Protein AF-D3B8N5-F1 (afdb_monomer_lite)

Radius of gyration: 41.72 Å; chains: 1; bounding box: 161×60×108 Å

Secondary structure (DSSP, 8-state):
-------------------PPPHHHHHHHHHHHHHTT-TTS-TT-SSHHHHHTTPPS-SEEEEE-TTT--EEEEEE---------S----------SEEEEE----SPPEEEEPPPTTS--TT--EEEEEEEEEEEEEEEEEETTT-TT--EEEEEEEEESSPEEEEEE-TT--EEEEE-S-EEES-STT-TT-SEEEE-------SSS----EEEEESS--EEEPP--S---SEEEEE-TEEEEEPPGGGGGSSEEEE-S-EEEE----SS--S-----S--SSPEEEE-SS----STT-S-TTEEEEETTTEEEE---SSEEEEEEEEEETTTTEEEEEEEE----EEEEEEEEEETTEEEEEEEEE--TTS-EEEEETTEEEEEE---SSEEEEEEES---S-EEEEEEEE-SS-EEEEEEEEPP---EEEEE--EETT-EEEEEEEE--SS---S-EEEETTEEEEEEEE-SSEEEEEE----SEEEEEEEEETTEEEEEEEEEEEEPPGGG----SGGGSGGGTEEEETTEEEEPTTEESTTS-EE-----EEE--SSS-EEEEEETTEEEEEEEEEEEEE-TT--EEEEEE---EEEEEEEETTEEEEEEEE--SSTT-EEEEEEEEESS-EEEEETTEEEEEPTT--EEEEEEE----S-TT-EEEEEEEEE-------SSS---SEEE-TTT--EEEEEEEETTEEEEEEEEEEEEETTEEEE-EEEEEEE-TTSEEEEEEEE---SEEEEEEE----------------THHHHHHHHHHHHHHHHHHHHHHHHHHHHHHHHHHHHHHHHHTTS--

InterPro domains:
  IPR000742 EGF-like domain [PS00022] (537-548)
  IPR000742 EGF-like domain [PS01186] (537-548)
  IPR002909 IPT domain [PF01833] (431-508)
  IPR014756 Immunoglobulin E-set [SSF81296] (430-507)
  IPR053331 EGF-like domain-containing protein comC [PTHR24032] (430-824)
  IPR054484 ComC, supersandwich domain [PF22933] (555-766)

Organism: Heterostelium pallidum (strain ATCC 26659 / Pp 5 / PN500) (NCBI:txid670386)

Sequence (825 aa):
MFSFKILYLLLLYLYVANSTLASNELNSIRFLIQQYQLGVLNLTATDCNGIQNNAPSPFIRCIIDSNSSKESIQSIKLLKATALTNVPVSLYLSPMKDISLQLPETSTFINSLDFNPGQDFSTLESMSIGSVSFGSKTIVDFNQSQFPKLQTLSITSSKSQNQVQLNLNSEKLAIFTLNFTNFTPTDLSIFPSLSTINNKCLQYKKLGDQFLETNKIIDNQLDGSLPNYPTYPSYFFVGEKGITGVVPEAACNSYYLYLTGTSVTSVPDYSTVYNPFIVRKSIHDNLIYNGKNLGYGYPNDIDPNLNFVLYNTKFKYNSQNKTGNLQNVQFSKLFRVFMNLSWVTDVTEVKQVSIVQLPYKLNITVYGIFDPTYSYEVLVNGNNICKVQNMSTYINCFMMGSFNDESNYLVGANSSYLIESINTFYKKDYPIVSSVLPIPTSGGKVVFYGNFGTFGQTNPLIKINNQNCIIINKSSTVLECNIGQSSEGVASLLISVDGYTFSSNTLLKIYKDEEERINCGYKNNCNSNGNCTNGSCQCNLGFLGQFCEFSETFNGTININTTSPVLGINAKDHQFEFSMVAIQEVDQLSNVVAEVLTENWRYNQTLENKITTLSYFLNSTNTTIQVKTTIQYSAEQWIAEFAGINTTILPNSLKLSSYLSGWQYQSNLNTIRFVFTTTLGDFDRDCNGEFSPVGSNQLDQSVEYLKVIKDGITFYGKFLDRSISDGRVAFSRNIVINQTENGNVFIAVEMPQCQTCEIDPNFSLLLNPNVEGCDSKSKLWWIILVSCVCGVIFIGLSMIGIFYLRKKKHTIKLIMMSKLDKIKS

Structure (mmCIF, N/CA/C/O backbone):
data_AF-D3B8N5-F1
#
_entry.id   AF-D3B8N5-F1
#
loop_
_atom_site.group_PDB
_atom_site.id
_atom_site.type_symbol
_atom_site.label_atom_id
_atom_site.label_alt_id
_atom_site.label_comp_id
_atom_site.label_asym_id
_atom_site.label_entity_id
_atom_site.label_seq_id
_atom_site.pdbx_PDB_ins_code
_atom_site.Cartn_x
_atom_site.Cartn_y
_atom_site.Cartn_z
_atom_site.occupancy
_atom_site.B_iso_or_equiv
_atom_site.auth_seq_id
_atom_site.auth_comp_id
_atom_site.auth_asym_id
_atom_site.auth_atom_id
_atom_site.pdbx_PDB_model_num
ATOM 1 N N . MET A 1 1 ? -77.179 -32.058 3.855 1.00 31.02 1 MET A N 1
ATOM 2 C CA . MET A 1 1 ? -77.774 -32.884 2.789 1.00 31.02 1 MET A CA 1
ATOM 3 C C . MET A 1 1 ? -77.521 -32.139 1.484 1.00 31.02 1 MET A C 1
ATOM 5 O O . MET A 1 1 ? -78.128 -31.099 1.307 1.00 31.02 1 MET A O 1
ATOM 9 N N . PHE A 1 2 ? -76.557 -32.650 0.697 1.00 27.36 2 PHE A N 1
ATOM 10 C CA . PHE A 1 2 ? -76.173 -32.365 -0.707 1.00 27.36 2 PHE A CA 1
ATOM 11 C C . PHE A 1 2 ? -75.793 -30.930 -1.149 1.00 27.36 2 PHE A C 1
ATOM 13 O O . PHE A 1 2 ? -76.441 -29.978 -0.755 1.00 27.36 2 PHE A O 1
ATOM 20 N N . SER A 1 3 ? -74.837 -30.685 -2.058 1.00 27.95 3 SER A N 1
ATOM 21 C CA . SER A 1 3 ? -73.654 -31.411 -2.570 1.00 27.95 3 SER A CA 1
ATOM 22 C C . SER A 1 3 ? -72.914 -30.499 -3.574 1.00 27.95 3 SER A C 1
ATOM 24 O O . SER A 1 3 ? -73.495 -29.594 -4.160 1.00 27.95 3 SER A O 1
ATOM 26 N N . PHE A 1 4 ? -71.634 -30.805 -3.757 1.00 26.91 4 PHE A N 1
ATOM 27 C CA . PHE A 1 4 ? -70.600 -30.297 -4.667 1.00 26.91 4 PHE A CA 1
ATOM 28 C C . PHE A 1 4 ? -70.775 -30.693 -6.163 1.00 26.91 4 PHE A C 1
ATOM 30 O O . PHE A 1 4 ? -71.410 -31.714 -6.426 1.00 26.91 4 PHE A O 1
ATOM 37 N N . LYS A 1 5 ? -69.995 -30.013 -7.047 1.00 28.47 5 LYS A N 1
ATOM 38 C CA . LYS A 1 5 ? -69.389 -30.454 -8.352 1.00 28.47 5 LYS A CA 1
ATOM 39 C C . LYS A 1 5 ? -70.296 -30.488 -9.617 1.00 28.47 5 LYS A C 1
ATOM 41 O O . LYS A 1 5 ? -71.449 -30.850 -9.490 1.00 28.47 5 LYS A O 1
ATOM 46 N N . ILE A 1 6 ? -69.882 -30.247 -10.882 1.00 29.12 6 ILE A N 1
ATOM 47 C CA . ILE A 1 6 ? -68.676 -29.746 -11.606 1.00 29.12 6 ILE A CA 1
ATOM 48 C C . ILE A 1 6 ? -68.978 -29.818 -13.148 1.00 29.12 6 ILE A C 1
ATOM 50 O O . ILE A 1 6 ? -69.784 -30.661 -13.528 1.00 29.12 6 ILE A O 1
ATOM 54 N N . LEU A 1 7 ? -68.238 -29.053 -13.990 1.00 26.34 7 LEU A N 1
ATOM 55 C CA . LEU A 1 7 ? -67.913 -29.224 -15.451 1.00 26.34 7 LEU A CA 1
ATOM 56 C C . LEU A 1 7 ? -69.025 -29.006 -16.537 1.00 26.34 7 LEU A C 1
ATOM 58 O O . LEU A 1 7 ? -70.144 -29.439 -16.322 1.00 26.34 7 LEU A O 1
ATOM 62 N N . TYR A 1 8 ? -68.820 -28.516 -17.785 1.00 25.91 8 TYR A N 1
ATOM 63 C CA . TYR A 1 8 ? -67.760 -27.794 -18.553 1.00 25.91 8 TYR A CA 1
ATOM 64 C C . TYR A 1 8 ? -68.161 -27.747 -20.063 1.00 25.91 8 TYR A C 1
ATOM 66 O O . TYR A 1 8 ? -68.992 -28.545 -20.486 1.00 25.91 8 TYR A O 1
ATOM 74 N N . LEU A 1 9 ? -67.451 -26.910 -20.846 1.00 25.91 9 LEU A N 1
ATOM 75 C CA . LEU A 1 9 ? -67.167 -26.931 -22.314 1.00 25.91 9 LEU A CA 1
ATOM 76 C C . LEU A 1 9 ? -68.151 -26.189 -23.251 1.00 25.91 9 LEU A C 1
ATOM 78 O O . LEU A 1 9 ? -69.289 -26.610 -23.393 1.00 25.91 9 LEU A O 1
ATOM 82 N N . LEU A 1 10 ? -67.780 -25.005 -23.794 1.00 27.20 10 LEU A N 1
ATOM 83 C CA . LEU A 1 10 ? -66.928 -24.665 -24.989 1.00 27.20 10 LEU A CA 1
ATOM 84 C C . LEU A 1 10 ? -67.867 -24.388 -26.197 1.00 27.20 10 LEU A C 1
ATOM 86 O O . LEU A 1 10 ? -68.849 -25.098 -26.334 1.00 27.20 10 LEU A O 1
ATOM 90 N N . LEU A 1 11 ? -67.750 -23.417 -27.115 1.00 27.84 11 LEU A N 1
ATOM 91 C CA . LEU A 1 11 ? -66.728 -22.560 -27.759 1.00 27.84 11 LEU A CA 1
ATOM 92 C C . LEU A 1 11 ? -67.525 -21.398 -28.440 1.00 27.84 11 LEU A C 1
ATOM 94 O O . LEU A 1 11 ? -68.713 -21.572 -28.680 1.00 27.84 11 LEU A O 1
ATOM 98 N N . LEU A 1 12 ? -67.044 -20.203 -28.802 1.00 24.97 12 LEU A N 1
ATOM 99 C CA . LEU A 1 12 ? -65.835 -19.796 -29.524 1.00 24.97 12 LEU A CA 1
ATOM 100 C C . LEU A 1 12 ? -65.628 -18.282 -29.293 1.00 24.97 12 LEU A C 1
ATOM 102 O O . LEU A 1 12 ? -66.530 -17.494 -29.569 1.00 24.97 12 LEU A O 1
ATOM 106 N N . TYR A 1 13 ? -64.423 -17.877 -28.896 1.00 26.86 13 TYR A N 1
ATOM 107 C CA . TYR A 1 13 ? -63.870 -16.559 -29.216 1.00 26.86 13 TYR A CA 1
ATOM 108 C C . TYR A 1 13 ? -62.675 -16.799 -30.138 1.00 26.86 13 TYR A C 1
ATOM 110 O O . TYR A 1 13 ? -61.741 -17.514 -29.781 1.00 26.86 13 TYR A O 1
ATOM 118 N N . LEU A 1 14 ? -62.729 -16.216 -31.333 1.00 26.97 14 LEU A N 1
ATOM 119 C CA . LEU A 1 14 ? -61.563 -15.986 -32.176 1.00 26.97 14 LEU A CA 1
ATOM 120 C C . LEU A 1 14 ? -60.802 -14.800 -31.579 1.00 26.97 14 LEU A C 1
ATOM 122 O O . LEU A 1 14 ? -61.254 -13.663 -31.687 1.00 26.97 14 LEU A O 1
ATOM 126 N N . TYR A 1 15 ? -59.653 -15.062 -30.964 1.00 24.91 15 TYR A N 1
ATOM 127 C CA . TYR A 1 15 ? -58.561 -14.098 -30.936 1.00 24.91 15 TYR A CA 1
ATOM 128 C C . TYR A 1 15 ? -57.240 -14.847 -31.095 1.00 24.91 15 TYR A C 1
ATOM 130 O O . TYR A 1 15 ? -56.989 -15.862 -30.448 1.00 24.91 15 TYR A O 1
ATOM 138 N N . VAL A 1 16 ? -56.470 -14.367 -32.062 1.00 26.39 16 VAL A N 1
ATOM 139 C CA . VAL A 1 16 ? -55.203 -14.911 -32.542 1.00 26.39 16 VAL A CA 1
ATOM 140 C C . VAL A 1 16 ? -54.136 -14.788 -31.448 1.00 26.39 16 VAL A C 1
ATOM 142 O O . VAL A 1 16 ? -54.182 -13.876 -30.626 1.00 26.39 16 VAL A O 1
ATOM 145 N N . ALA A 1 17 ? -53.224 -15.761 -31.428 1.00 31.61 17 ALA A N 1
ATOM 146 C CA . ALA A 1 17 ? -52.217 -16.009 -30.405 1.00 31.61 17 ALA A CA 1
ATOM 147 C C . ALA A 1 17 ? -51.377 -14.773 -30.034 1.00 31.61 17 ALA A C 1
ATOM 149 O O . ALA A 1 17 ? -50.681 -14.221 -30.880 1.00 31.61 17 ALA A O 1
ATOM 150 N N . ASN A 1 18 ? -51.366 -14.414 -28.747 1.00 40.19 18 ASN A N 1
ATOM 151 C CA . ASN A 1 18 ? -50.251 -13.663 -28.178 1.00 40.19 18 ASN A CA 1
ATOM 152 C C . ASN A 1 18 ? -49.101 -14.648 -27.956 1.00 40.19 18 ASN A C 1
ATOM 154 O O . ASN A 1 18 ? -49.161 -15.497 -27.065 1.00 40.19 18 ASN A O 1
ATOM 158 N N . SER A 1 19 ? -48.064 -14.550 -28.776 1.00 49.81 19 SER A N 1
ATOM 159 C CA . SER A 1 19 ? -46.801 -15.246 -28.578 1.00 49.81 19 SER A CA 1
ATOM 160 C C . SER A 1 19 ? -45.969 -14.555 -27.507 1.00 49.81 19 SER A C 1
ATOM 162 O O . SER A 1 19 ? -45.049 -13.805 -27.795 1.00 49.81 19 SER A O 1
ATOM 164 N N . THR A 1 20 ? -46.311 -14.765 -26.241 1.00 61.25 20 THR A N 1
ATOM 165 C CA . THR A 1 20 ? -45.571 -14.149 -25.134 1.00 61.25 20 THR A CA 1
ATOM 166 C C . THR A 1 20 ? -44.205 -14.809 -24.955 1.00 61.25 20 THR A C 1
ATOM 168 O O . THR A 1 20 ? -44.123 -16.042 -25.005 1.00 61.25 20 THR A O 1
ATOM 171 N N . LEU A 1 21 ? -43.160 -14.025 -24.660 1.00 64.12 21 LEU A N 1
ATOM 172 C CA . LEU A 1 21 ? -41.890 -14.584 -24.179 1.00 64.12 21 LEU A CA 1
ATOM 173 C C . LEU A 1 21 ? -42.133 -15.454 -22.941 1.00 64.12 21 LEU A C 1
ATOM 175 O O . LEU A 1 21 ? -43.026 -15.183 -22.128 1.00 64.12 21 LEU A O 1
ATOM 179 N N . ALA A 1 22 ? -41.305 -16.481 -22.761 1.00 66.38 22 ALA A N 1
ATOM 180 C CA . ALA A 1 22 ? -41.391 -17.319 -21.576 1.00 66.38 22 ALA A CA 1
ATOM 181 C C . ALA A 1 22 ? -41.126 -16.482 -20.306 1.00 66.38 22 ALA A C 1
ATOM 183 O O . ALA A 1 22 ? -40.261 -15.606 -20.275 1.00 66.38 22 ALA A O 1
ATOM 184 N N . SER A 1 23 ? -41.884 -16.725 -19.231 1.00 60.16 23 SER A N 1
ATOM 185 C CA . SER A 1 23 ? -41.867 -15.859 -18.038 1.00 60.16 23 SER A CA 1
ATOM 186 C C . SER A 1 23 ? -40.500 -15.788 -17.342 1.00 60.16 23 SER A C 1
ATOM 188 O O . SER A 1 23 ? -40.163 -14.776 -16.734 1.00 60.16 23 SER A O 1
ATOM 190 N N . ASN A 1 24 ? -39.696 -16.844 -17.449 1.00 57.94 24 ASN A N 1
ATOM 191 C CA . ASN A 1 24 ? -38.314 -16.906 -16.969 1.00 57.94 24 ASN A CA 1
ATOM 192 C C . ASN A 1 24 ? -37.353 -16.037 -17.802 1.00 57.94 24 ASN A C 1
ATOM 194 O O . ASN A 1 24 ? -36.510 -15.343 -17.229 1.00 57.94 24 ASN A O 1
ATOM 198 N N . GLU A 1 25 ? -37.513 -16.008 -19.126 1.00 60.66 25 GLU A N 1
ATOM 199 C CA . GLU A 1 25 ? -36.755 -15.105 -20.000 1.00 60.66 25 GLU A CA 1
ATOM 200 C C . GLU A 1 25 ? -37.138 -13.652 -19.731 1.00 60.66 25 GLU A C 1
ATOM 202 O O . GLU A 1 25 ? -36.268 -12.800 -19.559 1.00 60.66 25 GLU A O 1
ATOM 207 N N . LEU A 1 26 ? -38.439 -13.379 -19.592 1.00 64.44 26 LEU A N 1
ATOM 208 C CA . LEU A 1 26 ? -38.956 -12.045 -19.296 1.00 64.44 26 LEU A CA 1
ATOM 209 C C . LEU A 1 26 ? -38.412 -11.497 -17.970 1.00 64.44 26 LEU A C 1
ATOM 211 O O . LEU A 1 26 ? -38.013 -10.335 -17.893 1.00 64.44 26 LEU A O 1
ATOM 215 N N . ASN A 1 27 ? -38.342 -12.333 -16.933 1.00 59.62 27 ASN A N 1
ATOM 216 C CA . ASN A 1 27 ? -37.761 -11.951 -15.645 1.00 59.62 27 ASN A CA 1
ATOM 217 C C . ASN A 1 27 ? -36.248 -11.701 -15.739 1.00 59.62 27 ASN A C 1
ATOM 219 O O . ASN A 1 27 ? -35.754 -10.752 -15.132 1.00 59.62 27 ASN A O 1
ATOM 223 N N . SER A 1 28 ? -35.530 -12.487 -16.545 1.00 60.34 28 SER A N 1
ATOM 224 C CA . SER A 1 28 ? -34.092 -12.297 -16.783 1.00 60.34 28 SER A CA 1
ATOM 225 C C . SER A 1 28 ? -33.809 -10.990 -17.535 1.00 60.34 28 SER A C 1
ATOM 227 O O . SER A 1 28 ? -32.904 -10.243 -17.170 1.00 60.34 28 SER A O 1
ATOM 229 N N . ILE A 1 29 ? -34.631 -10.646 -18.531 1.00 65.06 29 ILE A N 1
ATOM 230 C CA . ILE A 1 29 ? -34.535 -9.378 -19.273 1.00 65.06 29 ILE A CA 1
ATOM 231 C C . ILE A 1 29 ? -34.840 -8.189 -18.362 1.00 65.06 29 ILE A C 1
ATOM 233 O O . ILE A 1 29 ? -34.104 -7.205 -18.365 1.00 65.06 29 ILE A O 1
ATOM 237 N N . ARG A 1 30 ? -35.901 -8.277 -17.550 1.00 66.50 30 ARG A N 1
ATOM 238 C CA . ARG A 1 30 ? -36.258 -7.227 -16.584 1.00 66.50 30 ARG A CA 1
ATOM 239 C C . ARG A 1 30 ? -35.135 -6.974 -15.592 1.00 66.50 30 ARG A C 1
ATOM 241 O O . ARG A 1 30 ? -34.810 -5.817 -15.336 1.00 66.50 30 ARG A O 1
ATOM 248 N N . PHE A 1 31 ? -34.520 -8.043 -15.096 1.00 62.12 31 PHE A N 1
ATOM 249 C CA . PHE A 1 31 ? -33.350 -7.949 -14.240 1.00 62.12 31 PHE A CA 1
ATOM 250 C C . PHE A 1 31 ? -32.198 -7.215 -14.944 1.00 62.12 31 PHE A C 1
ATOM 252 O O . PHE A 1 31 ? -31.696 -6.232 -14.406 1.00 62.12 31 PHE A O 1
ATOM 259 N N . LEU A 1 32 ? -31.832 -7.610 -16.169 1.00 59.38 32 LEU A N 1
ATOM 260 C CA . LEU A 1 32 ? -30.758 -6.954 -16.930 1.00 59.38 32 LEU A CA 1
ATOM 261 C C . LEU A 1 32 ? -31.051 -5.465 -17.190 1.00 59.38 32 LEU A C 1
ATOM 263 O O . LEU A 1 32 ? -30.176 -4.620 -17.015 1.00 59.38 32 LEU A O 1
ATOM 267 N N . ILE A 1 33 ? -32.287 -5.120 -17.555 1.00 63.28 33 ILE A N 1
ATOM 268 C CA . ILE A 1 33 ? -32.704 -3.728 -17.788 1.00 63.28 33 ILE A CA 1
ATOM 269 C C . ILE A 1 33 ? -32.606 -2.895 -16.503 1.00 63.28 33 ILE A C 1
ATOM 271 O O . ILE A 1 33 ? -32.141 -1.755 -16.557 1.00 63.28 33 ILE A O 1
ATOM 275 N N . GLN A 1 34 ? -33.018 -3.453 -15.359 1.00 57.66 34 GLN A N 1
ATOM 276 C CA . GLN A 1 34 ? -32.952 -2.782 -14.059 1.00 57.66 34 GLN A CA 1
ATOM 277 C C . GLN A 1 34 ? -31.511 -2.601 -13.575 1.00 57.66 34 GLN A C 1
ATOM 279 O O . GLN A 1 34 ? -31.148 -1.497 -13.171 1.00 57.66 34 GLN A O 1
ATOM 284 N N . GLN A 1 35 ? -30.682 -3.646 -13.654 1.00 54.44 35 GLN A N 1
ATOM 285 C CA . GLN A 1 35 ? -29.290 -3.591 -13.198 1.00 54.44 35 GLN A CA 1
ATOM 286 C C . GLN A 1 35 ? -28.445 -2.618 -14.018 1.00 54.44 35 GLN A C 1
ATOM 288 O O . GLN A 1 35 ? -27.673 -1.839 -13.464 1.00 54.44 35 GLN A O 1
ATOM 293 N N . TYR A 1 36 ? -28.623 -2.616 -15.339 1.00 53.78 36 TYR A N 1
ATOM 294 C CA . TYR A 1 36 ? -27.820 -1.793 -16.244 1.00 53.78 36 TYR A CA 1
ATOM 295 C C . TYR A 1 36 ? -28.486 -0.458 -16.611 1.00 53.78 36 TYR A C 1
ATOM 297 O O . TYR A 1 36 ? -28.028 0.232 -17.522 1.00 53.78 36 TYR A O 1
ATOM 305 N N . GLN A 1 37 ? -29.554 -0.074 -15.897 1.00 56.00 37 GLN A N 1
ATOM 306 C CA . GLN A 1 37 ? -30.293 1.182 -16.081 1.00 56.00 37 GLN A CA 1
ATOM 307 C C . GLN A 1 37 ? -30.647 1.463 -17.555 1.00 56.00 37 GLN A C 1
ATOM 309 O O . GLN A 1 37 ? -30.508 2.592 -18.034 1.00 56.00 37 GLN A O 1
ATOM 314 N N . LEU A 1 38 ? -31.105 0.444 -18.291 1.00 59.12 38 LEU A N 1
ATOM 315 C CA . LEU A 1 38 ? -31.475 0.549 -19.711 1.00 59.12 38 LEU A CA 1
ATOM 316 C C . LEU A 1 38 ? -32.859 1.217 -19.862 1.00 59.12 38 LEU A C 1
ATOM 318 O O . LEU A 1 38 ? -33.783 0.641 -20.433 1.00 59.12 38 LEU A O 1
ATOM 322 N N . GLY A 1 39 ? -33.007 2.428 -19.311 1.00 56.25 39 GLY A N 1
ATOM 323 C CA . GLY A 1 39 ? -34.263 3.151 -19.045 1.00 56.25 39 GLY A CA 1
ATOM 324 C C . GLY A 1 39 ? -35.101 3.578 -20.256 1.00 56.25 39 GLY A C 1
ATOM 325 O O . GLY A 1 39 ? -35.950 4.453 -20.125 1.00 56.25 39 GLY A O 1
ATOM 326 N N . VAL A 1 40 ? -34.866 2.983 -21.425 1.00 59.31 40 VAL A N 1
ATOM 327 C CA . VAL A 1 40 ? -35.599 3.227 -22.678 1.00 59.31 40 VAL A CA 1
ATOM 328 C C . VAL A 1 40 ? -36.543 2.057 -23.019 1.00 59.31 40 VAL A C 1
ATOM 330 O O . VAL A 1 40 ? -37.386 2.185 -23.899 1.00 59.31 40 VAL A O 1
ATOM 333 N N . LEU A 1 41 ? -36.439 0.918 -22.322 1.00 65.19 41 LEU A N 1
ATOM 334 C CA . LEU A 1 41 ? -37.212 -0.298 -22.610 1.00 65.19 41 LEU A CA 1
ATOM 335 C C . LEU A 1 41 ? -38.456 -0.426 -21.713 1.00 65.19 41 LEU A C 1
ATOM 337 O O . LEU A 1 41 ? -38.397 -0.188 -20.505 1.00 65.19 41 LEU A O 1
ATOM 341 N N . ASN A 1 42 ? -39.588 -0.848 -22.289 1.00 66.69 42 ASN A N 1
ATOM 342 C CA . ASN A 1 42 ? -40.832 -1.043 -21.542 1.00 66.69 42 ASN A CA 1
ATOM 343 C C . ASN A 1 42 ? -40.826 -2.380 -20.778 1.00 66.69 42 ASN A C 1
ATOM 345 O O . ASN A 1 42 ? -41.123 -3.439 -21.327 1.00 66.69 42 ASN A O 1
ATOM 349 N N . LEU A 1 43 ? -40.556 -2.313 -19.473 1.00 62.59 43 LEU A N 1
ATOM 350 C CA . LEU A 1 43 ? -40.491 -3.469 -18.568 1.00 62.59 43 LEU A CA 1
ATOM 351 C C . LEU A 1 43 ? -41.826 -4.210 -18.384 1.00 62.59 43 LEU A C 1
ATOM 353 O O . LEU A 1 43 ? -41.835 -5.344 -17.903 1.00 62.59 43 LEU A O 1
ATOM 357 N N . THR A 1 44 ? -42.955 -3.589 -18.731 1.00 67.56 44 THR A N 1
ATOM 358 C CA . THR A 1 44 ? -44.293 -4.173 -18.527 1.00 67.56 44 THR A CA 1
ATOM 359 C C . THR A 1 44 ? -44.784 -4.997 -19.716 1.00 67.56 44 THR A C 1
ATOM 361 O O . THR A 1 44 ? -45.725 -5.773 -19.560 1.00 67.56 44 THR A O 1
ATOM 364 N N . ALA A 1 45 ? -44.128 -4.884 -20.874 1.00 70.00 45 ALA A N 1
ATOM 365 C CA . ALA A 1 45 ? -44.455 -5.669 -22.057 1.00 70.00 45 ALA A CA 1
ATOM 366 C C . ALA A 1 45 ? -44.180 -7.168 -21.845 1.00 70.00 45 ALA A C 1
ATOM 368 O O . ALA A 1 45 ? -43.338 -7.552 -21.033 1.00 70.00 45 ALA A O 1
ATOM 369 N N . THR A 1 46 ? -44.922 -8.009 -22.569 1.00 70.75 46 THR A N 1
ATOM 370 C CA . THR A 1 46 ? -44.820 -9.485 -22.511 1.00 70.75 46 THR A CA 1
ATOM 371 C C . THR A 1 46 ? -44.472 -10.112 -23.864 1.00 70.75 46 THR A C 1
ATOM 373 O O . THR A 1 46 ? -44.294 -11.325 -23.949 1.00 70.75 46 THR A O 1
ATOM 376 N N . ASP A 1 47 ? -44.333 -9.275 -24.892 1.00 72.81 47 ASP A N 1
ATOM 377 C CA . ASP A 1 47 ? -43.958 -9.613 -26.261 1.00 72.81 47 ASP A CA 1
ATOM 378 C C . ASP A 1 47 ? -42.790 -8.720 -26.725 1.00 72.81 47 ASP A C 1
ATOM 380 O O . ASP A 1 47 ? -42.497 -7.659 -26.159 1.00 72.81 47 ASP A O 1
ATOM 384 N N . CYS A 1 48 ? -42.086 -9.166 -27.757 1.00 69.69 48 CYS A N 1
ATOM 385 C CA . CYS A 1 48 ? -40.904 -8.516 -28.304 1.00 69.69 48 CYS A CA 1
ATOM 386 C C . CYS A 1 48 ? -41.211 -7.137 -28.895 1.00 69.69 48 CYS A C 1
ATOM 388 O O . CYS A 1 48 ? -40.420 -6.209 -28.714 1.00 69.69 48 CYS A O 1
ATOM 390 N N . ASN A 1 49 ? -42.368 -6.970 -29.546 1.00 69.81 49 ASN A N 1
ATOM 391 C CA . ASN A 1 49 ? -42.792 -5.678 -30.093 1.00 69.81 49 ASN A CA 1
ATOM 392 C C . ASN A 1 49 ? -43.022 -4.638 -28.984 1.00 69.81 49 ASN A C 1
ATOM 394 O O . ASN A 1 49 ? -42.613 -3.484 -29.112 1.00 69.81 49 ASN A O 1
ATOM 398 N N . GLY A 1 50 ? -43.635 -5.036 -27.871 1.00 68.25 50 GLY A N 1
ATOM 399 C CA . GLY A 1 50 ? -43.876 -4.176 -26.722 1.00 68.25 50 GLY A CA 1
ATOM 400 C C . GLY A 1 50 ? -42.597 -3.811 -25.971 1.00 68.25 50 GLY A C 1
ATOM 401 O O . GLY A 1 50 ? -42.504 -2.689 -25.477 1.00 68.25 50 GLY A O 1
ATOM 402 N N . ILE A 1 51 ? -41.605 -4.711 -25.919 1.00 68.25 51 ILE A N 1
ATOM 403 C CA . ILE A 1 51 ? -40.288 -4.435 -25.316 1.00 68.25 51 ILE A CA 1
ATOM 404 C C . ILE A 1 51 ? -39.486 -3.440 -26.175 1.00 68.25 51 ILE A C 1
ATOM 406 O O . ILE A 1 51 ? -38.804 -2.577 -25.623 1.00 68.25 51 ILE A O 1
ATOM 410 N N . GLN A 1 52 ? -39.572 -3.535 -27.508 1.00 65.44 52 GLN A N 1
ATOM 411 C CA . GLN A 1 52 ? -38.808 -2.701 -28.450 1.00 65.44 52 GLN A CA 1
ATOM 412 C C . GLN A 1 52 ? -39.430 -1.323 -28.742 1.00 65.44 52 GLN A C 1
ATOM 414 O O . GLN A 1 52 ? -38.727 -0.430 -29.224 1.00 65.44 52 GLN A O 1
ATOM 419 N N . ASN A 1 53 ? -40.721 -1.116 -28.459 1.00 56.72 53 ASN A N 1
ATOM 420 C CA . ASN A 1 53 ? -41.397 0.151 -28.741 1.00 56.72 53 ASN A CA 1
ATOM 421 C C . ASN A 1 53 ? -40.743 1.326 -27.981 1.00 56.72 53 ASN A C 1
ATOM 423 O O . ASN A 1 53 ? -40.757 1.363 -26.753 1.00 56.72 53 ASN A O 1
ATOM 427 N N . ASN A 1 54 ? -40.231 2.304 -28.745 1.00 52.16 54 ASN A N 1
ATOM 428 C CA . ASN A 1 54 ? -39.499 3.524 -28.347 1.00 52.16 54 ASN A CA 1
ATOM 429 C C . ASN A 1 54 ? -37.974 3.423 -28.134 1.00 52.16 54 ASN A C 1
ATOM 431 O O . ASN A 1 54 ? -37.357 4.443 -27.823 1.00 52.16 54 ASN A O 1
ATOM 435 N N . ALA A 1 55 ? -37.329 2.277 -28.374 1.00 52.62 55 ALA A N 1
ATOM 436 C CA . ALA A 1 55 ? -35.864 2.194 -28.348 1.00 52.62 55 ALA A CA 1
ATOM 437 C C . ALA A 1 55 ? -35.265 2.370 -29.763 1.00 52.62 55 ALA A C 1
ATOM 439 O O . ALA A 1 55 ? -35.620 1.607 -30.665 1.00 52.62 55 ALA A O 1
ATOM 440 N N . PRO A 1 56 ? -34.341 3.324 -30.008 1.00 52.53 56 PRO A N 1
ATOM 441 C CA . PRO A 1 56 ? -33.609 3.360 -31.270 1.00 52.53 56 PRO A CA 1
ATOM 442 C C . PRO A 1 56 ? -32.792 2.068 -31.415 1.00 52.53 56 PRO A C 1
ATOM 444 O O . PRO A 1 56 ? -32.037 1.691 -30.520 1.00 52.53 56 PRO A O 1
ATOM 447 N N . SER A 1 57 ? -32.983 1.368 -32.534 1.00 50.19 57 SER A N 1
ATOM 448 C CA . SER A 1 57 ? -32.239 0.155 -32.900 1.00 50.19 57 SER A CA 1
ATOM 449 C C . SER A 1 57 ? -30.716 0.337 -32.706 1.00 50.19 57 SER A C 1
ATOM 451 O O . SER A 1 57 ? -30.213 1.384 -33.127 1.00 50.19 57 SER A O 1
ATOM 453 N N . PRO A 1 58 ? -29.952 -0.633 -32.134 1.00 53.31 58 PRO A N 1
ATOM 454 C CA . PRO A 1 58 ? -30.328 -1.993 -31.718 1.00 53.31 58 PRO A CA 1
ATOM 455 C C . PRO A 1 58 ? -29.908 -2.324 -30.262 1.00 53.31 58 PRO A C 1
ATOM 457 O O . PRO A 1 58 ? -28.753 -2.670 -30.007 1.00 53.31 58 PRO A O 1
ATOM 460 N N . PHE A 1 59 ? -30.838 -2.268 -29.300 1.00 60.31 59 PHE A N 1
ATOM 461 C CA . PHE A 1 59 ? -30.581 -2.692 -27.908 1.00 60.31 59 PHE A CA 1
ATOM 462 C C . PHE A 1 59 ? -30.917 -4.164 -27.639 1.00 60.31 59 PHE A C 1
ATOM 464 O O . PHE A 1 59 ? -30.199 -4.841 -26.912 1.00 60.31 59 PHE A O 1
ATOM 471 N N . ILE A 1 60 ? -31.995 -4.678 -28.232 1.00 66.00 60 ILE A N 1
ATOM 472 C CA . ILE A 1 60 ? -32.418 -6.081 -28.135 1.00 66.00 60 ILE A CA 1
ATOM 473 C C . ILE A 1 60 ? -32.932 -6.496 -29.512 1.00 66.00 60 ILE A C 1
ATOM 475 O O . ILE A 1 60 ? -33.764 -5.792 -30.084 1.00 66.00 60 ILE A O 1
ATOM 479 N N . ARG A 1 61 ? -32.465 -7.628 -30.047 1.00 64.44 61 ARG A N 1
ATOM 480 C CA . ARG A 1 61 ? -32.993 -8.231 -31.277 1.00 64.44 61 ARG A CA 1
ATOM 481 C C . ARG A 1 61 ? -33.764 -9.488 -30.916 1.00 64.44 61 ARG A C 1
ATOM 483 O O . ARG A 1 61 ? -33.185 -10.428 -30.380 1.00 64.44 61 ARG A O 1
ATOM 490 N N . CYS A 1 62 ? -35.049 -9.492 -31.232 1.00 68.62 62 CYS A N 1
ATOM 491 C CA . CYS A 1 62 ? -35.893 -10.670 -31.147 1.00 68.62 62 CYS A CA 1
ATOM 492 C C . CYS A 1 62 ? -36.069 -11.330 -32.512 1.00 68.62 62 CYS A C 1
ATOM 494 O O . CYS A 1 62 ? -36.011 -10.658 -33.545 1.00 68.62 62 CYS A O 1
ATOM 496 N N . ILE A 1 63 ? -36.350 -12.627 -32.495 1.00 64.31 63 ILE A N 1
ATOM 497 C CA . ILE A 1 63 ? -36.840 -13.382 -33.642 1.00 64.31 63 ILE A CA 1
ATOM 498 C C . ILE A 1 63 ? -38.182 -14.017 -33.290 1.00 64.31 63 ILE A C 1
ATOM 500 O O . ILE A 1 63 ? -38.415 -14.425 -32.154 1.00 64.31 63 ILE A O 1
ATOM 504 N N . ILE A 1 64 ? -39.058 -14.090 -34.286 1.00 66.75 64 ILE A N 1
ATOM 505 C CA . ILE A 1 64 ? -40.306 -14.841 -34.209 1.00 66.75 64 ILE A CA 1
ATOM 506 C C . ILE A 1 64 ? -40.084 -16.083 -35.059 1.00 66.75 64 ILE A C 1
ATOM 508 O O . ILE A 1 64 ? -39.827 -15.973 -36.261 1.00 66.75 64 ILE A O 1
ATOM 512 N N . ASP A 1 65 ? -40.138 -17.260 -34.444 1.00 61.81 65 ASP A N 1
ATOM 513 C CA . ASP A 1 65 ? -40.091 -18.507 -35.193 1.00 61.81 65 ASP A CA 1
ATOM 514 C C . ASP A 1 65 ? -41.350 -18.607 -36.058 1.00 61.81 65 ASP A C 1
ATOM 516 O O . ASP A 1 65 ? -42.459 -18.842 -35.572 1.00 61.81 65 ASP A O 1
ATOM 520 N N . SER A 1 66 ? -41.157 -18.430 -37.364 1.00 54.38 66 SER A N 1
ATOM 521 C CA . SER A 1 66 ? -42.207 -18.475 -38.383 1.00 54.38 66 SER A CA 1
ATOM 522 C C . SER A 1 66 ? -43.066 -19.749 -38.359 1.00 54.38 66 SER A C 1
ATOM 524 O O . SER A 1 66 ? -44.202 -19.702 -38.823 1.00 54.38 66 SER A O 1
ATOM 526 N N . ASN A 1 67 ? -42.574 -20.856 -37.781 1.00 55.28 67 ASN A N 1
ATOM 527 C CA . ASN A 1 67 ? -43.306 -22.124 -37.706 1.00 55.28 67 ASN A CA 1
ATOM 528 C C . ASN A 1 67 ? -44.062 -22.343 -36.388 1.00 55.28 67 ASN A C 1
ATOM 530 O O . ASN A 1 67 ? -45.065 -23.053 -36.379 1.00 55.28 67 ASN A O 1
ATOM 534 N N . SER A 1 68 ? -43.589 -21.778 -35.273 1.00 56.94 68 SER A N 1
ATOM 535 C CA . SER A 1 68 ? -44.165 -22.026 -33.939 1.00 56.94 68 SER A CA 1
ATOM 536 C C . SER A 1 68 ? -44.796 -20.794 -33.295 1.00 56.94 68 SER A C 1
ATOM 538 O O . SER A 1 68 ? -45.327 -20.886 -32.187 1.00 56.94 68 SER A O 1
ATOM 540 N N . SER A 1 69 ? -44.713 -19.645 -33.972 1.00 57.47 69 SER A N 1
ATOM 541 C CA . SER A 1 69 ? -45.065 -18.330 -33.438 1.00 57.47 69 SER A CA 1
ATOM 542 C C . SER A 1 69 ? -44.307 -17.983 -32.156 1.00 57.47 69 SER A C 1
ATOM 544 O O . SER A 1 69 ? -44.644 -16.999 -31.532 1.00 57.47 69 SER A O 1
ATOM 546 N N . LYS A 1 70 ? -43.303 -18.755 -31.716 1.00 60.81 70 LYS A N 1
ATOM 547 C CA . LYS A 1 70 ? -42.576 -18.471 -30.476 1.00 60.81 70 LYS A CA 1
ATOM 548 C C . LYS A 1 70 ? -41.601 -17.323 -30.683 1.00 60.81 70 LYS A C 1
ATOM 550 O O . LYS A 1 70 ? -40.859 -17.301 -31.663 1.00 60.81 70 LYS A O 1
ATOM 555 N N . GLU A 1 71 ? -41.584 -16.407 -29.728 1.00 66.56 71 GLU A N 1
ATOM 556 C CA . GLU A 1 71 ? -40.640 -15.298 -29.693 1.00 66.56 71 GLU A CA 1
ATOM 557 C C . GLU A 1 71 ? -39.427 -15.683 -28.850 1.00 66.56 71 GLU A C 1
ATOM 559 O O . GLU A 1 71 ? -39.578 -16.240 -27.762 1.00 66.56 71 GLU A O 1
ATOM 564 N N . SER A 1 72 ? -38.226 -15.399 -29.347 1.00 63.38 72 SER A N 1
ATOM 565 C CA . SER A 1 72 ? -36.987 -15.564 -28.586 1.00 63.38 72 SER A CA 1
ATOM 566 C C . SER A 1 72 ? -36.022 -14.416 -28.855 1.00 63.38 72 SER A C 1
ATOM 568 O O . SER A 1 72 ? -36.082 -13.738 -29.887 1.00 63.38 72 SER A O 1
ATOM 570 N N . ILE A 1 73 ? -35.121 -14.166 -27.906 1.00 66.19 73 ILE A N 1
ATOM 571 C CA . ILE A 1 73 ? -34.100 -13.128 -28.049 1.00 66.19 73 ILE A CA 1
ATOM 572 C C . ILE A 1 73 ? -32.875 -13.698 -28.755 1.00 66.19 73 ILE A C 1
ATOM 574 O O . ILE A 1 73 ? -32.253 -14.644 -28.283 1.00 66.19 73 ILE A O 1
ATOM 578 N N . GLN A 1 74 ? -32.504 -13.067 -29.867 1.00 60.06 74 GLN A N 1
ATOM 579 C CA . GLN A 1 74 ? -31.320 -13.395 -30.653 1.00 60.06 74 GLN A CA 1
ATOM 580 C C . GLN A 1 74 ? -30.077 -12.618 -30.198 1.00 60.06 74 GLN A C 1
ATOM 582 O O . GLN A 1 74 ? -28.980 -13.153 -30.284 1.00 60.06 74 GLN A O 1
ATOM 587 N N . SER A 1 75 ? -30.214 -11.368 -29.735 1.00 57.31 75 SER A N 1
ATOM 588 C CA . SER A 1 75 ? -29.070 -10.580 -29.241 1.00 57.31 75 SER A CA 1
ATOM 589 C C . SER A 1 75 ? -29.475 -9.488 -28.247 1.00 57.31 75 SER A C 1
ATOM 591 O O . SER A 1 75 ? -30.535 -8.881 -28.408 1.00 57.31 75 SER A O 1
ATOM 593 N N . ILE A 1 76 ? -28.598 -9.157 -27.294 1.00 61.88 76 ILE A N 1
ATOM 594 C CA . ILE A 1 76 ? -28.754 -8.048 -26.333 1.00 61.88 76 ILE A CA 1
ATOM 595 C C . ILE A 1 76 ? -27.499 -7.169 -26.375 1.00 61.88 76 ILE A C 1
ATOM 597 O O . ILE A 1 76 ? -26.389 -7.691 -26.382 1.00 61.88 76 ILE A O 1
ATOM 601 N N . LYS A 1 77 ? -27.676 -5.845 -26.369 1.00 57.75 77 LYS A N 1
ATOM 602 C CA . LYS A 1 77 ? -26.614 -4.836 -26.303 1.00 57.75 77 LYS A CA 1
ATOM 603 C C . LYS A 1 77 ? -26.741 -4.033 -25.004 1.00 57.75 77 LYS A C 1
ATOM 605 O O . LYS A 1 77 ? -27.696 -3.283 -24.819 1.00 57.75 77 LYS A O 1
ATOM 610 N N . LEU A 1 78 ? -25.767 -4.181 -24.110 1.00 59.00 78 LEU A N 1
ATOM 611 C CA . LEU A 1 78 ? -25.661 -3.426 -22.853 1.00 59.00 78 LEU A CA 1
ATOM 612 C C . LEU A 1 78 ? -24.853 -2.140 -23.112 1.00 59.00 78 LEU A C 1
ATOM 614 O O . LEU A 1 78 ? -23.946 -2.180 -23.930 1.00 59.00 78 LEU A O 1
ATOM 618 N N . LEU A 1 79 ? -25.180 -0.997 -22.490 1.00 51.66 79 LEU A N 1
ATOM 619 C CA . LEU A 1 79 ? -24.464 0.282 -22.724 1.00 51.66 79 LEU A CA 1
ATOM 620 C C . LEU A 1 79 ? -23.918 0.962 -21.454 1.00 51.66 79 LEU A C 1
ATOM 622 O O . LEU A 1 79 ? -23.313 2.029 -21.547 1.00 51.66 79 LEU A O 1
ATOM 626 N N . LYS A 1 80 ? -24.101 0.383 -20.262 1.00 46.22 80 LYS A N 1
ATOM 627 C CA . LYS A 1 80 ? -23.654 0.996 -19.004 1.00 46.22 80 LYS A CA 1
ATOM 628 C C . LYS A 1 80 ? -23.381 -0.085 -17.967 1.00 46.22 80 LYS A C 1
ATOM 630 O O . LYS A 1 80 ? -24.289 -0.841 -17.670 1.00 46.22 80 LYS A O 1
ATOM 635 N N . ALA A 1 81 ? -22.173 -0.152 -17.415 1.00 44.12 81 ALA A N 1
ATOM 636 C CA . ALA A 1 81 ? -21.866 -0.973 -16.247 1.00 44.12 81 ALA A CA 1
ATOM 637 C C . ALA A 1 81 ? -21.561 -0.032 -15.077 1.00 44.12 81 ALA A C 1
ATOM 639 O O . ALA A 1 81 ? -20.497 0.577 -15.018 1.00 44.12 81 ALA A O 1
ATOM 640 N N . THR A 1 82 ? -22.518 0.148 -14.170 1.00 38.50 82 THR A N 1
ATOM 641 C CA . THR A 1 82 ? -22.204 0.566 -12.798 1.00 38.50 82 THR A CA 1
ATOM 642 C C . THR A 1 82 ? -21.697 -0.660 -12.050 1.00 38.50 82 THR A C 1
ATOM 644 O O . THR A 1 82 ? -22.215 -1.751 -12.278 1.00 38.50 82 THR A O 1
ATOM 647 N N . ALA A 1 83 ? -20.655 -0.474 -11.236 1.00 39.12 83 ALA A N 1
ATOM 648 C CA . ALA A 1 83 ? -19.926 -1.514 -10.512 1.00 39.12 83 ALA A CA 1
ATOM 649 C C . ALA A 1 83 ? -20.825 -2.677 -10.057 1.00 39.12 83 ALA A C 1
ATOM 651 O O . ALA A 1 83 ? -21.819 -2.466 -9.362 1.00 39.12 83 ALA A O 1
ATOM 652 N N . LEU A 1 84 ? -20.465 -3.890 -10.483 1.00 38.97 84 LEU A N 1
ATOM 653 C CA . LEU A 1 84 ? -21.110 -5.132 -10.072 1.00 38.97 84 LEU A CA 1
ATOM 654 C C . LEU A 1 84 ? -21.037 -5.242 -8.544 1.00 38.97 84 LEU A C 1
ATOM 656 O O . LEU A 1 84 ? -19.956 -5.387 -7.978 1.00 38.97 84 LEU A O 1
ATOM 660 N N . THR A 1 85 ? -22.181 -5.148 -7.874 1.00 33.12 85 THR A N 1
ATOM 661 C CA . THR A 1 85 ? -22.321 -5.555 -6.477 1.00 33.12 85 THR A CA 1
ATOM 662 C C . THR A 1 85 ? -22.498 -7.072 -6.433 1.00 33.12 85 THR A C 1
ATOM 664 O O . THR A 1 85 ? -23.224 -7.646 -7.244 1.00 33.12 85 THR A O 1
ATOM 667 N N . ASN A 1 86 ? -21.801 -7.729 -5.502 1.00 33.75 86 ASN A N 1
ATOM 668 C CA . ASN A 1 86 ? -21.775 -9.183 -5.309 1.00 33.75 86 ASN A CA 1
ATOM 669 C C . ASN A 1 86 ? -23.144 -9.756 -4.884 1.00 33.75 86 ASN A C 1
ATOM 671 O O . ASN A 1 86 ? -23.332 -10.141 -3.733 1.00 33.75 86 ASN A O 1
ATOM 675 N N . VAL A 1 87 ? -24.102 -9.842 -5.809 1.00 30.17 87 VAL A N 1
ATOM 676 C CA . VAL A 1 87 ? -25.348 -10.602 -5.634 1.00 30.17 87 VAL A CA 1
ATOM 677 C C . VAL A 1 87 ? -25.399 -11.702 -6.700 1.00 30.17 87 VAL A C 1
ATOM 679 O O . VAL A 1 87 ? -25.419 -11.382 -7.890 1.00 30.17 87 VAL A O 1
ATOM 682 N N . PRO A 1 88 ? -25.423 -12.996 -6.332 1.00 27.95 88 PRO A N 1
ATOM 683 C CA . PRO A 1 88 ? -25.559 -14.069 -7.307 1.00 27.95 88 PRO A CA 1
ATOM 684 C C . PRO A 1 88 ? -26.971 -14.038 -7.902 1.00 27.95 88 PRO A C 1
ATOM 686 O O . PRO A 1 88 ? -27.958 -14.202 -7.188 1.00 27.95 88 PRO A O 1
ATOM 689 N N . VAL A 1 89 ? -27.078 -13.837 -9.218 1.00 30.23 89 VAL A N 1
ATOM 690 C CA . VAL A 1 89 ? -28.355 -13.902 -9.941 1.00 30.23 89 VAL A CA 1
ATOM 691 C C . VAL A 1 89 ? -28.289 -14.971 -11.020 1.00 30.23 89 VAL A C 1
ATOM 693 O O . VAL A 1 89 ? -27.464 -14.916 -11.930 1.00 30.23 89 VAL A O 1
ATOM 696 N N . SER A 1 90 ? -29.173 -15.962 -10.919 1.00 33.53 90 SER A N 1
ATOM 697 C CA . SER A 1 90 ? -29.345 -17.007 -11.927 1.00 33.53 90 SER A CA 1
ATOM 698 C C . SER A 1 90 ? -30.151 -16.458 -13.109 1.00 33.53 90 SER A C 1
ATOM 700 O O . SER A 1 90 ? -31.367 -16.299 -13.019 1.00 33.53 90 SER A O 1
ATOM 702 N N . LEU A 1 91 ? -29.477 -16.149 -14.218 1.00 36.72 91 LEU A N 1
ATOM 703 C CA . LEU A 1 91 ? -30.122 -15.777 -15.482 1.00 36.72 91 LEU A CA 1
ATOM 704 C C . LEU A 1 91 ? -30.523 -17.045 -16.249 1.00 36.72 91 LEU A C 1
ATOM 706 O O . LEU A 1 91 ? -29.672 -17.893 -16.510 1.00 36.72 91 LEU A O 1
ATOM 710 N N . TYR A 1 92 ? -31.793 -17.147 -16.645 1.00 40.88 92 TYR A N 1
ATOM 711 C CA . TYR A 1 92 ? -32.291 -18.184 -17.552 1.00 40.88 92 TYR A CA 1
ATOM 712 C C . TYR A 1 92 ? -32.553 -17.546 -18.918 1.00 40.88 92 TYR A C 1
ATOM 714 O O . TYR A 1 92 ? -33.579 -16.895 -19.120 1.00 40.88 92 TYR A O 1
ATOM 722 N N . LEU A 1 93 ? -31.610 -17.710 -19.843 1.00 49.91 93 LEU A N 1
ATOM 723 C CA . LEU A 1 93 ? -31.743 -17.301 -21.242 1.00 49.91 93 LEU A CA 1
ATOM 724 C C . LEU A 1 93 ? -31.866 -18.572 -22.097 1.00 49.91 93 LEU A C 1
ATOM 726 O O . LEU A 1 93 ? -31.146 -19.536 -21.841 1.00 49.91 93 LEU A O 1
ATOM 730 N N . SER A 1 94 ? -32.767 -18.607 -23.087 1.00 50.47 94 SER A N 1
ATOM 731 C CA . SER A 1 94 ? -32.766 -19.693 -24.082 1.00 50.47 94 SER A CA 1
ATOM 732 C C . SER A 1 94 ? -31.426 -19.769 -24.828 1.00 50.47 94 SER A C 1
ATOM 734 O O . SER A 1 94 ? -30.720 -18.762 -24.908 1.00 50.47 94 SER A O 1
ATOM 736 N N . PRO A 1 95 ? -31.087 -20.929 -25.423 1.00 53.84 95 PRO A N 1
ATOM 737 C CA . PRO A 1 95 ? -29.865 -21.118 -26.200 1.00 53.84 95 PRO A CA 1
ATOM 738 C C . PRO A 1 95 ? -29.677 -20.040 -27.281 1.00 53.84 95 PRO A C 1
ATOM 740 O O . PRO A 1 95 ? -30.378 -20.018 -28.295 1.00 53.84 95 PRO A O 1
ATOM 743 N N . MET A 1 96 ? -28.720 -19.136 -27.058 1.00 60.25 96 MET A N 1
ATOM 744 C CA . MET A 1 96 ? -28.342 -18.083 -28.004 1.00 60.25 96 MET A CA 1
ATOM 745 C C . MET A 1 96 ? -27.329 -18.624 -29.021 1.00 60.25 96 MET A C 1
ATOM 747 O O . MET A 1 96 ? -26.475 -19.445 -28.678 1.00 60.25 96 MET A O 1
ATOM 751 N N . LYS A 1 97 ? -27.421 -18.167 -30.278 1.00 62.28 97 LYS A N 1
ATOM 752 C CA . LYS A 1 97 ? -26.421 -18.447 -31.329 1.00 62.28 97 LYS A CA 1
ATOM 753 C C . LYS A 1 97 ? -25.297 -17.414 -31.367 1.00 62.28 97 LYS A C 1
ATOM 755 O O . LYS A 1 97 ? -24.157 -17.782 -31.631 1.00 62.28 97 LYS A O 1
ATOM 760 N N . ASP A 1 98 ? -25.610 -16.158 -31.056 1.00 60.59 98 ASP A N 1
ATOM 761 C CA . ASP A 1 98 ? -24.685 -15.031 -31.141 1.00 60.59 98 ASP A CA 1
ATOM 762 C C . ASP A 1 98 ? -24.796 -14.155 -29.885 1.00 60.59 98 ASP A C 1
ATOM 764 O O . ASP A 1 98 ? -25.901 -13.861 -29.427 1.00 60.59 98 ASP A O 1
ATOM 768 N N . ILE A 1 99 ? -23.669 -13.685 -29.345 1.00 67.00 99 ILE A N 1
ATOM 769 C CA . ILE A 1 99 ? -23.650 -12.707 -28.246 1.00 67.00 99 ILE A CA 1
ATOM 770 C C . ILE A 1 99 ? -22.710 -11.544 -28.571 1.00 67.00 99 ILE A C 1
ATOM 772 O O . ILE A 1 99 ? -21.608 -11.747 -29.074 1.00 67.00 99 ILE A O 1
ATOM 776 N N . SER A 1 100 ? -23.142 -10.310 -28.291 1.00 61.81 100 SER A N 1
ATOM 777 C CA . SER A 1 100 ? -22.328 -9.105 -28.489 1.00 61.81 100 SER A CA 1
ATOM 778 C C . SER A 1 100 ? -22.368 -8.210 -27.254 1.00 61.81 100 SER A C 1
ATOM 780 O O . SER A 1 100 ? -23.348 -7.507 -27.018 1.00 61.81 100 SER A O 1
ATOM 782 N N . LEU A 1 101 ? -21.281 -8.186 -26.492 1.00 60.25 101 LEU A N 1
ATOM 783 C CA . LEU A 1 101 ? -21.111 -7.341 -25.315 1.00 60.25 101 LEU A CA 1
ATOM 784 C C . LEU A 1 101 ? -20.378 -6.060 -25.715 1.00 60.25 101 LEU A C 1
ATOM 786 O O . LEU A 1 101 ? -19.278 -6.126 -26.251 1.00 60.25 101 LEU A O 1
ATOM 790 N N . GLN A 1 102 ? -20.965 -4.891 -25.455 1.00 57.19 102 GLN A N 1
ATOM 791 C CA . GLN A 1 102 ? -20.286 -3.606 -25.628 1.00 57.19 102 GLN A CA 1
ATOM 792 C C . GLN A 1 102 ? -20.220 -2.911 -24.268 1.00 57.19 102 GLN A C 1
ATOM 794 O O . GLN A 1 102 ? -21.240 -2.503 -23.729 1.00 57.19 102 GLN A O 1
ATOM 799 N N . LEU A 1 103 ? -19.037 -2.826 -23.669 1.00 58.47 103 LEU A N 1
ATOM 800 C CA . LEU A 1 103 ? -18.865 -2.167 -22.374 1.00 58.47 103 LEU A CA 1
ATOM 801 C C . LEU A 1 103 ? -18.601 -0.668 -22.596 1.00 58.47 103 LEU A C 1
ATOM 803 O O . LEU A 1 103 ? -18.073 -0.286 -23.636 1.00 58.47 103 LEU A O 1
ATOM 807 N N . PRO A 1 104 ? -19.031 0.228 -21.696 1.00 49.81 104 PRO A N 1
ATOM 808 C CA . PRO A 1 104 ? -18.735 1.648 -21.851 1.00 49.81 104 PRO A CA 1
ATOM 809 C C . PRO A 1 104 ? -17.229 1.916 -21.679 1.00 49.81 104 PRO A C 1
ATOM 811 O O . PRO A 1 104 ? -16.571 1.269 -20.869 1.00 49.81 104 PRO A O 1
ATOM 814 N N . GLU A 1 105 ? -16.697 2.921 -22.386 1.00 52.28 105 GLU A N 1
ATOM 815 C CA . GLU A 1 105 ? -15.327 3.432 -22.207 1.00 52.28 105 GLU A CA 1
ATOM 816 C C . GLU A 1 105 ? -15.184 4.193 -20.872 1.00 52.28 105 GLU A C 1
ATOM 818 O O . GLU A 1 105 ? -14.940 5.399 -20.838 1.00 52.28 105 GLU A O 1
ATOM 823 N N . THR A 1 106 ? -15.388 3.525 -19.740 1.00 48.91 106 THR A N 1
ATOM 824 C CA . THR A 1 106 ? -15.133 4.108 -18.419 1.00 48.91 106 THR A CA 1
ATOM 825 C C . THR A 1 106 ? -13.666 3.922 -18.033 1.00 48.91 106 THR A C 1
ATOM 827 O O . THR A 1 106 ? -12.983 3.002 -18.481 1.00 48.91 106 THR A O 1
ATOM 830 N N . SER A 1 107 ? -13.153 4.813 -17.181 1.00 41.62 107 SER A N 1
ATOM 831 C CA . SER A 1 107 ? -11.784 4.789 -16.634 1.00 41.62 107 SER A CA 1
ATOM 832 C C . SER A 1 107 ? -11.492 3.601 -15.702 1.00 41.62 107 SER A C 1
ATOM 834 O O . SER A 1 107 ? -10.446 3.570 -15.062 1.00 41.62 107 SER A O 1
ATOM 836 N N . THR A 1 108 ? -12.422 2.656 -15.581 1.00 46.44 108 THR A N 1
ATOM 837 C CA . THR A 1 108 ? -12.351 1.479 -14.715 1.00 46.44 108 THR A CA 1
ATOM 838 C C . THR A 1 108 ? -11.894 0.275 -15.525 1.00 46.44 108 THR A C 1
ATOM 840 O O . THR A 1 108 ? -12.517 -0.064 -16.531 1.00 46.44 108 THR A O 1
ATOM 843 N N . PHE A 1 109 ? -10.825 -0.373 -15.080 1.00 55.38 109 PHE A N 1
ATOM 844 C CA . PHE A 1 109 ? -10.282 -1.568 -15.709 1.00 55.38 109 PHE A CA 1
ATOM 845 C C . PHE A 1 109 ? -10.944 -2.840 -15.150 1.00 55.38 109 PHE A C 1
ATOM 847 O O . PHE A 1 109 ? -11.223 -2.918 -13.957 1.00 55.38 109 PHE A O 1
ATOM 854 N N . ILE A 1 110 ? -11.207 -3.828 -16.005 1.00 55.81 110 ILE A N 1
ATOM 855 C CA . ILE A 1 110 ? -11.735 -5.148 -15.639 1.00 55.81 110 ILE A CA 1
ATOM 856 C C . ILE A 1 110 ? -10.556 -6.087 -15.379 1.00 55.81 110 ILE A C 1
ATOM 858 O O . ILE A 1 110 ? -9.668 -6.171 -16.224 1.00 55.81 110 ILE A O 1
ATOM 862 N N . ASN A 1 111 ? -10.558 -6.777 -14.232 1.00 50.12 111 ASN A N 1
ATOM 863 C CA . ASN A 1 111 ? -9.482 -7.689 -13.812 1.00 50.12 111 ASN A CA 1
ATOM 864 C C . ASN A 1 111 ? -9.774 -9.174 -14.113 1.00 50.12 111 ASN A C 1
ATOM 866 O O . ASN A 1 111 ? -8.840 -9.957 -14.224 1.00 50.12 111 ASN A O 1
ATOM 870 N N . SER A 1 112 ? -11.035 -9.578 -14.277 1.00 51.00 112 SER A N 1
ATOM 871 C CA . SER A 1 112 ? -11.405 -10.897 -14.813 1.00 51.00 112 SER A CA 1
ATOM 872 C C . SER A 1 112 ? -12.722 -10.803 -15.579 1.00 51.00 112 SER A C 1
ATOM 874 O O . SER A 1 112 ? -13.567 -9.951 -15.287 1.00 51.00 112 SER A O 1
ATOM 876 N N . LEU A 1 113 ? -12.882 -11.654 -16.592 1.00 56.12 113 LEU A N 1
ATOM 877 C CA . LEU A 1 113 ? -14.150 -11.848 -17.289 1.00 56.12 113 LEU A CA 1
ATOM 878 C C . LEU A 1 113 ? -14.542 -13.320 -17.155 1.00 56.12 113 LEU A C 1
ATOM 880 O O . LEU A 1 113 ? -14.154 -14.139 -17.984 1.00 56.12 113 LEU A O 1
ATOM 884 N N . ASP A 1 114 ? -15.307 -13.632 -16.110 1.00 54.16 114 ASP A N 1
ATOM 885 C CA . ASP A 1 114 ? -15.706 -15.003 -15.794 1.00 54.16 114 ASP A CA 1
ATOM 886 C C . ASP A 1 114 ? -17.146 -15.279 -16.240 1.00 54.16 114 ASP A C 1
ATOM 888 O O . ASP A 1 114 ? -18.091 -14.580 -15.858 1.00 54.16 114 ASP A O 1
ATOM 892 N N . PHE A 1 115 ? -17.328 -16.337 -17.030 1.00 59.78 115 PHE A N 1
ATOM 893 C CA . PHE A 1 115 ? -18.647 -16.876 -17.353 1.00 59.78 115 PHE A CA 1
ATOM 894 C C . PHE A 1 115 ? -19.016 -17.940 -16.314 1.00 59.78 115 PHE A C 1
ATOM 896 O O . PHE A 1 115 ? -18.310 -18.934 -16.137 1.00 59.78 115 PHE A O 1
ATOM 903 N N . ASN A 1 116 ? -20.122 -17.724 -15.596 1.00 52.50 116 ASN A N 1
ATOM 904 C CA . ASN A 1 116 ? -20.528 -18.583 -14.485 1.00 52.50 116 ASN A CA 1
ATOM 905 C C . ASN A 1 116 ? -20.762 -20.035 -14.970 1.00 52.50 116 ASN A C 1
ATOM 907 O O . ASN A 1 116 ? -21.572 -20.235 -15.880 1.00 52.50 116 ASN A O 1
ATOM 911 N N . PRO A 1 117 ? -20.127 -21.059 -14.363 1.00 48.53 117 PRO A N 1
ATOM 912 C CA . PRO A 1 117 ? -20.243 -22.459 -14.791 1.00 48.53 117 PRO A CA 1
ATOM 913 C C . PRO A 1 117 ? -21.660 -23.053 -14.721 1.00 48.53 117 PRO A C 1
ATOM 915 O O . PRO A 1 117 ? -21.887 -24.129 -15.264 1.00 48.53 117 PRO A O 1
ATOM 918 N N . GLY A 1 118 ? -22.619 -22.369 -14.088 1.00 48.78 118 GLY A N 1
ATOM 919 C CA . GLY A 1 118 ? -24.031 -22.765 -14.070 1.00 48.78 118 GLY A CA 1
ATOM 920 C C . GLY A 1 118 ? -24.862 -22.362 -15.300 1.00 48.78 118 GLY A C 1
ATOM 921 O O . GLY A 1 118 ? -26.062 -22.628 -15.302 1.00 48.78 118 GLY A O 1
ATOM 922 N N . GLN A 1 119 ? -24.285 -21.695 -16.310 1.00 56.78 119 GLN A N 1
ATOM 923 C CA . GLN A 1 119 ? -24.999 -21.257 -17.522 1.00 56.78 119 GLN A CA 1
ATOM 924 C C . GLN A 1 119 ? -24.737 -22.171 -18.730 1.00 56.78 119 GLN A C 1
ATOM 926 O O . GLN A 1 119 ? -23.603 -22.567 -18.984 1.00 56.78 119 GLN A O 1
ATOM 931 N N . ASP A 1 120 ? -25.788 -22.482 -19.497 1.00 61.62 120 ASP A N 1
ATOM 932 C CA . ASP A 1 120 ? -25.700 -23.307 -20.709 1.00 61.62 120 ASP A CA 1
ATOM 933 C C . ASP A 1 120 ? -25.394 -22.447 -21.951 1.00 61.62 120 ASP A C 1
ATOM 935 O O . ASP A 1 120 ? -26.264 -21.739 -22.461 1.00 61.62 120 ASP A O 1
ATOM 939 N N . PHE A 1 121 ? -24.155 -22.527 -22.454 1.00 67.50 121 PHE A N 1
ATOM 940 C CA . PHE A 1 121 ? -23.713 -21.901 -23.711 1.00 67.50 121 PHE A CA 1
ATOM 941 C C . PHE A 1 121 ? -23.498 -22.918 -24.847 1.00 67.50 121 PHE A C 1
ATOM 943 O O . PHE A 1 121 ? -22.820 -22.630 -25.838 1.00 67.50 121 PHE A O 1
ATOM 950 N N . SER A 1 122 ? -24.095 -24.112 -24.750 1.00 69.38 122 SER A N 1
ATOM 951 C CA . SER A 1 122 ? -23.867 -25.229 -25.681 1.00 69.38 122 SER A CA 1
ATOM 952 C C . SER A 1 122 ? -24.246 -24.957 -27.145 1.00 69.38 122 SER A C 1
ATOM 954 O O . SER A 1 122 ? -23.845 -25.703 -28.048 1.00 69.38 122 SER A O 1
ATOM 956 N N . THR A 1 123 ? -25.005 -23.893 -27.410 1.00 71.94 123 THR A N 1
ATOM 957 C CA . THR A 1 123 ? -25.458 -23.488 -28.750 1.00 71.94 123 THR A CA 1
ATOM 958 C C . THR A 1 123 ? -24.751 -22.269 -29.324 1.00 71.94 123 THR A C 1
ATOM 960 O O . THR A 1 123 ? -25.042 -21.915 -30.465 1.00 71.94 123 THR A O 1
ATOM 963 N N . LEU A 1 124 ? -23.863 -21.629 -28.561 1.00 71.81 124 LEU A N 1
ATOM 964 C CA . LEU A 1 124 ? -23.220 -20.388 -28.973 1.00 71.81 124 LEU A CA 1
ATOM 965 C C . LEU A 1 124 ? -22.234 -20.659 -30.117 1.00 71.81 124 LEU A C 1
ATOM 967 O O . LEU A 1 124 ? -21.295 -21.437 -29.960 1.00 71.81 124 LEU A O 1
ATOM 971 N N . GLU A 1 125 ? -22.460 -20.023 -31.264 1.00 78.12 125 GLU A N 1
ATOM 972 C CA . GLU A 1 125 ? -21.647 -20.147 -32.480 1.00 78.12 125 GLU A CA 1
ATOM 973 C C . GLU A 1 125 ? -20.723 -18.927 -32.660 1.00 78.12 125 GLU A C 1
ATOM 975 O O . GLU A 1 125 ? -19.606 -19.077 -33.163 1.00 78.12 125 GLU A O 1
ATOM 980 N N . SER A 1 126 ? -21.138 -17.741 -32.195 1.00 73.75 126 SER A N 1
ATOM 981 C CA . SER A 1 126 ? -20.363 -16.497 -32.294 1.00 73.75 126 SER A CA 1
ATOM 982 C C . SER A 1 126 ? -20.406 -15.650 -31.019 1.00 73.75 126 SER A C 1
ATOM 984 O O . SER A 1 126 ? -21.455 -15.487 -30.391 1.00 73.75 126 SER A O 1
ATOM 986 N N . MET A 1 127 ? -19.273 -15.046 -30.661 1.00 75.25 127 MET A N 1
ATOM 987 C CA . MET A 1 127 ? -19.153 -14.101 -29.551 1.00 75.25 127 MET A CA 1
ATOM 988 C C . MET A 1 127 ? -18.350 -12.864 -29.959 1.00 75.25 127 MET A C 1
ATOM 990 O O . MET A 1 127 ? -17.257 -12.974 -30.508 1.00 75.25 127 MET A O 1
ATOM 994 N N . SER A 1 128 ? -18.860 -11.677 -29.631 1.00 71.12 128 SER A N 1
ATOM 995 C CA . SER A 1 128 ? -18.148 -10.407 -29.768 1.00 71.12 128 SER A CA 1
ATOM 996 C C . SER A 1 128 ? -18.142 -9.636 -28.450 1.00 71.12 128 SER A C 1
ATOM 998 O O . SER A 1 128 ? -19.178 -9.456 -27.819 1.00 71.12 128 SER A O 1
ATOM 1000 N N . ILE A 1 129 ? -16.984 -9.135 -28.044 1.00 69.75 129 ILE A N 1
ATOM 1001 C CA . ILE A 1 129 ? -16.779 -8.310 -26.856 1.00 69.75 129 ILE A CA 1
ATOM 1002 C C . ILE A 1 129 ? -16.086 -7.024 -27.310 1.00 69.75 129 ILE A C 1
ATOM 1004 O O . ILE A 1 129 ? -15.077 -7.072 -28.011 1.00 69.75 129 ILE A O 1
ATOM 1008 N N . GLY A 1 130 ? -16.623 -5.861 -26.953 1.00 65.56 130 GLY A N 1
ATOM 1009 C CA . GLY A 1 130 ? -16.115 -4.574 -27.414 1.00 65.56 130 GLY A CA 1
ATOM 1010 C C . GLY A 1 130 ? -16.084 -3.482 -26.360 1.00 65.56 130 GLY A C 1
ATOM 1011 O O . GLY A 1 130 ? -16.859 -3.509 -25.406 1.00 65.56 130 GLY A O 1
ATOM 1012 N N . SER A 1 131 ? -15.193 -2.507 -26.570 1.00 63.97 131 SER A N 1
ATOM 1013 C CA . SER A 1 131 ? -15.023 -1.311 -25.731 1.00 63.97 131 SER A CA 1
ATOM 1014 C C . SER A 1 131 ? -14.668 -1.625 -24.265 1.00 63.97 131 SER A C 1
ATOM 1016 O O . SER A 1 131 ? -15.107 -0.945 -23.345 1.00 63.97 131 SER A O 1
ATOM 1018 N N . VAL A 1 132 ? -13.851 -2.661 -24.044 1.00 61.72 132 VAL A N 1
ATOM 1019 C CA . VAL A 1 132 ? -13.418 -3.089 -22.701 1.00 61.72 132 VAL A CA 1
ATOM 1020 C C . VAL A 1 132 ? -12.071 -2.472 -22.321 1.00 61.72 132 VAL A C 1
ATOM 1022 O O . VAL A 1 132 ? -11.144 -2.484 -23.136 1.00 61.72 132 VAL A O 1
ATOM 1025 N N . SER A 1 133 ? -11.943 -1.983 -21.085 1.00 61.88 133 SER A N 1
ATOM 1026 C CA . SER A 1 133 ? -10.666 -1.577 -20.479 1.00 61.88 133 SER A CA 1
ATOM 1027 C C . SER A 1 133 ? -10.147 -2.702 -19.576 1.00 61.88 133 SER A C 1
ATOM 1029 O O . SER A 1 133 ? -10.859 -3.074 -18.649 1.00 61.88 133 SER A O 1
ATOM 1031 N N . PHE A 1 134 ? -8.944 -3.243 -19.801 1.00 63.78 134 PHE A N 1
ATOM 1032 C CA . PHE A 1 134 ? -8.396 -4.376 -19.019 1.00 63.78 134 PHE A CA 1
ATOM 1033 C C . PHE A 1 134 ? -7.289 -3.970 -18.035 1.00 63.78 134 PHE A C 1
ATOM 1035 O O . PHE A 1 134 ? -6.429 -3.145 -18.363 1.00 63.78 134 PHE A O 1
ATOM 1042 N N . GLY A 1 135 ? -7.336 -4.542 -16.827 1.00 58.94 135 GLY A N 1
ATOM 1043 C CA . GLY A 1 135 ? -6.461 -4.212 -15.698 1.00 58.94 135 GLY A CA 1
ATOM 1044 C C . GLY A 1 135 ? -5.102 -4.902 -15.745 1.00 58.94 135 GLY A C 1
ATOM 1045 O O . GLY A 1 135 ? -4.766 -5.587 -16.710 1.00 58.94 135 GLY A O 1
ATOM 1046 N N . SER A 1 136 ? -4.299 -4.714 -14.693 1.00 56.19 136 SER A N 1
ATOM 1047 C CA . SER A 1 136 ? -2.860 -5.015 -14.699 1.00 56.19 136 SER A CA 1
ATOM 1048 C C . SER A 1 136 ? -2.488 -6.507 -14.791 1.00 56.19 136 SER A C 1
ATOM 1050 O O . SER A 1 136 ? -1.339 -6.807 -15.114 1.00 56.19 136 SER A O 1
ATOM 1052 N N . LYS A 1 137 ? -3.439 -7.420 -14.555 1.00 58.91 137 LYS A N 1
ATOM 1053 C CA . LYS A 1 137 ? -3.353 -8.875 -14.777 1.00 58.91 137 LYS A CA 1
ATOM 1054 C C . LYS A 1 137 ? -4.757 -9.421 -15.026 1.00 58.91 137 LYS A C 1
ATOM 1056 O O . LYS A 1 137 ? -5.429 -9.825 -14.082 1.00 58.91 137 LYS A O 1
ATOM 1061 N N . THR A 1 138 ? -5.216 -9.387 -16.275 1.00 58.84 138 THR A N 1
ATOM 1062 C CA . THR A 1 138 ? -6.539 -9.934 -16.609 1.00 58.84 138 THR A CA 1
ATOM 1063 C C . THR A 1 138 ? -6.404 -11.330 -17.185 1.00 58.84 138 THR A C 1
ATOM 1065 O O . THR A 1 138 ? -5.731 -11.493 -18.202 1.00 58.84 138 THR A O 1
ATOM 1068 N N . ILE A 1 139 ? -7.060 -12.306 -16.558 1.00 57.78 139 ILE A N 1
ATOM 1069 C CA . ILE A 1 139 ? -7.257 -13.640 -17.127 1.00 57.78 139 ILE A CA 1
ATOM 1070 C C . ILE A 1 139 ? -8.639 -13.674 -17.778 1.00 57.78 139 ILE A C 1
ATOM 1072 O O . ILE A 1 139 ? -9.630 -13.225 -17.197 1.00 57.78 139 ILE A O 1
ATOM 1076 N N . VAL A 1 140 ? -8.688 -14.171 -19.007 1.00 62.75 140 VAL A N 1
ATOM 1077 C CA . VAL A 1 140 ? -9.922 -14.398 -19.748 1.00 62.75 140 VAL A CA 1
ATOM 1078 C C . VAL A 1 140 ? -9.932 -15.859 -20.189 1.00 62.75 140 VAL A C 1
ATOM 1080 O O . VAL A 1 140 ? -9.161 -16.261 -21.065 1.00 62.75 140 VAL A O 1
ATOM 1083 N N . ASP A 1 141 ? -10.811 -16.644 -19.572 1.00 63.69 141 ASP A N 1
ATOM 1084 C CA . ASP A 1 141 ? -10.900 -18.087 -19.777 1.00 63.69 141 ASP A CA 1
ATOM 1085 C C . ASP A 1 141 ? -12.095 -18.448 -20.666 1.00 63.69 141 ASP A C 1
ATOM 1087 O O . ASP A 1 141 ? -13.252 -18.184 -20.338 1.00 63.69 141 ASP A O 1
ATOM 1091 N N . PHE A 1 142 ? -11.817 -19.115 -21.786 1.00 67.50 142 PHE A N 1
ATOM 1092 C CA . PHE A 1 142 ? -12.822 -19.727 -22.653 1.00 67.50 142 PHE A CA 1
ATOM 1093 C C . PHE A 1 142 ? -12.578 -21.233 -22.718 1.00 67.50 142 PHE A C 1
ATOM 1095 O O . PHE A 1 142 ? -11.729 -21.722 -23.468 1.00 67.50 142 PHE A O 1
ATOM 1102 N N . ASN A 1 143 ? -13.336 -21.983 -21.921 1.00 66.75 143 ASN A N 1
ATOM 1103 C CA . ASN A 1 143 ? -13.206 -23.433 -21.828 1.00 66.75 143 ASN A CA 1
ATOM 1104 C C . ASN A 1 143 ? -14.147 -24.155 -22.816 1.00 66.75 143 ASN A C 1
ATOM 1106 O O . ASN A 1 143 ? -15.343 -23.862 -22.871 1.00 66.75 143 ASN A O 1
ATOM 1110 N N . GLN A 1 144 ? -13.634 -25.152 -23.548 1.00 65.06 144 GLN A N 1
ATOM 1111 C CA . GLN A 1 144 ? -14.375 -25.970 -24.522 1.00 65.06 144 GLN A CA 1
ATOM 1112 C C . GLN A 1 144 ? -15.648 -26.582 -23.939 1.00 65.06 144 GLN A C 1
ATOM 1114 O O . GLN A 1 144 ? -16.667 -26.672 -24.623 1.00 65.06 144 GLN A O 1
ATOM 1119 N N . SER A 1 145 ? -15.583 -27.005 -22.674 1.00 68.50 145 SER A N 1
ATOM 1120 C CA . SER A 1 145 ? -16.714 -27.615 -21.969 1.00 68.50 145 SER A CA 1
ATOM 1121 C C . SER A 1 145 ? -17.901 -26.660 -21.826 1.00 68.50 145 SER A C 1
ATOM 1123 O O . SER A 1 145 ? -19.044 -27.109 -21.839 1.00 68.50 145 SER A O 1
ATOM 1125 N N . GLN A 1 146 ? -17.638 -25.353 -21.756 1.00 68.00 146 GLN A N 1
ATOM 1126 C CA . GLN A 1 146 ? -18.662 -24.314 -21.699 1.00 68.00 146 GLN A CA 1
ATOM 1127 C C . GLN A 1 146 ? -19.119 -23.883 -23.101 1.00 68.00 146 GLN A C 1
ATOM 1129 O O . GLN A 1 146 ? -20.303 -23.619 -23.284 1.00 68.00 146 GLN A O 1
ATOM 1134 N N . PHE A 1 147 ? -18.233 -23.873 -24.108 1.00 75.44 147 PHE A N 1
ATOM 1135 C CA . PHE A 1 147 ? -18.516 -23.334 -25.452 1.00 75.44 147 PHE A CA 1
ATOM 1136 C C . PHE A 1 147 ? -18.301 -24.343 -26.611 1.00 75.44 147 PHE A C 1
ATOM 1138 O O . PHE A 1 147 ? -17.536 -24.078 -27.541 1.00 75.44 147 PHE A O 1
ATOM 1145 N N . PRO A 1 148 ? -19.000 -25.495 -26.640 1.00 73.88 148 PRO A N 1
ATOM 1146 C CA . PRO A 1 148 ? -18.712 -26.619 -27.548 1.00 73.88 148 PRO A CA 1
ATOM 1147 C C . PRO A 1 148 ? -19.029 -26.384 -29.042 1.00 73.88 148 PRO A C 1
ATOM 1149 O O . PRO A 1 148 ? -18.746 -27.251 -29.882 1.00 73.88 148 PRO A O 1
ATOM 1152 N N . LYS A 1 149 ? -19.662 -25.258 -29.397 1.00 79.00 149 LYS A N 1
ATOM 1153 C CA . LYS A 1 149 ? -20.015 -24.880 -30.780 1.00 79.00 149 LYS A CA 1
ATOM 1154 C C . LYS A 1 149 ? -19.434 -23.536 -31.228 1.00 79.00 149 LYS A C 1
ATOM 1156 O O . LYS A 1 149 ? -19.713 -23.135 -32.356 1.00 79.00 149 LYS A O 1
ATOM 1161 N N . LEU A 1 150 ? -18.620 -22.878 -30.402 1.00 76.62 150 LEU A N 1
ATOM 1162 C CA . LEU A 1 150 ? -18.107 -21.543 -30.696 1.00 76.62 150 LEU A CA 1
ATOM 1163 C C . LEU A 1 150 ? -17.121 -21.590 -31.869 1.00 76.62 150 LEU A C 1
ATOM 1165 O O . LEU A 1 150 ? -16.060 -22.202 -31.772 1.00 76.62 150 LEU A O 1
ATOM 1169 N N . GLN A 1 151 ? -17.491 -20.938 -32.970 1.00 76.88 151 GLN A N 1
ATOM 1170 C CA . GLN A 1 151 ? -16.706 -20.860 -34.203 1.00 76.88 151 GLN A CA 1
ATOM 1171 C C . GLN A 1 151 ? -16.043 -19.498 -34.381 1.00 76.88 151 GLN A C 1
ATOM 1173 O O . GLN A 1 151 ? -14.964 -19.421 -34.968 1.00 76.88 151 GLN A O 1
ATOM 1178 N N . THR A 1 152 ? -16.677 -18.434 -33.883 1.00 69.88 152 THR A N 1
ATOM 1179 C CA . THR A 1 152 ? -16.182 -17.061 -34.017 1.00 69.88 152 THR A CA 1
ATOM 1180 C C . THR A 1 152 ? -16.064 -16.389 -32.655 1.00 69.88 152 THR A C 1
ATOM 1182 O O . THR A 1 152 ? -17.032 -16.346 -31.900 1.00 69.88 152 THR A O 1
ATOM 1185 N N . LEU A 1 153 ? -14.897 -15.817 -32.359 1.00 72.00 153 LEU A N 1
ATOM 1186 C CA . LEU A 1 153 ? -14.671 -14.986 -31.178 1.00 72.00 153 LEU A CA 1
ATOM 1187 C C . LEU A 1 153 ? -13.989 -13.677 -31.589 1.00 72.00 153 LEU A C 1
ATOM 1189 O O . LEU A 1 153 ? -12.948 -13.683 -32.240 1.00 72.00 153 LEU A O 1
ATOM 1193 N N . SER A 1 154 ? -14.574 -12.546 -31.210 1.00 71.00 154 SER A N 1
ATOM 1194 C CA . SER A 1 154 ? -14.039 -11.210 -31.469 1.00 71.00 154 SER A CA 1
ATOM 1195 C C . SER A 1 154 ? -13.923 -10.443 -30.163 1.00 71.00 154 SER A C 1
ATOM 1197 O O . SER A 1 154 ? -14.914 -10.272 -29.462 1.00 71.00 154 SER A O 1
ATOM 1199 N N . ILE A 1 155 ? -12.735 -9.951 -29.827 1.00 68.31 155 ILE A N 1
ATOM 1200 C CA . ILE A 1 155 ? -12.519 -9.130 -28.637 1.00 68.31 155 ILE A CA 1
ATOM 1201 C C . ILE A 1 155 ? -11.813 -7.839 -29.052 1.00 68.31 155 ILE A C 1
ATOM 1203 O O . ILE A 1 155 ? -10.738 -7.847 -29.654 1.00 68.31 155 ILE A O 1
ATOM 1207 N N . THR A 1 156 ? -12.433 -6.707 -28.734 1.00 66.50 156 THR A N 1
ATOM 1208 C CA . THR A 1 156 ? -11.955 -5.370 -29.085 1.00 66.50 156 THR A CA 1
ATOM 1209 C C . THR A 1 156 ? -11.855 -4.509 -27.826 1.00 66.50 156 THR A C 1
ATOM 1211 O O . THR A 1 156 ? -12.850 -4.231 -27.157 1.00 66.50 156 THR A O 1
ATOM 1214 N N . SER A 1 157 ? -10.635 -4.110 -27.464 1.00 61.28 157 SER A N 1
ATOM 1215 C CA . SER A 1 157 ? -10.367 -3.267 -26.292 1.00 61.28 157 SER A CA 1
ATOM 1216 C C . SER A 1 157 ? -10.086 -1.825 -26.711 1.00 61.28 157 SER A C 1
ATOM 1218 O O . SER A 1 157 ? -9.523 -1.582 -27.777 1.00 61.28 157 SER A O 1
ATOM 1220 N N . SER A 1 158 ? -10.473 -0.861 -25.871 1.00 51.69 158 SER A N 1
ATOM 1221 C CA . SER A 1 158 ? -10.159 0.561 -26.070 1.00 51.69 158 SER A CA 1
ATOM 1222 C C . SER A 1 158 ? -8.929 1.022 -25.271 1.00 51.69 158 SER A C 1
ATOM 1224 O O . SER A 1 158 ? -8.255 1.957 -25.707 1.00 51.69 158 SER A O 1
ATOM 1226 N N . LYS A 1 159 ? -8.600 0.377 -24.133 1.00 57.44 159 LYS A N 1
ATOM 1227 C CA . LYS A 1 159 ? -7.422 0.659 -23.281 1.00 57.44 159 LYS A CA 1
ATOM 1228 C C . LYS A 1 159 ? -6.953 -0.603 -22.538 1.00 57.44 159 LYS A C 1
ATOM 1230 O O . LYS A 1 159 ? -7.765 -1.308 -21.949 1.00 57.44 159 LYS A O 1
ATOM 1235 N N . SER A 1 160 ? -5.645 -0.843 -22.472 1.00 56.31 160 SER A N 1
ATOM 1236 C CA . SER A 1 160 ? -5.055 -1.868 -21.596 1.00 56.31 160 SER A CA 1
ATOM 1237 C C . SER A 1 160 ? -3.903 -1.271 -20.793 1.00 56.31 160 SER A C 1
ATOM 1239 O O . SER A 1 160 ? -3.095 -0.532 -21.360 1.00 56.31 160 SER A O 1
ATOM 1241 N N . GLN A 1 161 ? -3.839 -1.570 -19.490 1.00 48.62 161 GLN A N 1
ATOM 1242 C CA . GLN A 1 161 ? -2.742 -1.127 -18.625 1.00 48.62 161 GLN A CA 1
ATOM 1243 C C . GLN A 1 161 ? -1.536 -2.081 -18.618 1.00 48.62 161 GLN A C 1
ATOM 1245 O O . GLN A 1 161 ? -0.444 -1.577 -18.403 1.00 48.62 161 GLN A O 1
ATOM 1250 N N . ASN A 1 162 ? -1.690 -3.393 -18.887 1.00 54.50 162 ASN A N 1
ATOM 1251 C CA . ASN A 1 162 ? -0.600 -4.399 -18.939 1.00 54.50 162 ASN A CA 1
ATOM 1252 C C . ASN A 1 162 ? -0.993 -5.656 -19.774 1.00 54.50 162 ASN A C 1
ATOM 1254 O O . ASN A 1 162 ? -1.930 -5.607 -20.569 1.00 54.50 162 ASN A O 1
ATOM 1258 N N . GLN A 1 163 ? -0.246 -6.765 -19.646 1.00 56.03 163 GLN A N 1
ATOM 1259 C CA . GLN A 1 163 ? -0.469 -8.051 -20.328 1.00 56.03 163 GLN A CA 1
ATOM 1260 C C . GLN A 1 163 ? -1.824 -8.691 -19.947 1.00 56.03 163 GLN A C 1
ATOM 1262 O O . GLN A 1 163 ? -2.144 -8.837 -18.767 1.00 56.03 163 GLN A O 1
ATOM 1267 N N . VAL A 1 164 ? -2.606 -9.094 -20.955 1.00 55.94 164 VAL A N 1
ATOM 1268 C CA . VAL A 1 164 ? -3.816 -9.925 -20.803 1.00 55.94 164 VAL A CA 1
ATOM 1269 C C . VAL A 1 164 ? -3.444 -11.382 -21.076 1.00 55.94 164 VAL A C 1
ATOM 1271 O O . VAL A 1 164 ? -2.778 -11.660 -22.074 1.00 55.94 164 VAL A O 1
ATOM 1274 N N . GLN A 1 165 ? -3.892 -12.300 -20.222 1.00 58.88 165 GLN A N 1
ATOM 1275 C CA . GLN A 1 165 ? -3.751 -13.744 -20.397 1.00 58.88 165 GLN A CA 1
ATOM 1276 C C . GLN A 1 165 ? -5.083 -14.317 -20.904 1.00 58.88 165 GLN A C 1
ATOM 1278 O O . GLN A 1 165 ? -6.126 -14.105 -20.291 1.00 58.88 165 GLN A O 1
ATOM 1283 N N . LEU A 1 166 ? -5.062 -15.023 -22.035 1.00 62.31 166 LEU A N 1
ATOM 1284 C CA . LEU A 1 166 ? -6.238 -15.655 -22.640 1.00 62.31 166 LEU A CA 1
ATOM 1285 C C . LEU A 1 166 ? -5.989 -17.154 -22.648 1.00 62.31 166 LEU A C 1
ATOM 1287 O O . LEU A 1 166 ? -5.092 -17.615 -23.355 1.00 62.31 166 LEU A O 1
ATOM 1291 N N . ASN A 1 167 ? -6.804 -17.903 -21.912 1.00 62.28 167 ASN A N 1
ATOM 1292 C CA . ASN A 1 167 ? -6.824 -19.352 -22.031 1.00 62.28 167 ASN A CA 1
ATOM 1293 C C . ASN A 1 167 ? -7.981 -19.728 -22.958 1.00 62.28 167 ASN A C 1
ATOM 1295 O O . ASN A 1 167 ? -9.147 -19.747 -22.565 1.00 62.28 167 ASN A O 1
ATOM 1299 N N . LEU A 1 168 ? -7.652 -19.992 -24.220 1.00 63.19 168 LEU A N 1
ATOM 1300 C CA . LEU A 1 168 ? -8.601 -20.444 -25.233 1.00 63.19 168 LEU A CA 1
ATOM 1301 C C . LEU A 1 168 ? -8.428 -21.945 -25.402 1.00 63.19 168 LEU A C 1
ATOM 1303 O O . LEU A 1 168 ? -7.422 -22.380 -25.943 1.00 63.19 168 LEU A O 1
ATOM 1307 N N . ASN A 1 169 ? -9.405 -22.739 -24.984 1.00 63.50 169 ASN A N 1
ATOM 1308 C CA . ASN A 1 169 ? -9.430 -24.162 -25.295 1.00 63.50 169 ASN A CA 1
ATOM 1309 C C . ASN A 1 169 ? -10.684 -24.430 -26.131 1.00 63.50 169 ASN A C 1
ATOM 1311 O O . ASN A 1 169 ? -11.752 -24.637 -25.570 1.00 63.50 169 ASN A O 1
ATOM 1315 N N . SER A 1 170 ? -10.612 -24.313 -27.463 1.00 64.81 170 SER A N 1
ATOM 1316 C CA . SER A 1 170 ? -11.750 -24.606 -28.352 1.00 64.81 170 SER A CA 1
ATOM 1317 C C . SER A 1 170 ? -11.292 -25.120 -29.716 1.00 64.81 170 SER A C 1
ATOM 1319 O O . SER A 1 170 ? -10.792 -24.364 -30.543 1.00 64.81 170 SER A O 1
ATOM 1321 N N . GLU A 1 171 ? -11.538 -26.403 -29.986 1.00 62.88 171 GLU A N 1
ATOM 1322 C CA . GLU A 1 171 ? -11.167 -27.064 -31.249 1.00 62.88 171 GLU A CA 1
ATOM 1323 C C . GLU A 1 171 ? -12.003 -26.615 -32.461 1.00 62.88 171 GLU A C 1
ATOM 1325 O O . GLU A 1 171 ? -11.613 -26.839 -33.605 1.00 62.88 171 GLU A O 1
ATOM 1330 N N . LYS A 1 172 ? -13.177 -26.007 -32.236 1.00 68.00 172 LYS A N 1
ATOM 1331 C CA . LYS A 1 172 ? -14.077 -25.550 -33.314 1.00 68.00 172 LYS A CA 1
ATOM 1332 C C . LYS A 1 172 ? -13.940 -24.069 -33.641 1.00 68.00 172 LYS A C 1
ATOM 1334 O O . LYS A 1 172 ? -14.620 -23.597 -34.553 1.00 68.00 172 LYS A O 1
ATOM 1339 N N . LEU A 1 173 ? -13.085 -23.348 -32.917 1.00 65.50 173 LEU A N 1
ATOM 1340 C CA . LEU A 1 173 ? -12.841 -21.938 -33.167 1.00 65.50 173 LEU A CA 1
ATOM 1341 C C . LEU A 1 173 ? -12.103 -21.787 -34.504 1.00 65.50 173 LEU A C 1
ATOM 1343 O O . LEU A 1 173 ? -10.958 -22.211 -34.647 1.00 65.50 173 LEU A O 1
ATOM 1347 N N . ALA A 1 174 ? -12.782 -21.204 -35.490 1.00 61.97 174 ALA A N 1
ATOM 1348 C CA . ALA A 1 174 ? -12.274 -21.024 -36.850 1.00 61.97 174 ALA A CA 1
ATOM 1349 C C . ALA A 1 174 ? -11.812 -19.582 -37.102 1.00 61.97 174 ALA A C 1
ATOM 1351 O O . ALA A 1 174 ? -10.835 -19.354 -37.818 1.00 61.97 174 ALA A O 1
ATOM 1352 N N . ILE A 1 175 ? -12.505 -18.610 -36.499 1.00 56.62 175 ILE A N 1
ATOM 1353 C CA . ILE A 1 175 ? -12.227 -17.181 -36.649 1.00 56.62 175 ILE A CA 1
ATOM 1354 C C . ILE A 1 175 ? -12.000 -16.572 -35.271 1.00 56.62 175 ILE A C 1
ATOM 1356 O O . ILE A 1 175 ? -12.882 -16.587 -34.410 1.00 56.62 175 ILE A O 1
ATOM 1360 N N . PHE A 1 176 ? -10.828 -15.969 -35.093 1.00 62.31 176 PHE A N 1
ATOM 1361 C CA . PHE A 1 176 ? -10.482 -15.249 -33.880 1.00 62.31 176 PHE A CA 1
ATOM 1362 C C . PHE A 1 176 ? -9.970 -13.851 -34.220 1.00 62.31 176 PHE A C 1
ATOM 1364 O O . PHE A 1 176 ? -8.991 -13.689 -34.950 1.00 62.31 176 PHE A O 1
ATOM 1371 N N . THR A 1 177 ? -10.666 -12.828 -33.725 1.00 59.88 177 THR A N 1
ATOM 1372 C CA . THR A 1 177 ? -10.321 -11.419 -33.945 1.00 59.88 177 THR A CA 1
ATOM 1373 C C . THR A 1 177 ? -9.944 -10.775 -32.621 1.00 59.88 177 THR A C 1
ATOM 1375 O O . THR A 1 177 ? -10.749 -10.734 -31.692 1.00 59.88 177 THR A O 1
ATOM 1378 N N . LEU A 1 178 ? -8.734 -10.231 -32.551 1.00 61.84 178 LEU A N 1
ATOM 1379 C CA . LEU A 1 178 ? -8.238 -9.482 -31.402 1.00 61.84 178 LEU A CA 1
ATOM 1380 C C . LEU A 1 178 ? -7.816 -8.090 -31.859 1.00 61.84 178 LEU A C 1
ATOM 1382 O O . LEU A 1 178 ? -6.964 -7.949 -32.731 1.00 61.84 178 LEU A O 1
ATOM 1386 N N . ASN A 1 179 ? -8.367 -7.054 -31.231 1.00 60.78 179 ASN A N 1
ATOM 1387 C CA . ASN A 1 179 ? -7.845 -5.692 -31.350 1.00 60.78 179 ASN A CA 1
ATOM 1388 C C . ASN A 1 179 ? -7.347 -5.242 -29.970 1.00 60.78 179 ASN A C 1
ATOM 1390 O O . ASN A 1 179 ? -8.130 -4.731 -29.165 1.00 60.78 179 ASN A O 1
ATOM 1394 N N . PHE A 1 180 ? -6.058 -5.479 -29.703 1.00 59.78 180 PHE A N 1
ATOM 1395 C CA . PHE A 1 180 ? -5.360 -5.179 -28.447 1.00 59.78 180 PHE A CA 1
ATOM 1396 C C . PHE A 1 180 ? -3.973 -4.585 -28.698 1.00 59.78 180 PHE A C 1
ATOM 1398 O O . PHE A 1 180 ? -3.379 -4.784 -29.756 1.00 59.78 180 PHE A O 1
ATOM 1405 N N . THR A 1 181 ? -3.432 -3.893 -27.692 1.00 43.16 181 THR A N 1
ATOM 1406 C CA . THR A 1 181 ? -2.060 -3.370 -27.721 1.00 43.16 181 THR A CA 1
ATOM 1407 C C . THR A 1 181 ? -1.024 -4.327 -27.121 1.00 43.16 181 THR A C 1
ATOM 1409 O O . THR A 1 181 ? 0.084 -4.343 -27.637 1.00 43.16 181 THR A O 1
ATOM 1412 N N . ASN A 1 182 ? -1.365 -5.141 -26.105 1.00 49.38 182 ASN A N 1
ATOM 1413 C CA . ASN A 1 182 ? -0.452 -6.075 -25.417 1.00 49.38 182 ASN A CA 1
ATOM 1414 C C . ASN A 1 182 ? -1.181 -7.378 -25.009 1.00 49.38 182 ASN A C 1
ATOM 1416 O O . ASN A 1 182 ? -2.153 -7.313 -24.255 1.00 49.38 182 ASN A O 1
ATOM 1420 N N . PHE A 1 183 ? -0.716 -8.549 -25.461 1.00 53.41 183 PHE A N 1
ATOM 1421 C CA . PHE A 1 183 ? -1.306 -9.862 -25.146 1.00 53.41 183 PHE A CA 1
ATOM 1422 C C . PHE A 1 183 ? -0.229 -10.960 -25.031 1.00 53.41 183 PHE A C 1
ATOM 1424 O O . PHE A 1 183 ? 0.741 -10.913 -25.783 1.00 53.41 183 PHE A O 1
ATOM 1431 N N . THR A 1 184 ? -0.422 -11.942 -24.137 1.00 49.97 184 THR A N 1
ATOM 1432 C CA . THR A 1 184 ? 0.459 -13.113 -23.957 1.00 49.97 184 THR A CA 1
ATOM 1433 C C . THR A 1 184 ? -0.339 -14.425 -24.086 1.00 49.97 184 THR A C 1
ATOM 1435 O O . THR A 1 184 ? -1.080 -14.769 -23.155 1.00 49.97 184 THR A O 1
ATOM 1438 N N . PRO A 1 185 ? -0.239 -15.174 -25.204 1.00 52.22 185 PRO A N 1
ATOM 1439 C CA . PRO A 1 185 ? -0.825 -16.511 -25.285 1.00 52.22 185 PRO A CA 1
ATOM 1440 C C . PRO A 1 185 ? -0.072 -17.481 -24.376 1.00 52.22 185 PRO A C 1
ATOM 1442 O O . PRO A 1 185 ? 1.149 -17.421 -24.292 1.00 52.22 185 PRO A O 1
ATOM 1445 N N . THR A 1 186 ? -0.798 -18.384 -23.718 1.00 46.16 186 THR A N 1
ATOM 1446 C CA . THR A 1 186 ? -0.226 -19.421 -22.842 1.00 46.16 186 THR A CA 1
ATOM 1447 C C . THR A 1 186 ? 0.187 -20.693 -23.578 1.00 46.16 186 THR A C 1
ATOM 1449 O O . THR A 1 186 ? 0.987 -21.458 -23.050 1.00 46.16 186 THR A O 1
ATOM 1452 N N . ASP A 1 187 ? -0.325 -20.922 -24.789 1.00 49.12 187 ASP A N 1
ATOM 1453 C CA . ASP A 1 187 ? 0.023 -22.062 -25.640 1.00 49.12 187 ASP A CA 1
ATOM 1454 C C . ASP A 1 187 ? -0.169 -21.683 -27.124 1.00 49.12 187 ASP A C 1
ATOM 1456 O O . ASP A 1 187 ? -1.112 -20.970 -27.466 1.00 49.12 187 ASP A O 1
ATOM 1460 N N . LEU A 1 188 ? 0.719 -22.130 -28.021 1.00 49.72 188 LEU A N 1
ATOM 1461 C CA . LEU A 1 188 ? 0.567 -21.968 -29.476 1.00 49.72 188 LEU A CA 1
ATOM 1462 C C . LEU A 1 188 ? -0.175 -23.144 -30.140 1.00 49.72 188 LEU A C 1
ATOM 1464 O O . LEU A 1 188 ? -0.594 -23.037 -31.296 1.00 49.72 188 LEU A O 1
ATOM 1468 N N . SER A 1 189 ? -0.364 -24.257 -29.428 1.00 50.16 189 SER A N 1
ATOM 1469 C CA . SER A 1 189 ? -1.024 -25.473 -29.924 1.00 50.16 189 SER A CA 1
ATOM 1470 C C . SER A 1 189 ? -2.514 -25.285 -30.249 1.00 50.16 189 SER A C 1
ATOM 1472 O O . SER A 1 189 ? -3.103 -26.105 -30.947 1.00 50.16 189 SER A O 1
ATOM 1474 N N . ILE A 1 190 ? -3.100 -24.176 -29.794 1.00 50.53 190 ILE A N 1
ATOM 1475 C CA . ILE A 1 190 ? -4.502 -23.767 -29.975 1.00 50.53 190 ILE A CA 1
ATOM 1476 C C . ILE A 1 190 ? -4.777 -23.009 -31.283 1.00 50.53 190 ILE A C 1
ATOM 1478 O O . ILE A 1 190 ? -5.934 -22.856 -31.664 1.00 50.53 190 ILE A O 1
ATOM 1482 N N . PHE A 1 191 ? -3.745 -22.571 -32.016 1.00 53.12 191 PHE A N 1
ATOM 1483 C CA . PHE A 1 191 ? -3.914 -21.865 -33.294 1.00 53.12 191 PHE A CA 1
ATOM 1484 C C . PHE A 1 191 ? -3.932 -22.703 -34.603 1.00 53.12 191 PHE A C 1
ATOM 1486 O O . PHE A 1 191 ? -4.201 -22.106 -35.649 1.00 53.12 191 PHE A O 1
ATOM 1493 N N . PRO A 1 192 ? -3.682 -24.033 -34.656 1.00 46.72 192 PRO A N 1
ATOM 1494 C CA . PRO A 1 192 ? -3.512 -24.748 -35.926 1.00 46.72 192 PRO A CA 1
ATOM 1495 C C . PRO A 1 192 ? -4.803 -24.876 -36.755 1.00 46.72 192 PRO A C 1
ATOM 1497 O O . PRO A 1 192 ? -4.726 -25.216 -37.933 1.00 46.72 192 PRO A O 1
ATOM 1500 N N . SER A 1 193 ? -5.977 -24.598 -36.177 1.00 48.00 193 SER A N 1
ATOM 1501 C CA . SER A 1 193 ? -7.289 -24.643 -36.844 1.00 48.00 193 SER A CA 1
ATOM 1502 C C . SER A 1 193 ? -7.807 -23.281 -37.331 1.00 48.00 193 SER A C 1
ATOM 1504 O O . SER A 1 193 ? -8.882 -23.221 -37.931 1.00 48.00 193 SER A O 1
ATOM 1506 N N . LEU A 1 194 ? -7.083 -22.183 -37.090 1.00 50.28 194 LEU A N 1
ATOM 1507 C CA . LEU A 1 194 ? -7.556 -20.837 -37.421 1.00 50.28 194 LEU A CA 1
ATOM 1508 C C . LEU A 1 194 ? -7.282 -20.492 -38.888 1.00 50.28 194 LEU A C 1
ATOM 1510 O O . LEU A 1 194 ? -6.138 -20.486 -39.343 1.00 50.28 194 LEU A O 1
ATOM 1514 N N . SER A 1 195 ? -8.333 -20.136 -39.632 1.00 40.94 195 SER A N 1
ATOM 1515 C CA . SER A 1 195 ? -8.210 -19.724 -41.037 1.00 40.94 195 SER A CA 1
ATOM 1516 C C . SER A 1 195 ? -7.727 -18.281 -41.193 1.00 40.94 195 SER A C 1
ATOM 1518 O O . SER A 1 195 ? -7.259 -17.887 -42.261 1.00 40.94 195 SER A O 1
ATOM 1520 N N . THR A 1 196 ? -7.890 -17.450 -40.160 1.00 40.72 196 THR A N 1
ATOM 1521 C CA . THR A 1 196 ? -7.511 -16.033 -40.180 1.00 40.72 196 THR A CA 1
ATOM 1522 C C . THR A 1 196 ? -7.258 -15.552 -38.753 1.00 40.72 196 THR A C 1
ATOM 1524 O O . THR A 1 196 ? -8.177 -15.539 -37.937 1.00 40.72 196 THR A O 1
ATOM 1527 N N . ILE A 1 197 ? -6.024 -15.136 -38.457 1.00 46.78 197 ILE A N 1
ATOM 1528 C CA . ILE A 1 197 ? -5.690 -14.376 -37.247 1.00 46.78 197 ILE A CA 1
ATOM 1529 C C . ILE A 1 197 ? -5.579 -12.920 -37.680 1.00 46.78 197 ILE A C 1
ATOM 1531 O O . ILE A 1 197 ? -4.613 -12.539 -38.339 1.00 46.78 197 ILE A O 1
ATOM 1535 N N . ASN A 1 198 ? -6.585 -12.115 -37.347 1.00 40.62 198 ASN A N 1
ATOM 1536 C CA . ASN A 1 198 ? -6.565 -10.687 -37.636 1.00 40.62 198 ASN A CA 1
ATOM 1537 C C . ASN A 1 198 ? -6.240 -9.942 -36.338 1.00 40.62 198 ASN A C 1
ATOM 1539 O O . ASN A 1 198 ? -7.112 -9.757 -35.487 1.00 40.62 198 ASN A O 1
ATOM 1543 N N . ASN A 1 199 ? -4.963 -9.602 -36.164 1.00 44.44 199 ASN A N 1
ATOM 1544 C CA . ASN A 1 199 ? -4.465 -8.846 -35.022 1.00 44.44 199 ASN A CA 1
ATOM 1545 C C . ASN A 1 199 ? -4.038 -7.460 -35.509 1.00 44.44 199 ASN A C 1
ATOM 1547 O O . ASN A 1 199 ? -3.029 -7.321 -36.202 1.00 44.44 199 ASN A O 1
ATOM 1551 N N . LYS A 1 200 ? -4.815 -6.424 -35.179 1.00 37.44 200 LYS A N 1
ATOM 1552 C CA . LYS A 1 200 ? -4.410 -5.040 -35.451 1.00 37.44 200 LYS A CA 1
ATOM 1553 C C . LYS A 1 200 ? -3.571 -4.524 -34.288 1.00 37.44 200 LYS A C 1
ATOM 1555 O O . LYS A 1 200 ? -4.055 -3.738 -33.474 1.00 37.44 200 LYS A O 1
ATOM 1560 N N . CYS A 1 201 ? -2.298 -4.905 -34.237 1.00 30.48 201 CYS A N 1
ATOM 1561 C CA . CYS A 1 201 ? -1.317 -4.164 -33.448 1.00 30.48 201 CYS A CA 1
ATOM 1562 C C . CYS A 1 201 ? -1.106 -2.780 -34.089 1.00 30.48 201 CYS A C 1
ATOM 1564 O O . CYS A 1 201 ? -0.238 -2.584 -34.933 1.00 30.48 201 CYS A O 1
ATOM 1566 N N . LEU A 1 202 ? -1.930 -1.796 -33.718 1.00 25.27 202 LEU A N 1
ATOM 1567 C CA . LEU A 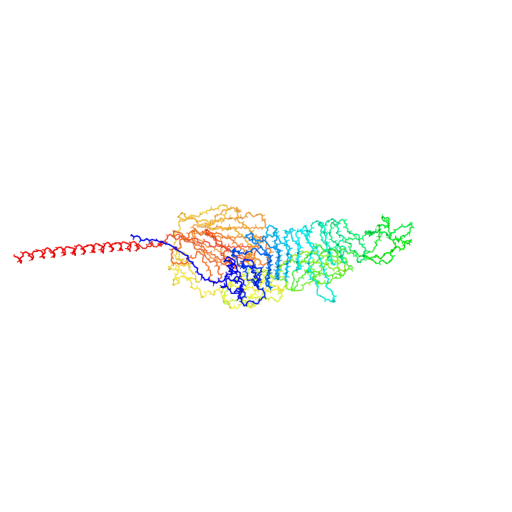1 202 ? -1.752 -0.404 -34.132 1.00 25.27 202 LEU A CA 1
ATOM 1568 C C . LEU A 1 202 ? -0.946 0.365 -33.080 1.00 25.27 202 LEU A C 1
ATOM 1570 O O . LEU A 1 202 ? -1.492 0.940 -32.143 1.00 25.27 202 LEU A O 1
ATOM 1574 N N . GLN A 1 203 ? 0.359 0.453 -33.307 1.00 27.78 203 GLN A N 1
ATOM 1575 C CA . GLN A 1 203 ? 1.166 1.613 -32.937 1.00 27.78 203 GLN A CA 1
ATOM 1576 C C . GLN A 1 203 ? 1.750 2.148 -34.237 1.00 27.78 203 GLN A C 1
ATOM 1578 O O . GLN A 1 203 ? 2.704 1.559 -34.701 1.00 27.78 203 GLN A O 1
ATOM 1583 N N . TYR A 1 204 ? 1.153 3.187 -34.836 1.00 26.75 204 TYR A N 1
ATOM 1584 C CA . TYR A 1 204 ? 1.832 4.273 -35.569 1.00 26.75 204 TYR A CA 1
ATOM 1585 C C . TYR A 1 204 ? 0.803 5.350 -35.940 1.00 26.75 204 TYR A C 1
ATOM 1587 O O . TYR A 1 204 ? -0.243 5.057 -36.522 1.00 26.75 204 TYR A O 1
ATOM 1595 N N . LYS A 1 205 ? 1.114 6.624 -35.666 1.00 22.58 205 LYS A N 1
ATOM 1596 C CA . LYS A 1 205 ? 0.419 7.753 -36.299 1.00 22.58 205 LYS A CA 1
ATOM 1597 C C . LYS A 1 205 ? 1.241 8.237 -37.503 1.00 22.58 205 LYS A C 1
ATOM 1599 O O . LYS A 1 205 ? 2.329 8.775 -37.352 1.00 22.58 205 LYS A O 1
ATOM 1604 N N . LYS A 1 206 ? 0.653 7.973 -38.670 1.00 24.98 206 LYS A N 1
ATOM 1605 C CA . LYS A 1 206 ? 0.918 8.325 -40.079 1.00 24.98 206 LYS A CA 1
ATOM 1606 C C . LYS A 1 206 ? 1.862 9.502 -40.407 1.00 24.98 206 LYS A C 1
ATOM 1608 O O . LYS A 1 206 ? 1.622 10.625 -39.973 1.00 24.98 206 LYS A O 1
ATOM 1613 N N . LEU A 1 207 ? 2.736 9.272 -41.397 1.00 21.44 207 LEU A N 1
ATOM 1614 C CA . LEU A 1 207 ? 2.914 10.163 -42.557 1.00 21.44 207 LEU A CA 1
ATOM 1615 C C . LEU A 1 207 ? 3.046 9.298 -43.833 1.00 21.44 207 LEU A C 1
ATOM 1617 O O . LEU A 1 207 ? 3.996 8.534 -43.953 1.00 21.44 207 LEU A O 1
ATOM 1621 N N . GLY A 1 208 ? 2.094 9.421 -44.769 1.00 25.34 208 GLY A N 1
ATOM 1622 C CA . GLY A 1 208 ? 2.078 8.719 -46.068 1.00 25.34 208 GLY A CA 1
ATOM 1623 C C . GLY A 1 208 ? 1.154 7.494 -46.127 1.00 25.34 208 GLY A C 1
ATOM 1624 O O . GLY A 1 208 ? 1.104 6.697 -45.198 1.00 25.34 208 GLY A O 1
ATOM 1625 N N . ASP A 1 209 ? 0.351 7.389 -47.185 1.00 29.69 209 ASP A N 1
ATOM 1626 C CA . ASP A 1 209 ? -0.729 6.411 -47.355 1.00 29.69 209 ASP A CA 1
ATOM 1627 C C . ASP A 1 209 ? -0.233 4.981 -47.636 1.00 29.69 209 ASP A C 1
ATOM 1629 O O . ASP A 1 209 ? 0.280 4.726 -48.718 1.00 29.69 209 ASP A O 1
ATOM 1633 N N . GLN A 1 210 ? -0.425 4.059 -46.681 1.00 27.80 210 GLN A N 1
ATOM 1634 C CA . GLN A 1 210 ? -0.854 2.652 -46.846 1.00 27.80 210 GLN A CA 1
ATOM 1635 C C . GLN A 1 210 ? -0.857 1.960 -45.465 1.00 27.80 210 GLN A C 1
ATOM 1637 O O . GLN A 1 210 ? 0.071 2.121 -44.677 1.00 27.80 210 GLN A O 1
ATOM 1642 N N . PHE A 1 211 ? -1.930 1.236 -45.130 1.00 28.34 211 PHE A N 1
ATOM 1643 C CA . PHE A 1 211 ? -2.019 0.452 -43.890 1.00 28.34 211 PHE A CA 1
ATOM 1644 C C . PHE A 1 211 ? -1.067 -0.754 -43.986 1.00 28.34 211 PHE A C 1
ATOM 1646 O O . PHE A 1 211 ? -1.207 -1.552 -44.908 1.00 28.34 211 PHE A O 1
ATOM 1653 N N . LEU A 1 212 ? -0.117 -0.888 -43.055 1.00 31.75 212 LEU A N 1
ATOM 1654 C CA . LEU A 1 212 ? 0.816 -2.021 -42.968 1.00 31.75 212 LEU A CA 1
ATOM 1655 C C . LEU A 1 212 ? 0.575 -2.765 -41.646 1.00 31.75 212 LEU A C 1
ATOM 1657 O O . LEU A 1 212 ? 0.681 -2.169 -40.576 1.00 31.75 212 LEU A O 1
ATOM 1661 N N . GLU A 1 213 ? 0.220 -4.049 -41.721 1.00 41.69 213 GLU A N 1
ATOM 1662 C CA . GLU A 1 213 ? -0.006 -4.925 -40.561 1.00 41.69 213 GLU A CA 1
ATOM 1663 C C . GLU A 1 213 ? 1.328 -5.492 -40.043 1.00 41.69 213 GLU A C 1
ATOM 1665 O O . GLU A 1 213 ? 2.071 -6.143 -40.787 1.00 41.69 213 GLU A O 1
ATOM 1670 N N . THR A 1 214 ? 1.639 -5.251 -38.766 1.00 41.06 214 THR A N 1
ATOM 1671 C CA . THR A 1 214 ? 2.815 -5.786 -38.061 1.00 41.06 214 THR A CA 1
ATOM 1672 C C . THR A 1 214 ? 2.369 -6.720 -36.928 1.00 41.06 214 THR A C 1
ATOM 1674 O O . THR A 1 214 ? 1.410 -6.420 -36.224 1.00 41.06 214 THR A O 1
ATOM 1677 N N . ASN A 1 215 ? 3.055 -7.853 -36.730 1.00 51.00 215 ASN A N 1
ATOM 1678 C CA . ASN A 1 215 ? 2.839 -8.770 -35.601 1.00 51.00 215 ASN A CA 1
ATOM 1679 C C . ASN A 1 215 ? 4.172 -9.075 -34.902 1.00 51.00 215 ASN A C 1
ATOM 1681 O O . ASN A 1 215 ? 5.137 -9.482 -35.554 1.00 51.00 215 ASN A O 1
ATOM 1685 N N . LYS A 1 216 ? 4.224 -8.893 -33.576 1.00 48.91 216 LYS A N 1
ATOM 1686 C CA . LYS A 1 216 ? 5.421 -9.103 -32.749 1.00 48.91 216 LYS A CA 1
ATOM 1687 C C . LYS A 1 216 ? 5.125 -10.057 -31.589 1.00 48.91 216 LYS A C 1
ATOM 1689 O O . LYS A 1 216 ? 4.256 -9.772 -30.778 1.00 48.91 216 LYS A O 1
ATOM 1694 N N . ILE A 1 217 ? 5.861 -11.165 -31.524 1.00 51.72 217 ILE A N 1
ATOM 1695 C CA . ILE A 1 217 ? 5.749 -12.254 -30.543 1.00 51.72 217 ILE A CA 1
ATOM 1696 C C . ILE A 1 217 ? 7.093 -12.342 -29.801 1.00 51.72 217 ILE A C 1
ATOM 1698 O O . ILE A 1 217 ? 8.011 -12.976 -30.303 1.00 51.72 217 ILE A O 1
ATOM 1702 N N . ILE A 1 218 ? 7.273 -11.644 -28.676 1.00 50.34 218 ILE A N 1
ATOM 1703 C CA . ILE A 1 218 ? 8.528 -11.631 -27.883 1.00 50.34 218 ILE A CA 1
ATOM 1704 C C . ILE A 1 218 ? 8.196 -11.676 -26.377 1.00 50.34 218 ILE A C 1
ATOM 1706 O O . ILE A 1 218 ? 7.239 -11.010 -25.980 1.00 50.34 218 ILE A O 1
ATOM 1710 N N . ASP A 1 219 ? 8.993 -12.394 -25.569 1.00 47.75 219 ASP A N 1
ATOM 1711 C CA . ASP A 1 219 ? 8.870 -12.573 -24.104 1.00 47.75 219 ASP A CA 1
ATOM 1712 C C . ASP A 1 219 ? 7.544 -13.188 -23.578 1.00 47.75 219 ASP A C 1
ATOM 1714 O O . ASP A 1 219 ? 6.935 -12.706 -22.624 1.00 47.75 219 ASP A O 1
ATOM 1718 N N . ASN A 1 220 ? 7.094 -14.290 -24.174 1.00 48.41 220 ASN A N 1
ATOM 1719 C CA . ASN A 1 220 ? 5.827 -14.977 -23.892 1.00 48.41 220 ASN A CA 1
ATOM 1720 C C . ASN A 1 220 ? 5.997 -16.409 -23.358 1.00 48.41 220 ASN A C 1
ATOM 1722 O O . ASN A 1 220 ? 4.996 -17.087 -23.157 1.00 48.41 220 ASN A O 1
ATOM 1726 N N . GLN A 1 221 ? 7.229 -16.888 -23.131 1.00 50.25 221 GLN A N 1
ATOM 1727 C CA . GLN A 1 221 ? 7.500 -18.258 -22.647 1.00 50.25 221 GLN A CA 1
ATOM 1728 C C . GLN A 1 221 ? 6.901 -19.353 -23.552 1.00 50.25 221 GLN A C 1
ATOM 1730 O O . GLN A 1 221 ? 6.523 -20.423 -23.084 1.00 50.25 221 GLN A O 1
ATOM 1735 N N . LEU A 1 222 ? 6.799 -19.082 -24.855 1.00 51.81 222 LEU A N 1
ATOM 1736 C CA . LEU A 1 222 ? 6.180 -20.004 -25.807 1.00 51.81 222 LEU A CA 1
ATOM 1737 C C . LEU A 1 222 ? 7.138 -21.135 -26.179 1.00 51.81 222 LEU A C 1
ATOM 1739 O O . LEU A 1 222 ? 8.266 -20.869 -26.600 1.00 51.81 222 LEU A O 1
ATOM 1743 N N . ASP A 1 223 ? 6.644 -22.371 -26.109 1.00 51.16 223 ASP A N 1
ATOM 1744 C CA . ASP A 1 223 ? 7.340 -23.594 -26.512 1.00 51.16 223 ASP A CA 1
ATOM 1745 C C . ASP A 1 223 ? 6.658 -24.252 -27.733 1.00 51.16 223 ASP A C 1
ATOM 1747 O O . ASP A 1 223 ? 5.434 -24.228 -27.867 1.00 51.16 223 ASP A O 1
ATOM 1751 N N . GLY A 1 224 ? 7.442 -24.862 -28.633 1.00 64.44 224 GLY A N 1
ATOM 1752 C CA . GLY A 1 224 ? 6.936 -25.664 -29.766 1.00 64.44 224 GLY A CA 1
ATOM 1753 C C . GLY A 1 224 ? 7.252 -25.109 -31.162 1.00 64.44 224 GLY A C 1
ATOM 1754 O O . GLY A 1 224 ? 8.052 -24.190 -31.310 1.00 64.44 224 GLY A O 1
ATOM 1755 N N . SER A 1 225 ? 6.673 -25.694 -32.218 1.00 69.12 225 SER A N 1
ATOM 1756 C CA . SER A 1 225 ? 6.940 -25.306 -33.617 1.00 69.12 225 SER A CA 1
ATOM 1757 C C . SER A 1 225 ? 5.957 -24.285 -34.181 1.00 69.12 225 SER A C 1
ATOM 1759 O O . SER A 1 225 ? 4.774 -24.320 -33.853 1.00 69.12 225 SER A O 1
ATOM 1761 N N . LEU A 1 226 ? 6.424 -23.428 -35.099 1.00 65.81 226 LEU A N 1
ATOM 1762 C CA . LEU A 1 226 ? 5.571 -22.459 -35.798 1.00 65.81 226 LEU A CA 1
ATOM 1763 C C . LEU A 1 226 ? 4.472 -23.169 -36.625 1.00 65.81 226 LEU A C 1
ATOM 1765 O O . LEU A 1 226 ? 4.804 -24.000 -37.475 1.00 65.81 226 LEU A O 1
ATOM 1769 N N . PRO A 1 227 ? 3.178 -22.848 -36.427 1.00 65.50 227 PRO A N 1
ATOM 1770 C CA . PRO A 1 227 ? 2.082 -23.475 -37.171 1.00 65.50 227 PRO A CA 1
ATOM 1771 C C . PRO A 1 227 ? 2.069 -23.077 -38.653 1.00 65.50 227 PRO A C 1
ATOM 1773 O O . PRO A 1 227 ? 2.340 -21.932 -39.005 1.00 65.50 227 PRO A O 1
ATOM 1776 N N . ASN A 1 228 ? 1.722 -23.993 -39.556 1.00 68.50 228 ASN A N 1
ATOM 1777 C CA . ASN A 1 228 ? 1.682 -23.692 -40.990 1.00 68.50 228 ASN A CA 1
ATOM 1778 C C . ASN A 1 228 ? 0.377 -22.977 -41.392 1.00 68.50 228 ASN A C 1
ATOM 1780 O O . ASN A 1 228 ? -0.621 -23.629 -41.694 1.00 68.50 228 ASN A O 1
ATOM 1784 N N . TYR A 1 229 ? 0.385 -21.642 -41.393 1.00 63.69 229 TYR A N 1
ATOM 1785 C CA . TYR A 1 229 ? -0.758 -20.827 -41.822 1.00 63.69 229 TYR A CA 1
ATOM 1786 C C . TYR A 1 229 ? -0.795 -20.607 -43.341 1.00 63.69 229 TYR A C 1
ATOM 1788 O O . TYR A 1 229 ? 0.260 -20.570 -43.967 1.00 63.69 229 TYR A O 1
ATOM 1796 N N . PRO A 1 230 ? -1.975 -20.352 -43.943 1.00 55.41 230 PRO A N 1
ATOM 1797 C CA . PRO A 1 230 ? -2.086 -20.016 -45.367 1.00 55.41 230 PRO A CA 1
ATOM 1798 C C . PRO A 1 230 ? -1.348 -18.724 -45.745 1.00 55.41 230 PRO A C 1
ATOM 1800 O O . PRO A 1 230 ? -0.801 -18.608 -46.840 1.00 55.41 230 PRO A O 1
ATOM 1803 N N . THR A 1 231 ? -1.338 -17.743 -44.840 1.00 56.66 231 THR A N 1
ATOM 1804 C CA . THR A 1 231 ? -0.696 -16.439 -45.027 1.00 56.66 231 THR A CA 1
ATOM 1805 C C . THR A 1 231 ? -0.171 -15.920 -43.700 1.00 56.66 231 THR A C 1
ATOM 1807 O O . THR A 1 231 ? -0.885 -15.955 -42.697 1.00 56.66 231 THR A O 1
ATOM 1810 N N . TYR A 1 232 ? 1.044 -15.386 -43.718 1.00 59.81 232 TYR A N 1
ATOM 1811 C CA . TYR A 1 232 ? 1.628 -14.662 -42.598 1.00 59.81 232 TYR A CA 1
ATOM 1812 C C . TYR A 1 232 ? 1.544 -13.142 -42.824 1.00 59.81 232 TYR A C 1
ATOM 1814 O O . TYR A 1 232 ? 1.491 -12.690 -43.970 1.00 59.81 232 TYR A O 1
ATOM 1822 N N . PRO A 1 233 ? 1.522 -12.337 -41.749 1.00 56.75 233 PRO A N 1
ATOM 1823 C CA . PRO A 1 233 ? 1.493 -10.875 -41.822 1.00 56.75 233 PRO A CA 1
ATOM 1824 C C . PRO A 1 233 ? 2.730 -10.304 -42.526 1.00 56.75 233 PRO A C 1
ATOM 1826 O O . PRO A 1 233 ? 3.798 -10.913 -42.532 1.00 56.75 233 PRO A O 1
ATOM 1829 N N . SER A 1 234 ? 2.609 -9.090 -43.069 1.00 53.81 234 SER A N 1
ATOM 1830 C CA . SER A 1 234 ? 3.696 -8.408 -43.790 1.00 53.81 234 SER A CA 1
ATOM 1831 C C . SER A 1 234 ? 4.957 -8.196 -42.941 1.00 53.81 234 SER A C 1
ATOM 1833 O O . SER A 1 234 ? 6.057 -8.250 -43.474 1.00 53.81 234 SER A O 1
ATOM 1835 N N . TYR A 1 235 ? 4.834 -8.018 -41.628 1.00 52.25 235 TYR A N 1
ATOM 1836 C CA . TYR A 1 235 ? 5.977 -7.978 -40.714 1.00 52.25 235 TYR A CA 1
ATOM 1837 C C . TYR A 1 235 ? 5.744 -8.971 -39.574 1.00 52.25 235 TYR A C 1
ATOM 1839 O O . TYR A 1 235 ? 4.754 -8.841 -38.849 1.00 52.25 235 TYR A O 1
ATOM 1847 N N . PHE A 1 236 ? 6.646 -9.938 -39.404 1.00 57.38 236 PHE A N 1
ATOM 1848 C CA . PHE A 1 236 ? 6.537 -11.020 -38.427 1.00 57.38 236 PHE A CA 1
ATOM 1849 C C . PHE A 1 236 ? 7.795 -11.094 -37.551 1.00 57.38 236 PHE A C 1
ATOM 1851 O O . PHE A 1 236 ? 8.892 -11.362 -38.039 1.00 57.38 236 PHE A O 1
ATOM 1858 N N . PHE A 1 237 ? 7.652 -10.837 -36.249 1.00 55.91 237 PHE A N 1
ATOM 1859 C CA . PHE A 1 237 ? 8.745 -10.900 -35.273 1.00 55.91 237 PHE A CA 1
ATOM 1860 C C . PHE A 1 237 ? 8.466 -12.000 -34.242 1.00 55.91 237 PHE A C 1
ATOM 1862 O O . PHE A 1 237 ? 7.380 -12.022 -33.671 1.00 55.91 237 PHE A O 1
ATOM 1869 N N . VAL A 1 238 ? 9.442 -12.865 -33.968 1.00 57.66 238 VAL A N 1
ATOM 1870 C CA . VAL A 1 238 ? 9.396 -13.966 -32.994 1.00 57.66 238 VAL A CA 1
ATOM 1871 C C . VAL A 1 238 ? 10.656 -13.929 -32.124 1.00 57.66 238 VAL A C 1
ATOM 1873 O O . VAL A 1 238 ? 11.766 -13.851 -32.644 1.00 57.66 238 VAL A O 1
ATOM 1876 N N . GLY A 1 239 ? 10.481 -13.965 -30.807 1.00 57.28 239 GLY A N 1
ATOM 1877 C CA . GLY A 1 239 ? 11.458 -13.575 -29.793 1.00 57.28 239 GLY A CA 1
ATOM 1878 C C . GLY A 1 239 ? 11.623 -14.556 -28.631 1.00 57.28 239 GLY A C 1
ATOM 1879 O O . GLY A 1 239 ? 11.834 -14.101 -27.516 1.00 57.28 239 GLY A O 1
ATOM 1880 N N . GLU A 1 240 ? 11.437 -15.862 -28.843 1.00 65.38 240 GLU A N 1
ATOM 1881 C CA . GLU A 1 240 ? 11.151 -16.832 -27.769 1.00 65.38 240 GLU A CA 1
ATOM 1882 C C . GLU A 1 240 ? 12.075 -18.055 -27.792 1.00 65.38 240 GLU A C 1
ATOM 1884 O O . GLU A 1 240 ? 12.107 -18.782 -28.786 1.00 65.38 240 GLU A O 1
ATOM 1889 N N . LYS A 1 241 ? 12.742 -18.368 -26.672 1.00 62.19 241 LYS A N 1
ATOM 1890 C CA . LYS A 1 241 ? 13.693 -19.499 -26.562 1.00 62.19 241 LYS A CA 1
ATOM 1891 C C . LYS A 1 241 ? 13.078 -20.873 -26.810 1.00 62.19 241 LYS A C 1
ATOM 1893 O O . LYS A 1 241 ? 13.772 -21.765 -27.306 1.00 62.19 241 LYS A O 1
ATOM 1898 N N . GLY A 1 242 ? 11.800 -21.016 -26.493 1.00 58.03 242 GLY A N 1
ATOM 1899 C CA . GLY A 1 242 ? 11.052 -22.258 -26.611 1.00 58.03 242 GLY A CA 1
ATOM 1900 C C . GLY A 1 242 ? 10.568 -22.611 -28.016 1.00 58.03 242 GLY A C 1
ATOM 1901 O O . GLY A 1 242 ? 10.216 -23.762 -28.295 1.00 58.03 242 GLY A O 1
ATOM 1902 N N . ILE A 1 243 ? 10.597 -21.652 -28.946 1.00 65.00 243 ILE A N 1
ATOM 1903 C CA . ILE A 1 243 ? 10.165 -21.897 -30.322 1.00 65.00 243 ILE A CA 1
ATOM 1904 C C . ILE A 1 243 ? 11.223 -22.728 -31.045 1.00 65.00 243 ILE A C 1
ATOM 1906 O O . ILE A 1 243 ? 12.376 -22.319 -31.164 1.00 65.00 243 ILE A O 1
ATOM 1910 N N . THR A 1 244 ? 10.831 -23.904 -31.526 1.00 65.94 244 THR A N 1
ATOM 1911 C CA . THR A 1 244 ? 11.699 -24.950 -32.086 1.00 65.94 244 THR A CA 1
ATOM 1912 C C . THR A 1 244 ? 11.194 -25.421 -33.457 1.00 65.94 244 THR A C 1
ATOM 1914 O O . THR A 1 244 ? 10.131 -25.024 -33.922 1.00 65.94 244 THR A O 1
ATOM 1917 N N . GLY A 1 245 ? 11.954 -26.268 -34.154 1.00 71.62 245 GLY A N 1
ATOM 1918 C CA . GLY A 1 245 ? 11.509 -26.870 -35.419 1.00 71.62 245 GLY A CA 1
ATOM 1919 C C . GLY A 1 245 ? 11.705 -25.984 -36.655 1.00 71.62 245 GLY A C 1
ATOM 1920 O O . GLY A 1 245 ? 12.547 -25.089 -36.660 1.00 71.62 245 GLY A O 1
ATOM 1921 N N . VAL A 1 246 ? 10.984 -26.291 -37.735 1.00 74.62 246 VAL A N 1
ATOM 1922 C CA . VAL A 1 246 ? 11.154 -25.664 -39.059 1.00 74.62 246 VAL A CA 1
ATOM 1923 C C . VAL A 1 246 ? 10.164 -24.514 -39.231 1.00 74.62 246 VAL A C 1
ATOM 1925 O O . VAL A 1 246 ? 8.987 -24.670 -38.912 1.00 74.62 246 VAL A O 1
ATOM 1928 N N . VAL A 1 247 ? 10.613 -23.374 -39.759 1.00 73.88 247 VAL A N 1
ATOM 1929 C CA . VAL A 1 247 ? 9.701 -22.279 -40.129 1.00 73.88 247 VAL A CA 1
ATOM 1930 C C . VAL A 1 247 ? 8.871 -22.698 -41.354 1.00 73.88 247 VAL A C 1
ATOM 1932 O O . VAL A 1 247 ? 9.450 -23.177 -42.323 1.00 73.88 247 VAL A O 1
ATOM 1935 N N . PRO A 1 248 ? 7.537 -22.549 -41.361 1.00 73.31 248 PRO A N 1
ATOM 1936 C CA . PRO A 1 248 ? 6.715 -22.909 -42.518 1.00 73.31 248 PRO A CA 1
ATOM 1937 C C . PRO A 1 248 ? 6.967 -22.027 -43.750 1.00 73.31 248 PRO A C 1
ATOM 1939 O O . PRO A 1 248 ? 7.212 -20.830 -43.612 1.00 73.31 248 PRO A O 1
ATOM 1942 N N . GLU A 1 249 ? 6.833 -22.586 -44.960 1.00 70.00 249 GLU A N 1
ATOM 1943 C CA . GLU A 1 249 ? 7.037 -21.865 -46.237 1.00 70.00 249 GLU A CA 1
ATOM 1944 C C . GLU A 1 249 ? 6.189 -20.595 -46.361 1.00 70.00 249 GLU A C 1
ATOM 1946 O O . GLU A 1 249 ? 6.659 -19.576 -46.861 1.00 70.00 249 GLU A O 1
ATOM 1951 N N . ALA A 1 250 ? 4.958 -20.611 -45.853 1.00 66.56 250 ALA A N 1
ATOM 1952 C CA . ALA A 1 250 ? 4.072 -19.455 -45.919 1.00 66.56 250 ALA A CA 1
ATOM 1953 C C . ALA A 1 250 ? 4.560 -18.248 -45.093 1.00 66.56 250 ALA A C 1
ATOM 1955 O O . ALA A 1 250 ? 4.148 -17.121 -45.378 1.00 66.56 250 ALA A O 1
ATOM 1956 N N . ALA A 1 251 ? 5.450 -18.449 -44.109 1.00 65.06 251 ALA A N 1
ATOM 1957 C CA . ALA A 1 251 ? 6.063 -17.360 -43.342 1.00 65.06 251 ALA A CA 1
ATOM 1958 C C . ALA A 1 251 ? 7.049 -16.536 -44.182 1.00 65.06 251 ALA A C 1
ATOM 1960 O O . ALA A 1 251 ? 7.344 -15.391 -43.852 1.00 65.06 251 ALA A O 1
ATOM 1961 N N . CYS A 1 252 ? 7.524 -17.088 -45.303 1.00 61.31 252 CYS A N 1
ATOM 1962 C CA . CYS A 1 252 ? 8.379 -16.381 -46.255 1.00 61.31 252 CYS A CA 1
ATOM 1963 C C . CYS A 1 252 ? 7.619 -15.353 -47.105 1.00 61.31 252 CYS A C 1
ATOM 1965 O O . CYS A 1 252 ? 8.252 -14.551 -47.786 1.00 61.31 252 CYS A O 1
ATOM 1967 N N . ASN A 1 253 ? 6.281 -15.338 -47.053 1.00 60.09 253 ASN A N 1
ATOM 1968 C CA . ASN A 1 253 ? 5.475 -14.291 -47.687 1.00 60.09 253 ASN A CA 1
ATOM 1969 C C . ASN A 1 253 ? 5.462 -12.978 -46.877 1.00 60.09 253 ASN A C 1
ATOM 1971 O O . ASN A 1 253 ? 4.912 -11.978 -47.338 1.00 60.09 253 ASN A O 1
ATOM 1975 N N . SER A 1 254 ? 6.064 -12.958 -45.682 1.00 57.06 254 SER A N 1
ATOM 1976 C CA . SER A 1 254 ? 6.279 -11.743 -44.895 1.00 57.06 254 SER A CA 1
ATOM 1977 C C . SER A 1 254 ? 7.382 -10.871 -45.517 1.00 57.06 254 SER A C 1
ATOM 1979 O O . SER A 1 254 ? 8.452 -11.361 -45.871 1.00 57.06 254 SER A O 1
ATOM 1981 N N . TYR A 1 255 ? 7.164 -9.555 -45.602 1.00 52.84 255 TYR A N 1
ATOM 1982 C CA . TYR A 1 255 ? 8.189 -8.581 -46.011 1.00 52.84 255 TYR A CA 1
ATOM 1983 C C . TYR A 1 255 ? 9.361 -8.516 -45.027 1.00 52.84 255 TYR A C 1
ATOM 1985 O O . TYR A 1 255 ? 10.484 -8.233 -45.435 1.00 52.84 255 TYR A O 1
ATOM 1993 N N . TYR A 1 256 ? 9.109 -8.768 -43.740 1.00 52.06 256 TYR A N 1
ATOM 1994 C CA . TYR A 1 256 ? 10.142 -8.850 -42.713 1.00 52.06 256 TYR A CA 1
ATOM 1995 C C . TYR A 1 256 ? 9.883 -10.028 -41.776 1.00 52.06 256 TYR A C 1
ATOM 1997 O O . TYR A 1 256 ? 8.792 -10.136 -41.217 1.00 52.06 256 TYR A O 1
ATOM 2005 N N . LEU A 1 257 ? 10.903 -10.864 -41.571 1.00 59.94 257 LEU A N 1
ATOM 2006 C CA . LEU A 1 257 ? 10.892 -12.003 -40.656 1.00 59.94 257 LEU A CA 1
ATOM 2007 C C . LEU A 1 257 ? 12.040 -11.855 -39.648 1.00 59.94 257 LEU A C 1
ATOM 2009 O O . LEU A 1 257 ? 13.208 -11.981 -40.009 1.00 59.94 257 LEU A O 1
ATOM 2013 N N . TYR A 1 258 ? 11.719 -11.597 -38.383 1.00 57.56 258 TYR A N 1
ATOM 2014 C CA . TYR A 1 258 ? 12.703 -11.480 -37.306 1.00 57.56 258 TYR A CA 1
ATOM 2015 C C . TYR A 1 258 ? 12.558 -12.663 -36.356 1.00 57.56 258 TYR A C 1
ATOM 2017 O O . TYR A 1 258 ? 11.549 -12.768 -35.678 1.00 57.56 258 TYR A O 1
ATOM 2025 N N . LEU A 1 259 ? 13.555 -13.544 -36.284 1.00 60.41 259 LEU A N 1
ATOM 2026 C CA . LEU A 1 259 ? 13.565 -14.702 -35.382 1.00 60.41 259 LEU A CA 1
ATOM 2027 C C . LEU A 1 259 ? 14.697 -14.527 -34.367 1.00 60.41 259 LEU A C 1
ATOM 2029 O O . LEU A 1 259 ? 15.807 -15.023 -34.551 1.00 60.41 259 LEU A O 1
ATOM 2033 N N . THR A 1 260 ? 14.453 -13.757 -33.316 1.00 55.06 260 THR A N 1
ATOM 2034 C CA . THR A 1 260 ? 15.437 -13.483 -32.265 1.00 55.06 260 THR A CA 1
ATOM 2035 C C . THR A 1 260 ? 15.267 -14.457 -31.108 1.00 55.06 260 THR A C 1
ATOM 2037 O O . THR A 1 260 ? 14.155 -14.709 -30.672 1.00 55.06 260 THR A O 1
ATOM 2040 N N . GLY A 1 261 ? 16.360 -15.012 -30.588 1.00 55.25 261 GLY A N 1
ATOM 2041 C CA . GLY A 1 261 ? 16.307 -15.815 -29.365 1.00 55.25 261 GLY A CA 1
ATOM 2042 C C . GLY A 1 261 ? 15.529 -17.129 -29.468 1.00 55.25 261 GLY A C 1
ATOM 2043 O O . GLY A 1 261 ? 15.230 -17.673 -28.421 1.00 55.25 261 GLY A O 1
ATOM 2044 N N . THR A 1 262 ? 15.233 -17.641 -30.671 1.00 65.50 262 THR A N 1
ATOM 2045 C CA . THR A 1 262 ? 14.528 -18.922 -30.883 1.00 65.50 262 THR A CA 1
ATOM 2046 C C . THR A 1 262 ? 15.472 -20.118 -31.034 1.00 65.50 262 THR A C 1
ATOM 2048 O O . THR A 1 262 ? 16.656 -19.956 -31.330 1.00 65.50 262 THR A O 1
ATOM 2051 N N . SER A 1 263 ? 14.935 -21.327 -30.857 1.00 67.25 263 SER A N 1
ATOM 2052 C CA . SER A 1 263 ? 15.599 -22.626 -31.071 1.00 67.25 263 SER A CA 1
ATOM 2053 C C . SER A 1 263 ? 15.176 -23.293 -32.398 1.00 67.25 263 SER A C 1
ATOM 2055 O O . SER A 1 263 ? 15.229 -24.517 -32.545 1.00 67.25 263 SER A O 1
ATOM 2057 N N . VAL A 1 264 ? 14.719 -22.496 -33.369 1.00 66.00 264 VAL A N 1
ATOM 2058 C CA . VAL A 1 264 ? 14.335 -22.935 -34.720 1.00 66.00 264 VAL A CA 1
ATOM 2059 C C . VAL A 1 264 ? 15.511 -23.636 -35.407 1.00 66.00 264 VAL A C 1
ATOM 2061 O O . VAL A 1 264 ? 16.639 -23.144 -35.407 1.00 66.00 264 VAL A O 1
ATOM 2064 N N . THR A 1 265 ? 15.249 -24.794 -36.012 1.00 61.16 265 THR A N 1
ATOM 2065 C CA . THR A 1 265 ? 16.274 -25.660 -36.610 1.00 61.16 265 THR A CA 1
ATOM 2066 C C . THR A 1 265 ? 16.525 -25.369 -38.088 1.00 61.16 265 THR A C 1
ATOM 2068 O O . THR A 1 265 ? 17.610 -25.669 -38.583 1.00 61.16 265 THR A O 1
ATOM 2071 N N . SER A 1 266 ? 15.556 -24.788 -38.808 1.00 64.75 266 SER A N 1
ATOM 2072 C CA . SER A 1 266 ? 15.726 -24.349 -40.203 1.00 64.75 266 SER A CA 1
ATOM 2073 C C . SER A 1 266 ? 14.642 -23.361 -40.655 1.00 64.75 266 SER A C 1
ATOM 2075 O O . SER A 1 266 ? 13.550 -23.315 -40.091 1.00 64.75 266 SER A O 1
ATOM 2077 N N . VAL A 1 267 ? 14.963 -22.575 -41.685 1.00 58.56 267 VAL A N 1
ATOM 2078 C CA . VAL A 1 267 ? 14.088 -21.595 -42.352 1.00 58.56 267 VAL A CA 1
ATOM 2079 C C . VAL A 1 267 ? 13.956 -22.010 -43.831 1.00 58.56 267 VAL A C 1
ATOM 2081 O O . VAL A 1 267 ? 14.950 -22.504 -44.368 1.00 58.56 267 VAL A O 1
ATOM 2084 N N . PRO A 1 268 ? 12.795 -21.847 -44.496 1.00 60.66 268 PRO A N 1
ATOM 2085 C CA . PRO A 1 268 ? 12.615 -22.220 -45.897 1.00 60.66 268 PRO A CA 1
ATOM 2086 C C . PRO A 1 268 ? 13.527 -21.446 -46.851 1.00 60.66 268 PRO A C 1
ATOM 2088 O O . PRO A 1 268 ? 13.971 -20.334 -46.558 1.00 60.66 268 PRO A O 1
ATOM 2091 N N . ASP A 1 269 ? 13.770 -22.035 -48.023 1.00 50.66 269 ASP A N 1
ATOM 2092 C CA . ASP A 1 269 ? 14.587 -21.443 -49.081 1.00 50.66 269 ASP A CA 1
ATOM 2093 C C . ASP A 1 269 ? 13.917 -20.166 -49.635 1.00 50.66 269 ASP A C 1
ATOM 2095 O O . ASP A 1 269 ? 12.911 -20.222 -50.342 1.00 50.66 269 ASP A O 1
ATOM 2099 N N . TYR A 1 270 ? 14.493 -18.998 -49.337 1.00 52.25 270 TYR A N 1
ATOM 2100 C CA . TYR A 1 270 ? 14.034 -17.706 -49.860 1.00 52.25 270 TYR A CA 1
ATOM 2101 C C . TYR A 1 270 ? 14.357 -17.574 -51.356 1.00 52.25 270 TYR A C 1
ATOM 2103 O O . TYR A 1 270 ? 15.506 -17.752 -51.765 1.00 52.25 270 TYR A O 1
ATOM 2111 N N . SER A 1 271 ? 13.374 -17.194 -52.178 1.00 40.78 271 SER A N 1
ATOM 2112 C CA . SER A 1 271 ? 13.583 -16.929 -53.612 1.00 40.78 271 SER A CA 1
ATOM 2113 C C . SER A 1 271 ? 13.837 -15.448 -53.943 1.00 40.78 271 SER A C 1
ATOM 2115 O O . SER A 1 271 ? 14.330 -15.151 -55.030 1.00 40.78 271 SER A O 1
ATOM 2117 N N . THR A 1 272 ? 13.591 -14.511 -53.014 1.00 39.03 272 THR A N 1
ATOM 2118 C CA . THR A 1 272 ? 13.794 -13.064 -53.238 1.00 39.03 272 THR A CA 1
ATOM 2119 C C . THR A 1 272 ? 14.378 -12.351 -52.016 1.00 39.03 272 THR A C 1
ATOM 2121 O O . THR A 1 272 ? 13.681 -12.078 -51.044 1.00 39.03 272 THR A O 1
ATOM 2124 N N . VAL A 1 273 ? 15.672 -12.029 -52.072 1.00 38.75 273 VAL A N 1
ATOM 2125 C CA . VAL A 1 273 ? 16.409 -11.310 -51.022 1.00 38.75 273 VAL A CA 1
ATOM 2126 C C . VAL A 1 273 ? 16.039 -9.824 -51.039 1.00 38.75 273 VAL A C 1
ATOM 2128 O O . VAL A 1 273 ? 16.487 -9.088 -51.914 1.00 38.75 273 VAL A O 1
ATOM 2131 N N . TYR A 1 274 ? 15.287 -9.364 -50.042 1.00 36.59 274 TYR A N 1
ATOM 2132 C CA . TYR A 1 274 ? 15.308 -7.964 -49.624 1.00 36.59 274 TYR A CA 1
ATOM 2133 C C . TYR A 1 274 ? 15.545 -7.912 -48.105 1.00 36.59 274 TYR A C 1
ATOM 2135 O O . TYR A 1 274 ? 14.720 -8.395 -47.341 1.00 36.59 274 TYR A O 1
ATOM 2143 N N . ASN A 1 275 ? 16.664 -7.279 -47.716 1.00 35.41 275 ASN A N 1
ATOM 2144 C CA . ASN A 1 275 ? 17.015 -6.719 -46.393 1.00 35.41 275 ASN A CA 1
ATOM 2145 C C . ASN A 1 275 ? 17.879 -7.530 -45.384 1.00 35.41 275 ASN A C 1
ATOM 2147 O O . ASN A 1 275 ? 17.913 -8.759 -45.423 1.00 35.41 275 ASN A O 1
ATOM 2151 N N . PRO A 1 276 ? 18.688 -6.818 -44.550 1.00 40.50 276 PRO A N 1
ATOM 2152 C CA . PRO A 1 276 ? 19.898 -7.346 -43.910 1.00 40.50 276 PRO A CA 1
ATOM 2153 C C . PRO A 1 276 ? 19.632 -8.268 -42.714 1.00 40.50 276 PRO A C 1
ATOM 2155 O O . PRO A 1 276 ? 18.826 -7.968 -41.836 1.00 40.50 276 PRO A O 1
ATOM 2158 N N . PHE A 1 277 ? 20.403 -9.356 -42.640 1.00 38.84 277 PHE A N 1
ATOM 2159 C CA . PHE A 1 277 ? 20.469 -10.241 -41.478 1.00 38.84 277 PHE A CA 1
ATOM 2160 C C . PHE A 1 277 ? 21.221 -9.561 -40.324 1.00 38.84 277 PHE A C 1
ATOM 2162 O O . PHE A 1 277 ? 22.390 -9.200 -40.466 1.00 38.84 277 PHE A O 1
ATOM 2169 N N . ILE A 1 278 ? 20.571 -9.428 -39.165 1.00 38.53 278 ILE A N 1
ATOM 2170 C CA . ILE A 1 278 ? 21.195 -8.961 -37.918 1.00 38.53 278 ILE A CA 1
ATOM 2171 C C . ILE A 1 278 ? 21.658 -10.192 -37.131 1.00 38.53 278 ILE A C 1
ATOM 2173 O O . ILE A 1 278 ? 20.839 -10.997 -36.688 1.00 38.53 278 ILE A O 1
ATOM 2177 N N . VAL A 1 279 ? 22.971 -10.355 -36.955 1.00 39.62 279 VAL A N 1
ATOM 2178 C CA . VAL A 1 279 ? 23.563 -11.479 -36.210 1.00 39.62 279 VAL A CA 1
ATOM 2179 C C . VAL A 1 279 ? 23.989 -11.002 -34.819 1.00 39.62 279 VAL A C 1
ATOM 2181 O O . VAL A 1 279 ? 24.899 -10.187 -34.686 1.00 39.62 279 VAL A O 1
ATOM 2184 N N . ARG A 1 280 ? 23.348 -11.537 -33.770 1.00 42.09 280 ARG A N 1
ATOM 2185 C CA . ARG A 1 280 ? 23.613 -11.225 -32.350 1.00 42.09 280 ARG A CA 1
ATOM 2186 C C . ARG A 1 280 ? 24.791 -12.016 -31.771 1.00 42.09 280 ARG A C 1
ATOM 2188 O O . ARG A 1 280 ? 24.628 -12.825 -30.858 1.00 42.09 280 ARG A O 1
ATOM 2195 N N . LYS A 1 281 ? 25.997 -11.816 -32.294 1.00 41.12 281 LYS A N 1
ATOM 2196 C CA . LYS A 1 281 ? 27.212 -12.304 -31.625 1.00 41.12 281 LYS A CA 1
ATOM 2197 C C . LYS A 1 281 ? 28.362 -11.359 -31.927 1.00 41.12 281 LYS A C 1
ATOM 2199 O O . LYS A 1 281 ? 28.452 -10.880 -33.047 1.00 41.12 281 LYS A O 1
ATOM 2204 N N . SER A 1 282 ? 29.233 -11.091 -30.954 1.00 44.19 282 SER A N 1
ATOM 2205 C CA . SER A 1 282 ? 30.493 -10.373 -31.192 1.00 44.19 282 SER A CA 1
ATOM 2206 C C . SER A 1 282 ? 31.275 -11.110 -32.281 1.00 44.19 282 SER A C 1
ATOM 2208 O O . SER A 1 282 ? 31.757 -12.223 -32.060 1.00 44.19 282 SER A O 1
ATOM 2210 N N . ILE A 1 283 ? 31.314 -10.552 -33.492 1.00 47.16 283 ILE A N 1
ATOM 2211 C CA . ILE A 1 283 ? 31.899 -11.239 -34.636 1.00 47.16 283 ILE A CA 1
ATOM 2212 C C . ILE A 1 283 ? 33.389 -10.895 -34.700 1.00 47.16 283 ILE A C 1
ATOM 2214 O O . ILE A 1 283 ? 33.808 -9.896 -35.278 1.00 47.16 283 ILE A O 1
ATOM 2218 N N . HIS A 1 284 ? 34.204 -11.765 -34.116 1.00 50.38 284 HIS A N 1
ATOM 2219 C CA . HIS A 1 284 ? 35.457 -12.172 -34.762 1.00 50.38 284 HIS A CA 1
ATOM 2220 C C . HIS A 1 284 ? 35.273 -13.481 -35.555 1.00 50.38 284 HIS A C 1
ATOM 2222 O O . HIS A 1 284 ? 36.241 -14.066 -36.033 1.00 50.38 284 HIS A O 1
ATOM 2228 N N . ASP A 1 285 ? 34.028 -13.942 -35.710 1.00 57.09 285 ASP A N 1
ATOM 2229 C CA . ASP A 1 285 ? 33.685 -15.163 -36.430 1.00 57.09 285 ASP A CA 1
ATOM 2230 C C . ASP A 1 285 ? 33.352 -14.905 -37.908 1.00 57.09 285 ASP A C 1
ATOM 2232 O O . ASP A 1 285 ? 33.180 -13.793 -38.390 1.00 57.09 285 ASP A O 1
ATOM 2236 N N . ASN A 1 286 ? 33.306 -15.965 -38.695 1.00 67.12 286 ASN A N 1
ATOM 2237 C CA . ASN A 1 286 ? 33.152 -15.842 -40.136 1.00 67.12 286 ASN A CA 1
ATOM 2238 C C . ASN A 1 286 ? 31.665 -15.850 -40.518 1.00 67.12 286 ASN A C 1
ATOM 2240 O O . ASN A 1 286 ? 30.913 -16.683 -40.011 1.00 67.12 286 ASN A O 1
ATOM 2244 N N . LEU A 1 287 ? 31.250 -14.980 -41.442 1.00 71.69 287 LEU A N 1
ATOM 2245 C CA . LEU A 1 287 ? 29.880 -14.942 -41.959 1.00 71.69 287 LEU A CA 1
ATOM 2246 C C . LEU A 1 287 ? 29.658 -16.137 -42.892 1.00 71.69 287 LEU A C 1
ATOM 2248 O O . LEU A 1 287 ? 30.406 -16.317 -43.854 1.00 71.69 287 LEU A O 1
ATOM 2252 N N . ILE A 1 288 ? 28.653 -16.966 -42.607 1.00 77.06 288 ILE A N 1
ATOM 2253 C CA . ILE A 1 288 ? 28.316 -18.143 -43.415 1.00 77.06 288 ILE A CA 1
ATOM 2254 C C . ILE A 1 288 ? 27.125 -17.818 -44.317 1.00 77.06 288 ILE A C 1
ATOM 2256 O O . ILE A 1 288 ? 26.047 -17.493 -43.830 1.00 77.06 288 ILE A O 1
ATOM 2260 N N . TYR A 1 289 ? 27.313 -17.972 -45.622 1.00 74.25 289 TYR A N 1
ATOM 2261 C CA . TYR A 1 289 ? 26.295 -17.794 -46.651 1.00 74.25 289 TYR A CA 1
ATOM 2262 C C . TYR A 1 289 ? 25.896 -19.159 -47.199 1.00 74.25 289 TYR A C 1
ATOM 2264 O O . TYR A 1 289 ? 26.754 -19.898 -47.682 1.00 74.25 289 TYR A O 1
ATOM 2272 N N . ASN A 1 290 ? 24.608 -19.492 -47.131 1.00 77.62 290 ASN A N 1
ATOM 2273 C CA . ASN A 1 290 ? 24.048 -20.695 -47.746 1.00 77.62 290 ASN A CA 1
ATOM 2274 C C . ASN A 1 290 ? 23.204 -20.298 -48.963 1.00 77.62 290 ASN A C 1
ATOM 2276 O O . ASN A 1 290 ? 22.561 -19.250 -48.956 1.00 77.62 290 ASN A O 1
ATOM 2280 N N . GLY A 1 291 ? 23.190 -21.135 -49.993 1.00 71.50 291 GLY A N 1
ATOM 2281 C CA . GLY A 1 291 ? 22.386 -20.922 -51.191 1.00 71.50 291 GLY A CA 1
ATOM 2282 C C . GLY A 1 291 ? 22.464 -22.104 -52.149 1.00 71.50 291 GLY A C 1
ATOM 2283 O O . GLY A 1 291 ? 22.997 -23.162 -51.820 1.00 71.50 291 GLY A O 1
ATOM 2284 N N . LYS A 1 292 ? 21.937 -21.925 -53.358 1.00 74.94 292 LYS A N 1
ATOM 2285 C CA . LYS A 1 292 ? 22.070 -22.871 -54.474 1.00 74.94 292 LYS A CA 1
ATOM 2286 C C . LYS A 1 292 ? 22.649 -22.117 -55.662 1.00 74.94 292 LYS A C 1
ATOM 2288 O O . LYS A 1 292 ? 22.351 -20.939 -55.834 1.00 74.94 292 LYS A O 1
ATOM 2293 N N . ASN A 1 293 ? 23.452 -22.790 -56.483 1.00 74.69 293 ASN A N 1
ATOM 2294 C CA . ASN A 1 293 ? 24.097 -22.185 -57.655 1.00 74.69 293 ASN A CA 1
ATOM 2295 C C . ASN A 1 293 ? 24.981 -20.972 -57.322 1.00 74.69 293 ASN A C 1
ATOM 2297 O O . ASN A 1 293 ? 25.152 -20.081 -58.149 1.00 74.69 293 ASN A O 1
ATOM 2301 N N . LEU A 1 294 ? 25.571 -20.948 -56.122 1.00 73.00 294 LEU A N 1
ATOM 2302 C CA . LEU A 1 294 ? 26.553 -19.927 -55.751 1.00 73.00 294 LEU A CA 1
ATOM 2303 C C . LEU A 1 294 ? 27.851 -20.075 -56.569 1.00 73.00 294 LEU A C 1
ATOM 2305 O O . LEU A 1 294 ? 28.648 -19.147 -56.631 1.00 73.00 294 LEU A O 1
ATOM 2309 N N . GLY A 1 295 ? 28.023 -21.208 -57.260 1.00 67.44 295 GLY A N 1
ATOM 2310 C CA . GLY A 1 295 ? 29.152 -21.483 -58.139 1.00 67.44 295 GLY A CA 1
ATOM 2311 C C . GLY A 1 295 ? 30.389 -21.968 -57.382 1.00 67.44 295 GLY A C 1
ATOM 2312 O O . GLY A 1 295 ? 30.431 -21.940 -56.158 1.00 67.44 295 GLY A O 1
ATOM 2313 N N . TYR A 1 296 ? 31.335 -22.533 -58.135 1.00 66.00 296 TYR A N 1
ATOM 2314 C CA . TYR A 1 296 ? 32.768 -22.723 -57.854 1.00 66.00 296 TYR A CA 1
ATOM 2315 C C . TYR A 1 296 ? 33.305 -23.657 -58.950 1.00 66.00 296 TYR A C 1
ATOM 2317 O O . TYR A 1 296 ? 32.957 -24.837 -58.979 1.00 66.00 296 TYR A O 1
ATOM 2325 N N . GLY A 1 297 ? 34.096 -23.134 -59.884 1.00 60.72 297 GLY A N 1
ATOM 2326 C CA . GLY A 1 297 ? 34.585 -23.883 -61.045 1.00 60.72 297 GLY A CA 1
ATOM 2327 C C . GLY A 1 297 ? 36.035 -24.367 -60.947 1.00 60.72 297 GLY A C 1
ATOM 2328 O O . GLY A 1 297 ? 36.345 -25.436 -61.467 1.00 60.72 297 GLY A O 1
ATOM 2329 N N . TYR A 1 298 ? 36.934 -23.597 -60.316 1.00 73.44 298 TYR A N 1
ATOM 2330 C CA . TYR A 1 298 ? 38.384 -23.868 -60.270 1.00 73.44 298 TYR A CA 1
ATOM 2331 C C . TYR A 1 298 ? 39.118 -23.014 -59.200 1.00 73.44 298 TYR A C 1
ATOM 2333 O O . TYR A 1 298 ? 38.531 -22.090 -58.630 1.00 73.44 298 TYR A O 1
ATOM 2341 N N . PRO A 1 299 ? 40.411 -23.269 -58.902 1.00 74.31 299 PRO A N 1
ATOM 2342 C CA . PRO A 1 299 ? 41.187 -22.454 -57.960 1.00 74.31 299 PRO A CA 1
ATOM 2343 C C . PRO A 1 299 ? 41.261 -20.969 -58.364 1.00 74.31 299 PRO A C 1
ATOM 2345 O O . PRO A 1 299 ? 41.611 -20.657 -59.496 1.00 74.31 299 PRO A O 1
ATOM 2348 N N . ASN A 1 300 ? 40.992 -20.049 -57.428 1.00 78.75 300 ASN A N 1
ATOM 2349 C CA . ASN A 1 300 ? 40.879 -18.586 -57.629 1.00 78.75 300 ASN A CA 1
ATOM 2350 C C . ASN A 1 300 ? 39.588 -18.085 -58.307 1.00 78.75 300 ASN A C 1
ATOM 2352 O O . ASN A 1 300 ? 39.493 -16.895 -58.629 1.00 78.75 300 ASN A O 1
ATOM 2356 N N . ASP A 1 301 ? 38.582 -18.949 -58.475 1.00 83.06 301 ASP A N 1
ATOM 2357 C CA . ASP A 1 301 ? 37.270 -18.581 -59.029 1.00 83.06 301 ASP A CA 1
ATOM 2358 C C . ASP A 1 301 ? 36.449 -17.645 -58.118 1.00 83.06 301 ASP A C 1
ATOM 2360 O O . ASP A 1 301 ? 35.457 -17.078 -58.553 1.00 83.06 301 ASP A O 1
ATOM 2364 N N . ILE A 1 302 ? 36.858 -17.427 -56.868 1.00 88.31 302 ILE A N 1
ATOM 2365 C CA . ILE A 1 302 ? 36.112 -16.626 -55.882 1.00 88.31 302 ILE A CA 1
ATOM 2366 C C . ILE A 1 302 ? 36.925 -15.432 -55.382 1.00 88.31 302 ILE A C 1
ATOM 2368 O O . ILE A 1 302 ? 38.126 -15.322 -55.662 1.00 88.31 302 ILE A O 1
ATOM 2372 N N . ASP A 1 303 ? 36.272 -14.512 -54.675 1.00 87.44 303 ASP A N 1
ATOM 2373 C CA . ASP A 1 303 ? 36.946 -13.367 -54.062 1.00 87.44 303 ASP A CA 1
ATOM 2374 C C . ASP A 1 303 ? 37.888 -13.762 -52.907 1.00 87.44 303 ASP A C 1
ATOM 2376 O O . ASP A 1 303 ? 37.592 -14.705 -52.177 1.00 87.44 303 ASP A O 1
ATOM 2380 N N . PRO A 1 304 ? 38.996 -13.025 -52.671 1.00 84.94 304 PRO A N 1
ATOM 2381 C CA . PRO A 1 304 ? 40.039 -13.424 -51.711 1.00 84.94 304 PRO A CA 1
ATOM 2382 C C . PRO A 1 304 ? 39.581 -13.573 -50.253 1.00 84.94 304 PRO A C 1
ATOM 2384 O O . PRO A 1 304 ? 40.140 -14.370 -49.507 1.00 84.94 304 PRO A O 1
ATOM 2387 N N . ASN A 1 305 ? 38.570 -12.805 -49.839 1.00 83.44 305 ASN A N 1
ATOM 2388 C CA . ASN A 1 305 ? 38.034 -12.841 -48.473 1.00 83.44 305 ASN A CA 1
ATOM 2389 C C . ASN A 1 305 ? 36.893 -13.862 -48.308 1.00 83.44 305 ASN A C 1
ATOM 2391 O O . ASN A 1 305 ? 36.333 -13.997 -47.215 1.00 83.44 305 ASN A O 1
ATOM 2395 N N . LEU A 1 306 ? 36.546 -14.572 -49.385 1.00 85.56 306 LEU A N 1
ATOM 2396 C CA . LEU A 1 306 ? 35.485 -15.563 -49.446 1.00 85.56 306 LEU A CA 1
ATOM 2397 C C . LEU A 1 306 ? 36.101 -16.960 -49.594 1.00 85.56 306 LEU A C 1
ATOM 2399 O O . LEU A 1 306 ? 36.937 -17.203 -50.455 1.00 85.56 306 LEU A O 1
ATOM 2403 N N . ASN A 1 307 ? 35.666 -17.900 -48.765 1.00 86.19 307 ASN A N 1
ATOM 2404 C CA . ASN A 1 307 ? 36.088 -19.295 -48.809 1.00 86.19 307 ASN A CA 1
ATOM 2405 C C . ASN A 1 307 ? 34.860 -20.181 -49.000 1.00 86.19 307 ASN A C 1
ATOM 2407 O O . ASN A 1 307 ? 33.868 -20.008 -48.296 1.00 86.19 307 ASN A O 1
ATOM 2411 N N . PHE A 1 308 ? 34.895 -21.150 -49.910 1.00 81.31 308 PHE A N 1
ATOM 2412 C CA . PHE A 1 308 ? 33.831 -22.153 -49.965 1.00 81.31 308 PHE A CA 1
ATOM 2413 C C . PHE A 1 308 ? 33.961 -23.102 -48.761 1.00 81.31 308 PHE A C 1
ATOM 2415 O O . PHE A 1 308 ? 35.058 -23.473 -48.352 1.00 81.31 308 PHE A O 1
ATOM 2422 N N . VAL A 1 309 ? 32.829 -23.484 -48.177 1.00 83.50 309 VAL A N 1
ATOM 2423 C CA . VAL A 1 309 ? 32.719 -24.533 -47.148 1.00 83.50 309 VAL A CA 1
ATOM 2424 C C . VAL A 1 309 ? 32.134 -25.792 -47.775 1.00 83.50 309 VAL A C 1
ATOM 2426 O O . VAL A 1 309 ? 32.607 -26.890 -47.512 1.00 83.50 309 VAL A O 1
ATOM 2429 N N . LEU A 1 310 ? 31.123 -25.620 -48.631 1.00 78.88 310 LEU A N 1
ATOM 2430 C CA . LEU A 1 310 ? 30.584 -26.650 -49.510 1.00 78.88 310 LEU A CA 1
ATOM 2431 C C . LEU A 1 310 ? 30.432 -26.033 -50.894 1.00 78.88 310 LEU A C 1
ATOM 2433 O O . LEU A 1 310 ? 29.837 -24.963 -51.042 1.00 78.88 310 LEU A O 1
ATOM 2437 N N . TYR A 1 311 ? 30.983 -26.706 -51.899 1.00 77.75 311 TYR A N 1
ATOM 2438 C CA . TYR A 1 311 ? 30.923 -26.238 -53.277 1.00 77.75 311 TYR A CA 1
ATOM 2439 C C . TYR A 1 311 ? 29.492 -25.905 -53.686 1.00 77.75 311 TYR A C 1
ATOM 2441 O O . TYR A 1 311 ? 28.557 -26.638 -53.353 1.00 77.75 311 TYR A O 1
ATOM 2449 N N . ASN A 1 312 ? 29.337 -24.805 -54.426 1.00 75.38 312 ASN A N 1
ATOM 2450 C CA . ASN A 1 312 ? 28.081 -24.360 -55.023 1.00 75.38 312 ASN A CA 1
ATOM 2451 C C . ASN A 1 312 ? 26.965 -23.941 -54.041 1.00 75.38 312 ASN A C 1
ATOM 2453 O O . ASN A 1 312 ? 25.982 -23.337 -54.474 1.00 75.38 312 ASN A O 1
ATOM 2457 N N . THR A 1 313 ? 27.087 -24.248 -52.744 1.00 78.88 313 THR A N 1
ATOM 2458 C CA . THR A 1 313 ? 25.976 -24.113 -51.789 1.00 78.88 313 THR A CA 1
ATOM 2459 C C . THR A 1 313 ? 26.320 -23.425 -50.479 1.00 78.88 313 THR A C 1
ATOM 2461 O O . THR A 1 313 ? 25.416 -22.913 -49.822 1.00 78.88 313 THR A O 1
ATOM 2464 N N . LYS A 1 314 ? 27.595 -23.374 -50.076 1.00 84.19 314 LYS A N 1
ATOM 2465 C CA . LYS A 1 314 ? 27.972 -22.788 -48.788 1.00 84.19 314 LYS A CA 1
ATOM 2466 C C . LYS A 1 314 ? 29.315 -22.087 -48.835 1.00 84.19 314 LYS A C 1
ATOM 2468 O O . LYS A 1 314 ? 30.338 -22.707 -49.121 1.00 84.19 314 LYS A O 1
ATOM 2473 N N . PHE A 1 315 ? 29.319 -20.820 -48.451 1.00 85.25 315 PHE A N 1
ATOM 2474 C CA . PHE A 1 315 ? 30.488 -19.953 -48.435 1.00 85.25 315 PHE A CA 1
ATOM 2475 C C . PHE A 1 315 ? 30.678 -19.286 -47.078 1.00 85.25 315 PHE A C 1
ATOM 2477 O O . PHE A 1 315 ? 29.753 -19.154 -46.285 1.00 85.25 315 PHE A O 1
ATOM 2484 N N . LYS A 1 316 ? 31.911 -18.885 -46.809 1.00 86.56 316 LYS A N 1
ATOM 2485 C CA . LYS A 1 316 ? 32.396 -18.330 -45.555 1.00 86.56 316 LYS A CA 1
ATOM 2486 C C . LYS A 1 316 ? 33.186 -17.068 -45.870 1.00 86.56 316 LYS A C 1
ATOM 2488 O O . LYS A 1 316 ? 34.251 -17.154 -46.474 1.00 86.56 316 LYS A O 1
ATOM 2493 N N . TYR A 1 317 ? 32.677 -15.914 -45.461 1.00 84.75 317 TYR A N 1
ATOM 2494 C CA . TYR A 1 317 ? 33.365 -14.633 -45.591 1.00 84.75 317 TYR A CA 1
ATOM 2495 C C . TYR A 1 317 ? 34.029 -14.259 -44.266 1.00 84.75 317 TYR A C 1
ATOM 2497 O O . TYR A 1 317 ? 33.385 -14.281 -43.213 1.00 84.75 317 TYR A O 1
ATOM 2505 N N . ASN A 1 318 ? 35.313 -13.912 -44.308 1.00 78.06 318 ASN A N 1
ATOM 2506 C CA . ASN A 1 318 ? 36.041 -13.470 -43.124 1.00 78.06 318 ASN A CA 1
ATOM 2507 C C . ASN A 1 318 ? 35.945 -11.940 -43.002 1.00 78.06 318 ASN A C 1
ATOM 2509 O O . ASN A 1 318 ? 36.609 -11.211 -43.740 1.00 78.06 318 ASN A O 1
ATOM 2513 N N . SER A 1 319 ? 35.096 -11.449 -42.094 1.00 73.75 319 SER A N 1
ATOM 2514 C CA . SER A 1 319 ? 34.984 -10.013 -41.824 1.00 73.75 319 SER A CA 1
ATOM 2515 C C . SER A 1 319 ? 35.990 -9.576 -40.762 1.00 73.75 319 SER A C 1
ATOM 2517 O O . SER A 1 319 ? 36.067 -10.172 -39.694 1.00 73.75 319 SER A O 1
ATOM 2519 N N . GLN A 1 320 ? 36.714 -8.491 -41.038 1.00 69.75 320 GLN A N 1
ATOM 2520 C CA . GLN A 1 320 ? 37.605 -7.829 -40.076 1.00 69.75 320 GLN A CA 1
ATOM 2521 C C . GLN A 1 320 ? 36.955 -6.596 -39.420 1.00 69.75 320 GLN A C 1
ATOM 2523 O O . GLN A 1 320 ? 37.455 -6.093 -38.418 1.00 69.75 320 GLN A O 1
ATOM 2528 N N . ASN A 1 321 ? 35.831 -6.111 -39.968 1.00 72.31 321 ASN A N 1
ATOM 2529 C CA . ASN A 1 321 ? 35.176 -4.873 -39.544 1.00 72.31 321 ASN A CA 1
ATOM 2530 C C . ASN A 1 321 ? 33.795 -5.145 -38.931 1.00 72.31 321 ASN A C 1
ATOM 2532 O O . ASN A 1 321 ? 33.049 -6.005 -39.409 1.00 72.31 321 ASN A O 1
ATOM 2536 N N . LYS A 1 322 ? 33.427 -4.340 -37.923 1.00 67.19 322 LYS A N 1
ATOM 2537 C CA . LYS A 1 322 ? 32.100 -4.351 -37.276 1.00 67.19 322 LYS A CA 1
ATOM 2538 C C . LYS A 1 322 ? 30.957 -4.048 -38.249 1.00 67.19 322 LYS A C 1
ATOM 2540 O O . LYS A 1 322 ? 29.865 -4.586 -38.120 1.00 67.19 322 LYS A O 1
ATOM 2545 N N . THR A 1 323 ? 31.206 -3.202 -39.242 1.00 71.19 323 THR A N 1
ATOM 2546 C CA . THR A 1 323 ? 30.267 -2.895 -40.323 1.00 71.19 323 THR A CA 1
ATOM 2547 C C . THR A 1 323 ? 30.942 -3.097 -41.669 1.00 71.19 323 THR A C 1
ATOM 2549 O O . THR A 1 323 ? 32.147 -2.880 -41.819 1.00 71.19 323 THR A O 1
ATOM 2552 N N . GLY A 1 324 ? 30.167 -3.507 -42.666 1.00 73.19 324 GLY A N 1
ATOM 2553 C CA . GLY A 1 324 ? 30.652 -3.620 -44.032 1.00 73.19 324 GLY A CA 1
ATOM 2554 C C . GLY A 1 324 ? 29.524 -3.552 -45.041 1.00 73.19 324 GLY A C 1
ATOM 2555 O O . GLY A 1 324 ? 28.413 -4.009 -44.787 1.00 73.19 324 GLY A O 1
ATOM 2556 N N . ASN A 1 325 ? 29.826 -2.955 -46.189 1.00 79.75 325 ASN A N 1
ATOM 2557 C CA . ASN A 1 325 ? 28.967 -2.937 -47.362 1.00 79.75 325 ASN A CA 1
ATOM 2558 C C . ASN A 1 325 ? 29.856 -3.160 -48.586 1.00 79.75 325 ASN A C 1
ATOM 2560 O O . ASN A 1 325 ? 30.598 -2.270 -48.998 1.00 79.75 325 ASN A O 1
ATOM 2564 N N . LEU A 1 326 ? 29.834 -4.379 -49.106 1.00 79.62 326 LEU A N 1
ATOM 2565 C CA . LEU A 1 326 ? 30.599 -4.799 -50.266 1.00 79.62 326 LEU A CA 1
ATOM 2566 C C . LEU A 1 326 ? 29.667 -4.955 -51.454 1.00 79.62 326 LEU A C 1
ATOM 2568 O O . LEU A 1 326 ? 28.633 -5.619 -51.368 1.00 79.62 326 LEU A O 1
ATOM 2572 N N . GLN A 1 327 ? 30.071 -4.382 -52.580 1.00 81.31 327 GLN A N 1
ATOM 2573 C CA . GLN A 1 327 ? 29.368 -4.554 -53.841 1.00 81.31 327 GLN A CA 1
ATOM 2574 C C . GLN A 1 327 ? 30.083 -5.574 -54.715 1.00 81.31 327 GLN A C 1
ATOM 2576 O O . GLN A 1 327 ? 31.312 -5.614 -54.745 1.00 81.31 327 GLN A O 1
ATOM 2581 N N . ASN A 1 328 ? 29.299 -6.352 -55.458 1.00 83.31 328 ASN A N 1
ATOM 2582 C CA . ASN A 1 328 ? 29.780 -7.308 -56.452 1.00 83.31 328 ASN A CA 1
ATOM 2583 C C . ASN A 1 328 ? 30.768 -8.352 -55.901 1.00 83.31 328 ASN A C 1
ATOM 2585 O O . ASN A 1 328 ? 31.722 -8.703 -56.593 1.00 83.31 328 ASN A O 1
ATOM 2589 N N . VAL A 1 329 ? 30.535 -8.872 -54.690 1.00 86.19 329 VAL A N 1
ATOM 2590 C CA . VAL A 1 329 ? 31.358 -9.954 -54.129 1.00 86.19 329 VAL A CA 1
ATOM 2591 C C . VAL A 1 329 ? 31.203 -11.194 -54.995 1.00 86.19 329 VAL A C 1
ATOM 2593 O O . VAL A 1 329 ? 30.086 -11.679 -55.177 1.00 86.19 329 VAL A O 1
ATOM 2596 N N . GLN A 1 330 ? 32.303 -11.694 -55.548 1.00 87.50 330 GLN A N 1
ATOM 2597 C CA . GLN A 1 330 ? 32.306 -12.766 -56.540 1.00 87.50 330 GLN A CA 1
ATOM 2598 C C . GLN A 1 330 ? 32.330 -14.143 -55.869 1.00 87.50 330 GLN A C 1
ATOM 2600 O O . GLN A 1 330 ? 33.336 -14.564 -55.292 1.00 87.50 330 GLN A O 1
ATOM 2605 N N . PHE A 1 331 ? 31.217 -14.866 -55.998 1.00 86.06 331 PHE A N 1
ATOM 2606 C CA . PHE A 1 331 ? 31.081 -16.268 -55.589 1.00 86.06 331 PHE A CA 1
ATOM 2607 C C . PHE A 1 331 ? 31.494 -17.232 -56.716 1.00 86.06 331 PHE A C 1
ATOM 2609 O O . PHE A 1 331 ? 31.848 -18.375 -56.445 1.00 86.06 331 PHE A O 1
ATOM 2616 N N . SER A 1 332 ? 31.511 -16.759 -57.970 1.00 86.69 332 SER A N 1
ATOM 2617 C CA . SER A 1 332 ? 32.204 -17.402 -59.092 1.00 86.69 332 SER A CA 1
ATOM 2618 C C . SER A 1 332 ? 32.500 -16.396 -60.209 1.00 86.69 332 SER A C 1
ATOM 2620 O O . SER A 1 332 ? 31.590 -15.797 -60.785 1.00 86.69 332 SER A O 1
ATOM 2622 N N . LYS A 1 333 ? 33.776 -16.232 -60.557 1.00 85.12 333 LYS A N 1
ATOM 2623 C CA . LYS A 1 333 ? 34.265 -15.411 -61.673 1.00 85.12 333 LYS A CA 1
ATOM 2624 C C . LYS A 1 333 ? 33.899 -16.026 -63.014 1.00 85.12 333 LYS A C 1
ATOM 2626 O O . LYS A 1 333 ? 33.452 -15.308 -63.907 1.00 85.12 333 LYS A O 1
ATOM 2631 N N . LEU A 1 334 ? 34.056 -17.343 -63.140 1.00 84.00 334 LEU A N 1
ATOM 2632 C CA . LEU A 1 334 ? 33.753 -18.106 -64.347 1.00 84.00 334 LEU A CA 1
ATOM 2633 C C . LEU A 1 334 ? 32.285 -17.962 -64.736 1.00 84.00 334 LEU A C 1
ATOM 2635 O O . LEU A 1 334 ? 31.966 -17.641 -65.880 1.00 84.00 334 LEU A O 1
ATOM 2639 N N . PHE A 1 335 ? 31.399 -18.178 -63.766 1.00 83.25 335 PHE A N 1
ATOM 2640 C CA . PHE A 1 335 ? 29.956 -18.154 -63.986 1.00 83.25 335 PHE A CA 1
ATOM 2641 C C . PHE A 1 335 ? 29.343 -16.766 -63.777 1.00 83.25 335 PHE A C 1
ATOM 2643 O O . PHE A 1 335 ? 28.132 -16.611 -63.906 1.00 83.25 335 PHE A O 1
ATOM 2650 N N . ARG A 1 336 ? 30.172 -15.749 -63.494 1.00 83.75 336 ARG A N 1
ATOM 2651 C CA . ARG A 1 336 ? 29.758 -14.361 -63.228 1.00 83.75 336 ARG A CA 1
ATOM 2652 C C . ARG A 1 336 ? 28.692 -14.268 -62.133 1.00 83.75 336 ARG A C 1
ATOM 2654 O O . ARG A 1 336 ? 27.754 -13.482 -62.237 1.00 83.75 336 ARG A O 1
ATOM 2661 N N . VAL A 1 337 ? 28.852 -15.066 -61.080 1.00 83.38 337 VAL A N 1
ATOM 2662 C CA . VAL A 1 337 ? 27.982 -15.050 -59.903 1.00 83.38 337 VAL A CA 1
ATOM 2663 C C . VAL A 1 337 ? 28.564 -14.068 -58.897 1.00 83.38 337 VAL A C 1
ATOM 2665 O O . VAL A 1 337 ? 29.633 -14.303 -58.327 1.00 83.38 337 VAL A O 1
ATOM 2668 N N . PHE A 1 338 ? 27.861 -12.960 -58.684 1.00 84.25 338 PHE A N 1
ATOM 2669 C CA . PHE A 1 338 ? 28.225 -11.941 -57.708 1.00 84.25 338 PHE A CA 1
ATOM 2670 C C . PHE A 1 338 ? 27.019 -11.520 -56.866 1.00 84.25 338 PHE A C 1
ATOM 2672 O O . PHE A 1 338 ? 25.878 -11.580 -57.320 1.00 84.25 338 PHE A O 1
ATOM 2679 N N . MET A 1 339 ? 27.279 -11.099 -55.629 1.00 79.31 339 MET A N 1
ATOM 2680 C CA . MET A 1 339 ? 26.263 -10.671 -54.669 1.00 79.31 339 MET A CA 1
ATOM 2681 C C . MET A 1 339 ? 26.757 -9.456 -53.881 1.00 79.31 339 MET A C 1
ATOM 2683 O O . MET A 1 339 ? 27.943 -9.335 -53.581 1.00 79.31 339 MET A O 1
ATOM 2687 N N . ASN A 1 340 ? 25.845 -8.556 -53.523 1.00 79.56 340 ASN A N 1
ATOM 2688 C CA . ASN A 1 340 ? 26.153 -7.468 -52.599 1.00 79.56 340 ASN A CA 1
ATOM 2689 C C . ASN A 1 340 ? 26.011 -7.975 -51.162 1.00 79.56 340 ASN A C 1
ATOM 2691 O O . ASN A 1 340 ? 24.981 -8.552 -50.816 1.00 79.56 340 ASN A O 1
ATOM 2695 N N . LEU A 1 341 ? 27.031 -7.760 -50.332 1.00 75.00 341 LEU A N 1
ATOM 2696 C CA . LEU A 1 341 ? 27.050 -8.199 -48.937 1.00 75.00 341 LEU A CA 1
ATOM 2697 C C . LEU A 1 341 ? 27.060 -6.980 -48.019 1.00 75.00 341 LEU A C 1
ATOM 2699 O O . LEU A 1 341 ? 27.985 -6.176 -48.072 1.00 75.00 341 LEU A O 1
ATOM 2703 N N . SER A 1 342 ? 26.072 -6.869 -47.134 1.00 72.69 342 SER A N 1
ATOM 2704 C CA . SER A 1 342 ? 26.038 -5.842 -46.089 1.00 72.69 342 SER A CA 1
ATOM 2705 C C . SER A 1 342 ? 25.882 -6.477 -44.712 1.00 72.69 342 SER A C 1
ATOM 2707 O O . SER A 1 342 ? 25.028 -7.348 -44.545 1.00 72.69 342 SER A O 1
ATOM 2709 N N . TRP A 1 343 ? 26.663 -6.030 -43.728 1.00 73.62 343 TRP A N 1
ATOM 2710 C CA . TRP A 1 343 ? 26.573 -6.498 -42.344 1.00 73.62 343 TRP A CA 1
ATOM 2711 C C . TRP A 1 343 ? 26.846 -5.382 -41.334 1.00 73.62 343 TRP A C 1
ATOM 2713 O O . TRP A 1 343 ? 27.542 -4.403 -41.614 1.00 73.62 343 TRP A O 1
ATOM 2723 N N . VAL A 1 344 ? 26.320 -5.581 -40.129 1.00 73.38 344 VAL A N 1
ATOM 2724 C CA . VAL A 1 344 ? 26.569 -4.763 -38.943 1.00 73.38 344 VAL A CA 1
ATOM 2725 C C . VAL A 1 344 ? 26.606 -5.663 -37.712 1.00 73.38 344 VAL A C 1
ATOM 2727 O O . VAL A 1 344 ? 25.817 -6.601 -37.606 1.00 73.38 344 VAL A O 1
ATOM 2730 N N . THR A 1 345 ? 27.531 -5.393 -36.796 1.00 73.06 345 THR A N 1
ATOM 2731 C CA . THR A 1 345 ? 27.614 -6.049 -35.491 1.00 73.06 345 THR A CA 1
ATOM 2732 C C . THR A 1 345 ? 27.209 -5.073 -34.406 1.00 73.06 345 THR A C 1
ATOM 2734 O O . THR A 1 345 ? 27.897 -4.076 -34.198 1.00 73.06 345 THR A O 1
ATOM 2737 N N . ASP A 1 346 ? 26.155 -5.402 -33.676 1.00 76.44 346 ASP A N 1
ATOM 2738 C CA . ASP A 1 346 ? 25.751 -4.660 -32.494 1.00 76.44 346 ASP A CA 1
ATOM 2739 C C . ASP A 1 346 ? 25.837 -5.574 -31.268 1.00 76.44 346 ASP A C 1
ATOM 2741 O O . ASP A 1 346 ? 25.229 -6.644 -31.237 1.00 76.44 346 ASP A O 1
ATOM 2745 N N . VAL A 1 347 ? 26.656 -5.176 -30.293 1.00 78.56 347 VAL A N 1
ATOM 2746 C CA . VAL A 1 347 ? 26.894 -5.915 -29.040 1.00 78.56 347 VAL A CA 1
ATOM 2747 C C . VAL A 1 347 ? 25.991 -5.443 -27.903 1.00 78.56 347 VAL A C 1
ATOM 2749 O O . VAL A 1 347 ? 26.218 -5.829 -26.758 1.00 78.56 347 VAL A O 1
ATOM 2752 N N . THR A 1 348 ? 25.018 -4.580 -28.206 1.00 84.12 348 THR A N 1
ATOM 2753 C CA . THR A 1 348 ? 24.104 -4.021 -27.215 1.00 84.12 348 THR A CA 1
ATOM 2754 C C . THR A 1 348 ? 23.415 -5.129 -26.436 1.00 84.12 348 THR A C 1
ATOM 2756 O O . THR A 1 348 ? 22.778 -6.006 -27.012 1.00 84.12 348 THR A O 1
ATOM 2759 N N . GLU A 1 349 ? 23.542 -5.067 -25.117 1.00 86.62 349 GLU A N 1
ATOM 2760 C CA . GLU A 1 349 ? 22.913 -5.986 -24.176 1.00 86.62 349 GLU A CA 1
ATOM 2761 C C . GLU A 1 349 ? 22.488 -5.188 -22.945 1.00 86.62 349 GLU A C 1
ATOM 2763 O O . GLU A 1 349 ? 23.331 -4.599 -22.265 1.00 86.62 349 GLU A O 1
ATOM 2768 N N . VAL A 1 350 ? 21.192 -5.178 -22.632 1.00 89.31 350 VAL A N 1
ATOM 2769 C CA . VAL A 1 350 ? 20.678 -4.585 -21.391 1.00 89.31 350 VAL A CA 1
ATOM 2770 C C . VAL A 1 350 ? 20.660 -5.659 -20.308 1.00 89.31 350 VAL A C 1
ATOM 2772 O O . VAL A 1 350 ? 19.972 -6.664 -20.438 1.00 89.31 350 VAL A O 1
ATOM 2775 N N . LYS A 1 351 ? 21.415 -5.444 -19.228 1.00 91.06 351 LYS A N 1
ATOM 2776 C CA . LYS A 1 351 ? 21.559 -6.407 -18.123 1.00 91.06 351 LYS A CA 1
ATOM 2777 C C . LYS A 1 351 ? 20.662 -6.089 -16.938 1.00 91.06 351 LYS A C 1
ATOM 2779 O O . LYS A 1 351 ? 20.110 -6.990 -16.320 1.00 91.06 351 LYS A O 1
ATOM 2784 N N . GLN A 1 352 ? 20.562 -4.810 -16.590 1.00 93.44 352 GLN A N 1
ATOM 2785 C CA . GLN A 1 352 ? 19.801 -4.345 -15.436 1.00 93.44 352 GLN A CA 1
ATOM 2786 C C . GLN A 1 352 ? 19.330 -2.913 -15.667 1.00 93.44 352 GLN A C 1
ATOM 2788 O O . GLN A 1 352 ? 20.004 -2.126 -16.327 1.00 93.44 352 GLN A O 1
ATOM 2793 N N . VAL A 1 353 ? 18.199 -2.553 -15.069 1.00 94.44 353 VAL A N 1
ATOM 2794 C CA . VAL A 1 353 ? 17.695 -1.183 -15.041 1.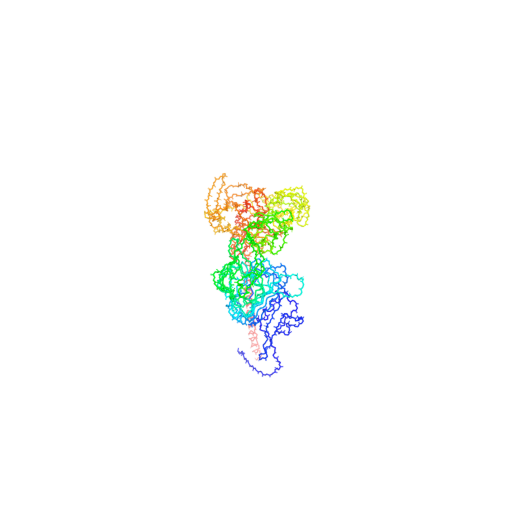00 94.44 353 VAL A CA 1
ATOM 2795 C C . VAL A 1 353 ? 17.416 -0.793 -13.598 1.00 94.44 353 VAL A C 1
ATOM 2797 O O . VAL A 1 353 ? 16.770 -1.539 -12.865 1.00 94.44 353 VAL A O 1
ATOM 2800 N N . SER A 1 354 ? 17.896 0.384 -13.210 1.00 94.44 354 SER A N 1
ATOM 2801 C CA . SER A 1 354 ? 17.557 1.047 -11.953 1.00 94.44 354 SER A CA 1
ATOM 2802 C C . SER A 1 354 ? 16.720 2.288 -12.246 1.00 94.44 354 SER A C 1
ATOM 2804 O O . SER A 1 354 ? 17.044 3.047 -13.160 1.00 94.44 354 SER A O 1
ATOM 2806 N N . ILE A 1 355 ? 15.650 2.494 -11.482 1.00 94.56 355 ILE A N 1
ATOM 2807 C CA . ILE A 1 355 ? 14.806 3.688 -11.553 1.00 94.56 355 ILE A CA 1
ATOM 2808 C C . ILE A 1 355 ? 14.849 4.349 -10.181 1.00 94.56 355 ILE A C 1
ATOM 2810 O O . ILE A 1 355 ? 14.424 3.756 -9.195 1.00 94.56 355 ILE A O 1
ATOM 2814 N N . VAL A 1 356 ? 15.363 5.574 -10.125 1.00 92.94 356 VAL A N 1
ATOM 2815 C CA . VAL A 1 356 ? 15.494 6.347 -8.887 1.00 92.94 356 VAL A CA 1
ATOM 2816 C C . VAL A 1 356 ? 14.621 7.587 -8.966 1.00 92.94 356 VAL A C 1
ATOM 2818 O O . VAL A 1 356 ? 14.686 8.354 -9.931 1.00 92.94 356 VAL A O 1
ATOM 2821 N N . GLN A 1 357 ? 13.823 7.806 -7.927 1.00 92.88 357 GLN A N 1
ATOM 2822 C CA . GLN A 1 357 ? 12.976 8.982 -7.810 1.00 92.88 357 GLN A CA 1
ATOM 2823 C C . GLN A 1 357 ? 13.806 10.241 -7.509 1.00 92.88 357 GLN A C 1
ATOM 2825 O O . GLN A 1 357 ? 14.579 10.274 -6.554 1.00 92.88 357 GLN A O 1
ATOM 2830 N N . LEU A 1 358 ? 13.629 11.296 -8.311 1.00 92.75 358 LEU A N 1
ATOM 2831 C CA . LEU A 1 358 ? 14.211 12.627 -8.107 1.00 92.75 358 LEU A CA 1
ATOM 2832 C C . LEU A 1 358 ? 13.121 13.706 -8.199 1.00 92.75 358 LEU A C 1
ATOM 2834 O O . LEU A 1 358 ? 12.035 13.436 -8.718 1.00 92.75 358 LEU A O 1
ATOM 2838 N N . PRO A 1 359 ? 13.389 14.958 -7.785 1.00 93.38 359 PRO A N 1
ATOM 2839 C CA . PRO A 1 359 ? 12.379 16.000 -7.886 1.00 93.38 359 PRO A CA 1
ATOM 2840 C C . PRO A 1 359 ? 11.888 16.265 -9.309 1.00 93.38 359 PRO A C 1
ATOM 2842 O O . PRO A 1 359 ? 12.680 16.612 -10.189 1.00 93.38 359 PRO A O 1
ATOM 2845 N N . TYR A 1 360 ? 10.573 16.110 -9.507 1.00 92.00 360 TYR A N 1
ATOM 2846 C CA . TYR A 1 360 ? 9.839 16.262 -10.771 1.00 92.00 360 TYR A CA 1
ATOM 2847 C C . TYR A 1 360 ? 10.326 15.374 -11.930 1.00 92.00 360 TYR A C 1
ATOM 2849 O O . TYR A 1 360 ? 10.066 15.686 -13.099 1.00 92.00 360 TYR A O 1
ATOM 2857 N N . LYS A 1 361 ? 11.077 14.302 -11.638 1.00 93.00 361 LYS A N 1
ATOM 2858 C CA . LYS A 1 361 ? 11.618 13.386 -12.653 1.00 93.00 361 LYS A CA 1
ATOM 2859 C C . LYS A 1 361 ? 12.063 12.040 -12.083 1.00 93.00 361 LYS A C 1
ATOM 2861 O O . LYS A 1 361 ? 12.481 11.952 -10.935 1.00 93.00 361 LYS A O 1
ATOM 2866 N N . LEU A 1 362 ? 12.112 11.014 -12.923 1.00 93.62 362 LEU A N 1
ATOM 2867 C CA . LEU A 1 362 ? 12.807 9.760 -12.621 1.00 93.62 362 LEU A CA 1
ATOM 2868 C C . LEU A 1 362 ? 14.190 9.753 -13.272 1.00 93.62 362 LEU A C 1
ATOM 2870 O O . LEU A 1 362 ? 14.338 10.178 -14.418 1.00 93.62 362 LEU A O 1
ATOM 2874 N N . ASN A 1 363 ? 15.198 9.272 -12.548 1.00 94.19 363 ASN A N 1
ATOM 2875 C CA . ASN A 1 363 ? 16.501 8.928 -13.105 1.00 94.19 363 ASN A CA 1
ATOM 2876 C C . ASN A 1 363 ? 16.522 7.439 -13.438 1.00 94.19 363 ASN A C 1
ATOM 2878 O O . ASN A 1 363 ? 16.450 6.597 -12.547 1.00 94.19 363 ASN A O 1
ATOM 2882 N N . ILE A 1 364 ? 16.617 7.134 -14.722 1.00 94.69 364 ILE A N 1
ATOM 2883 C CA . ILE A 1 364 ? 16.644 5.784 -15.260 1.00 94.69 364 ILE A CA 1
ATOM 2884 C C . ILE A 1 364 ? 18.086 5.473 -15.637 1.00 94.69 364 ILE A C 1
ATOM 2886 O O . ILE A 1 364 ? 18.648 6.107 -16.534 1.00 94.69 364 ILE A O 1
ATOM 2890 N N . THR A 1 365 ? 18.668 4.484 -14.970 1.00 94.31 365 THR A N 1
ATOM 2891 C CA . THR A 1 365 ? 20.010 3.985 -15.263 1.00 94.31 365 THR A CA 1
ATOM 2892 C C . THR A 1 365 ? 19.918 2.595 -15.876 1.00 94.31 365 THR A C 1
ATOM 2894 O O . THR A 1 365 ? 19.522 1.641 -15.209 1.00 94.31 365 THR A O 1
ATOM 2897 N N . VAL A 1 366 ? 20.295 2.474 -17.147 1.00 94.25 366 VAL A N 1
ATOM 2898 C CA . VAL A 1 366 ? 20.336 1.210 -17.893 1.00 94.25 366 VAL A CA 1
ATOM 2899 C C . VAL A 1 366 ? 21.766 0.683 -17.873 1.00 94.25 366 VAL A C 1
ATOM 2901 O O . VAL A 1 366 ? 22.647 1.281 -18.480 1.00 94.25 366 VAL A O 1
ATOM 2904 N N . TYR A 1 367 ? 22.014 -0.424 -17.184 1.00 94.12 367 TYR A N 1
ATOM 2905 C CA . TYR A 1 367 ? 23.312 -1.095 -17.126 1.00 94.12 367 TYR A CA 1
ATOM 2906 C C . TYR A 1 367 ? 23.396 -2.180 -18.192 1.00 94.12 367 TYR A C 1
ATOM 2908 O O . TYR A 1 367 ? 22.453 -2.953 -18.381 1.00 94.12 367 TYR A O 1
ATOM 2916 N N . GLY A 1 368 ? 24.536 -2.273 -18.868 1.00 91.94 368 GLY A N 1
ATOM 2917 C CA . GLY A 1 368 ? 24.655 -3.169 -20.006 1.00 91.94 368 GLY A CA 1
ATOM 2918 C C . GLY A 1 368 ? 26.017 -3.170 -20.677 1.00 91.94 368 GLY A C 1
ATOM 2919 O O . GLY A 1 368 ? 26.984 -2.583 -20.188 1.00 91.94 368 GLY A O 1
ATOM 2920 N N . ILE A 1 369 ? 26.075 -3.864 -21.809 1.00 88.00 369 ILE A N 1
ATOM 2921 C CA . ILE A 1 369 ? 27.169 -3.765 -22.771 1.00 88.00 369 ILE A CA 1
ATOM 2922 C C . ILE A 1 369 ? 26.675 -2.855 -23.885 1.00 88.00 369 ILE A C 1
ATOM 2924 O O . ILE A 1 369 ? 25.635 -3.120 -24.477 1.00 88.00 369 ILE A O 1
ATOM 2928 N N . PHE A 1 370 ? 27.414 -1.786 -24.161 1.00 87.50 370 PHE A N 1
ATOM 2929 C CA . PHE A 1 370 ? 27.084 -0.828 -25.210 1.00 87.50 370 PHE A CA 1
ATOM 2930 C C . PHE A 1 370 ? 28.326 -0.563 -26.049 1.00 87.50 370 PHE A C 1
ATOM 2932 O O . PHE A 1 370 ? 29.427 -0.420 -25.517 1.00 87.50 370 PHE A O 1
ATOM 2939 N N . ASP A 1 371 ? 28.158 -0.487 -27.365 1.00 82.69 371 ASP A N 1
ATOM 2940 C CA . ASP A 1 371 ? 29.218 -0.012 -28.247 1.00 82.69 371 ASP A CA 1
ATOM 2941 C C . ASP A 1 371 ? 29.338 1.521 -28.135 1.00 82.69 371 ASP A C 1
ATOM 2943 O O . ASP A 1 371 ? 28.386 2.212 -28.502 1.00 82.69 371 ASP A O 1
ATOM 2947 N N . PRO A 1 372 ? 30.474 2.083 -27.677 1.00 83.56 372 PRO A N 1
ATOM 2948 C CA . PRO A 1 372 ? 30.641 3.530 -27.514 1.00 83.56 372 PRO A CA 1
ATOM 2949 C C . PRO A 1 372 ? 30.606 4.305 -28.838 1.00 83.56 372 PRO A C 1
ATOM 2951 O O . PRO A 1 372 ? 30.527 5.529 -28.824 1.00 83.56 372 PRO A O 1
ATOM 2954 N N . THR A 1 373 ? 30.693 3.621 -29.984 1.00 81.69 373 THR A N 1
ATOM 2955 C CA . THR A 1 373 ? 30.620 4.255 -31.309 1.00 81.69 373 THR A CA 1
ATOM 2956 C C . THR A 1 373 ? 29.187 4.504 -31.784 1.00 81.69 373 THR A C 1
ATOM 2958 O O . THR A 1 373 ? 28.992 5.209 -32.776 1.00 81.69 373 THR A O 1
ATOM 2961 N N . TYR A 1 374 ? 28.180 3.950 -31.099 1.00 83.38 374 TYR A N 1
ATOM 2962 C CA . TYR A 1 374 ? 26.769 4.131 -31.441 1.00 83.38 374 TYR A CA 1
ATOM 2963 C C . TYR A 1 374 ? 26.102 5.205 -30.582 1.00 83.38 374 TYR A C 1
ATOM 2965 O O . TYR A 1 374 ? 26.424 5.402 -29.413 1.00 83.38 374 TYR A O 1
ATOM 2973 N N . SER A 1 375 ? 25.123 5.886 -31.181 1.00 87.75 375 SER A N 1
ATOM 2974 C CA . SER A 1 375 ? 24.173 6.719 -30.445 1.00 87.75 375 SER A CA 1
ATOM 2975 C C . SER A 1 375 ? 23.012 5.847 -29.989 1.00 87.75 375 SER A C 1
ATOM 2977 O O . SER A 1 375 ? 22.484 5.067 -30.784 1.00 87.75 375 SER A O 1
ATOM 2979 N N . TYR A 1 376 ? 22.585 6.036 -28.744 1.00 89.44 376 TYR A N 1
ATOM 2980 C CA . TYR A 1 376 ? 21.490 5.281 -28.150 1.00 89.44 376 TYR A CA 1
ATOM 2981 C C . TYR A 1 376 ? 20.332 6.184 -27.768 1.00 89.44 376 TYR A C 1
ATOM 2983 O O . TYR A 1 376 ? 20.526 7.336 -27.378 1.00 89.44 376 TYR A O 1
ATOM 2991 N N . GLU A 1 377 ? 19.129 5.636 -27.833 1.00 90.44 377 GLU A N 1
ATOM 2992 C CA . GLU A 1 377 ? 17.919 6.217 -27.271 1.00 90.44 377 GLU A CA 1
ATOM 2993 C C . GLU A 1 377 ? 17.417 5.302 -26.152 1.00 90.44 377 GLU A C 1
ATOM 2995 O O . GLU A 1 377 ? 17.318 4.088 -26.333 1.00 90.44 377 GLU A O 1
ATOM 3000 N N . VAL A 1 378 ? 17.133 5.862 -24.975 1.00 91.25 378 VAL A N 1
ATOM 3001 C CA . VAL A 1 378 ? 16.522 5.085 -23.888 1.00 91.25 378 VAL A CA 1
ATOM 3002 C C . VAL A 1 378 ? 15.028 4.988 -24.139 1.00 91.25 378 VAL A C 1
ATOM 3004 O O . VAL A 1 378 ? 14.348 6.008 -24.279 1.00 91.25 378 VAL A O 1
ATOM 3007 N N . LEU A 1 379 ? 14.532 3.755 -24.175 1.00 86.94 379 LEU A N 1
ATOM 3008 C CA . LEU A 1 379 ? 13.128 3.424 -24.358 1.00 86.94 379 LEU A CA 1
ATOM 3009 C C . LEU A 1 379 ? 12.470 3.171 -23.005 1.00 86.94 379 LEU A C 1
ATOM 3011 O O . LEU A 1 379 ? 13.014 2.429 -22.192 1.00 86.94 379 LEU A O 1
ATOM 3015 N N . VAL A 1 380 ? 11.275 3.721 -22.800 1.00 83.31 380 VAL A N 1
ATOM 3016 C CA . VAL A 1 380 ? 10.385 3.374 -21.683 1.00 83.31 380 VAL A CA 1
ATOM 3017 C C . VAL A 1 380 ? 8.999 3.101 -22.250 1.00 83.31 380 VAL A C 1
ATOM 3019 O O . VAL A 1 380 ? 8.398 3.977 -22.874 1.00 83.31 380 VAL A O 1
ATOM 3022 N N . ASN A 1 381 ? 8.499 1.876 -22.081 1.00 81.56 381 ASN A N 1
ATOM 3023 C CA . ASN A 1 381 ? 7.241 1.394 -22.667 1.00 81.56 381 ASN A CA 1
ATOM 3024 C C . ASN A 1 381 ? 7.151 1.667 -24.183 1.00 81.56 381 ASN A C 1
ATOM 3026 O O . ASN A 1 381 ? 6.105 2.045 -24.705 1.00 81.56 381 ASN A O 1
ATOM 3030 N N . GLY A 1 382 ? 8.284 1.521 -24.881 1.00 69.44 382 GLY A N 1
ATOM 3031 C CA . GLY A 1 382 ? 8.410 1.761 -26.322 1.00 69.44 382 GLY A CA 1
ATOM 3032 C C . GLY A 1 382 ? 8.587 3.227 -26.738 1.00 69.44 382 GLY A C 1
ATOM 3033 O O . GLY A 1 382 ? 8.813 3.482 -27.918 1.00 69.44 382 GLY A O 1
ATOM 3034 N N . ASN A 1 383 ? 8.536 4.185 -25.808 1.00 74.44 383 ASN A N 1
ATOM 3035 C CA . ASN A 1 383 ? 8.748 5.603 -26.105 1.00 74.44 383 ASN A CA 1
ATOM 3036 C C . ASN A 1 383 ? 10.203 6.014 -25.875 1.00 74.44 383 ASN A C 1
ATOM 3038 O O . ASN A 1 383 ? 10.774 5.724 -24.825 1.00 74.44 383 ASN A O 1
ATOM 3042 N N . ASN A 1 384 ? 10.775 6.756 -26.822 1.00 83.56 384 ASN A N 1
ATOM 3043 C CA . ASN A 1 384 ? 12.097 7.363 -26.678 1.00 83.56 384 ASN A CA 1
ATOM 3044 C C . ASN A 1 384 ? 12.056 8.511 -25.664 1.00 83.56 384 ASN A C 1
ATOM 3046 O O . ASN A 1 384 ? 11.389 9.519 -25.897 1.00 83.56 384 ASN A O 1
ATOM 3050 N N . ILE A 1 385 ? 12.796 8.377 -24.566 1.00 86.38 385 ILE A N 1
ATOM 3051 C CA . ILE A 1 385 ? 12.830 9.377 -23.491 1.00 86.38 385 ILE A CA 1
ATOM 3052 C C . ILE A 1 385 ? 13.999 10.345 -23.662 1.00 86.38 385 ILE A C 1
ATOM 3054 O O . ILE A 1 385 ? 13.826 11.558 -23.553 1.00 86.38 385 ILE A O 1
ATOM 3058 N N . CYS A 1 386 ? 15.194 9.837 -23.953 1.00 87.69 386 CYS A N 1
ATOM 3059 C CA . CYS A 1 386 ? 16.372 10.670 -24.177 1.00 87.69 386 CYS A CA 1
ATOM 3060 C C . CYS A 1 386 ? 17.372 9.995 -25.115 1.00 87.69 386 CYS A C 1
ATOM 3062 O O . CYS A 1 386 ? 17.368 8.772 -25.263 1.00 87.69 386 CYS A O 1
ATOM 3064 N N . LYS A 1 387 ? 18.249 10.804 -25.722 1.00 84.00 387 LYS A N 1
ATOM 3065 C CA . LYS A 1 387 ? 19.369 10.338 -26.551 1.00 84.00 387 LYS A CA 1
ATOM 3066 C C . LYS A 1 387 ? 20.688 10.482 -25.796 1.00 84.00 387 LYS A C 1
ATOM 3068 O O . LYS A 1 387 ? 20.913 11.514 -25.165 1.00 84.00 387 LYS A O 1
ATOM 3073 N N . VAL A 1 388 ? 21.568 9.488 -25.904 1.00 82.25 388 VAL A N 1
ATOM 3074 C CA . VAL A 1 388 ? 22.876 9.446 -25.235 1.00 82.25 388 VAL A CA 1
ATOM 3075 C C . VAL A 1 388 ? 23.956 9.010 -26.230 1.00 82.25 388 VAL A C 1
ATOM 3077 O O . VAL A 1 388 ? 23.750 8.083 -27.010 1.00 82.25 388 VAL A O 1
ATOM 3080 N N . GLN A 1 389 ? 25.098 9.708 -26.235 1.00 65.88 389 GLN A N 1
ATOM 3081 C CA . GLN A 1 389 ? 26.128 9.582 -27.283 1.00 65.88 389 GLN A CA 1
ATOM 3082 C C . GLN A 1 389 ? 27.492 9.059 -26.802 1.00 65.88 389 GLN A C 1
ATOM 3084 O O . GLN A 1 389 ? 28.355 8.830 -27.638 1.00 65.88 389 GLN A O 1
ATOM 3089 N N . ASN A 1 390 ? 27.734 8.897 -25.494 1.00 63.94 390 ASN A N 1
ATOM 3090 C CA . ASN A 1 390 ? 29.064 8.511 -25.002 1.00 63.94 390 ASN A CA 1
ATOM 3091 C C . ASN A 1 390 ? 28.966 7.680 -23.715 1.00 63.94 390 ASN A C 1
ATOM 3093 O O . ASN A 1 390 ? 28.502 8.194 -22.696 1.00 63.94 390 ASN A O 1
ATOM 3097 N N . MET A 1 391 ? 29.321 6.391 -23.770 1.00 67.44 391 MET A N 1
ATOM 3098 C CA . MET A 1 391 ? 29.002 5.424 -22.706 1.00 67.44 391 MET A CA 1
ATOM 3099 C C . MET A 1 391 ? 30.051 4.317 -22.598 1.00 67.44 391 MET A C 1
ATOM 3101 O O . MET A 1 391 ? 30.705 3.981 -23.580 1.00 67.44 391 MET A O 1
ATOM 3105 N N . SER A 1 392 ? 30.189 3.728 -21.408 1.00 72.56 392 SER A N 1
ATOM 3106 C CA . SER A 1 392 ? 31.068 2.573 -21.178 1.00 72.56 392 SER A CA 1
ATOM 3107 C C . SER A 1 392 ? 30.313 1.359 -20.631 1.00 72.56 392 SER A C 1
ATOM 3109 O O . SER A 1 392 ? 30.413 0.282 -21.205 1.00 72.56 392 SER A O 1
ATOM 3111 N N . THR A 1 393 ? 29.532 1.512 -19.557 1.00 84.62 393 THR A N 1
ATOM 3112 C CA . THR A 1 393 ? 28.820 0.387 -18.907 1.00 84.62 393 THR A CA 1
ATOM 3113 C C . THR A 1 393 ? 27.376 0.691 -18.507 1.00 84.62 393 THR A C 1
ATOM 3115 O O . THR A 1 393 ? 26.647 -0.210 -18.087 1.00 84.62 393 THR A O 1
ATOM 3118 N N . TYR A 1 394 ? 26.944 1.949 -18.622 1.00 90.31 394 TYR A N 1
ATOM 3119 C CA . TYR A 1 394 ? 25.582 2.359 -18.306 1.00 90.31 394 TYR A CA 1
ATOM 3120 C C . TYR A 1 394 ? 25.127 3.571 -19.126 1.00 90.31 394 TYR A C 1
ATOM 3122 O O . TYR A 1 394 ? 25.944 4.369 -19.588 1.00 90.31 394 TYR A O 1
ATOM 3130 N N . ILE A 1 395 ? 23.808 3.711 -19.247 1.00 90.25 395 ILE A N 1
ATOM 3131 C CA . ILE A 1 395 ? 23.098 4.842 -19.845 1.00 90.25 395 ILE A CA 1
ATOM 3132 C C . ILE A 1 395 ? 22.275 5.516 -18.751 1.00 90.25 395 ILE A C 1
ATOM 3134 O O . ILE A 1 395 ? 21.497 4.839 -18.087 1.00 90.25 395 ILE A O 1
ATOM 3138 N N . ASN A 1 396 ? 22.410 6.831 -18.571 1.00 90.94 396 ASN A N 1
ATOM 3139 C CA . ASN A 1 396 ? 21.545 7.603 -17.673 1.00 90.94 396 ASN A CA 1
ATOM 3140 C C . ASN A 1 396 ? 20.550 8.443 -18.468 1.00 90.94 396 ASN A C 1
ATOM 3142 O O . ASN A 1 396 ? 20.928 9.119 -19.425 1.00 90.94 396 ASN A O 1
ATOM 3146 N N . CYS A 1 397 ? 19.296 8.438 -18.029 1.00 92.50 397 CYS A N 1
ATOM 3147 C CA . CYS A 1 397 ? 18.204 9.155 -18.664 1.00 92.50 397 CYS A CA 1
ATOM 3148 C C . CYS A 1 397 ? 17.263 9.770 -17.634 1.00 92.50 397 CYS A C 1
ATOM 3150 O O . CYS A 1 397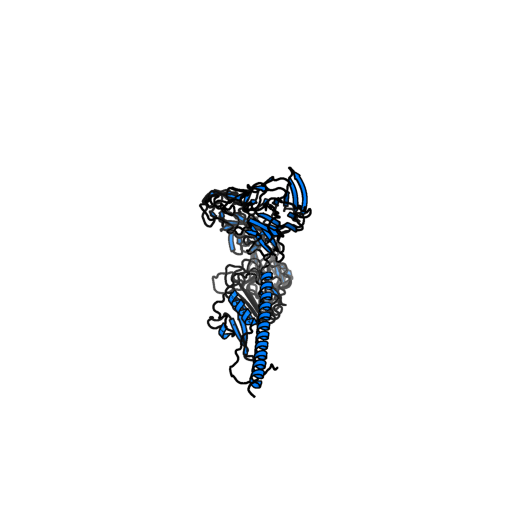 ? 16.913 9.125 -16.650 1.00 92.50 397 CYS A O 1
ATOM 3152 N N . PHE A 1 398 ? 16.803 10.997 -17.878 1.00 92.75 398 PHE A N 1
ATOM 3153 C CA . PHE A 1 398 ? 15.805 11.636 -17.025 1.00 92.75 398 PHE A CA 1
ATOM 3154 C C . PHE A 1 398 ? 14.442 11.633 -17.703 1.00 92.75 398 PHE A C 1
ATOM 3156 O O . PHE A 1 398 ? 14.279 12.209 -18.778 1.00 92.75 398 PHE A O 1
ATOM 3163 N N . MET A 1 399 ? 13.457 11.030 -17.046 1.00 92.06 399 MET A N 1
ATOM 3164 C CA . MET A 1 399 ? 12.063 11.074 -17.468 1.00 92.06 399 MET A CA 1
ATOM 3165 C C . MET A 1 399 ? 11.336 12.139 -16.644 1.00 92.06 399 MET A C 1
ATOM 3167 O O . MET A 1 399 ? 11.170 11.978 -15.438 1.00 92.06 399 MET A O 1
ATOM 3171 N N . MET A 1 400 ? 10.952 13.251 -17.275 1.00 91.12 400 MET A N 1
ATOM 3172 C CA . MET A 1 400 ? 10.287 14.371 -16.596 1.00 91.12 400 MET A CA 1
ATOM 3173 C C . MET A 1 400 ? 8.824 14.041 -16.294 1.00 91.12 400 MET A C 1
ATOM 3175 O O . MET A 1 400 ? 8.122 13.513 -17.155 1.00 91.12 400 MET A O 1
ATOM 3179 N N . GLY A 1 401 ? 8.352 14.401 -15.102 1.00 86.56 401 GLY A N 1
ATOM 3180 C CA . GLY A 1 401 ? 6.966 14.200 -14.692 1.00 86.56 401 GLY A CA 1
ATOM 3181 C C . GLY A 1 401 ? 6.818 13.786 -13.232 1.00 86.56 401 GLY A C 1
ATOM 3182 O O . GLY A 1 401 ? 7.795 13.599 -12.508 1.00 86.56 401 GLY A O 1
ATOM 3183 N N . SER A 1 402 ? 5.562 13.642 -12.824 1.00 75.75 402 SER A N 1
ATOM 3184 C CA . SER A 1 402 ? 5.156 13.167 -11.503 1.00 75.75 402 SER A CA 1
ATOM 3185 C C . SER A 1 402 ? 4.622 11.746 -11.631 1.00 75.75 402 SER A C 1
ATOM 3187 O O . SER A 1 402 ? 3.537 11.541 -12.173 1.00 75.75 402 SER A O 1
ATOM 3189 N N . PHE A 1 403 ? 5.387 10.768 -11.153 1.00 85.06 403 PHE A N 1
ATOM 3190 C CA . PHE A 1 403 ? 5.072 9.344 -11.288 1.00 85.06 403 PHE A CA 1
ATOM 3191 C C . PHE A 1 403 ? 4.564 8.821 -9.949 1.00 85.06 403 PHE A C 1
ATOM 3193 O O . PHE A 1 403 ? 5.334 8.371 -9.110 1.00 85.06 403 PHE A O 1
ATOM 3200 N N . ASN A 1 404 ? 3.262 8.970 -9.711 1.00 81.06 404 ASN A N 1
ATOM 3201 C CA . ASN A 1 404 ? 2.655 8.598 -8.430 1.00 81.06 404 ASN A CA 1
ATOM 3202 C C . ASN A 1 404 ? 2.267 7.121 -8.338 1.00 81.06 404 ASN A C 1
ATOM 3204 O O . ASN A 1 404 ? 2.125 6.618 -7.221 1.00 81.06 404 ASN A O 1
ATOM 3208 N N . ASP A 1 405 ? 2.133 6.466 -9.492 1.00 81.69 405 ASP A N 1
ATOM 3209 C CA . ASP A 1 405 ? 1.684 5.086 -9.622 1.00 81.69 405 ASP A CA 1
ATOM 3210 C C . ASP A 1 405 ? 2.885 4.138 -9.719 1.00 81.69 405 ASP A C 1
ATOM 3212 O O . ASP A 1 405 ? 3.731 4.249 -10.617 1.00 81.69 405 ASP A O 1
ATOM 3216 N N . GLU A 1 406 ? 2.945 3.182 -8.795 1.00 85.62 406 GLU A N 1
ATOM 3217 C CA . GLU A 1 406 ? 3.920 2.092 -8.827 1.00 85.62 406 GLU A CA 1
ATOM 3218 C C . GLU A 1 406 ? 3.546 1.115 -9.950 1.00 85.62 406 GLU A C 1
ATOM 3220 O O . GLU A 1 406 ? 2.401 0.670 -10.054 1.00 85.62 406 GLU A O 1
ATOM 3225 N N . SER A 1 407 ? 4.486 0.822 -10.849 1.00 83.00 407 SER A N 1
ATOM 3226 C CA . SER A 1 407 ? 4.191 0.074 -12.077 1.00 83.00 407 SER A CA 1
ATOM 3227 C C . SER A 1 407 ? 5.424 -0.600 -12.672 1.00 83.00 407 SER A C 1
ATOM 3229 O O . SER A 1 407 ? 6.565 -0.221 -12.402 1.00 83.00 407 SER A O 1
ATOM 3231 N N . ASN A 1 408 ? 5.185 -1.623 -13.497 1.00 85.50 408 ASN A N 1
ATOM 3232 C CA . ASN A 1 408 ? 6.225 -2.224 -14.324 1.00 85.50 408 ASN A CA 1
ATOM 3233 C C . ASN A 1 408 ? 6.469 -1.356 -15.560 1.00 85.50 408 ASN A C 1
ATOM 3235 O O . ASN A 1 408 ? 5.537 -1.016 -16.288 1.00 85.50 408 ASN A O 1
ATOM 3239 N N . TYR A 1 409 ? 7.735 -1.048 -15.812 1.00 84.00 409 TYR A N 1
ATOM 3240 C CA . TYR A 1 409 ? 8.202 -0.380 -17.014 1.00 84.00 409 TYR A CA 1
ATOM 3241 C C . TYR A 1 409 ? 9.034 -1.345 -17.852 1.00 84.00 409 TYR A C 1
ATOM 3243 O O . TYR A 1 409 ? 9.956 -1.987 -17.345 1.00 84.00 409 TYR A O 1
ATOM 3251 N N . LEU A 1 410 ? 8.756 -1.392 -19.152 1.00 87.06 410 LEU A N 1
ATOM 3252 C CA . LEU A 1 410 ? 9.652 -1.999 -20.128 1.00 87.06 410 LEU A CA 1
ATOM 3253 C C . LEU A 1 410 ? 10.709 -0.960 -20.501 1.00 87.06 410 LEU A C 1
ATOM 3255 O O . LEU A 1 410 ? 10.413 -0.009 -21.230 1.00 87.06 410 LEU A O 1
ATOM 3259 N N . VAL A 1 411 ? 11.925 -1.118 -19.982 1.00 88.19 411 VAL A N 1
ATOM 3260 C CA . VAL A 1 411 ? 13.009 -0.150 -20.165 1.00 88.19 411 VAL A CA 1
ATOM 3261 C C . VAL A 1 411 ? 14.131 -0.761 -20.985 1.00 88.19 411 VAL A C 1
ATOM 3263 O O . VAL A 1 411 ? 14.552 -1.890 -20.740 1.00 88.19 411 VAL A O 1
ATOM 3266 N N . GLY A 1 412 ? 14.630 -0.008 -21.959 1.00 88.69 412 GLY A N 1
ATOM 3267 C CA . GLY A 1 412 ? 15.619 -0.514 -22.895 1.00 88.69 412 GLY A CA 1
ATOM 3268 C C . GLY A 1 412 ? 16.528 0.535 -23.505 1.00 88.69 412 GLY A C 1
ATOM 3269 O O . GLY A 1 412 ? 16.390 1.734 -23.261 1.00 88.69 412 GLY A O 1
ATOM 3270 N N . ALA A 1 413 ? 17.453 0.053 -24.324 1.00 89.75 413 ALA A N 1
ATOM 3271 C CA . ALA A 1 413 ? 18.348 0.848 -25.142 1.00 89.75 413 ALA A CA 1
ATOM 3272 C C . ALA A 1 413 ? 18.097 0.525 -26.620 1.00 89.75 413 ALA A C 1
ATOM 3274 O O . ALA A 1 413 ? 18.049 -0.639 -27.020 1.00 89.75 413 ALA A O 1
ATOM 3275 N N . ASN A 1 414 ? 17.936 1.573 -27.419 1.00 88.50 414 ASN A N 1
ATOM 3276 C CA . ASN A 1 414 ? 17.736 1.516 -28.860 1.00 88.50 414 ASN A CA 1
ATOM 3277 C C . ASN A 1 414 ? 18.949 2.120 -29.561 1.00 88.50 414 ASN A C 1
ATOM 3279 O O . ASN A 1 414 ? 19.208 3.314 -29.417 1.00 88.50 414 ASN A O 1
ATOM 3283 N N . SER A 1 415 ? 19.692 1.312 -30.303 1.00 86.62 415 SER A N 1
ATOM 3284 C CA . SER A 1 415 ? 20.743 1.784 -31.201 1.00 86.62 415 SER A CA 1
ATOM 3285 C C . SER A 1 415 ? 20.181 1.993 -32.616 1.00 86.62 415 SER A C 1
ATOM 3287 O O . SER A 1 415 ? 18.994 1.835 -32.878 1.00 86.62 415 SER A O 1
ATOM 3289 N N . SER A 1 416 ? 21.039 2.312 -33.588 1.00 81.81 416 SER A N 1
ATOM 3290 C CA . SER A 1 416 ? 20.625 2.337 -35.002 1.00 81.81 416 SER A CA 1
ATOM 3291 C C . SER A 1 416 ? 20.331 0.948 -35.595 1.00 81.81 416 SER A C 1
ATOM 3293 O O . SER A 1 416 ? 19.813 0.871 -36.707 1.00 81.81 416 SER A O 1
ATOM 3295 N N . TYR A 1 417 ? 20.682 -0.136 -34.894 1.00 78.38 417 TYR A N 1
ATOM 3296 C CA . TYR A 1 417 ? 20.671 -1.500 -35.434 1.00 78.38 417 TYR A CA 1
ATOM 3297 C C . TYR A 1 417 ? 19.969 -2.523 -34.534 1.00 78.38 417 TYR A C 1
ATOM 3299 O O . TYR A 1 417 ? 19.562 -3.574 -35.028 1.00 78.38 417 TYR A O 1
ATOM 3307 N N . LEU A 1 418 ? 19.826 -2.249 -33.235 1.00 76.44 418 LEU A N 1
ATOM 3308 C CA . LEU A 1 418 ? 19.302 -3.190 -32.251 1.00 76.44 418 LEU A CA 1
ATOM 3309 C C . LEU A 1 418 ? 18.505 -2.471 -31.157 1.00 76.44 418 LEU A C 1
ATOM 3311 O O . LEU A 1 418 ? 18.872 -1.394 -30.695 1.00 76.44 418 LEU A O 1
ATOM 3315 N N . ILE A 1 419 ? 17.429 -3.121 -30.714 1.00 81.25 419 ILE A N 1
ATOM 3316 C CA . ILE A 1 419 ? 16.659 -2.737 -29.533 1.00 81.25 419 ILE A CA 1
ATOM 3317 C C . ILE A 1 419 ? 16.761 -3.870 -28.518 1.00 81.25 419 ILE A C 1
ATOM 3319 O O . ILE A 1 419 ? 16.400 -5.005 -28.831 1.00 81.25 419 ILE A O 1
ATOM 3323 N N . GLU A 1 420 ? 17.201 -3.536 -27.309 1.00 83.00 420 GLU A N 1
ATOM 3324 C CA . GLU A 1 420 ? 17.210 -4.421 -26.143 1.00 83.00 420 GLU A CA 1
ATOM 3325 C C . GLU A 1 420 ? 16.436 -3.778 -24.999 1.00 83.00 420 GLU A C 1
ATOM 3327 O O . GLU A 1 420 ? 16.567 -2.577 -24.762 1.00 83.00 420 GLU A O 1
ATOM 3332 N N . SER A 1 421 ? 15.641 -4.560 -24.274 1.00 86.19 421 SER A N 1
ATOM 3333 C CA . SER A 1 421 ? 14.810 -4.065 -23.175 1.00 86.19 421 SER A CA 1
ATOM 3334 C C . SER A 1 421 ? 14.543 -5.143 -22.140 1.00 86.19 421 SER A C 1
ATOM 3336 O O . SER A 1 421 ? 14.461 -6.314 -22.491 1.00 86.19 421 SER A O 1
ATOM 3338 N N . ILE A 1 422 ? 14.336 -4.735 -20.891 1.00 84.81 422 ILE A N 1
ATOM 3339 C CA . ILE A 1 422 ? 13.926 -5.610 -19.792 1.00 84.81 422 ILE A CA 1
ATOM 3340 C C . ILE A 1 422 ? 12.788 -4.970 -18.994 1.00 84.81 422 ILE A C 1
ATOM 3342 O O . ILE A 1 422 ? 12.644 -3.745 -18.960 1.00 84.81 422 ILE A O 1
ATOM 3346 N N . ASN A 1 423 ? 11.992 -5.799 -18.323 1.00 88.56 423 ASN A N 1
ATOM 3347 C CA . ASN A 1 423 ? 10.992 -5.322 -17.373 1.00 88.56 423 ASN A CA 1
ATOM 3348 C C . ASN A 1 423 ? 11.656 -4.935 -16.046 1.00 88.56 423 ASN A C 1
ATOM 3350 O O . ASN A 1 423 ? 12.476 -5.678 -15.509 1.00 88.56 423 ASN A O 1
ATOM 3354 N N . THR A 1 424 ? 11.276 -3.782 -15.503 1.00 87.50 424 THR A N 1
ATOM 3355 C CA . THR A 1 424 ? 11.692 -3.322 -14.175 1.00 87.50 424 THR A CA 1
ATOM 3356 C C . THR A 1 424 ? 10.509 -2.699 -13.440 1.00 87.50 424 THR A C 1
ATOM 3358 O O . THR A 1 424 ? 9.668 -2.045 -14.057 1.00 87.50 424 THR A O 1
ATOM 3361 N N . PHE A 1 425 ? 10.421 -2.904 -12.128 1.00 86.00 425 PHE A N 1
ATOM 3362 C CA . PHE A 1 425 ? 9.342 -2.354 -11.309 1.00 86.00 425 PHE A CA 1
ATOM 3363 C C . PHE A 1 425 ? 9.779 -1.034 -10.676 1.00 86.00 425 PHE A C 1
ATOM 3365 O O . PHE A 1 425 ? 10.792 -0.975 -9.978 1.00 86.00 425 PHE A O 1
ATOM 3372 N N . TYR A 1 426 ? 9.004 0.024 -10.900 1.00 89.44 426 TYR A N 1
ATOM 3373 C CA . TYR A 1 426 ? 9.168 1.290 -10.200 1.00 89.44 426 TYR A CA 1
ATOM 3374 C C . TYR A 1 426 ? 8.342 1.285 -8.915 1.00 89.44 426 TYR A C 1
ATOM 3376 O O . TYR A 1 426 ? 7.113 1.213 -8.961 1.00 89.44 426 TYR A O 1
ATOM 3384 N N . LYS A 1 427 ? 9.036 1.418 -7.782 1.00 87.38 427 LYS A N 1
ATOM 3385 C CA . LYS A 1 427 ? 8.446 1.667 -6.466 1.00 87.38 427 LYS A CA 1
ATOM 3386 C C . LYS A 1 427 ? 8.634 3.141 -6.108 1.00 87.38 427 LYS A C 1
ATOM 3388 O O . LYS A 1 427 ? 9.710 3.695 -6.328 1.00 87.38 427 LYS A O 1
ATOM 3393 N N . LYS A 1 428 ? 7.593 3.785 -5.579 1.00 89.69 428 LYS A N 1
ATOM 3394 C CA . LYS A 1 428 ? 7.638 5.206 -5.224 1.00 89.69 428 LYS A CA 1
ATOM 3395 C C . LYS A 1 428 ? 8.244 5.353 -3.837 1.00 89.69 428 LYS A C 1
ATOM 3397 O O . LYS A 1 428 ? 7.632 4.930 -2.866 1.00 89.69 428 LYS A O 1
ATOM 3402 N N . ASP A 1 429 ? 9.393 6.004 -3.711 1.00 89.31 429 ASP A N 1
ATOM 3403 C CA . ASP A 1 429 ? 10.136 6.073 -2.445 1.00 89.31 429 ASP A CA 1
ATOM 3404 C C . ASP A 1 429 ? 9.565 7.092 -1.442 1.00 89.31 429 ASP A C 1
ATOM 3406 O O . ASP A 1 429 ? 9.675 6.904 -0.230 1.00 89.31 429 ASP A O 1
ATOM 3410 N N . TYR A 1 430 ? 8.983 8.194 -1.928 1.00 92.50 430 TYR A N 1
ATOM 3411 C CA . TYR A 1 430 ? 8.431 9.280 -1.105 1.00 92.50 430 TYR A CA 1
ATOM 3412 C C . TYR A 1 430 ? 7.378 10.101 -1.890 1.00 92.50 430 TYR A C 1
ATOM 3414 O O . TYR A 1 430 ? 7.359 10.036 -3.120 1.00 92.50 430 TYR A O 1
ATOM 3422 N N . PRO A 1 431 ? 6.506 10.907 -1.252 1.00 92.81 431 PRO A N 1
ATOM 3423 C CA . PRO A 1 431 ? 6.306 11.047 0.189 1.00 92.81 431 PRO A CA 1
ATOM 3424 C C . PRO A 1 431 ? 5.539 9.869 0.814 1.00 92.81 431 PRO A C 1
ATOM 3426 O O . PRO A 1 431 ? 4.654 9.292 0.186 1.00 92.81 431 PRO A O 1
ATOM 3429 N N . ILE A 1 432 ? 5.865 9.554 2.069 1.00 90.19 432 ILE A N 1
ATOM 3430 C CA . ILE A 1 432 ? 5.187 8.570 2.928 1.00 90.19 432 ILE A CA 1
ATOM 3431 C C . ILE A 1 432 ? 4.932 9.231 4.278 1.00 90.19 432 ILE A C 1
ATOM 3433 O O . ILE A 1 432 ? 5.823 9.891 4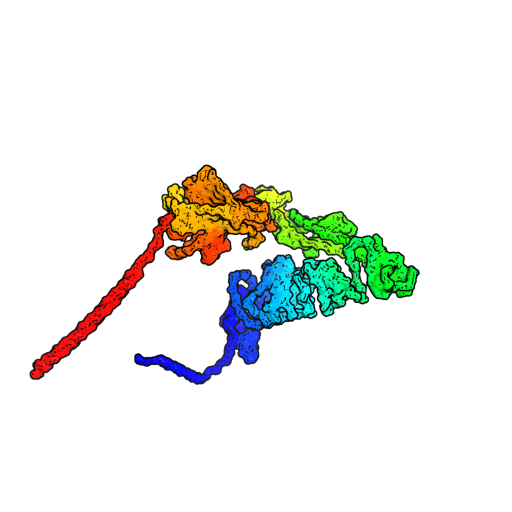.813 1.00 90.19 432 ILE A O 1
ATOM 3437 N N . VAL A 1 433 ? 3.742 9.032 4.840 1.00 91.00 433 VAL A N 1
ATOM 3438 C CA . VAL A 1 433 ? 3.381 9.499 6.183 1.00 91.00 433 VAL A CA 1
ATOM 3439 C C . VAL A 1 433 ? 3.201 8.289 7.092 1.00 91.00 433 VAL A C 1
ATOM 3441 O O . VAL A 1 433 ? 2.322 7.468 6.846 1.00 91.00 433 VAL A O 1
ATOM 3444 N N . SER A 1 434 ? 4.018 8.188 8.140 1.00 89.62 434 SER A N 1
ATOM 3445 C CA . SER A 1 434 ? 3.953 7.099 9.123 1.00 89.62 434 SER A CA 1
ATOM 3446 C C . SER A 1 434 ? 3.177 7.480 10.384 1.00 89.62 434 SER A C 1
ATOM 3448 O O . SER A 1 434 ? 2.641 6.613 11.068 1.00 89.62 434 SER A O 1
ATOM 3450 N N . SER A 1 435 ? 3.088 8.770 10.717 1.00 90.81 435 SER A N 1
ATOM 3451 C CA . SER A 1 435 ? 2.356 9.237 11.897 1.00 90.81 435 SER A CA 1
ATOM 3452 C C . SER A 1 435 ? 1.923 10.692 11.737 1.00 90.81 435 SER A C 1
ATOM 3454 O O . SER A 1 435 ? 2.665 11.538 11.229 1.00 90.81 435 SER A O 1
ATOM 3456 N N . VAL A 1 436 ? 0.706 10.974 12.200 1.00 90.19 436 VAL A N 1
ATOM 3457 C CA . VAL A 1 436 ? 0.168 12.323 12.369 1.00 90.19 436 VAL A CA 1
ATOM 3458 C C . VAL A 1 436 ? -0.569 12.356 13.696 1.00 90.19 436 VAL A C 1
ATOM 3460 O O . VAL A 1 436 ? -1.352 11.452 14.001 1.00 90.19 436 VAL A O 1
ATOM 3463 N N . LEU A 1 437 ? -0.317 13.393 14.492 1.00 81.00 437 LEU A N 1
ATOM 3464 C CA . LEU A 1 437 ? -1.090 13.607 15.707 1.00 81.00 437 LEU A CA 1
ATOM 3465 C C . LEU A 1 437 ? -2.495 14.106 15.348 1.00 81.00 437 LEU A C 1
ATOM 3467 O O . LEU A 1 437 ? -2.629 14.951 14.459 1.00 81.00 437 LEU A O 1
ATOM 3471 N N . PRO A 1 438 ? -3.538 13.631 16.045 1.00 80.75 438 PRO A N 1
ATOM 3472 C CA . PRO A 1 438 ? -4.864 14.200 15.891 1.00 80.75 438 PRO A CA 1
ATOM 3473 C C . PRO A 1 438 ? -4.909 15.679 16.278 1.00 80.75 438 PRO A C 1
ATOM 3475 O O . PRO A 1 438 ? -4.150 16.124 17.142 1.00 80.75 438 PRO A O 1
ATOM 3478 N N . ILE A 1 439 ? -5.831 16.421 15.669 1.00 87.81 439 ILE A N 1
ATOM 3479 C CA . ILE A 1 439 ? -5.955 17.874 15.849 1.00 87.81 439 ILE A CA 1
ATOM 3480 C C . ILE A 1 439 ? -7.373 18.259 16.283 1.00 87.81 439 ILE A C 1
ATOM 3482 O O . ILE A 1 439 ? -8.315 17.523 15.982 1.00 87.81 439 ILE A O 1
ATOM 3486 N N . PRO A 1 440 ? -7.556 19.386 16.985 1.00 87.94 440 PRO A N 1
ATOM 3487 C CA . PRO A 1 440 ? -8.883 19.864 17.340 1.00 87.94 440 PRO A CA 1
ATOM 3488 C C . PRO A 1 440 ? -9.593 20.568 16.166 1.00 87.94 440 PRO A C 1
ATOM 3490 O O . PRO A 1 440 ? -8.957 20.974 15.190 1.00 87.94 440 PRO A O 1
ATOM 3493 N N . THR A 1 441 ? -10.911 20.764 16.271 1.00 89.31 441 THR A N 1
ATOM 3494 C CA . THR A 1 441 ? -11.734 21.466 15.271 1.00 89.31 441 THR A CA 1
ATOM 3495 C C . THR A 1 441 ? -11.304 22.910 15.058 1.00 89.31 441 THR A C 1
ATOM 3497 O O . THR A 1 441 ? -11.412 23.401 13.939 1.00 89.31 441 THR A O 1
ATOM 3500 N N . SER A 1 442 ? -10.766 23.573 16.083 1.00 89.81 442 SER A N 1
ATOM 3501 C CA . SER A 1 442 ? -10.179 24.916 16.015 1.00 89.81 442 SER A CA 1
ATOM 3502 C C . SER A 1 442 ? -8.944 25.005 15.108 1.00 89.81 442 SER A C 1
ATOM 3504 O O . SER A 1 442 ? -8.586 26.101 14.668 1.00 89.81 442 SER A O 1
ATOM 3506 N N . GLY A 1 443 ? -8.331 23.869 14.760 1.00 91.00 443 GLY A N 1
ATOM 3507 C CA . GLY A 1 443 ? -7.139 23.786 13.922 1.00 91.00 443 GLY A CA 1
ATOM 3508 C C . GLY A 1 443 ? -5.844 23.951 14.720 1.00 91.00 443 GLY A C 1
ATOM 3509 O O . GLY A 1 443 ? -5.713 23.464 15.840 1.00 91.00 443 GLY A O 1
ATOM 3510 N N . GLY A 1 444 ? -4.853 24.613 14.123 1.00 92.31 444 GLY A N 1
ATOM 3511 C CA . GLY A 1 444 ? -3.547 24.866 14.735 1.00 92.31 444 GLY A CA 1
ATOM 3512 C C . GLY A 1 444 ? -2.395 24.115 14.068 1.00 92.31 444 GLY A C 1
ATOM 3513 O O . GLY A 1 444 ? -2.441 23.807 12.873 1.00 92.31 444 GLY A O 1
ATOM 3514 N N . LYS A 1 445 ? -1.327 23.871 14.839 1.00 93.88 445 LYS A N 1
ATOM 3515 C CA . LYS A 1 445 ? -0.096 23.240 14.348 1.00 93.88 445 LYS A CA 1
ATOM 3516 C C . LYS A 1 445 ? -0.305 21.740 14.145 1.00 93.88 445 LYS A C 1
ATOM 3518 O O . LYS A 1 445 ? -0.608 21.018 15.089 1.00 93.88 445 LYS A O 1
ATOM 3523 N N . VAL A 1 446 ? -0.036 21.275 12.931 1.00 94.44 446 VAL A N 1
ATOM 3524 C CA . VAL A 1 446 ? -0.044 19.865 12.535 1.00 94.44 446 VAL A CA 1
ATOM 3525 C C . VAL A 1 446 ? 1.383 19.426 12.234 1.00 94.44 446 VAL A C 1
ATOM 3527 O O . VAL A 1 446 ? 2.127 20.138 11.553 1.00 94.44 446 VAL A O 1
ATOM 3530 N N . VAL A 1 447 ? 1.768 18.254 12.737 1.00 93.94 447 VAL A N 1
ATOM 3531 C CA . VAL A 1 447 ? 3.093 17.663 12.517 1.00 93.94 447 VAL A CA 1
ATOM 3532 C C . VAL A 1 447 ? 2.927 16.292 11.877 1.00 93.94 447 VAL A C 1
ATOM 3534 O O . VAL A 1 447 ? 2.281 15.411 12.443 1.00 93.94 447 VAL A O 1
ATOM 3537 N N . PHE A 1 448 ? 3.524 16.131 10.701 1.00 94.25 448 PHE A N 1
ATOM 3538 C CA . PHE A 1 448 ? 3.568 14.890 9.940 1.00 94.25 448 PHE A CA 1
ATOM 3539 C C . PHE A 1 448 ? 4.960 14.280 10.062 1.00 94.25 448 PHE A C 1
ATOM 3541 O O . PHE A 1 448 ? 5.954 14.942 9.756 1.00 94.25 448 PHE A O 1
ATOM 3548 N N . TYR A 1 449 ? 5.021 13.014 10.458 1.00 93.62 449 TYR A N 1
ATOM 3549 C CA . TYR A 1 449 ? 6.240 12.213 10.481 1.00 93.62 449 TYR A CA 1
ATOM 3550 C C . TYR A 1 449 ? 6.219 11.195 9.343 1.00 93.62 449 TYR A C 1
ATOM 3552 O O . TYR A 1 449 ? 5.165 10.646 9.016 1.00 93.62 449 TYR A O 1
ATOM 3560 N N . GLY A 1 450 ? 7.378 10.944 8.738 1.00 92.31 450 GLY A N 1
ATOM 3561 C CA . GLY A 1 450 ? 7.503 9.951 7.676 1.00 92.31 450 GLY A CA 1
ATOM 3562 C C . GLY A 1 450 ? 8.776 10.112 6.854 1.00 92.31 450 GLY A C 1
ATOM 3563 O O . GLY A 1 450 ? 9.812 10.500 7.387 1.00 92.31 450 GLY A O 1
ATOM 3564 N N . ASN A 1 451 ? 8.693 9.817 5.557 1.00 92.75 451 ASN A N 1
ATOM 3565 C CA . ASN A 1 451 ? 9.767 10.038 4.590 1.00 92.75 451 ASN A CA 1
ATOM 3566 C C . ASN A 1 451 ? 9.284 11.012 3.512 1.00 92.75 451 ASN A C 1
ATOM 3568 O O . ASN A 1 451 ? 8.383 10.697 2.738 1.00 92.75 451 ASN A O 1
ATOM 3572 N N . PHE A 1 452 ? 9.905 12.185 3.440 1.00 94.62 452 PHE A N 1
ATOM 3573 C CA . PHE A 1 452 ? 9.579 13.252 2.492 1.00 94.62 452 PHE A CA 1
ATOM 3574 C C . PHE A 1 452 ? 10.719 13.512 1.491 1.00 94.62 452 PHE A C 1
ATOM 3576 O O . PHE A 1 452 ? 10.740 14.555 0.837 1.00 94.62 452 PHE A O 1
ATOM 3583 N N . GLY A 1 453 ? 11.673 12.581 1.368 1.00 92.62 453 GLY A N 1
ATOM 3584 C CA . GLY A 1 453 ? 12.818 12.667 0.455 1.00 92.62 453 GLY A CA 1
ATOM 3585 C C . GLY A 1 453 ? 13.986 13.493 1.008 1.00 92.62 453 GLY A C 1
ATOM 3586 O O . GLY A 1 453 ? 13.849 14.242 1.967 1.00 92.62 453 GLY A O 1
ATOM 3587 N N . THR A 1 454 ? 15.178 13.390 0.422 1.00 92.81 454 THR A N 1
ATOM 3588 C CA . THR A 1 454 ? 16.385 14.115 0.887 1.00 92.81 454 THR A CA 1
ATOM 3589 C C . THR A 1 454 ? 16.729 15.336 0.028 1.00 92.81 454 THR A C 1
ATOM 3591 O O . THR A 1 454 ? 17.789 15.937 0.186 1.00 92.81 454 THR A O 1
ATOM 3594 N N . PHE A 1 455 ? 15.818 15.747 -0.857 1.00 89.50 455 PHE A N 1
ATOM 3595 C CA . PHE A 1 455 ? 16.073 16.732 -1.913 1.00 89.50 455 PHE A CA 1
ATOM 3596 C C . PHE A 1 455 ? 15.536 18.144 -1.609 1.00 89.50 455 PHE A C 1
ATOM 3598 O O . PHE A 1 455 ? 15.275 18.931 -2.516 1.00 89.50 455 PHE A O 1
ATOM 3605 N N . GLY A 1 456 ? 15.369 18.488 -0.328 1.00 87.06 456 GLY A N 1
ATOM 3606 C CA . GLY A 1 456 ? 14.976 19.835 0.112 1.00 87.06 456 GLY A CA 1
ATOM 3607 C C . GLY A 1 456 ? 13.484 20.174 -0.029 1.00 87.06 456 GLY A C 1
ATOM 3608 O O . GLY A 1 456 ? 13.109 21.338 0.166 1.00 87.06 456 GLY A O 1
ATOM 3609 N N . GLN A 1 457 ? 12.636 19.182 -0.340 1.00 91.31 457 GLN A N 1
ATOM 3610 C CA . GLN A 1 457 ? 11.170 19.279 -0.380 1.00 91.31 457 GLN A CA 1
ATOM 3611 C C . GLN A 1 457 ? 10.712 20.520 -1.161 1.00 91.31 457 GLN A C 1
ATOM 3613 O O . GLN A 1 457 ? 10.171 21.478 -0.601 1.00 91.31 457 GLN A O 1
ATOM 3618 N N . THR A 1 458 ? 11.028 20.575 -2.445 1.00 85.25 458 THR A N 1
ATOM 3619 C CA . THR A 1 458 ? 10.722 21.701 -3.329 1.00 85.25 458 THR A CA 1
ATOM 3620 C C . THR A 1 458 ? 9.211 21.870 -3.519 1.00 85.25 458 THR A C 1
ATOM 3622 O O . THR A 1 458 ? 8.510 20.931 -3.890 1.00 85.25 458 THR A O 1
ATOM 3625 N N . ASN A 1 459 ? 8.716 23.087 -3.257 1.00 86.50 459 ASN A N 1
ATOM 3626 C CA . ASN A 1 459 ? 7.297 23.474 -3.314 1.00 86.50 459 ASN A CA 1
ATOM 3627 C C . ASN A 1 459 ? 6.345 22.447 -2.671 1.00 86.50 459 ASN A C 1
ATOM 3629 O O . ASN A 1 459 ? 5.467 21.919 -3.358 1.00 86.50 459 ASN A O 1
ATOM 3633 N N . PRO A 1 460 ? 6.511 22.133 -1.372 1.00 94.12 460 PRO A N 1
ATOM 3634 C CA . PRO A 1 460 ? 5.615 21.196 -0.738 1.00 94.12 460 PRO A CA 1
ATOM 3635 C C . PRO A 1 460 ? 4.222 21.825 -0.621 1.00 94.12 460 PRO A C 1
ATOM 3637 O O . PRO A 1 460 ? 4.083 23.032 -0.417 1.00 94.12 460 PRO A O 1
ATOM 3640 N N . LEU A 1 461 ? 3.188 21.005 -0.748 1.00 96.00 461 LEU A N 1
ATOM 3641 C CA . LEU A 1 461 ? 1.794 21.402 -0.580 1.00 96.00 461 LEU A CA 1
ATOM 3642 C C . LEU A 1 461 ? 1.123 20.388 0.334 1.00 96.00 461 LEU A C 1
ATOM 3644 O O . LEU A 1 461 ? 1.202 19.190 0.085 1.00 96.00 461 LEU A O 1
ATOM 3648 N N . ILE A 1 462 ? 0.440 20.869 1.366 1.00 97.12 462 ILE A N 1
ATOM 3649 C CA . ILE A 1 462 ? -0.345 20.030 2.269 1.00 97.12 462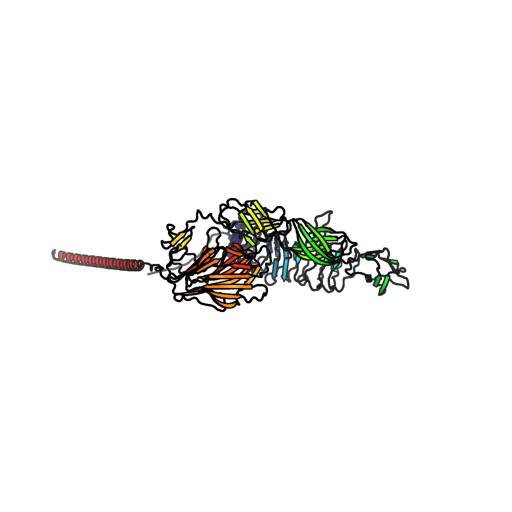 ILE A CA 1
ATOM 3650 C C . ILE A 1 462 ? -1.783 20.532 2.229 1.00 97.12 462 ILE A C 1
ATOM 3652 O O . ILE A 1 462 ? -2.031 21.726 2.410 1.00 97.12 462 ILE A O 1
ATOM 3656 N N . LYS A 1 463 ? -2.728 19.623 1.995 1.00 96.31 463 LYS A N 1
ATOM 3657 C CA . LYS A 1 463 ? -4.160 19.882 2.121 1.00 96.31 463 LYS A CA 1
ATOM 3658 C C . LYS A 1 463 ? -4.796 18.915 3.106 1.00 96.31 463 LYS A C 1
ATOM 3660 O O . LYS A 1 463 ? -4.569 17.711 3.015 1.00 96.31 463 LYS A O 1
ATOM 3665 N N . ILE A 1 464 ? -5.624 19.458 3.990 1.00 95.31 464 ILE A N 1
ATOM 3666 C CA . ILE A 1 464 ? -6.459 18.718 4.938 1.00 95.31 464 ILE A CA 1
ATOM 3667 C C . ILE A 1 464 ? -7.908 19.098 4.626 1.00 95.31 464 ILE A C 1
ATOM 3669 O O . ILE A 1 464 ? -8.218 20.284 4.603 1.00 95.31 464 ILE A O 1
ATOM 3673 N N . ASN A 1 465 ? -8.788 18.144 4.312 1.00 92.19 465 ASN A N 1
ATOM 3674 C CA . ASN A 1 465 ? -10.172 18.424 3.882 1.00 92.19 465 ASN A CA 1
ATOM 3675 C C . ASN A 1 465 ? -10.257 19.431 2.724 1.00 92.19 465 ASN A C 1
ATOM 3677 O O . ASN A 1 465 ? -11.094 20.329 2.703 1.00 92.19 465 ASN A O 1
ATOM 3681 N N . ASN A 1 466 ? -9.344 19.290 1.756 1.00 91.88 466 ASN A N 1
ATOM 3682 C CA . ASN A 1 466 ? -9.158 20.199 0.618 1.00 91.88 466 ASN A CA 1
ATOM 3683 C C . ASN A 1 466 ? -8.794 21.660 0.988 1.00 91.88 466 ASN A C 1
ATOM 3685 O O . ASN A 1 466 ? -8.633 22.496 0.098 1.00 91.88 466 ASN A O 1
ATOM 3689 N N . GLN A 1 467 ? -8.594 21.967 2.272 1.00 94.75 467 GLN A N 1
ATOM 3690 C CA . GLN A 1 467 ? -8.094 23.247 2.763 1.00 94.75 467 GLN A CA 1
ATOM 3691 C C . GLN A 1 467 ? -6.564 23.233 2.809 1.00 94.75 467 GLN A C 1
ATOM 3693 O O . GLN A 1 467 ? -5.952 22.268 3.263 1.00 94.75 467 GLN A O 1
ATOM 3698 N N . ASN A 1 468 ? -5.934 24.314 2.348 1.00 96.19 468 ASN A N 1
ATOM 3699 C CA . ASN A 1 468 ? -4.477 24.442 2.369 1.00 96.19 468 ASN A CA 1
ATOM 3700 C C . ASN A 1 468 ? -3.963 24.577 3.811 1.00 96.19 468 ASN A C 1
ATOM 3702 O O . ASN A 1 468 ? -4.406 25.458 4.547 1.00 96.19 468 ASN A O 1
ATOM 3706 N N . CYS A 1 469 ? -2.985 23.751 4.173 1.00 96.69 469 CYS A N 1
ATOM 3707 C CA . CYS A 1 469 ? -2.239 23.861 5.419 1.00 96.69 469 CYS A CA 1
ATOM 3708 C C . CYS A 1 469 ? -0.944 24.646 5.167 1.00 96.69 469 CYS A C 1
ATOM 3710 O O . CYS A 1 469 ? -0.138 24.282 4.307 1.00 96.69 469 CYS A O 1
ATOM 3712 N N . ILE A 1 470 ? -0.749 25.750 5.887 1.00 96.62 470 ILE A N 1
ATOM 3713 C CA . ILE A 1 470 ? 0.358 26.687 5.661 1.00 96.62 470 ILE A CA 1
ATOM 3714 C C . ILE A 1 470 ? 1.634 26.100 6.254 1.00 96.62 470 ILE A C 1
ATOM 3716 O O . ILE A 1 470 ? 1.742 25.958 7.468 1.00 96.62 470 ILE A O 1
ATOM 3720 N N . ILE A 1 471 ? 2.599 25.760 5.405 1.00 96.38 471 ILE A N 1
ATOM 3721 C CA . ILE A 1 471 ? 3.833 25.089 5.822 1.00 96.38 471 ILE A CA 1
ATOM 3722 C C . ILE A 1 471 ? 4.688 26.019 6.687 1.00 96.38 471 ILE A C 1
ATOM 3724 O O . ILE A 1 471 ? 4.980 27.149 6.302 1.00 96.38 471 ILE A O 1
ATOM 3728 N N . ILE A 1 472 ? 5.096 25.510 7.848 1.00 95.88 472 ILE A N 1
ATOM 3729 C CA . ILE A 1 472 ? 5.942 26.186 8.839 1.00 95.88 472 ILE A CA 1
ATOM 3730 C C . ILE A 1 472 ? 7.376 25.684 8.714 1.00 95.88 472 ILE A C 1
ATOM 3732 O O . ILE A 1 472 ? 8.319 26.470 8.674 1.00 95.88 472 ILE A O 1
ATOM 3736 N N . ASN A 1 473 ? 7.537 24.362 8.664 1.00 95.00 473 ASN A N 1
ATOM 3737 C CA . ASN A 1 473 ? 8.833 23.708 8.637 1.00 95.00 473 ASN A CA 1
ATOM 3738 C C . ASN A 1 473 ? 8.782 22.473 7.738 1.00 95.00 473 ASN A C 1
ATOM 3740 O O . ASN A 1 473 ? 7.743 21.826 7.598 1.00 95.00 473 ASN A O 1
ATOM 3744 N N . LYS A 1 474 ? 9.918 22.150 7.128 1.00 94.75 474 LYS A N 1
ATOM 3745 C CA . LYS A 1 474 ? 10.065 20.993 6.252 1.00 94.75 474 LYS A CA 1
ATOM 3746 C C . LYS A 1 474 ? 11.453 20.387 6.388 1.00 94.75 474 LYS A C 1
ATOM 3748 O O . LYS A 1 474 ? 12.456 21.096 6.406 1.00 94.75 474 LYS A O 1
ATOM 3753 N N . SER A 1 475 ? 11.493 19.068 6.455 1.00 95.56 475 SER A N 1
ATOM 3754 C CA . SER A 1 475 ? 12.703 18.260 6.406 1.00 95.56 475 SER A CA 1
ATOM 3755 C C . SER A 1 475 ? 12.410 16.939 5.696 1.00 95.56 475 SER A C 1
ATOM 3757 O O . SER A 1 475 ? 11.272 16.659 5.315 1.00 95.56 475 SER A O 1
ATOM 3759 N N . SER A 1 476 ? 13.431 16.094 5.555 1.00 95.31 476 SER A N 1
ATOM 3760 C CA . SER A 1 476 ? 13.275 14.755 4.987 1.00 95.31 476 SER A CA 1
ATOM 3761 C C . SER A 1 476 ? 12.402 13.819 5.821 1.00 95.31 476 SER A C 1
ATOM 3763 O O . SER A 1 476 ? 11.937 12.816 5.291 1.00 95.31 476 SER A O 1
ATOM 3765 N N . THR A 1 477 ? 12.170 14.126 7.102 1.00 94.19 477 THR A N 1
ATOM 3766 C CA . THR A 1 477 ? 11.436 13.246 8.030 1.00 94.19 477 THR A CA 1
ATOM 3767 C C . THR A 1 477 ? 10.236 13.898 8.706 1.00 94.19 477 THR A C 1
ATOM 3769 O O . THR A 1 477 ? 9.413 13.205 9.304 1.00 94.19 477 THR A O 1
ATOM 3772 N N . VAL A 1 478 ? 10.124 15.226 8.618 1.00 94.44 478 VAL A N 1
ATOM 3773 C CA . VAL A 1 478 ? 9.076 16.004 9.281 1.00 94.44 478 VAL A CA 1
ATOM 3774 C C . VAL A 1 478 ? 8.549 17.083 8.344 1.00 94.44 478 VAL A C 1
ATOM 3776 O O . VAL A 1 478 ? 9.325 17.882 7.816 1.00 94.44 478 VAL A O 1
ATOM 3779 N N . LEU A 1 479 ? 7.228 17.160 8.204 1.00 96.06 479 LEU A N 1
ATOM 3780 C CA . LEU A 1 479 ? 6.545 18.339 7.678 1.00 96.06 479 LEU A CA 1
ATOM 3781 C C . LEU A 1 479 ? 5.682 18.943 8.782 1.00 96.06 479 LEU A C 1
ATOM 3783 O O . LEU A 1 479 ? 4.935 18.236 9.454 1.00 96.06 479 LEU A O 1
ATOM 3787 N N . GLU A 1 480 ? 5.764 20.255 8.960 1.00 96.31 480 GLU A N 1
ATOM 3788 C CA . GLU A 1 480 ? 4.931 20.991 9.907 1.00 96.31 480 GLU A CA 1
ATOM 3789 C C . GLU A 1 480 ? 4.132 22.052 9.167 1.00 96.31 480 GLU A C 1
ATOM 3791 O O . GLU A 1 480 ? 4.679 22.781 8.334 1.00 96.31 480 GLU A O 1
ATOM 3796 N N . CYS A 1 481 ? 2.851 22.183 9.490 1.00 96.56 481 CYS A N 1
ATOM 3797 C CA . CYS A 1 481 ? 2.007 23.221 8.916 1.00 96.56 481 CYS A CA 1
ATOM 3798 C C . CYS A 1 481 ? 0.941 23.700 9.905 1.00 96.56 481 CYS A C 1
ATOM 3800 O O . CYS A 1 481 ? 0.653 23.026 10.888 1.00 96.56 481 CYS A O 1
ATOM 3802 N N . ASN A 1 482 ? 0.368 24.875 9.655 1.00 96.62 482 ASN A N 1
ATOM 3803 C CA . ASN A 1 482 ? -0.778 25.402 10.387 1.00 96.62 482 ASN A CA 1
ATOM 3804 C C . ASN A 1 482 ? -2.039 25.277 9.533 1.00 96.62 482 ASN A C 1
ATOM 3806 O O . ASN A 1 482 ? -2.071 25.757 8.395 1.00 96.62 482 ASN A O 1
ATOM 3810 N N . ILE A 1 483 ? -3.079 24.670 10.095 1.00 96.06 483 ILE A N 1
ATOM 3811 C CA . ILE A 1 483 ? -4.410 24.582 9.492 1.00 96.06 483 ILE A CA 1
ATOM 3812 C C . ILE A 1 483 ? -5.387 25.466 10.269 1.00 96.06 483 ILE A C 1
ATOM 3814 O O . ILE A 1 483 ? -5.232 25.667 11.473 1.00 96.06 483 ILE A O 1
ATOM 3818 N N . GLY A 1 484 ? -6.371 26.030 9.570 1.00 93.19 484 GLY A N 1
ATOM 3819 C CA . GLY A 1 484 ? -7.474 26.736 10.218 1.00 93.19 484 GLY A CA 1
ATOM 3820 C C . GLY A 1 484 ? -8.519 25.772 10.780 1.00 93.19 484 GLY A C 1
ATOM 3821 O O . GLY A 1 484 ? -8.311 24.560 10.819 1.00 93.19 484 GLY A O 1
ATOM 3822 N N . GLN A 1 485 ? -9.666 26.331 11.158 1.00 92.62 485 GLN A N 1
ATOM 3823 C CA . GLN A 1 485 ? -10.805 25.555 11.635 1.00 92.62 485 GLN A CA 1
ATOM 3824 C C . GLN A 1 485 ? -11.258 24.528 10.587 1.00 92.62 485 GLN A C 1
ATOM 3826 O O . GLN A 1 485 ? -11.318 24.841 9.396 1.00 92.62 485 GLN A O 1
ATOM 3831 N N . SER A 1 486 ? -11.600 23.322 11.035 1.00 90.44 486 SER A N 1
ATOM 3832 C CA . SER A 1 486 ? -12.058 22.231 10.174 1.00 90.44 486 SER A CA 1
ATOM 3833 C C . SER A 1 486 ? -13.162 21.409 10.845 1.00 90.44 486 SER A C 1
ATOM 3835 O O . SER A 1 486 ? -13.433 21.557 12.036 1.00 90.44 486 SER A O 1
ATOM 3837 N N . SER A 1 487 ? -13.845 20.574 10.062 1.00 87.12 487 SER A N 1
ATOM 3838 C CA . SER A 1 487 ? -14.938 19.729 10.544 1.00 87.12 487 SER A CA 1
ATOM 3839 C C . SER A 1 487 ? -14.419 18.527 11.325 1.00 87.12 487 SER A C 1
ATOM 3841 O O . SER A 1 487 ? -13.424 17.913 10.945 1.00 87.12 487 SER A O 1
ATOM 3843 N N . GLU A 1 488 ? -15.147 18.163 12.375 1.00 86.69 488 GLU A N 1
ATOM 3844 C CA . GLU A 1 488 ? -14.930 16.944 13.151 1.00 86.69 488 GLU A CA 1
ATOM 3845 C C . GLU A 1 488 ? -15.012 15.683 12.273 1.00 86.69 488 GLU A C 1
ATOM 3847 O O . GLU A 1 488 ? -15.810 15.616 11.336 1.00 86.69 488 GLU A O 1
ATOM 3852 N N . GLY A 1 489 ? -14.211 14.672 12.607 1.00 84.31 489 GLY A N 1
ATOM 3853 C CA . GLY A 1 489 ? -14.194 13.373 11.939 1.00 84.31 489 GLY A CA 1
ATOM 3854 C C . GLY A 1 489 ? -12.860 13.066 11.267 1.00 84.31 489 GLY A C 1
ATOM 3855 O O . GLY A 1 489 ? -11.863 13.767 11.448 1.00 84.31 489 GLY A O 1
ATOM 3856 N N . VAL A 1 490 ? -12.822 11.974 10.507 1.00 85.50 490 VAL A N 1
ATOM 3857 C CA . VAL A 1 490 ? -11.624 11.586 9.754 1.00 85.50 490 VAL A CA 1
ATOM 3858 C C . VAL A 1 490 ? -11.431 12.546 8.581 1.00 85.50 490 VAL A C 1
ATOM 3860 O O . VAL A 1 490 ? -12.367 12.854 7.844 1.00 85.50 490 VAL A O 1
ATOM 3863 N N . ALA A 1 491 ? -10.208 13.042 8.426 1.00 88.50 491 ALA A N 1
ATOM 3864 C CA . ALA A 1 491 ? -9.855 14.067 7.467 1.00 88.50 491 ALA A CA 1
ATOM 3865 C C . ALA A 1 491 ? -9.162 13.476 6.238 1.00 88.50 491 ALA A C 1
ATOM 3867 O O . ALA A 1 491 ? -8.278 12.623 6.340 1.00 88.50 491 ALA A O 1
ATOM 3868 N N . SER A 1 492 ? -9.515 13.998 5.065 1.00 91.75 492 SER A N 1
ATOM 3869 C CA . SER A 1 492 ? -8.756 13.727 3.844 1.00 91.75 492 SER A CA 1
ATOM 3870 C C . SER A 1 492 ? -7.434 14.488 3.869 1.00 91.75 492 SER A C 1
ATOM 3872 O O . SER A 1 492 ? -7.396 15.688 4.135 1.00 91.75 492 SER A O 1
ATOM 3874 N N . LEU A 1 493 ? -6.349 13.788 3.573 1.00 92.25 493 LEU A N 1
ATOM 3875 C CA . LEU A 1 493 ? -4.991 14.295 3.536 1.00 92.25 493 LEU A CA 1
ATOM 3876 C C . LEU A 1 493 ? -4.447 14.169 2.116 1.00 92.25 493 LEU A C 1
ATOM 3878 O O . LEU A 1 493 ? -4.509 13.099 1.514 1.00 92.25 493 LEU A O 1
ATOM 3882 N N . LEU A 1 494 ? -3.869 15.253 1.609 1.00 94.94 494 LEU A N 1
ATOM 3883 C CA . LEU A 1 494 ? -3.070 15.267 0.390 1.00 94.94 494 LEU A CA 1
ATOM 3884 C C . LEU A 1 494 ? -1.764 16.005 0.675 1.00 94.94 494 LEU A C 1
ATOM 3886 O O . LEU A 1 494 ? -1.776 17.193 0.991 1.00 94.94 494 LEU A O 1
ATOM 3890 N N . ILE A 1 495 ? -0.643 15.312 0.527 1.00 95.00 495 ILE A N 1
ATOM 3891 C CA . ILE A 1 495 ? 0.699 15.882 0.626 1.00 95.00 495 ILE A CA 1
ATOM 3892 C C . ILE A 1 495 ? 1.361 15.759 -0.737 1.00 95.00 495 ILE A C 1
ATOM 3894 O O . ILE A 1 495 ? 1.425 14.669 -1.289 1.00 95.00 495 ILE A O 1
ATOM 3898 N N . SER A 1 496 ? 1.873 16.861 -1.270 1.00 94.75 496 SER A N 1
ATOM 3899 C CA . SER A 1 496 ? 2.698 16.890 -2.472 1.00 94.75 496 SER A CA 1
ATOM 3900 C C . SER A 1 496 ? 4.088 17.385 -2.110 1.00 94.75 496 SER A C 1
ATOM 3902 O O . SER A 1 496 ? 4.214 18.446 -1.505 1.00 94.75 496 SER A O 1
ATOM 3904 N N . VAL A 1 497 ? 5.127 16.653 -2.494 1.00 94.12 497 VAL A N 1
ATOM 3905 C CA . VAL A 1 497 ? 6.534 17.015 -2.295 1.00 94.12 497 VAL A CA 1
ATOM 3906 C C . VAL A 1 497 ? 7.291 16.671 -3.566 1.00 94.12 497 VAL A C 1
ATOM 3908 O O . VAL A 1 497 ? 7.162 15.558 -4.067 1.00 94.12 497 VAL A O 1
ATOM 3911 N N . ASP A 1 498 ? 8.082 17.610 -4.091 1.00 93.00 498 ASP A N 1
ATOM 3912 C CA . ASP A 1 498 ? 8.935 17.372 -5.262 1.00 93.00 498 ASP A CA 1
ATOM 3913 C C . ASP A 1 498 ? 8.170 16.878 -6.511 1.00 93.00 498 ASP A C 1
ATOM 3915 O O . ASP A 1 498 ? 8.714 16.166 -7.355 1.00 93.00 498 ASP A O 1
ATOM 3919 N N . GLY A 1 499 ? 6.888 17.239 -6.613 1.00 90.75 499 GLY A N 1
ATOM 3920 C CA . GLY A 1 499 ? 5.974 16.794 -7.666 1.00 90.75 499 GLY A CA 1
ATOM 3921 C C . GLY A 1 499 ? 5.241 15.479 -7.382 1.00 90.75 499 GLY A C 1
ATOM 3922 O O . GLY A 1 499 ? 4.298 15.174 -8.107 1.00 90.75 499 GLY A O 1
ATOM 3923 N N . TYR A 1 500 ? 5.602 14.725 -6.344 1.00 93.00 500 TYR A N 1
ATOM 3924 C CA . TYR A 1 500 ? 4.961 13.455 -5.986 1.00 93.00 500 TYR A CA 1
ATOM 3925 C C . TYR A 1 500 ? 3.937 13.647 -4.882 1.00 93.00 500 TYR A C 1
ATOM 3927 O O . TYR A 1 500 ? 4.140 14.445 -3.970 1.00 93.00 500 TYR A O 1
ATOM 3935 N N . THR A 1 501 ? 2.855 12.881 -4.938 1.00 92.62 501 THR A N 1
ATOM 3936 C CA . THR A 1 501 ? 1.723 12.989 -4.029 1.00 92.62 501 THR A CA 1
ATOM 3937 C C . THR A 1 501 ? 1.554 11.746 -3.167 1.00 92.62 501 THR A C 1
ATOM 3939 O O . THR A 1 501 ? 1.713 10.606 -3.615 1.00 92.62 501 THR A O 1
ATOM 3942 N N . PHE A 1 502 ? 1.147 11.990 -1.932 1.00 91.00 502 PHE A N 1
ATOM 3943 C CA . PHE A 1 502 ? 0.632 11.027 -0.981 1.00 91.00 502 PHE A CA 1
ATOM 3944 C C . PHE A 1 502 ? -0.781 11.459 -0.602 1.00 91.00 502 PHE A C 1
ATOM 3946 O O . PHE A 1 502 ? -1.002 12.626 -0.274 1.00 91.00 502 PHE A O 1
ATOM 3953 N N . SER A 1 503 ? -1.732 10.532 -0.647 1.00 89.69 503 SER A N 1
ATOM 3954 C CA . SER A 1 503 ? -3.114 10.776 -0.252 1.00 89.69 503 SER A CA 1
ATOM 3955 C C . SER A 1 503 ? -3.589 9.712 0.723 1.00 89.69 503 SER A C 1
ATOM 3957 O O . SER A 1 503 ? -3.296 8.533 0.541 1.00 89.69 503 SER A O 1
ATOM 3959 N N . SER A 1 504 ? -4.358 10.123 1.725 1.00 87.12 504 SER A N 1
ATOM 3960 C CA . SER A 1 504 ? -5.023 9.215 2.658 1.00 87.12 504 SER A CA 1
ATOM 3961 C C . SER A 1 504 ? -6.320 9.835 3.162 1.00 87.12 504 SER A C 1
ATOM 3963 O O . SER A 1 504 ? -6.421 11.047 3.319 1.00 87.12 504 SER A O 1
ATOM 3965 N N . ASN A 1 505 ? -7.309 8.998 3.434 1.00 84.50 505 ASN A N 1
ATOM 3966 C CA . ASN A 1 505 ? -8.566 9.337 4.095 1.00 84.50 505 ASN A CA 1
ATOM 3967 C C . ASN A 1 505 ? -8.721 8.604 5.439 1.00 84.50 505 ASN A C 1
ATOM 3969 O O . ASN A 1 505 ? -9.831 8.529 5.949 1.00 84.50 505 ASN A O 1
ATOM 3973 N N . THR A 1 506 ? -7.641 8.035 5.980 1.00 79.31 506 THR A N 1
ATOM 3974 C CA . THR A 1 506 ? -7.655 7.215 7.202 1.00 79.31 506 THR A CA 1
ATOM 3975 C C . THR A 1 506 ? -6.602 7.623 8.225 1.00 79.31 506 THR A C 1
ATOM 3977 O O . THR A 1 506 ? -6.633 7.097 9.324 1.00 79.31 506 THR A O 1
ATOM 3980 N N . LEU A 1 507 ? -5.680 8.543 7.914 1.00 84.38 507 LEU A N 1
ATOM 3981 C CA . LEU A 1 507 ? -4.513 8.823 8.770 1.00 84.38 507 LEU A CA 1
ATOM 3982 C C . LEU A 1 507 ? -4.659 9.978 9.760 1.00 84.38 507 LEU A C 1
ATOM 3984 O O . LEU A 1 507 ? -3.848 10.095 10.677 1.00 84.38 507 LEU A O 1
ATOM 3988 N N . LEU A 1 508 ? -5.647 10.850 9.573 1.00 88.19 508 LEU A N 1
ATOM 3989 C CA . LEU A 1 508 ? -5.839 12.023 10.417 1.00 88.19 508 LEU A CA 1
ATOM 3990 C C . LEU A 1 508 ? -7.285 12.080 10.890 1.00 88.19 508 LEU A C 1
ATOM 3992 O O . LEU A 1 508 ? -8.201 12.051 10.076 1.00 88.19 508 LEU A O 1
ATOM 3996 N N . LYS A 1 509 ? -7.480 12.222 12.200 1.00 87.00 509 LYS A N 1
ATOM 3997 C CA . LYS A 1 509 ? -8.781 12.501 12.807 1.00 87.00 509 LYS A CA 1
ATOM 3998 C C . LYS A 1 509 ? -8.773 13.884 13.444 1.00 87.00 509 LYS A C 1
ATOM 4000 O O . LYS A 1 509 ? -7.822 14.253 14.136 1.00 87.00 509 LYS A O 1
ATOM 4005 N N . ILE A 1 510 ? -9.835 14.633 13.180 1.00 88.44 510 ILE A N 1
ATOM 4006 C CA . ILE A 1 510 ? -10.118 15.932 13.776 1.00 88.44 510 ILE A CA 1
ATOM 4007 C C . ILE A 1 510 ? -11.133 15.702 14.892 1.00 88.44 510 ILE A C 1
ATOM 4009 O O . ILE A 1 510 ? -12.241 15.219 14.647 1.00 88.44 510 ILE A O 1
ATOM 4013 N N . TYR A 1 511 ? -10.755 16.029 16.122 1.00 82.50 511 TYR A N 1
ATOM 4014 C CA . TYR A 1 511 ? -11.646 15.950 17.275 1.00 82.50 511 TYR A CA 1
ATOM 4015 C C . TYR A 1 511 ? -12.308 17.290 17.523 1.00 82.50 511 TYR A C 1
ATOM 4017 O O . TYR A 1 511 ? -11.710 18.337 17.304 1.00 82.50 511 TYR A O 1
ATOM 4025 N N . LYS A 1 512 ? -13.533 17.262 18.035 1.00 78.50 512 LYS A N 1
ATOM 4026 C CA . LYS A 1 512 ? -14.166 18.466 18.561 1.00 78.50 512 LYS A CA 1
ATOM 4027 C C . LYS A 1 512 ? -13.305 19.054 19.681 1.00 78.50 512 LYS A C 1
ATOM 4029 O O . LYS A 1 512 ? -12.787 18.291 20.498 1.00 78.50 512 LYS A O 1
ATOM 4034 N N . ASP A 1 513 ? -13.160 20.378 19.712 1.00 71.38 513 ASP A N 1
ATOM 4035 C CA . ASP A 1 513 ? -12.549 21.075 20.846 1.00 71.38 513 ASP A CA 1
ATOM 4036 C C . ASP A 1 513 ? -13.226 20.632 22.156 1.00 71.38 513 ASP A C 1
ATOM 4038 O O . ASP A 1 513 ? -14.443 20.413 22.195 1.00 71.38 513 ASP A O 1
ATOM 4042 N N . GLU A 1 514 ? -12.432 20.476 23.223 1.00 62.59 514 GLU A N 1
ATOM 4043 C CA . GLU A 1 514 ? -12.870 19.902 24.509 1.00 62.59 514 GLU A CA 1
ATOM 4044 C C . GLU A 1 514 ? -14.057 20.650 25.157 1.00 62.59 514 GLU A C 1
ATOM 4046 O O . GLU A 1 514 ? -14.698 20.121 26.064 1.00 62.59 514 GLU A O 1
ATOM 4051 N N . GLU A 1 515 ? -14.421 21.837 24.663 1.00 50.66 515 GLU A N 1
ATOM 4052 C CA . GLU A 1 515 ? -15.500 22.669 25.204 1.00 50.66 515 GLU A CA 1
ATOM 4053 C C . GLU A 1 515 ? -16.932 22.213 24.853 1.00 50.66 515 GLU A C 1
ATOM 4055 O O . GLU A 1 515 ? -17.879 22.727 25.444 1.00 50.66 515 GLU A O 1
ATOM 4060 N N . GLU A 1 516 ? -17.151 21.219 23.979 1.00 46.47 516 GLU A N 1
ATOM 4061 C CA . GLU A 1 516 ? -18.527 20.845 23.587 1.00 46.47 516 GLU A CA 1
ATOM 4062 C C . GLU A 1 516 ? -18.841 19.340 23.512 1.00 46.47 516 GLU A C 1
ATOM 4064 O O . GLU A 1 516 ? -19.660 18.903 22.690 1.00 46.47 516 GLU A O 1
ATOM 4069 N N . ARG A 1 517 ? -18.250 18.514 24.378 1.00 52.12 517 ARG A N 1
ATOM 4070 C CA . ARG A 1 517 ? -18.681 17.112 24.511 1.00 52.12 517 ARG A CA 1
ATOM 4071 C C . ARG A 1 517 ? -19.060 16.737 25.933 1.00 52.12 517 ARG A C 1
ATOM 4073 O O . ARG A 1 517 ? -18.570 15.745 26.437 1.00 52.12 517 ARG A O 1
ATOM 4080 N N . ILE A 1 518 ? -19.974 17.451 26.590 1.00 53.56 518 ILE A N 1
ATOM 4081 C CA . ILE A 1 518 ? -20.586 16.876 27.799 1.00 53.56 518 ILE A CA 1
ATOM 4082 C C . ILE A 1 518 ? -21.528 15.740 27.370 1.00 53.56 518 ILE A C 1
ATOM 4084 O O . ILE A 1 518 ? -22.693 15.977 27.063 1.00 53.56 518 ILE A O 1
ATOM 4088 N N . ASN A 1 519 ? -21.008 14.512 27.308 1.00 64.12 519 ASN A N 1
ATOM 4089 C CA . ASN A 1 519 ? -21.792 13.295 27.135 1.00 64.12 519 ASN A CA 1
ATOM 4090 C C . ASN A 1 519 ? -21.499 12.355 28.308 1.00 64.12 519 ASN A C 1
ATOM 4092 O O . ASN A 1 519 ? -20.737 11.402 28.196 1.00 64.12 519 ASN A O 1
ATOM 4096 N N . CYS A 1 520 ? -22.095 12.667 29.456 1.00 69.62 520 CYS A N 1
ATOM 4097 C CA . CYS A 1 520 ? -21.946 11.906 30.696 1.00 69.62 520 CYS A CA 1
ATOM 4098 C C . CYS A 1 520 ? -23.251 11.180 31.064 1.00 69.62 520 CYS A C 1
ATOM 4100 O O . CYS A 1 520 ? -23.613 11.071 32.238 1.00 69.62 520 CYS A O 1
ATOM 4102 N N . GLY A 1 521 ? -23.982 10.726 30.042 1.00 65.94 521 GLY A N 1
ATOM 4103 C CA . GLY A 1 521 ? -25.240 10.002 30.181 1.00 65.94 521 GLY A CA 1
ATOM 4104 C C . GLY A 1 521 ? -26.420 10.907 30.537 1.00 65.94 521 GLY A C 1
ATOM 4105 O O . GLY A 1 521 ? -26.365 12.134 30.412 1.00 65.94 521 GLY A O 1
ATOM 4106 N N . TYR A 1 522 ? -27.523 10.301 30.981 1.00 60.62 522 TYR A N 1
ATOM 4107 C CA . TYR A 1 522 ? -28.737 11.027 31.357 1.00 60.62 522 TYR A CA 1
ATOM 4108 C C . TYR A 1 522 ? -28.428 12.087 32.430 1.00 60.62 522 TYR A C 1
ATOM 4110 O O . TYR A 1 522 ? -27.911 11.770 33.496 1.00 60.62 522 TYR A O 1
ATOM 4118 N N . LYS A 1 523 ? -28.738 13.360 32.140 1.00 66.12 523 LYS A N 1
ATOM 4119 C CA . LYS A 1 523 ? -28.440 14.538 32.986 1.00 66.12 523 LYS A CA 1
ATOM 4120 C C . LYS A 1 523 ? -26.950 14.837 33.223 1.00 66.12 523 LYS A C 1
ATOM 4122 O O . LYS A 1 523 ? -26.645 15.618 34.121 1.00 66.12 523 LYS A O 1
ATOM 4127 N N . ASN A 1 524 ? -26.035 14.275 32.428 1.00 73.44 524 ASN A N 1
ATOM 4128 C CA . ASN A 1 524 ? -24.590 14.507 32.545 1.00 73.44 524 ASN A CA 1
ATOM 4129 C C . ASN A 1 524 ? -24.013 14.218 33.942 1.00 73.44 524 ASN A C 1
ATOM 4131 O O . ASN A 1 524 ? -23.065 14.868 34.377 1.00 73.44 524 ASN A O 1
ATOM 4135 N N . ASN A 1 525 ? -24.597 13.255 34.656 1.00 79.62 525 ASN A N 1
ATOM 4136 C CA . ASN A 1 525 ? -24.252 12.965 36.045 1.00 79.62 525 ASN A CA 1
ATOM 4137 C C . ASN A 1 525 ? -23.616 11.585 36.248 1.00 79.62 525 ASN A C 1
ATOM 4139 O O . ASN A 1 525 ? -23.524 11.146 37.392 1.00 79.62 525 ASN A O 1
ATOM 4143 N N . CYS A 1 526 ? -23.237 10.883 35.173 1.00 78.81 526 CYS A N 1
ATOM 4144 C CA . CYS A 1 526 ? -22.622 9.559 35.261 1.00 78.81 526 CYS A CA 1
ATOM 4145 C C . CYS A 1 526 ? -23.460 8.576 36.083 1.00 78.81 526 CYS A C 1
ATOM 4147 O O . CYS A 1 526 ? -22.951 7.915 36.985 1.00 78.81 526 CYS A O 1
ATOM 4149 N N . ASN A 1 527 ? -24.776 8.572 35.841 1.00 80.88 527 ASN A N 1
ATOM 4150 C CA . ASN A 1 527 ? -25.765 7.797 36.595 1.00 80.88 527 ASN A CA 1
ATOM 4151 C C . ASN A 1 527 ? -25.655 7.967 38.122 1.00 80.88 527 ASN A C 1
ATOM 4153 O O . ASN A 1 527 ? -25.977 7.054 38.874 1.00 80.88 527 ASN A O 1
ATOM 4157 N N . SER A 1 528 ? -25.197 9.136 38.586 1.00 84.06 528 SER A N 1
ATOM 4158 C CA . SER A 1 528 ? -24.922 9.443 39.999 1.00 84.06 528 SER A CA 1
ATOM 4159 C C . SER A 1 528 ? -23.819 8.599 40.653 1.00 84.06 528 SER A C 1
ATOM 4161 O O . SER A 1 528 ? -23.612 8.689 41.861 1.00 84.06 528 SER A O 1
ATOM 4163 N N . ASN A 1 529 ? -23.072 7.844 39.853 1.00 83.44 529 ASN A N 1
ATOM 4164 C CA . ASN A 1 529 ? -22.048 6.898 40.280 1.00 83.44 529 ASN A CA 1
ATOM 4165 C C . ASN A 1 529 ? -20.639 7.325 39.848 1.00 83.44 529 ASN A C 1
ATOM 4167 O O . ASN A 1 529 ? -19.708 6.524 39.851 1.00 83.44 529 ASN A O 1
ATOM 4171 N N . GLY A 1 530 ? -20.466 8.585 39.462 1.00 82.31 530 GLY A N 1
ATOM 4172 C CA . GLY A 1 530 ? -19.189 9.141 39.047 1.00 82.31 530 GLY A CA 1
ATOM 4173 C C . GLY A 1 530 ? -19.247 10.652 38.896 1.00 82.31 530 GLY A C 1
ATOM 4174 O O . GLY A 1 530 ? -20.304 11.267 39.039 1.00 82.31 530 GLY A O 1
ATOM 4175 N N . ASN A 1 531 ? -18.104 11.238 38.567 1.00 82.25 531 ASN A N 1
ATOM 4176 C CA . ASN A 1 531 ? -17.976 12.647 38.231 1.00 82.25 531 ASN A CA 1
ATOM 4177 C C . ASN A 1 531 ? -17.779 12.809 36.724 1.00 82.25 531 ASN A C 1
ATOM 4179 O O . ASN A 1 531 ? -16.963 12.125 36.112 1.00 82.25 531 ASN A O 1
ATOM 4183 N N . CYS A 1 532 ? -18.515 13.738 36.120 1.00 75.69 532 CYS A N 1
ATOM 4184 C CA . CYS A 1 532 ? -18.315 14.096 34.722 1.00 75.69 532 CYS A CA 1
ATOM 4185 C C . CYS A 1 532 ? -17.115 15.042 34.605 1.00 75.69 532 CYS A C 1
ATOM 4187 O O . CYS A 1 532 ? -17.169 16.174 35.085 1.00 75.69 532 CYS A O 1
ATOM 4189 N N . THR A 1 533 ? -16.039 14.593 33.962 1.00 69.75 533 THR A N 1
ATOM 4190 C CA . THR A 1 533 ? -14.827 15.393 33.731 1.00 69.75 533 THR A CA 1
ATOM 4191 C C . THR A 1 533 ? -14.459 15.331 32.255 1.00 69.75 533 THR A C 1
ATOM 4193 O O . THR A 1 533 ? -14.325 14.236 31.709 1.00 69.75 533 THR A O 1
ATOM 4196 N N . ASN A 1 534 ? -14.303 16.485 31.601 1.00 60.62 534 ASN A N 1
ATOM 4197 C CA . ASN A 1 534 ? -13.961 16.595 30.174 1.00 60.62 534 ASN A CA 1
ATOM 4198 C C . ASN A 1 534 ? -14.859 15.740 29.264 1.00 60.62 534 ASN A C 1
ATOM 4200 O O . ASN A 1 534 ? -14.394 15.098 28.325 1.00 60.62 534 ASN A O 1
ATOM 4204 N N . GLY A 1 535 ? -16.155 15.682 29.580 1.00 62.44 535 GLY A N 1
ATOM 4205 C CA . GLY A 1 535 ? -17.106 14.973 28.734 1.00 62.44 535 GLY A CA 1
ATOM 4206 C C . GLY A 1 535 ? -17.130 13.456 28.853 1.00 62.44 535 GLY A C 1
ATOM 4207 O O . GLY A 1 535 ? -17.875 12.808 28.123 1.00 62.44 535 GLY A O 1
ATOM 4208 N N . SER A 1 536 ? -16.347 12.897 29.774 1.00 64.19 536 SER A N 1
ATOM 4209 C CA . SER A 1 536 ? -16.326 11.474 30.090 1.00 64.19 536 SER A CA 1
ATOM 4210 C C . SER A 1 536 ? -16.619 11.266 31.569 1.00 64.19 536 SER A C 1
ATOM 4212 O O . SER A 1 536 ? -16.246 12.075 32.423 1.00 64.19 536 SER A O 1
ATOM 4214 N N . CYS A 1 537 ? -17.262 10.150 31.884 1.00 70.31 537 CYS A N 1
ATOM 4215 C CA . CYS A 1 537 ? -17.518 9.778 33.260 1.00 70.31 537 CYS A CA 1
ATOM 4216 C C . CYS A 1 537 ? -16.284 9.171 33.927 1.00 70.31 537 CYS A C 1
ATOM 4218 O O . CYS A 1 537 ? -15.752 8.163 33.468 1.00 70.31 537 CYS A O 1
ATOM 4220 N N . GLN A 1 538 ? -15.841 9.787 35.023 1.00 76.25 538 GLN A N 1
ATOM 4221 C CA . GLN A 1 538 ? -14.925 9.195 35.993 1.00 76.25 538 GLN A CA 1
ATOM 4222 C C . GLN A 1 538 ? -15.754 8.504 37.066 1.00 76.25 538 GLN A C 1
ATOM 4224 O O . GLN A 1 538 ? -16.306 9.156 37.953 1.00 76.25 538 GLN A O 1
ATOM 4229 N N . CYS A 1 539 ? -15.882 7.188 36.958 1.00 71.75 539 CYS A N 1
ATOM 4230 C CA . CYS A 1 539 ? -16.686 6.420 37.893 1.00 71.75 539 CYS A CA 1
ATOM 4231 C C . CYS A 1 539 ? -16.066 6.388 39.284 1.00 71.75 539 CYS A C 1
ATOM 4233 O O . CYS A 1 539 ? -14.850 6.290 39.446 1.00 71.75 539 CYS A O 1
ATOM 4235 N N . ASN A 1 540 ? -16.930 6.481 40.290 1.00 75.31 540 ASN A N 1
ATOM 4236 C CA . ASN A 1 540 ? -16.554 6.234 41.668 1.00 75.31 540 ASN A CA 1
ATOM 4237 C C . ASN A 1 540 ? -16.111 4.771 41.802 1.00 75.31 540 ASN A C 1
ATOM 4239 O O . ASN A 1 540 ? -16.593 3.903 41.073 1.00 75.31 540 ASN A O 1
ATOM 4243 N N . LEU A 1 541 ? -15.223 4.501 42.762 1.00 69.06 541 LEU A N 1
ATOM 4244 C CA . LEU A 1 541 ? -14.861 3.135 43.160 1.00 69.06 541 LEU A CA 1
ATOM 4245 C C . LEU A 1 541 ? -16.132 2.296 43.342 1.00 69.06 541 LEU A C 1
ATOM 4247 O O . LEU A 1 541 ? -17.059 2.746 44.021 1.00 69.06 541 LEU A O 1
ATOM 4251 N N . GLY A 1 542 ? -16.190 1.109 42.738 1.00 64.88 542 GLY A N 1
ATOM 4252 C CA . GLY A 1 542 ? -17.412 0.310 42.733 1.00 64.88 542 GLY A CA 1
ATOM 4253 C C . GLY A 1 542 ? -18.255 0.428 41.465 1.00 64.88 542 GLY A C 1
ATOM 4254 O O . GLY A 1 542 ? -19.204 -0.341 41.341 1.00 64.88 542 GLY A O 1
ATOM 4255 N N . PHE A 1 543 ? -17.965 1.353 40.541 1.00 70.62 543 PHE A N 1
ATOM 4256 C CA . PHE A 1 543 ? -18.822 1.632 39.384 1.00 70.62 543 PHE A CA 1
ATOM 4257 C C . PHE A 1 543 ? -18.079 1.747 38.054 1.00 70.62 543 PHE A C 1
ATOM 4259 O O . PHE A 1 543 ? -16.918 2.144 37.996 1.00 70.62 543 PHE A O 1
ATOM 4266 N N . LEU A 1 544 ? -18.763 1.374 36.970 1.00 66.06 544 LEU A N 1
ATOM 4267 C CA . LEU A 1 544 ? -18.177 1.058 35.669 1.00 66.06 544 LEU A CA 1
ATOM 4268 C C . LEU A 1 544 ? -19.141 1.347 34.505 1.00 66.06 544 LEU A C 1
ATOM 4270 O O . LEU A 1 544 ? -20.348 1.455 34.703 1.00 66.06 544 LEU A O 1
ATOM 4274 N N . GLY A 1 545 ? -18.616 1.414 33.277 1.00 63.25 545 GLY A N 1
ATOM 4275 C CA . GLY A 1 545 ? -19.381 1.697 32.052 1.00 63.25 545 GLY A CA 1
ATOM 4276 C C . GLY A 1 545 ? -19.095 3.084 31.480 1.00 63.25 545 GLY A C 1
ATOM 4277 O O . GLY A 1 545 ? -18.399 3.884 32.104 1.00 63.25 545 GLY A O 1
ATOM 4278 N N . GLN A 1 546 ? -19.618 3.380 30.286 1.00 67.56 546 GLN A N 1
ATOM 4279 C CA . GLN A 1 546 ? -19.419 4.691 29.646 1.00 67.56 546 GLN A CA 1
ATOM 4280 C C . GLN A 1 546 ? -19.997 5.830 30.501 1.00 67.56 546 GLN A C 1
ATOM 4282 O O . GLN A 1 546 ? -19.479 6.947 30.493 1.00 67.56 546 GLN A O 1
ATOM 4287 N N . PHE A 1 547 ? -21.051 5.532 31.257 1.00 74.19 547 PHE A N 1
ATOM 4288 C CA . PHE A 1 547 ? -21.784 6.458 32.103 1.00 74.19 547 PHE A CA 1
ATOM 4289 C C . PHE A 1 547 ? -21.856 5.981 33.562 1.00 74.19 547 PHE A C 1
ATOM 4291 O O . PHE A 1 547 ? -22.749 6.413 34.284 1.00 74.19 547 PHE A O 1
ATOM 4298 N N . CYS A 1 548 ? -20.951 5.104 34.012 1.00 74.38 548 CYS A N 1
ATOM 4299 C CA . CYS A 1 548 ? -20.951 4.521 35.366 1.00 74.38 548 CYS A CA 1
ATOM 4300 C C . CYS A 1 548 ? -22.251 3.790 35.742 1.00 74.38 548 CYS A C 1
ATOM 4302 O O . CYS A 1 548 ? -22.703 3.80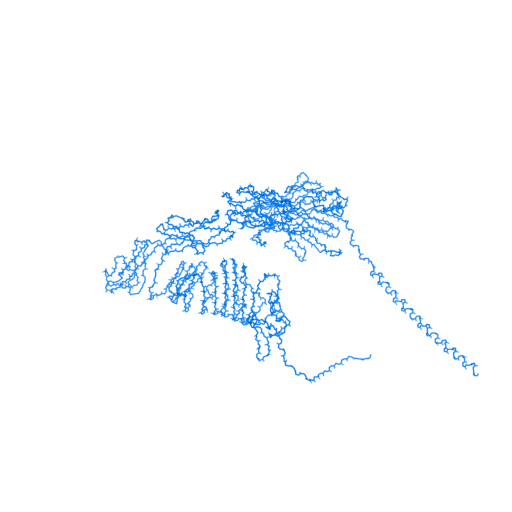5 36.889 1.00 74.38 548 CYS A O 1
ATOM 4304 N N . GLU A 1 549 ? -22.891 3.178 34.751 1.00 70.31 549 GLU A N 1
ATOM 4305 C CA . GLU A 1 549 ? -24.170 2.487 34.877 1.00 70.31 549 GLU A CA 1
ATOM 4306 C C . GLU A 1 549 ? -24.074 1.087 35.517 1.00 70.31 549 GLU A C 1
ATOM 4308 O O . GLU A 1 549 ? -25.106 0.490 35.820 1.00 70.31 549 GLU A O 1
ATOM 4313 N N . PHE A 1 550 ? -22.870 0.551 35.736 1.00 66.75 550 PHE A N 1
ATOM 4314 C CA . PHE A 1 550 ? -22.654 -0.808 36.247 1.00 66.75 550 PHE A CA 1
ATOM 4315 C C . PHE A 1 550 ? -21.949 -0.801 37.604 1.00 66.75 550 PHE A C 1
ATOM 4317 O O . PHE A 1 550 ? -21.020 -0.027 37.792 1.00 66.75 550 PHE A O 1
ATOM 4324 N N . SER A 1 551 ? -22.346 -1.682 38.528 1.00 64.06 551 SER A N 1
ATOM 4325 C CA . SER A 1 551 ? -21.701 -1.854 39.842 1.00 64.06 551 SER A CA 1
ATOM 4326 C C . SER A 1 551 ? -20.781 -3.083 39.897 1.00 64.06 551 SER A C 1
ATOM 4328 O O . SER A 1 551 ? -21.129 -4.141 39.370 1.00 64.06 551 SER A O 1
ATOM 4330 N N . GLU A 1 552 ? -19.651 -2.968 40.595 1.00 59.25 552 GLU A N 1
ATOM 4331 C CA . GLU A 1 552 ? -18.615 -3.988 40.801 1.00 59.25 552 GLU A CA 1
ATOM 4332 C C . GLU A 1 552 ? -19.145 -5.229 41.536 1.00 59.25 552 GLU A C 1
ATOM 4334 O O . GLU A 1 552 ? -19.196 -5.283 42.762 1.00 59.25 552 GLU A O 1
ATOM 4339 N N . THR A 1 553 ? -19.480 -6.284 40.795 1.00 53.94 553 THR A N 1
ATOM 4340 C CA . THR A 1 553 ? -19.541 -7.646 41.353 1.00 53.94 553 THR A CA 1
ATOM 4341 C C . THR A 1 553 ? -18.930 -8.632 40.362 1.00 53.94 553 THR A C 1
ATOM 4343 O O . THR A 1 553 ? -19.618 -9.342 39.633 1.00 53.94 553 THR A O 1
ATOM 4346 N N . PHE A 1 554 ? -17.596 -8.676 40.323 1.00 59.22 554 PHE A N 1
ATOM 4347 C CA . PHE A 1 554 ? -16.872 -9.676 39.542 1.00 59.22 554 PHE A CA 1
ATOM 4348 C C . PHE A 1 554 ? -16.748 -10.991 40.328 1.00 59.22 554 PHE A C 1
ATOM 4350 O O . PHE A 1 554 ? -16.000 -11.067 41.297 1.00 59.22 554 PHE A O 1
ATOM 4357 N N . ASN A 1 555 ? -17.447 -12.033 39.869 1.00 59.38 555 ASN A N 1
ATOM 4358 C CA . ASN A 1 555 ? -17.242 -13.434 40.265 1.00 59.38 555 ASN A CA 1
ATOM 4359 C C . ASN A 1 555 ? -16.942 -14.282 39.011 1.00 59.38 555 ASN A C 1
ATOM 4361 O O . ASN A 1 555 ? -17.672 -15.223 38.698 1.00 59.38 555 ASN A O 1
ATOM 4365 N N . GLY A 1 556 ? -15.920 -13.896 38.241 1.00 65.12 556 GLY A N 1
ATOM 4366 C CA . GLY A 1 556 ? -15.446 -14.642 37.071 1.00 65.12 556 GLY A CA 1
ATOM 4367 C C . GLY A 1 556 ? -14.051 -15.235 37.281 1.00 65.12 556 GLY A C 1
ATOM 4368 O O . GLY A 1 556 ? -13.317 -14.830 38.180 1.00 65.12 556 GLY A O 1
ATOM 4369 N N . THR A 1 557 ? -13.661 -16.187 36.438 1.00 71.38 557 THR A N 1
ATOM 4370 C CA . THR A 1 557 ? -12.289 -16.714 36.382 1.00 71.38 557 THR A CA 1
ATOM 4371 C C . THR A 1 557 ? -11.669 -16.401 35.027 1.00 71.38 557 THR A C 1
ATOM 4373 O O . THR A 1 557 ? -12.301 -16.602 33.989 1.00 71.38 557 THR A O 1
ATOM 4376 N N . ILE A 1 558 ? -10.426 -15.920 35.032 1.00 77.00 558 ILE A N 1
ATOM 4377 C CA . ILE A 1 558 ? -9.642 -15.702 33.812 1.00 77.00 558 ILE A CA 1
ATOM 4378 C C . ILE A 1 558 ? -9.161 -17.065 33.305 1.00 77.00 558 ILE A C 1
ATOM 4380 O O . ILE A 1 558 ? -8.493 -17.799 34.035 1.00 77.00 558 ILE A O 1
ATOM 4384 N N . ASN A 1 559 ? -9.473 -17.390 32.052 1.00 78.69 559 ASN A N 1
ATOM 4385 C CA . ASN A 1 559 ? -8.966 -18.589 31.397 1.00 78.69 559 ASN A CA 1
ATOM 4386 C C . ASN A 1 559 ? -7.630 -18.265 30.737 1.00 78.69 559 ASN A C 1
ATOM 4388 O O . ASN A 1 559 ? -7.572 -17.554 29.734 1.00 78.69 559 ASN A O 1
ATOM 4392 N N . ILE A 1 560 ? -6.550 -18.808 31.290 1.00 80.62 560 ILE A N 1
ATOM 4393 C CA . ILE A 1 560 ? -5.224 -18.673 30.694 1.00 80.62 560 ILE A CA 1
ATOM 4394 C C . ILE A 1 560 ? -5.061 -19.757 29.633 1.00 80.62 560 ILE A C 1
ATOM 4396 O O . ILE A 1 560 ? -5.049 -20.947 29.941 1.00 80.62 560 ILE A O 1
ATOM 4400 N N . ASN A 1 561 ? -4.895 -19.338 28.383 1.00 82.31 561 ASN A N 1
ATOM 4401 C CA . ASN A 1 561 ? -4.525 -20.218 27.284 1.00 82.31 561 ASN A CA 1
ATOM 4402 C C . ASN A 1 561 ? -3.010 -20.114 27.047 1.00 82.31 561 ASN A C 1
ATOM 4404 O O . ASN A 1 561 ? -2.487 -19.011 26.919 1.00 82.31 561 ASN A O 1
ATOM 4408 N N . THR A 1 562 ? -2.285 -21.233 27.014 1.00 85.69 562 THR A N 1
ATOM 4409 C CA . THR A 1 562 ? -0.820 -21.249 26.828 1.00 85.69 562 THR A CA 1
ATOM 4410 C C . THR A 1 562 ? -0.386 -21.441 25.373 1.00 85.69 562 THR A C 1
ATOM 4412 O O . THR A 1 562 ? 0.797 -21.304 25.072 1.00 85.69 562 THR A O 1
ATOM 4415 N N . THR A 1 563 ? -1.315 -21.739 24.462 1.00 85.38 563 THR A N 1
ATOM 4416 C CA . THR A 1 563 ? -1.039 -22.013 23.041 1.00 85.38 563 THR A CA 1
ATOM 4417 C C . THR A 1 563 ? -1.416 -20.857 22.117 1.00 85.38 563 THR A C 1
ATOM 4419 O O . THR A 1 563 ? -0.936 -20.799 20.990 1.00 85.38 563 THR A O 1
ATOM 4422 N N . SER A 1 564 ? -2.250 -19.923 22.578 1.00 86.25 564 SER A N 1
ATOM 4423 C CA . SER A 1 564 ? -2.706 -18.771 21.791 1.00 86.25 564 SER A CA 1
ATOM 4424 C C . SER A 1 564 ? -3.097 -17.584 22.684 1.00 86.25 564 SER A C 1
ATOM 4426 O O . SER A 1 564 ? -3.599 -17.815 23.788 1.00 86.25 564 SER A O 1
ATOM 4428 N N . PRO A 1 565 ? -2.935 -16.326 22.222 1.00 85.25 565 PRO A N 1
ATOM 4429 C CA . PRO A 1 565 ? -3.296 -15.113 22.958 1.00 85.25 565 PRO A CA 1
ATOM 4430 C C . PRO A 1 565 ? -4.812 -14.872 22.931 1.00 85.25 565 PRO A C 1
ATOM 4432 O O . PRO A 1 565 ? -5.305 -13.908 22.346 1.00 85.25 565 PRO A O 1
ATOM 4435 N N . VAL A 1 566 ? -5.562 -15.784 23.543 1.00 86.44 566 VAL A N 1
ATOM 4436 C CA . VAL A 1 566 ? -7.013 -15.670 23.708 1.00 86.44 566 VAL A CA 1
ATOM 4437 C C . VAL A 1 566 ? -7.289 -14.976 25.036 1.00 86.44 566 VAL A C 1
ATOM 4439 O O . VAL A 1 566 ? -6.890 -15.464 26.093 1.00 86.44 566 VAL A O 1
ATOM 4442 N N . LEU A 1 567 ? -7.992 -13.847 24.987 1.00 79.62 567 LEU A N 1
ATOM 4443 C CA . LEU A 1 567 ? -8.610 -13.241 26.162 1.00 79.62 567 LEU A CA 1
ATOM 4444 C C . LEU A 1 567 ? -9.866 -14.042 26.513 1.00 79.62 567 LEU A C 1
ATOM 4446 O O . LEU A 1 567 ? -10.933 -13.781 25.960 1.00 79.62 567 LEU A O 1
ATOM 4450 N N . GLY A 1 568 ? -9.727 -15.034 27.392 1.00 77.94 568 GLY A N 1
ATOM 4451 C CA . GLY A 1 568 ? -10.830 -15.885 27.836 1.00 77.94 568 GLY A CA 1
ATOM 4452 C C . GLY A 1 568 ? -11.318 -15.523 29.238 1.00 77.94 568 GLY A C 1
ATOM 4453 O O . GLY A 1 568 ? -10.518 -15.489 30.175 1.00 77.94 568 GLY A O 1
ATOM 4454 N N . ILE A 1 569 ? -12.623 -15.305 29.415 1.00 75.12 569 ILE A N 1
ATOM 4455 C CA . ILE A 1 569 ? -13.237 -15.137 30.744 1.00 75.12 569 ILE A CA 1
ATOM 4456 C C . ILE A 1 569 ? -14.439 -16.064 30.888 1.00 75.12 569 ILE A C 1
ATOM 4458 O O . ILE A 1 569 ? -15.320 -16.081 30.029 1.00 75.12 569 ILE A O 1
ATOM 4462 N N . ASN A 1 570 ? -14.479 -16.785 32.012 1.00 73.75 570 ASN A N 1
ATOM 4463 C CA . ASN A 1 570 ? -15.612 -17.604 32.423 1.00 73.75 570 ASN A CA 1
ATOM 4464 C C . ASN A 1 570 ? -16.400 -16.922 33.544 1.00 73.75 570 ASN A C 1
ATOM 4466 O O . ASN A 1 570 ? -15.831 -16.552 34.573 1.00 73.75 570 ASN A O 1
ATOM 4470 N N . ALA A 1 571 ? -17.716 -16.808 33.375 1.00 68.50 571 ALA A N 1
ATOM 4471 C CA . ALA A 1 571 ? -18.634 -16.314 34.399 1.00 68.50 571 ALA A CA 1
ATOM 4472 C C . ALA A 1 571 ? -19.989 -17.032 34.300 1.00 68.50 571 ALA A C 1
ATOM 4474 O O . ALA A 1 571 ? -20.580 -17.056 33.225 1.00 68.50 571 ALA A O 1
ATOM 4475 N N . LYS A 1 572 ? -20.475 -17.602 35.417 1.00 64.75 572 LYS A N 1
ATOM 4476 C CA . LYS A 1 572 ? -21.761 -18.335 35.525 1.00 64.75 572 LYS A CA 1
ATOM 4477 C C . LYS A 1 572 ? -22.054 -19.253 34.315 1.00 64.75 572 LYS A C 1
ATOM 4479 O O . LYS A 1 572 ? -23.085 -19.110 33.676 1.00 64.75 572 LYS A O 1
ATOM 4484 N N . ASP A 1 573 ? -21.124 -20.154 33.989 1.00 64.94 573 ASP A N 1
ATOM 4485 C CA . ASP A 1 573 ? -21.225 -21.124 32.877 1.00 64.94 573 ASP A CA 1
ATOM 4486 C C . ASP A 1 573 ? -21.220 -20.536 31.446 1.00 64.94 573 ASP A C 1
ATOM 4488 O O . ASP A 1 573 ? -21.503 -21.238 30.473 1.00 64.94 573 ASP A O 1
ATOM 4492 N N . HIS A 1 574 ? -20.821 -19.270 31.280 1.00 67.38 574 HIS A N 1
ATOM 4493 C CA . HIS A 1 574 ? -20.577 -18.650 29.975 1.00 67.38 574 HIS A CA 1
ATOM 4494 C C . HIS A 1 574 ? -19.105 -18.296 29.772 1.00 67.38 574 HIS A C 1
ATOM 4496 O O . HIS A 1 574 ? -18.441 -17.819 30.692 1.00 67.38 574 HIS A O 1
ATOM 4502 N N . GLN A 1 575 ? -18.634 -18.489 28.539 1.00 74.00 575 GLN A N 1
ATOM 4503 C CA . GLN A 1 575 ? -17.274 -18.197 28.098 1.00 74.00 575 GLN A CA 1
ATOM 4504 C C . GLN A 1 575 ? -17.304 -17.068 27.066 1.00 74.00 575 GLN A C 1
ATOM 4506 O O . GLN A 1 575 ? -18.020 -17.154 26.067 1.00 74.00 575 GLN A O 1
ATOM 4511 N N . PHE A 1 576 ? -16.533 -16.014 27.319 1.00 76.69 576 PHE A N 1
ATOM 4512 C CA . PHE A 1 576 ? -16.247 -14.961 26.348 1.00 76.69 576 PHE A CA 1
ATOM 4513 C C . PHE A 1 576 ? -14.807 -15.101 25.868 1.00 76.69 576 PHE A C 1
ATOM 4515 O O . PHE A 1 576 ? -13.905 -15.272 26.691 1.00 76.69 576 PHE A O 1
ATOM 4522 N N . GLU A 1 577 ? -14.604 -15.002 24.554 1.00 82.38 577 GLU A N 1
ATOM 4523 C CA . GLU A 1 577 ? -13.285 -15.051 23.931 1.00 82.38 577 GLU A CA 1
ATOM 4524 C C . GLU A 1 577 ? -13.086 -13.887 22.964 1.00 82.38 577 GLU A C 1
ATOM 4526 O O . GLU A 1 577 ? -13.947 -13.575 22.135 1.00 82.38 577 GLU A O 1
ATOM 4531 N N . PHE A 1 578 ? -11.913 -13.267 23.056 1.00 84.12 578 PHE A N 1
ATOM 4532 C CA . PHE A 1 578 ? -11.423 -12.297 22.088 1.00 84.12 578 PHE A CA 1
ATOM 4533 C C . PHE A 1 578 ? -9.981 -12.646 21.726 1.00 84.12 578 PHE A C 1
ATOM 4535 O O . PHE A 1 578 ? -9.129 -12.780 22.608 1.00 84.12 578 PHE A O 1
ATOM 4542 N N . SER A 1 579 ? -9.695 -12.837 20.442 1.00 87.50 579 SER A N 1
ATOM 4543 C CA . SER A 1 579 ? -8.387 -13.322 19.997 1.00 87.50 579 SER A CA 1
ATOM 4544 C C . SER A 1 579 ? -7.961 -12.699 18.678 1.00 87.50 579 SER A C 1
ATOM 4546 O O . SER A 1 579 ? -8.788 -12.351 17.839 1.00 87.50 579 SER A O 1
ATOM 4548 N N . MET A 1 580 ? -6.650 -12.540 18.501 1.00 90.81 580 MET A N 1
ATOM 4549 C CA . MET A 1 580 ? -6.075 -12.159 17.212 1.00 90.81 580 MET A CA 1
ATOM 4550 C C . MET A 1 580 ? -6.061 -13.377 16.289 1.00 90.81 580 MET A C 1
ATOM 4552 O O . MET A 1 580 ? -5.657 -14.459 16.719 1.00 90.81 580 MET A O 1
ATOM 4556 N N . VAL A 1 581 ? -6.485 -13.189 15.039 1.00 92.25 581 VAL A N 1
ATOM 4557 C CA . VAL A 1 581 ? -6.529 -14.254 14.020 1.00 92.25 581 VAL A CA 1
ATOM 4558 C C . VAL A 1 581 ? -5.617 -13.986 12.828 1.00 92.25 581 VAL A C 1
ATOM 4560 O O . VAL A 1 581 ? -5.131 -14.935 12.213 1.00 92.25 581 VAL A O 1
ATOM 4563 N N . ALA A 1 582 ? -5.361 -12.716 12.508 1.00 94.06 582 ALA A N 1
ATOM 4564 C CA . ALA A 1 582 ? -4.509 -12.352 11.385 1.00 94.06 582 ALA A CA 1
ATOM 4565 C C . ALA A 1 582 ? -3.895 -10.956 11.535 1.00 94.06 582 ALA A C 1
ATOM 4567 O O . ALA A 1 582 ? -4.438 -10.075 12.206 1.00 94.06 582 ALA A O 1
ATOM 4568 N N . ILE A 1 583 ? -2.784 -10.750 10.835 1.00 95.12 583 ILE A N 1
ATOM 4569 C CA . ILE A 1 583 ? -2.203 -9.442 10.531 1.00 95.12 583 ILE A CA 1
ATOM 4570 C C . ILE A 1 583 ? -2.192 -9.307 9.011 1.00 95.12 583 ILE A C 1
ATOM 4572 O O . ILE A 1 583 ? -1.703 -10.198 8.318 1.00 95.12 583 ILE A O 1
ATOM 4576 N N . GLN A 1 584 ? -2.749 -8.216 8.494 1.00 95.81 584 GLN A N 1
ATOM 4577 C CA . GLN A 1 584 ? -2.958 -8.017 7.062 1.00 95.81 584 GLN A CA 1
ATOM 4578 C C . GLN A 1 584 ? -2.377 -6.680 6.606 1.00 95.81 584 GLN A C 1
ATOM 4580 O O . GLN A 1 584 ? -2.592 -5.656 7.253 1.00 95.81 584 GLN A O 1
ATOM 4585 N N . GLU A 1 585 ? -1.696 -6.688 5.466 1.00 95.00 585 GLU A N 1
ATOM 4586 C CA . GLU A 1 585 ? -1.400 -5.487 4.688 1.00 95.00 585 GLU A CA 1
ATOM 4587 C C . GLU A 1 585 ? -2.531 -5.269 3.690 1.00 95.00 585 GLU A C 1
ATOM 4589 O O . GLU A 1 585 ? -2.913 -6.197 2.967 1.00 95.00 585 GLU A O 1
ATOM 4594 N N . VAL A 1 586 ? -3.060 -4.050 3.650 1.00 91.06 586 VAL A N 1
ATOM 4595 C CA . VAL A 1 586 ? -4.159 -3.685 2.757 1.00 91.06 586 VAL A CA 1
ATOM 4596 C C . VAL A 1 586 ? -3.803 -2.495 1.882 1.00 91.06 586 VAL A C 1
ATOM 4598 O O . VAL A 1 586 ? -3.071 -1.602 2.304 1.00 91.06 586 VAL A O 1
ATOM 4601 N N . ASP A 1 587 ? -4.315 -2.484 0.657 1.00 83.81 587 ASP A N 1
ATOM 4602 C CA . ASP A 1 587 ? -4.157 -1.355 -0.257 1.00 83.81 587 ASP A CA 1
ATOM 4603 C C . ASP A 1 587 ? -5.119 -0.193 0.064 1.00 83.81 587 ASP A C 1
ATOM 4605 O O . ASP A 1 587 ? -5.955 -0.260 0.969 1.00 83.81 587 ASP A O 1
ATOM 4609 N N . GLN A 1 588 ? -5.030 0.892 -0.708 1.00 76.69 588 GLN A N 1
ATOM 4610 C CA . GLN A 1 588 ? -5.891 2.077 -0.561 1.00 76.69 588 GLN A CA 1
ATOM 4611 C C . GLN A 1 588 ? -7.388 1.806 -0.802 1.00 76.69 588 GLN A C 1
ATOM 4613 O O . GLN A 1 588 ? -8.224 2.651 -0.484 1.00 76.69 588 GLN A O 1
ATOM 4618 N N . LEU A 1 589 ? -7.730 0.651 -1.378 1.00 79.69 589 LEU A N 1
ATOM 4619 C CA . LEU A 1 589 ? -9.097 0.180 -1.596 1.00 79.69 589 LEU A CA 1
ATOM 4620 C C . LEU A 1 589 ? -9.515 -0.858 -0.537 1.00 79.69 589 LEU A C 1
ATOM 4622 O O . LEU A 1 589 ? -10.590 -1.443 -0.649 1.00 79.69 589 LEU A O 1
ATOM 4626 N N . SER A 1 590 ? -8.691 -1.061 0.499 1.00 81.44 590 SER A N 1
ATOM 4627 C CA . SER A 1 590 ? -8.872 -2.051 1.566 1.00 81.44 590 SER A CA 1
ATOM 4628 C C . SER A 1 590 ? -8.810 -3.518 1.111 1.00 81.44 590 SER A C 1
ATOM 4630 O O . SER A 1 590 ? -9.268 -4.401 1.845 1.00 81.44 590 SER A O 1
ATOM 4632 N N . ASN A 1 591 ? -8.222 -3.808 -0.056 1.00 88.38 591 ASN A N 1
ATOM 4633 C CA . ASN A 1 591 ? -7.956 -5.183 -0.479 1.00 88.38 591 ASN A CA 1
ATOM 4634 C C . ASN A 1 591 ? -6.732 -5.728 0.254 1.00 88.38 591 ASN A C 1
ATOM 4636 O O . ASN A 1 591 ? -5.727 -5.033 0.381 1.00 88.38 591 ASN A O 1
ATOM 4640 N N . VAL A 1 592 ? -6.789 -6.985 0.694 1.00 93.12 592 VAL A N 1
ATOM 4641 C CA . VAL A 1 592 ? -5.650 -7.657 1.334 1.00 93.12 592 VAL A CA 1
ATOM 4642 C C . VAL A 1 592 ? -4.609 -8.016 0.275 1.00 93.12 592 VAL A C 1
ATOM 4644 O O . VAL A 1 592 ? -4.909 -8.756 -0.659 1.00 93.12 592 VAL A O 1
ATOM 4647 N N . VAL A 1 593 ? -3.385 -7.512 0.436 1.00 93.81 593 VAL A N 1
ATOM 4648 C CA . VAL A 1 593 ? -2.254 -7.787 -0.469 1.00 93.81 593 VAL A CA 1
ATOM 4649 C C . VAL A 1 593 ? -1.202 -8.705 0.158 1.00 93.81 593 VAL A C 1
ATOM 4651 O O . VAL A 1 593 ? -0.464 -9.382 -0.558 1.00 93.81 593 VAL A O 1
ATOM 4654 N N . ALA A 1 594 ? -1.151 -8.771 1.490 1.00 93.12 594 ALA A N 1
ATOM 4655 C CA . ALA A 1 594 ? -0.356 -9.735 2.245 1.00 93.12 594 ALA A CA 1
ATOM 4656 C C . ALA A 1 594 ? -1.037 -10.068 3.579 1.00 93.12 594 ALA A C 1
ATOM 4658 O O . ALA A 1 594 ? -1.710 -9.222 4.166 1.00 93.12 594 ALA A O 1
ATOM 4659 N N . GLU A 1 595 ? -0.845 -11.290 4.074 1.00 93.69 595 GLU A N 1
ATOM 4660 C CA . GLU A 1 595 ? -1.467 -11.779 5.306 1.00 93.69 595 GLU A CA 1
ATOM 4661 C C . GLU A 1 595 ? -0.534 -12.730 6.063 1.00 93.69 595 GLU A C 1
ATOM 4663 O O . GLU A 1 595 ? 0.178 -13.538 5.465 1.00 93.69 595 GLU A O 1
ATOM 4668 N N . VAL A 1 596 ? -0.567 -12.642 7.393 1.00 91.69 596 VAL A N 1
ATOM 4669 C CA . VAL A 1 596 ? 0.017 -13.618 8.315 1.00 91.69 596 VAL A CA 1
ATOM 4670 C C . VAL A 1 596 ? -1.067 -14.071 9.288 1.00 91.69 596 VAL A C 1
ATOM 4672 O O . VAL A 1 596 ? -1.567 -13.270 10.080 1.00 91.69 596 VAL A O 1
ATOM 4675 N N . LEU A 1 597 ? -1.404 -15.361 9.247 1.00 91.44 597 LEU A N 1
ATOM 4676 C CA . LEU A 1 597 ? -2.305 -15.992 10.213 1.00 91.44 597 LEU A CA 1
ATOM 4677 C C . LEU A 1 597 ? -1.592 -16.225 11.548 1.00 91.44 597 LEU A C 1
ATOM 4679 O O . LEU A 1 597 ? -0.400 -16.548 11.591 1.00 91.44 597 LEU A O 1
ATOM 4683 N N . THR A 1 598 ? -2.322 -16.085 12.651 1.00 89.06 598 THR A N 1
ATOM 4684 C CA . THR A 1 598 ? -1.740 -16.106 13.996 1.00 89.06 598 THR A CA 1
ATOM 4685 C C . THR A 1 598 ? -2.046 -17.386 14.776 1.00 89.06 598 THR A C 1
ATOM 4687 O O . THR A 1 598 ? -2.694 -17.349 15.822 1.00 89.06 598 THR A O 1
ATOM 4690 N N . GLU A 1 599 ? -1.563 -18.529 14.286 1.00 86.69 599 GLU A N 1
ATOM 4691 C CA . GLU A 1 599 ? -1.930 -19.855 14.821 1.00 86.69 599 GLU A CA 1
ATOM 4692 C C . GLU A 1 599 ? -0.911 -20.451 15.810 1.00 86.69 599 GLU A C 1
ATOM 4694 O O . GLU A 1 599 ? -1.291 -21.165 16.734 1.00 86.69 599 GLU A O 1
ATOM 4699 N N . ASN A 1 600 ? 0.385 -20.148 15.661 1.00 88.31 600 ASN A N 1
ATOM 4700 C CA . ASN A 1 600 ? 1.462 -20.842 16.382 1.00 88.31 600 ASN A CA 1
ATOM 4701 C C . ASN A 1 600 ? 2.218 -19.911 17.334 1.00 88.31 600 ASN A C 1
ATOM 4703 O O . ASN A 1 600 ? 3.096 -19.164 16.900 1.00 88.31 600 ASN A O 1
ATOM 4707 N N . TRP A 1 601 ? 1.940 -19.983 18.637 1.00 92.31 601 TRP A N 1
ATOM 4708 C CA . TRP A 1 601 ? 2.526 -19.075 19.628 1.00 92.31 601 TRP A CA 1
ATOM 4709 C C . TRP A 1 601 ? 3.442 -19.780 20.628 1.00 92.31 601 TRP A C 1
ATOM 4711 O O . TRP A 1 601 ? 3.167 -20.883 21.094 1.00 92.31 601 TRP A O 1
ATOM 4721 N N . ARG A 1 602 ? 4.521 -19.097 21.019 1.00 93.00 602 ARG A N 1
ATOM 4722 C CA . ARG A 1 602 ? 5.309 -19.423 22.214 1.00 93.00 602 ARG A CA 1
ATOM 4723 C C . ARG A 1 602 ? 4.855 -18.540 23.374 1.00 93.00 602 ARG A C 1
ATOM 4725 O O . ARG A 1 602 ? 4.628 -17.345 23.186 1.00 93.00 602 ARG A O 1
ATOM 4732 N N . TYR A 1 603 ? 4.783 -19.108 24.567 1.00 93.00 603 TYR A N 1
ATOM 4733 C CA . TYR A 1 603 ? 4.208 -18.464 25.745 1.00 93.00 603 TYR A CA 1
ATOM 4734 C C . TYR A 1 603 ? 5.244 -18.258 26.854 1.00 93.00 603 TYR A C 1
ATOM 4736 O O . TYR A 1 603 ? 6.120 -19.097 27.065 1.00 93.00 603 TYR A O 1
ATOM 4744 N N . ASN A 1 604 ? 5.131 -17.141 27.569 1.00 94.06 604 ASN A N 1
ATOM 4745 C CA . ASN A 1 604 ? 5.854 -16.861 28.803 1.00 94.06 604 ASN A CA 1
ATOM 4746 C C . ASN A 1 604 ? 4.951 -16.092 29.779 1.00 94.06 604 ASN A C 1
ATOM 4748 O O . ASN A 1 604 ? 4.146 -15.266 29.352 1.00 94.06 604 ASN A O 1
ATOM 4752 N N . GLN A 1 605 ? 5.126 -16.308 31.080 1.00 93.81 605 GLN A N 1
ATOM 4753 C CA . GLN A 1 605 ? 4.405 -15.602 32.135 1.00 93.81 605 GLN A CA 1
ATOM 4754 C C . GLN A 1 605 ? 5.380 -14.979 33.127 1.00 93.81 605 GLN A C 1
ATOM 4756 O O . GLN A 1 605 ? 6.322 -15.624 33.584 1.00 93.81 605 GLN A O 1
ATOM 4761 N N . THR A 1 606 ? 5.106 -13.736 33.507 1.00 95.19 606 THR A N 1
ATOM 4762 C CA . THR A 1 606 ? 5.820 -13.032 34.573 1.00 95.19 606 THR A CA 1
ATOM 4763 C C . THR A 1 606 ? 4.836 -12.406 35.557 1.00 95.19 606 THR A C 1
ATOM 4765 O O . THR A 1 606 ? 3.689 -12.112 35.216 1.00 95.19 606 THR A O 1
ATOM 4768 N N . LEU A 1 607 ? 5.287 -12.216 36.796 1.00 93.31 607 LEU A N 1
ATOM 4769 C CA . LEU A 1 607 ? 4.567 -11.489 37.837 1.00 93.31 607 LEU A CA 1
ATOM 4770 C C . LEU A 1 607 ? 5.493 -10.398 38.367 1.00 93.31 607 LEU A C 1
ATOM 4772 O O . LEU A 1 607 ? 6.535 -10.702 38.944 1.00 93.31 607 LEU A O 1
ATOM 4776 N N . GLU A 1 608 ? 5.107 -9.142 38.179 1.00 91.69 608 GLU A N 1
ATOM 4777 C CA . GLU A 1 608 ? 5.874 -7.982 38.628 1.00 91.69 608 GLU A CA 1
ATOM 4778 C C . GLU A 1 608 ? 4.912 -6.945 39.206 1.00 91.69 608 GLU A C 1
ATOM 4780 O O . GLU A 1 608 ? 3.873 -6.662 38.616 1.00 91.69 608 GLU A O 1
ATOM 4785 N N . ASN A 1 609 ? 5.213 -6.406 40.391 1.00 87.88 609 ASN A N 1
ATOM 4786 C CA . ASN A 1 609 ? 4.373 -5.402 41.062 1.00 87.88 609 ASN A CA 1
ATOM 4787 C C . ASN A 1 609 ? 2.879 -5.785 41.142 1.00 87.88 609 ASN A C 1
ATOM 4789 O O . ASN A 1 609 ? 2.010 -4.940 40.960 1.00 87.88 609 ASN A O 1
ATOM 4793 N N . LYS A 1 610 ? 2.586 -7.069 41.414 1.00 89.69 610 LYS A N 1
ATOM 4794 C CA . LYS A 1 610 ? 1.231 -7.666 41.473 1.00 89.69 610 LYS A CA 1
ATOM 4795 C C . LYS A 1 610 ? 0.481 -7.743 40.134 1.00 89.69 610 LYS A C 1
ATOM 4797 O O . LYS A 1 610 ? -0.621 -8.285 40.094 1.00 89.69 610 LYS A O 1
ATOM 4802 N N . ILE A 1 611 ? 1.090 -7.291 39.041 1.00 90.88 611 ILE A N 1
ATOM 4803 C CA . ILE A 1 611 ? 0.558 -7.426 37.687 1.00 90.88 611 ILE A CA 1
ATOM 4804 C C . ILE A 1 611 ? 1.116 -8.711 37.079 1.00 90.88 611 ILE A C 1
ATOM 4806 O O . ILE A 1 611 ? 2.327 -8.883 36.920 1.00 90.88 611 ILE A O 1
ATOM 4810 N N . THR A 1 612 ? 0.221 -9.626 36.724 1.00 92.31 612 THR A N 1
ATOM 4811 C CA . THR A 1 612 ? 0.569 -10.795 35.920 1.00 92.31 612 THR A CA 1
ATOM 4812 C C . THR A 1 612 ? 0.595 -10.389 34.454 1.00 92.31 612 THR A C 1
ATOM 4814 O O . THR A 1 612 ? -0.381 -9.843 33.946 1.00 92.31 612 THR A O 1
ATOM 4817 N N . THR A 1 613 ? 1.703 -10.666 33.767 1.00 93.38 613 THR A N 1
ATOM 4818 C CA . THR A 1 613 ? 1.862 -10.425 32.329 1.00 93.38 613 THR A CA 1
ATOM 4819 C C . THR A 1 613 ? 2.061 -11.750 31.603 1.00 93.38 613 THR A C 1
ATOM 4821 O O . THR A 1 613 ? 3.025 -12.474 31.847 1.00 93.38 613 THR A O 1
ATOM 4824 N N . LEU A 1 614 ? 1.157 -12.050 30.678 1.00 93.31 614 LEU A N 1
ATOM 4825 C CA . LEU A 1 614 ? 1.218 -13.180 29.760 1.00 93.31 614 LEU A CA 1
ATOM 4826 C C . LEU A 1 614 ? 1.766 -12.669 28.427 1.00 93.31 614 LEU A C 1
ATOM 4828 O O . LEU A 1 614 ? 1.171 -11.782 27.822 1.00 93.31 614 LEU A O 1
ATOM 4832 N N . SER A 1 615 ? 2.905 -13.188 27.978 1.00 94.94 615 SER A N 1
ATOM 4833 C CA . SER A 1 615 ? 3.555 -12.801 26.723 1.00 94.94 615 SER A CA 1
ATOM 4834 C C . SER A 1 615 ? 3.519 -13.945 25.721 1.00 94.94 615 SER A C 1
ATOM 4836 O O . SER A 1 615 ? 4.069 -15.016 25.974 1.00 94.94 615 SER A O 1
ATOM 4838 N N . TYR A 1 616 ? 2.939 -13.679 24.558 1.00 94.88 616 TYR A N 1
ATOM 4839 C CA . TYR A 1 616 ? 2.840 -14.593 23.431 1.00 94.88 616 TYR A CA 1
ATOM 4840 C C . TYR A 1 616 ? 3.705 -14.061 22.296 1.00 94.88 616 TYR A C 1
ATOM 4842 O O . TYR A 1 616 ? 3.597 -12.887 21.949 1.00 94.88 616 TYR A O 1
ATOM 4850 N N . PHE A 1 617 ? 4.553 -14.899 21.703 1.00 94.62 617 PHE A N 1
ATOM 4851 C CA . PHE A 1 617 ? 5.305 -14.535 20.500 1.00 94.62 617 PHE A CA 1
ATOM 4852 C C . PHE A 1 617 ? 4.977 -15.500 19.370 1.00 94.62 617 PHE A C 1
ATOM 4854 O O . PHE A 1 617 ? 4.991 -16.714 19.577 1.00 94.62 617 PHE A O 1
ATOM 4861 N N . LEU A 1 618 ? 4.665 -14.967 18.195 1.00 93.56 618 LEU A N 1
ATOM 4862 C CA . LEU A 1 618 ? 4.283 -15.783 17.051 1.00 93.56 618 LEU A CA 1
ATOM 4863 C C . LEU A 1 618 ? 5.524 -16.466 16.470 1.00 93.56 618 LEU A C 1
ATOM 4865 O O . LEU A 1 618 ? 6.517 -15.806 16.157 1.00 93.56 618 LEU A O 1
ATOM 4869 N N . ASN A 1 619 ? 5.456 -17.779 16.282 1.00 88.06 619 ASN A N 1
ATOM 4870 C CA . ASN A 1 619 ? 6.443 -18.532 15.522 1.00 88.06 619 ASN A CA 1
ATOM 4871 C C . ASN A 1 619 ? 6.095 -18.417 14.033 1.00 88.06 619 ASN A C 1
ATOM 4873 O O . ASN A 1 619 ? 5.366 -19.243 13.486 1.00 88.06 619 ASN A O 1
ATOM 4877 N N . SER A 1 620 ? 6.591 -17.360 13.391 1.00 74.69 620 SER A N 1
ATOM 4878 C CA . SER A 1 620 ? 6.439 -17.157 11.950 1.00 74.69 620 SER A CA 1
ATOM 4879 C C . SER A 1 620 ? 7.512 -17.920 11.170 1.00 74.69 620 SER A C 1
ATOM 4881 O O . SER A 1 620 ? 8.665 -17.998 11.595 1.00 74.69 620 SER A O 1
ATOM 4883 N N . THR A 1 621 ? 7.154 -18.450 9.998 1.00 72.81 621 THR A N 1
ATOM 4884 C CA . THR A 1 621 ? 8.127 -18.969 9.019 1.00 72.81 621 THR A CA 1
ATOM 4885 C C . THR A 1 621 ? 8.993 -17.853 8.437 1.00 72.81 621 THR A C 1
ATOM 4887 O O . THR A 1 621 ? 10.107 -18.109 7.981 1.00 72.81 621 THR A O 1
ATOM 4890 N N . ASN A 1 622 ? 8.508 -16.609 8.483 1.00 72.94 622 ASN A N 1
ATOM 4891 C CA . ASN A 1 622 ? 9.273 -15.439 8.096 1.00 72.94 622 ASN A CA 1
ATOM 4892 C C . ASN A 1 622 ? 10.117 -14.944 9.279 1.00 72.94 622 ASN A C 1
ATOM 4894 O O . ASN A 1 622 ? 9.597 -14.359 10.228 1.00 72.94 622 ASN A O 1
ATOM 4898 N N . THR A 1 623 ? 11.433 -15.137 9.194 1.00 72.81 623 THR A N 1
ATOM 4899 C CA . THR A 1 623 ? 12.380 -14.784 10.260 1.00 72.81 623 THR A CA 1
ATOM 4900 C C . THR A 1 623 ? 12.538 -13.279 10.483 1.00 72.81 623 THR A C 1
ATOM 4902 O O . THR A 1 623 ? 13.126 -12.889 11.490 1.00 72.81 623 THR A O 1
ATOM 4905 N N . THR A 1 624 ? 12.068 -12.425 9.563 1.00 84.75 624 THR A N 1
ATOM 4906 C CA . THR A 1 624 ? 12.152 -10.964 9.730 1.00 84.75 624 THR A CA 1
ATOM 4907 C C . THR A 1 624 ? 10.998 -10.403 10.548 1.00 84.75 624 THR A C 1
ATOM 4909 O O . THR A 1 624 ? 11.161 -9.355 11.165 1.00 84.75 624 THR A O 1
ATOM 4912 N N . ILE A 1 625 ? 9.848 -11.082 10.563 1.00 90.75 625 ILE A N 1
ATOM 4913 C CA . ILE A 1 625 ? 8.635 -10.593 11.217 1.00 90.75 625 ILE A CA 1
ATOM 4914 C C . ILE A 1 625 ? 8.630 -11.040 12.677 1.00 90.75 625 ILE A C 1
ATOM 4916 O O . ILE A 1 625 ? 8.703 -12.231 12.976 1.00 90.75 625 ILE A O 1
ATOM 4920 N N . GLN A 1 626 ? 8.479 -10.084 13.590 1.00 93.12 626 GLN A N 1
ATOM 4921 C CA . GLN A 1 626 ? 8.302 -10.357 15.011 1.00 93.12 626 GLN A CA 1
ATOM 4922 C C . GLN A 1 626 ? 6.930 -9.871 15.453 1.00 93.12 626 GLN A C 1
ATOM 4924 O O . GLN A 1 626 ? 6.630 -8.683 15.375 1.00 93.12 626 GLN A O 1
ATOM 4929 N N . VAL A 1 627 ? 6.109 -10.794 15.949 1.00 94.81 627 VAL A N 1
ATOM 4930 C CA . VAL A 1 627 ? 4.806 -10.473 16.534 1.00 94.81 627 VAL A CA 1
ATOM 4931 C C . VAL A 1 627 ? 4.829 -10.868 17.997 1.00 94.81 627 VAL A C 1
ATOM 4933 O O . VAL A 1 627 ? 5.172 -12.006 18.337 1.00 94.81 627 VAL A O 1
ATOM 4936 N N . LYS A 1 628 ? 4.456 -9.930 18.864 1.00 94.62 628 LYS A N 1
ATOM 4937 C CA . LYS A 1 628 ? 4.308 -10.154 20.299 1.00 94.62 628 LYS A CA 1
ATOM 4938 C C . LYS A 1 628 ? 2.954 -9.630 20.748 1.00 94.62 628 LYS A C 1
ATOM 4940 O O . LYS A 1 628 ? 2.652 -8.463 20.546 1.00 94.62 628 LYS A O 1
ATOM 4945 N N . THR A 1 629 ? 2.189 -10.457 21.439 1.00 93.44 629 THR A N 1
ATOM 4946 C CA . THR A 1 629 ? 0.941 -10.052 22.084 1.00 93.44 629 THR A CA 1
ATOM 4947 C C . THR A 1 629 ? 1.072 -10.253 23.584 1.00 93.44 629 THR A C 1
ATOM 4949 O O . THR A 1 629 ? 1.623 -11.255 24.039 1.00 93.44 629 THR A O 1
ATOM 4952 N N . THR A 1 630 ? 0.601 -9.292 24.369 1.00 92.25 630 THR A N 1
ATOM 4953 C CA . THR A 1 630 ? 0.652 -9.336 25.828 1.00 92.25 630 THR A CA 1
ATOM 4954 C C . THR A 1 630 ? -0.723 -9.147 26.430 1.00 92.25 630 THR A C 1
ATOM 4956 O O . THR A 1 630 ? -1.419 -8.195 26.086 1.00 92.25 630 THR A O 1
ATOM 4959 N N . ILE A 1 631 ? -1.068 -10.025 27.367 1.00 90.44 631 ILE A N 1
ATOM 4960 C CA . ILE A 1 631 ? -2.279 -9.944 28.180 1.00 90.44 631 ILE A CA 1
ATOM 4961 C C . ILE A 1 631 ? -1.848 -9.661 29.619 1.00 90.44 631 ILE A C 1
ATOM 4963 O O . ILE A 1 631 ? -1.024 -10.393 30.165 1.00 90.44 631 ILE A O 1
ATOM 4967 N N . GLN A 1 632 ? -2.375 -8.606 30.232 1.00 89.06 632 GLN A N 1
ATOM 4968 C CA . GLN A 1 632 ? -2.027 -8.202 31.596 1.00 89.06 632 GLN A CA 1
ATOM 4969 C C . GLN A 1 632 ? -3.261 -8.151 32.490 1.00 89.06 632 GLN A C 1
ATOM 4971 O O . GLN A 1 632 ? -4.308 -7.666 32.064 1.00 89.06 632 GLN A O 1
ATOM 4976 N N . TYR A 1 633 ? -3.124 -8.617 33.731 1.00 87.75 633 TYR A N 1
ATOM 4977 C CA . TYR A 1 633 ? -4.164 -8.514 34.754 1.00 87.75 633 TYR A CA 1
ATOM 4978 C C . TYR A 1 633 ? -3.578 -8.432 36.165 1.00 87.75 633 TYR A C 1
ATOM 4980 O O . TYR A 1 633 ? -2.444 -8.843 36.410 1.00 87.75 633 TYR A O 1
ATOM 4988 N N . SER A 1 634 ? -4.366 -7.926 37.108 1.00 86.94 634 SER A N 1
ATOM 4989 C CA . SER A 1 634 ? -4.001 -7.811 38.522 1.00 86.94 634 SER A CA 1
ATOM 4990 C C . SER A 1 634 ? -5.238 -7.984 39.397 1.00 86.94 634 SER A C 1
ATOM 4992 O O . SER A 1 634 ? -6.341 -7.641 38.981 1.00 86.94 634 SER A O 1
ATOM 4994 N N . ALA A 1 635 ? -5.056 -8.485 40.619 1.00 82.38 635 ALA A N 1
ATOM 4995 C CA . ALA A 1 635 ? -6.112 -8.520 41.636 1.00 82.38 635 ALA A CA 1
ATOM 4996 C C . ALA A 1 635 ? -6.363 -7.140 42.283 1.00 82.38 635 ALA A C 1
ATOM 4998 O O . ALA A 1 635 ? -7.322 -6.969 43.028 1.00 82.38 635 ALA A O 1
ATOM 4999 N N . GLU A 1 636 ? -5.501 -6.161 42.008 1.00 82.56 636 GLU A N 1
ATOM 5000 C CA . GLU A 1 636 ? -5.610 -4.772 42.458 1.00 82.56 636 GLU A CA 1
ATOM 5001 C C . GLU A 1 636 ? -5.745 -3.844 41.251 1.00 82.56 636 GLU A C 1
ATOM 5003 O O . GLU A 1 636 ? -5.270 -4.176 40.169 1.00 82.56 636 GLU A O 1
ATOM 5008 N N . GLN A 1 637 ? -6.352 -2.673 41.442 1.00 81.19 637 GLN A N 1
ATOM 5009 C CA . GLN A 1 637 ? -6.451 -1.632 40.417 1.00 81.19 637 GLN A CA 1
ATOM 5010 C C . GLN A 1 637 ? -5.059 -1.103 40.034 1.00 81.19 637 GLN A C 1
ATOM 5012 O O . GLN A 1 637 ? -4.205 -0.923 40.903 1.00 81.19 637 GLN A O 1
ATOM 5017 N N . TRP A 1 638 ? -4.840 -0.779 38.756 1.00 84.94 638 TRP A N 1
ATOM 5018 C CA . TRP A 1 638 ? -3.608 -0.136 38.285 1.00 84.94 638 TRP A CA 1
ATOM 5019 C C . TRP A 1 638 ? -3.880 0.896 37.188 1.00 84.94 638 TRP A C 1
ATOM 5021 O O . TRP A 1 638 ? -4.980 0.982 36.649 1.00 84.94 638 TRP A O 1
ATOM 5031 N N . ILE A 1 639 ? -2.880 1.718 36.872 1.00 83.12 639 ILE A N 1
ATOM 5032 C CA . ILE A 1 639 ? -2.935 2.666 35.754 1.00 83.12 639 ILE A CA 1
ATOM 5033 C C . ILE A 1 639 ? -2.051 2.118 34.640 1.00 83.12 639 ILE A C 1
ATOM 5035 O O . ILE A 1 639 ? -0.882 1.809 34.863 1.00 83.12 639 ILE A O 1
ATOM 5039 N N . ALA A 1 640 ? -2.623 1.993 33.450 1.00 84.56 640 ALA A N 1
ATOM 5040 C CA . ALA A 1 640 ? -1.920 1.642 32.232 1.00 84.56 640 ALA A CA 1
ATOM 5041 C C . ALA A 1 640 ? -1.774 2.879 31.346 1.00 84.56 640 ALA A C 1
ATOM 5043 O O . ALA A 1 640 ? -2.759 3.557 31.066 1.00 84.56 640 ALA A O 1
ATOM 5044 N N . GLU A 1 641 ? -0.561 3.154 30.881 1.00 86.69 641 GLU A N 1
ATOM 5045 C CA . GLU A 1 641 ? -0.300 4.201 29.897 1.00 86.69 641 GLU A CA 1
ATOM 5046 C C . GLU A 1 641 ? -0.154 3.577 28.507 1.00 86.69 641 GLU A C 1
ATOM 5048 O O . GLU A 1 641 ? 0.593 2.613 28.325 1.00 86.69 641 GLU A O 1
ATOM 5053 N N . PHE A 1 642 ? -0.859 4.129 27.521 1.00 88.56 642 PHE A N 1
ATOM 5054 C CA . PHE A 1 642 ? -0.670 3.788 26.115 1.00 88.56 642 PHE A CA 1
ATOM 5055 C C . PHE A 1 642 ? -0.923 5.007 25.226 1.00 88.56 642 PHE A C 1
ATOM 5057 O O . PHE A 1 642 ? -1.917 5.713 25.394 1.00 88.56 642 PHE A O 1
ATOM 5064 N N . ALA A 1 643 ? -0.024 5.264 24.271 1.00 85.69 643 ALA A N 1
ATOM 5065 C CA . ALA A 1 643 ? -0.129 6.365 23.307 1.00 85.69 643 ALA A CA 1
ATOM 5066 C C . ALA A 1 643 ? -0.453 7.748 23.936 1.00 85.69 643 ALA A C 1
ATOM 5068 O O . ALA A 1 643 ? -1.222 8.545 23.380 1.00 85.69 643 ALA A O 1
ATOM 5069 N N . GLY A 1 644 ? 0.133 8.024 25.110 1.00 78.94 644 GLY A N 1
ATOM 5070 C CA . GLY A 1 644 ? -0.061 9.257 25.884 1.00 78.94 644 GLY A CA 1
ATOM 5071 C C . GLY A 1 644 ? -1.396 9.348 26.633 1.00 78.94 644 GLY A C 1
ATOM 5072 O O . GLY A 1 644 ? -1.750 10.425 27.108 1.00 78.94 644 GLY A O 1
ATOM 5073 N N . ILE A 1 645 ? -2.157 8.252 26.715 1.00 77.56 645 ILE A N 1
ATOM 5074 C CA . ILE A 1 645 ? -3.401 8.152 27.482 1.00 77.56 645 ILE A CA 1
ATOM 5075 C C . ILE A 1 645 ? -3.176 7.237 28.683 1.00 77.56 645 ILE A C 1
ATOM 5077 O O . ILE A 1 645 ? -2.847 6.061 28.530 1.00 77.56 645 ILE A O 1
ATOM 5081 N N . ASN A 1 646 ? -3.446 7.766 29.874 1.00 80.19 646 ASN A N 1
ATOM 5082 C CA . ASN A 1 646 ? -3.527 6.978 31.097 1.00 80.19 646 ASN A CA 1
ATOM 5083 C C . ASN A 1 646 ? -4.939 6.414 31.244 1.00 80.19 646 ASN A C 1
ATOM 5085 O O . ASN A 1 646 ? -5.907 7.169 31.321 1.00 80.19 646 ASN A O 1
ATOM 5089 N N . THR A 1 647 ? -5.055 5.092 31.310 1.00 76.00 647 THR A N 1
ATOM 5090 C CA . THR A 1 647 ? -6.312 4.398 31.585 1.00 76.00 647 THR A CA 1
ATOM 5091 C C . THR A 1 647 ? -6.214 3.635 32.896 1.00 76.00 647 THR A C 1
ATOM 5093 O O . THR A 1 647 ? -5.306 2.832 33.101 1.00 76.00 647 THR A O 1
ATOM 5096 N N . THR A 1 648 ? -7.166 3.867 33.792 1.00 76.75 648 THR A N 1
ATOM 5097 C CA . THR A 1 648 ? -7.325 3.066 35.005 1.00 76.75 648 THR A CA 1
ATOM 5098 C C . THR A 1 648 ? -7.899 1.701 34.639 1.00 76.75 648 THR A C 1
ATOM 5100 O O . THR A 1 648 ? -8.989 1.623 34.079 1.00 76.75 648 THR A O 1
ATOM 5103 N N . ILE A 1 649 ? -7.171 0.634 34.960 1.00 77.75 649 ILE A N 1
ATOM 5104 C CA . ILE A 1 649 ? -7.613 -0.747 34.791 1.00 77.75 649 ILE A CA 1
ATOM 5105 C C . ILE A 1 649 ? -8.030 -1.293 36.154 1.00 77.75 649 ILE A C 1
ATOM 5107 O O . ILE A 1 649 ? -7.286 -1.207 37.135 1.00 77.75 649 ILE A O 1
ATOM 5111 N N . LEU A 1 650 ? -9.244 -1.829 36.216 1.00 73.81 650 LEU A N 1
ATOM 5112 C CA . LEU A 1 650 ? -9.821 -2.352 37.444 1.00 73.81 650 LEU A CA 1
ATOM 5113 C C . LEU A 1 650 ? -9.266 -3.731 37.837 1.00 73.81 650 LEU A C 1
ATOM 5115 O O . LEU A 1 650 ? -8.787 -4.472 36.972 1.00 73.81 650 LEU A O 1
ATOM 5119 N N . PRO A 1 651 ? -9.399 -4.117 39.123 1.00 75.12 651 PRO A N 1
ATOM 5120 C CA . PRO A 1 651 ? -9.134 -5.478 39.575 1.00 75.12 651 PRO A CA 1
ATOM 5121 C C . PRO A 1 651 ? -9.782 -6.531 38.667 1.00 75.12 651 PRO A C 1
ATOM 5123 O O . PRO A 1 651 ? -10.950 -6.424 38.301 1.00 75.12 651 PRO A O 1
ATOM 5126 N N . ASN A 1 652 ? -9.021 -7.567 38.325 1.00 73.62 652 ASN A N 1
ATOM 5127 C CA . ASN A 1 652 ? -9.417 -8.711 37.497 1.00 73.62 652 ASN A CA 1
ATOM 5128 C C . ASN A 1 652 ? -9.880 -8.375 36.064 1.00 73.62 652 ASN A C 1
ATOM 5130 O O . ASN A 1 652 ? -10.452 -9.232 35.392 1.00 73.62 652 ASN A O 1
ATOM 5134 N N . SER A 1 653 ? -9.609 -7.164 35.570 1.00 76.38 653 SER A N 1
ATOM 5135 C CA . SER A 1 653 ? -9.776 -6.817 34.151 1.00 76.38 653 SER A CA 1
ATOM 5136 C C . SER A 1 653 ? -8.560 -7.250 33.324 1.00 76.38 653 SER A C 1
ATOM 5138 O O . SER A 1 653 ? -7.471 -7.442 33.866 1.00 76.38 653 SER A O 1
ATOM 5140 N N . LEU A 1 654 ? -8.729 -7.401 32.006 1.00 80.44 654 LEU A N 1
ATOM 5141 C CA . LEU A 1 654 ? -7.655 -7.805 31.095 1.00 80.44 654 LEU A CA 1
ATOM 5142 C C . LEU A 1 654 ? -7.238 -6.640 30.192 1.00 80.44 654 LEU A C 1
ATOM 5144 O O . LEU A 1 654 ? -8.048 -6.086 29.463 1.00 80.44 654 LEU A O 1
ATOM 5148 N N . LYS A 1 655 ? -5.951 -6.311 30.164 1.00 84.81 655 LYS A N 1
ATOM 5149 C CA . LYS A 1 655 ? -5.377 -5.397 29.167 1.00 84.81 655 LYS A CA 1
ATOM 5150 C C . LYS A 1 655 ? -4.691 -6.207 28.075 1.00 84.81 655 LYS A C 1
ATOM 5152 O O . LYS A 1 655 ? -3.870 -7.065 28.391 1.00 84.81 655 LYS A O 1
ATOM 5157 N N . LEU A 1 656 ? -4.991 -5.916 26.813 1.00 87.31 656 LEU A N 1
ATOM 5158 C CA . LEU A 1 656 ? -4.379 -6.557 25.653 1.00 87.31 656 LEU A CA 1
ATOM 5159 C C . LEU A 1 656 ? -3.574 -5.531 24.868 1.00 87.31 656 LEU A C 1
ATOM 5161 O O . LEU A 1 656 ? -4.108 -4.516 24.452 1.00 87.31 656 LEU A O 1
ATOM 5165 N N . SER A 1 657 ? -2.312 -5.833 24.591 1.00 90.94 657 SER A N 1
ATOM 5166 C CA . SER A 1 657 ? -1.502 -5.042 23.666 1.00 90.94 657 SER A CA 1
ATOM 5167 C C . SER A 1 657 ? -0.766 -5.941 22.692 1.00 90.94 657 SER A C 1
ATOM 5169 O O . SER A 1 657 ? -0.361 -7.049 23.039 1.00 90.94 657 SER A O 1
ATOM 5171 N N . SER A 1 658 ? -0.614 -5.480 21.457 1.00 94.00 658 SER A N 1
ATOM 5172 C CA . SER A 1 658 ? 0.088 -6.215 20.408 1.00 94.00 658 SER A CA 1
ATOM 5173 C C . SER A 1 658 ? 1.153 -5.348 19.767 1.00 94.00 658 SER A C 1
ATOM 5175 O O . SER A 1 658 ? 0.960 -4.151 19.587 1.00 94.00 658 SER A O 1
ATOM 5177 N N . TYR A 1 659 ? 2.268 -5.983 19.438 1.00 95.31 659 TYR A N 1
ATOM 5178 C CA . TYR A 1 659 ? 3.467 -5.412 18.856 1.00 95.31 659 TYR A CA 1
ATOM 5179 C C . TYR A 1 659 ? 3.810 -6.188 17.584 1.00 95.31 659 TYR A C 1
ATOM 5181 O O . TYR A 1 659 ? 3.801 -7.423 17.585 1.00 95.31 659 TYR A O 1
ATOM 5189 N N . LEU A 1 660 ? 4.152 -5.461 16.528 1.00 95.88 660 LEU A N 1
ATOM 5190 C CA . LEU A 1 660 ? 4.637 -5.987 15.258 1.00 95.88 660 LEU A CA 1
ATOM 5191 C C . LEU A 1 660 ? 5.916 -5.251 14.864 1.00 95.88 660 LEU A C 1
ATOM 5193 O O . LEU A 1 660 ? 5.973 -4.025 14.938 1.00 95.88 660 LEU A O 1
ATOM 5197 N N . SER A 1 661 ? 6.914 -5.979 14.374 1.00 95.44 661 SER A N 1
ATOM 5198 C CA . SER A 1 661 ? 8.057 -5.378 13.691 1.00 95.44 661 SER A CA 1
ATOM 5199 C C . SER A 1 661 ? 8.573 -6.214 12.529 1.00 95.44 661 SER A C 1
ATOM 5201 O O . SER A 1 661 ? 8.280 -7.406 12.411 1.00 95.44 661 SER A O 1
ATOM 5203 N N . GLY A 1 662 ? 9.325 -5.555 11.643 1.00 92.19 662 GLY A N 1
ATOM 5204 C CA . GLY A 1 662 ? 9.983 -6.191 10.499 1.00 92.19 662 GLY A CA 1
ATOM 5205 C C . GLY A 1 662 ? 9.054 -6.562 9.339 1.00 92.19 662 GLY A C 1
ATOM 5206 O O . GLY A 1 662 ? 9.449 -7.346 8.471 1.00 92.19 662 GLY A O 1
ATOM 5207 N N . TRP A 1 663 ? 7.843 -5.990 9.298 1.00 93.25 663 TRP A N 1
ATOM 5208 C CA . TRP A 1 663 ? 6.936 -6.115 8.155 1.00 93.25 663 TRP A CA 1
ATOM 5209 C C . TRP A 1 663 ? 7.527 -5.429 6.917 1.00 93.25 663 TRP A C 1
ATOM 5211 O O . TRP A 1 663 ? 7.991 -4.292 6.989 1.00 93.25 663 TRP A O 1
ATOM 5221 N N . GLN A 1 664 ? 7.516 -6.119 5.777 1.00 91.44 664 GLN A N 1
ATOM 5222 C CA . GLN A 1 664 ? 8.031 -5.601 4.508 1.00 91.44 664 GLN A CA 1
ATOM 5223 C C . GLN A 1 664 ? 6.860 -5.270 3.582 1.00 91.44 664 GLN A C 1
ATOM 5225 O O . GLN A 1 664 ? 6.314 -6.163 2.940 1.00 91.44 664 GLN A O 1
ATOM 5230 N N . TYR A 1 665 ? 6.482 -3.993 3.522 1.00 89.62 665 TYR A N 1
ATOM 5231 C CA . TYR A 1 665 ? 5.336 -3.544 2.729 1.00 89.62 665 TYR A CA 1
ATOM 5232 C C . TYR A 1 665 ? 5.579 -3.719 1.226 1.00 89.62 665 TYR A C 1
ATOM 5234 O O . TYR A 1 665 ? 6.612 -3.287 0.691 1.00 89.62 665 TYR A O 1
ATOM 5242 N N . GLN A 1 666 ? 4.600 -4.298 0.533 1.00 87.38 666 GLN A N 1
ATOM 5243 C CA . GLN A 1 666 ? 4.622 -4.457 -0.921 1.00 87.38 666 GLN A CA 1
ATOM 5244 C C . GLN A 1 666 ? 4.601 -3.096 -1.619 1.00 87.38 666 GLN A C 1
ATOM 5246 O O . GLN A 1 666 ? 5.396 -2.860 -2.529 1.00 87.38 666 GLN A O 1
ATOM 5251 N N . SER A 1 667 ? 3.776 -2.172 -1.122 1.00 85.31 667 SER A N 1
ATOM 5252 C CA . SER A 1 667 ? 3.677 -0.797 -1.614 1.00 85.31 667 SER A CA 1
ATOM 5253 C C . SER A 1 667 ? 3.807 0.201 -0.475 1.00 85.31 667 SER A C 1
ATOM 5255 O O . SER A 1 667 ? 3.388 -0.068 0.646 1.00 85.31 667 SER A O 1
ATOM 5257 N N . ASN A 1 668 ? 4.323 1.392 -0.771 1.00 80.75 668 ASN A N 1
ATOM 5258 C CA . ASN A 1 668 ? 4.392 2.504 0.182 1.00 80.75 668 ASN A CA 1
ATOM 5259 C C . ASN A 1 668 ? 3.036 3.226 0.365 1.00 80.75 668 ASN A C 1
ATOM 5261 O O . ASN A 1 668 ? 2.936 4.214 1.093 1.00 80.75 668 ASN A O 1
ATOM 5265 N N . LEU A 1 669 ? 1.994 2.747 -0.322 1.00 80.25 669 LEU A N 1
ATOM 5266 C CA . LEU A 1 669 ? 0.617 3.236 -0.236 1.00 80.25 669 LEU A CA 1
ATOM 5267 C C . LEU A 1 669 ? -0.289 2.389 0.667 1.00 80.25 669 LEU A C 1
ATOM 5269 O O . LEU A 1 669 ? -1.416 2.799 0.940 1.00 80.25 669 LEU A O 1
ATOM 5273 N N . ASN A 1 670 ? 0.188 1.224 1.101 1.00 87.56 670 ASN A N 1
ATOM 5274 C CA . ASN A 1 670 ? -0.597 0.260 1.863 1.00 87.56 670 ASN A CA 1
ATOM 5275 C C . ASN A 1 670 ? -0.634 0.608 3.357 1.00 87.56 670 ASN A C 1
ATOM 5277 O O . ASN A 1 670 ? 0.235 1.324 3.850 1.00 87.56 670 ASN A O 1
ATOM 5281 N N . THR A 1 671 ? -1.601 0.081 4.096 1.00 90.56 671 THR A N 1
ATOM 5282 C CA . THR A 1 671 ? -1.686 0.178 5.563 1.00 90.56 671 THR A CA 1
ATOM 5283 C C . THR A 1 671 ? -1.627 -1.212 6.188 1.00 90.56 671 THR A C 1
ATOM 5285 O O . THR A 1 671 ? -1.760 -2.226 5.499 1.00 90.56 671 THR A O 1
ATOM 5288 N N . ILE A 1 672 ? -1.382 -1.276 7.497 1.00 93.94 672 ILE A N 1
ATOM 5289 C CA . ILE A 1 672 ? -1.384 -2.534 8.249 1.00 93.94 672 ILE A CA 1
ATOM 5290 C C . ILE A 1 672 ? -2.626 -2.585 9.136 1.00 93.94 672 ILE A C 1
ATOM 5292 O O . ILE A 1 672 ? -3.018 -1.579 9.731 1.00 93.94 672 ILE A O 1
ATOM 5296 N N . ARG A 1 673 ? -3.253 -3.757 9.247 1.00 93.81 673 ARG A N 1
ATOM 5297 C CA . ARG A 1 673 ? -4.357 -3.975 10.184 1.00 93.81 673 ARG A CA 1
ATOM 5298 C C . ARG A 1 673 ? -4.223 -5.280 10.956 1.00 93.81 673 ARG A C 1
ATOM 5300 O O . ARG A 1 673 ? -3.884 -6.322 10.396 1.00 93.81 673 ARG A O 1
ATOM 5307 N N . PHE A 1 674 ? -4.543 -5.217 12.243 1.00 94.62 674 PHE A N 1
ATOM 5308 C CA . PHE A 1 674 ? -4.636 -6.377 13.126 1.00 94.62 674 PHE A CA 1
ATOM 5309 C C . PHE A 1 674 ? -6.084 -6.834 13.195 1.00 94.62 674 PHE A C 1
ATOM 5311 O O . PHE A 1 674 ? -6.956 -6.036 13.534 1.00 94.62 674 PHE A O 1
ATOM 5318 N N . VAL A 1 675 ? -6.343 -8.099 12.882 1.00 94.12 675 VAL A N 1
ATOM 5319 C CA . VAL A 1 675 ? -7.690 -8.668 12.851 1.00 94.12 675 VAL A CA 1
ATOM 5320 C C . VAL A 1 675 ? -7.920 -9.501 14.098 1.00 94.12 675 VAL A C 1
ATOM 5322 O O . VAL A 1 675 ? -7.201 -10.465 14.370 1.00 94.12 675 VAL A O 1
ATOM 5325 N N . PHE A 1 676 ? -8.969 -9.144 14.824 1.00 90.94 676 PHE A N 1
ATOM 5326 C CA . PHE A 1 676 ? -9.442 -9.860 15.990 1.00 90.94 676 PHE A CA 1
ATOM 5327 C C . PHE A 1 676 ? -10.811 -10.470 15.736 1.00 90.94 676 PHE A C 1
ATOM 5329 O O . PHE A 1 676 ? -11.609 -9.924 14.977 1.00 90.94 676 PHE A O 1
ATOM 5336 N N . THR A 1 677 ? -11.093 -11.582 16.403 1.00 89.12 677 THR A N 1
ATOM 5337 C CA . THR A 1 677 ? -12.393 -12.245 16.371 1.00 89.12 677 THR A CA 1
ATOM 5338 C C . THR A 1 677 ? -12.979 -12.357 17.769 1.00 89.12 677 THR A C 1
ATOM 5340 O O . THR A 1 677 ? -12.259 -12.508 18.758 1.00 89.12 677 THR A O 1
ATOM 5343 N N . THR A 1 678 ? -14.304 -12.327 17.835 1.00 84.56 678 THR A N 1
ATOM 5344 C CA . THR A 1 678 ? -15.080 -12.683 19.021 1.00 84.56 678 THR A CA 1
ATOM 5345 C C . THR A 1 678 ? -16.393 -13.332 18.607 1.00 84.56 678 THR A C 1
ATOM 5347 O O . THR A 1 678 ? -16.910 -13.071 17.518 1.00 84.56 678 THR A O 1
ATOM 5350 N N . THR A 1 679 ? -16.922 -14.200 19.460 1.00 79.88 679 THR A N 1
ATOM 5351 C CA . THR A 1 679 ? -18.193 -14.889 19.245 1.00 79.88 679 THR A CA 1
ATOM 5352 C C . THR A 1 679 ? -19.304 -14.129 19.951 1.00 79.88 679 THR A C 1
ATOM 5354 O O . THR A 1 679 ? -19.391 -14.052 21.177 1.00 79.88 679 THR A O 1
ATOM 5357 N N . LEU A 1 680 ? -20.192 -13.562 19.154 1.00 71.25 680 LEU A N 1
ATOM 5358 C CA . LEU A 1 680 ? -21.427 -12.985 19.625 1.00 71.25 680 LEU A CA 1
ATOM 5359 C C . LEU A 1 680 ? -22.500 -14.078 19.549 1.00 71.25 680 LEU A C 1
ATOM 5361 O O . LEU A 1 680 ? -23.083 -14.289 18.495 1.00 71.25 680 LEU A O 1
ATOM 5365 N N . GLY A 1 681 ? -22.677 -14.865 20.616 1.00 61.00 681 GLY A N 1
ATOM 5366 C CA . GLY A 1 681 ? -23.648 -15.976 20.622 1.00 61.00 681 GLY A CA 1
ATOM 5367 C C . GLY A 1 681 ? -25.101 -15.539 20.352 1.00 61.00 681 GLY A C 1
ATOM 5368 O O . GLY A 1 681 ? -25.366 -14.349 20.210 1.00 61.00 681 GLY A O 1
ATOM 5369 N N . ASP A 1 682 ? -26.046 -16.491 20.317 1.00 52.06 682 ASP A N 1
ATOM 5370 C CA . ASP A 1 682 ? -27.482 -16.221 20.104 1.00 52.06 682 ASP A CA 1
ATOM 5371 C C . ASP A 1 682 ? -27.994 -15.122 21.047 1.00 52.06 682 ASP A C 1
ATOM 5373 O O . ASP A 1 682 ? -28.193 -15.334 22.245 1.00 52.06 682 ASP A O 1
ATOM 5377 N N . PHE A 1 683 ? -28.173 -13.922 20.502 1.00 54.38 683 PHE A N 1
ATOM 5378 C CA . PHE A 1 683 ? -28.718 -12.797 21.239 1.00 54.38 683 PHE A CA 1
ATOM 5379 C C . PHE A 1 683 ? -30.224 -12.951 21.374 1.00 54.38 683 PHE A C 1
ATOM 5381 O O . PHE A 1 683 ? -30.934 -13.110 20.376 1.00 54.38 683 PHE A O 1
ATOM 5388 N N . ASP A 1 684 ? -30.719 -12.807 22.597 1.00 41.03 684 ASP A N 1
ATOM 5389 C CA . ASP A 1 684 ? -32.143 -12.630 22.827 1.00 41.03 684 ASP A CA 1
ATOM 5390 C C . ASP A 1 684 ? -32.547 -11.254 22.262 1.00 41.03 684 ASP A C 1
ATOM 5392 O O . ASP A 1 684 ? -32.245 -10.208 22.837 1.00 41.03 684 ASP A O 1
ATOM 5396 N N . ARG A 1 685 ? -33.167 -11.231 21.073 1.00 42.41 685 ARG A N 1
ATOM 5397 C CA . ARG A 1 685 ? -33.603 -10.000 20.375 1.00 42.41 685 ARG A CA 1
ATOM 5398 C C . ARG A 1 685 ? -34.774 -9.286 21.072 1.00 42.41 685 ARG A C 1
ATOM 5400 O O . ARG A 1 685 ? -35.375 -8.393 20.477 1.00 42.41 685 ARG A O 1
ATOM 5407 N N . ASP A 1 686 ? -35.148 -9.677 22.288 1.00 38.94 686 ASP A N 1
ATOM 5408 C CA . ASP A 1 686 ? -36.467 -9.385 22.855 1.00 38.94 686 ASP A CA 1
ATOM 5409 C C . ASP A 1 686 ? -36.423 -8.377 24.016 1.00 38.94 686 ASP A C 1
ATOM 5411 O O . ASP A 1 686 ? -36.924 -8.646 25.100 1.00 38.94 686 ASP A O 1
ATOM 5415 N N . CYS A 1 687 ? -35.878 -7.174 23.792 1.00 41.09 687 CYS A N 1
ATOM 5416 C CA . CYS A 1 687 ? -36.177 -6.024 24.658 1.00 41.09 687 CYS A CA 1
ATOM 5417 C C . CYS A 1 687 ? -36.373 -4.740 23.807 1.00 41.09 687 CYS A C 1
ATOM 5419 O O . CYS A 1 687 ? -35.550 -3.837 23.826 1.00 41.09 687 CYS A O 1
ATOM 5421 N N . ASN A 1 688 ? -37.463 -4.674 23.022 1.00 38.47 688 ASN A N 1
ATOM 5422 C CA . ASN A 1 688 ? -38.090 -3.473 22.411 1.00 38.47 688 ASN A CA 1
ATOM 5423 C C . ASN A 1 688 ? -37.191 -2.333 21.851 1.00 38.47 688 ASN A C 1
ATOM 5425 O O . ASN A 1 688 ? -37.606 -1.172 21.831 1.00 38.47 688 ASN A O 1
ATOM 5429 N N . GLY A 1 689 ? -36.006 -2.640 21.327 1.00 38.62 689 GLY A N 1
ATOM 5430 C CA . GLY A 1 689 ? -35.139 -1.693 20.626 1.00 38.62 689 GLY A CA 1
ATOM 5431 C C . GLY A 1 689 ? -33.986 -2.410 19.927 1.00 38.62 689 GLY A C 1
ATOM 5432 O O . GLY A 1 689 ? -33.550 -3.468 20.375 1.00 38.62 689 GLY A O 1
ATOM 5433 N N . GLU A 1 690 ? -33.509 -1.850 18.815 1.00 38.50 690 GLU A N 1
ATOM 5434 C CA . GLU A 1 690 ? -32.334 -2.332 18.078 1.00 38.50 690 GLU A CA 1
ATOM 5435 C C . GLU A 1 690 ? -31.075 -2.212 18.957 1.00 38.50 690 GLU A C 1
ATOM 5437 O O . GLU A 1 690 ? -30.405 -1.182 18.980 1.00 38.50 690 GLU A O 1
ATOM 5442 N N . PHE A 1 691 ? -30.750 -3.249 19.731 1.00 46.34 691 PHE A N 1
ATOM 5443 C CA . PHE A 1 691 ? -29.482 -3.312 20.453 1.00 46.34 691 PHE A CA 1
ATOM 5444 C C . PHE A 1 691 ? -28.383 -3.805 19.503 1.00 46.34 691 PHE A C 1
ATOM 5446 O O . PHE A 1 691 ? -28.354 -4.981 19.140 1.00 46.34 691 PHE A O 1
ATOM 5453 N N . SER A 1 692 ? -27.475 -2.910 19.100 1.00 58.81 692 SER A N 1
ATOM 5454 C CA . SER A 1 692 ? -26.230 -3.295 18.427 1.00 58.81 692 SER A CA 1
ATOM 5455 C C . SER A 1 692 ? -25.154 -3.581 19.481 1.00 58.81 692 SER A C 1
ATOM 5457 O O . SER A 1 692 ? -24.815 -2.679 20.251 1.00 58.81 692 SER A O 1
ATOM 5459 N N . PRO A 1 693 ? -24.572 -4.793 19.522 1.00 61.28 693 PRO A N 1
ATOM 5460 C CA . PRO A 1 693 ? -23.493 -5.132 20.451 1.00 61.28 693 PRO A CA 1
ATOM 5461 C C . PRO A 1 693 ? -22.191 -4.379 20.143 1.00 61.28 693 PRO A C 1
ATOM 5463 O O . PRO A 1 693 ? -21.278 -4.354 20.962 1.00 61.28 693 PRO A O 1
ATOM 5466 N N . VAL A 1 694 ? -22.086 -3.756 18.969 1.00 68.00 694 VAL A N 1
ATOM 5467 C CA . VAL A 1 694 ? -20.952 -2.923 18.573 1.00 68.00 694 VAL A CA 1
ATOM 5468 C C . VAL A 1 694 ? -21.395 -1.465 18.590 1.00 68.00 694 VAL A C 1
ATOM 5470 O O . VAL A 1 694 ? -22.300 -1.077 17.846 1.00 68.00 694 VAL A O 1
ATOM 5473 N N . GLY A 1 695 ? -20.744 -0.668 19.434 1.00 62.22 695 GLY A N 1
ATOM 5474 C CA . GLY A 1 695 ? -20.882 0.778 19.454 1.00 62.22 695 GLY A CA 1
ATOM 5475 C C . GLY A 1 695 ? -19.865 1.414 18.523 1.00 62.22 695 GLY A C 1
ATOM 5476 O O . GLY A 1 695 ? -18.658 1.302 18.746 1.00 62.22 695 GLY A O 1
ATOM 5477 N N . SER A 1 696 ? -20.348 2.086 17.485 1.00 70.12 696 SER A N 1
ATOM 5478 C CA . SER A 1 696 ? -19.514 2.837 16.552 1.00 70.12 696 SER A CA 1
ATOM 5479 C C . SER A 1 696 ? -19.778 4.331 16.653 1.00 70.12 696 SER A C 1
ATOM 5481 O O . SER A 1 696 ? -20.914 4.764 16.869 1.00 70.12 696 SER A O 1
ATOM 5483 N N . ASN A 1 697 ? -18.744 5.124 16.409 1.00 58.06 697 ASN A N 1
ATOM 5484 C CA . ASN A 1 697 ? -18.884 6.558 16.240 1.00 58.06 697 ASN A CA 1
ATOM 5485 C C . ASN A 1 697 ? -19.756 6.861 15.007 1.00 58.06 697 ASN A C 1
ATOM 5487 O O . ASN A 1 697 ? -19.552 6.300 13.929 1.00 58.06 697 ASN A O 1
ATOM 5491 N N . GLN A 1 698 ? -20.723 7.764 15.150 1.00 60.16 698 GLN A N 1
ATOM 5492 C CA . GLN A 1 698 ? -21.666 8.094 14.076 1.00 60.16 698 GLN A CA 1
ATOM 5493 C C . GLN A 1 698 ? -21.022 8.858 12.903 1.00 60.16 698 GLN A C 1
ATOM 5495 O O . GLN A 1 698 ? -21.587 8.863 11.812 1.00 60.16 698 GLN A O 1
ATOM 5500 N N . LEU A 1 699 ? -19.859 9.491 13.104 1.00 59.75 699 LEU A N 1
ATOM 5501 C CA . LEU A 1 699 ? -19.180 10.308 12.092 1.00 59.75 699 LEU A CA 1
ATOM 5502 C C . LEU A 1 699 ? -18.213 9.503 11.218 1.00 59.75 699 LEU A C 1
ATOM 5504 O O . LEU A 1 699 ? -18.148 9.733 10.015 1.00 59.75 699 LEU A O 1
ATOM 5508 N N . ASP A 1 700 ? -17.453 8.577 11.807 1.00 60.25 700 ASP A N 1
ATOM 5509 C CA . ASP A 1 700 ? -16.391 7.838 11.104 1.00 60.25 700 ASP A CA 1
ATOM 5510 C C . ASP A 1 700 ? -16.612 6.314 11.047 1.00 60.25 700 ASP A C 1
ATOM 5512 O O . ASP A 1 700 ? -15.796 5.587 10.462 1.00 60.25 700 ASP A O 1
ATOM 5516 N N . GLN A 1 701 ? -17.725 5.838 11.625 1.00 69.31 701 GLN A N 1
ATOM 5517 C CA . GLN A 1 701 ? -18.085 4.422 11.774 1.00 69.31 701 GLN A CA 1
ATOM 5518 C C . GLN A 1 701 ? -17.003 3.591 12.482 1.00 69.31 701 GLN A C 1
ATOM 5520 O O . GLN A 1 701 ? -17.035 2.362 12.427 1.00 69.31 701 GLN A O 1
ATOM 5525 N N . SER A 1 702 ? -16.042 4.244 13.146 1.00 78.06 702 SER A N 1
ATOM 5526 C CA . SER A 1 702 ? -15.001 3.566 13.900 1.00 78.06 702 SER A CA 1
ATOM 5527 C C . SER A 1 702 ? -15.628 2.903 15.118 1.00 78.06 702 SER A C 1
ATOM 5529 O O . SER A 1 702 ? -16.417 3.523 15.835 1.00 78.06 702 SER A O 1
ATOM 5531 N N . VAL A 1 703 ? -15.285 1.643 15.358 1.00 78.81 703 VAL A N 1
ATOM 5532 C CA . VAL A 1 703 ? -15.703 0.911 16.552 1.00 78.81 703 VAL A CA 1
ATOM 5533 C C . VAL A 1 703 ? -15.062 1.571 17.773 1.00 78.81 703 VAL A C 1
ATOM 5535 O O . VAL A 1 703 ? -13.840 1.666 17.870 1.00 78.81 703 VAL A O 1
ATOM 5538 N N . GLU A 1 704 ? -15.887 2.035 18.707 1.00 76.69 704 GLU A N 1
ATOM 5539 C CA . GLU A 1 704 ? -15.436 2.637 19.966 1.00 76.69 704 GLU A CA 1
ATOM 5540 C C . GLU A 1 704 ? -15.516 1.631 21.109 1.00 76.69 704 GLU A C 1
ATOM 5542 O O . GLU A 1 704 ? -14.647 1.601 21.982 1.00 76.69 704 GLU A O 1
ATOM 5547 N N . TYR A 1 705 ? -16.544 0.783 21.101 1.00 76.00 705 TYR A N 1
ATOM 5548 C CA . TYR A 1 705 ? -16.714 -0.250 22.107 1.00 76.00 705 TYR A CA 1
ATOM 5549 C C . TYR A 1 705 ? -17.457 -1.475 21.578 1.00 76.00 705 TYR A C 1
ATOM 5551 O O . TYR A 1 705 ? -18.218 -1.424 20.611 1.00 76.00 705 TYR A O 1
ATOM 5559 N N . LEU A 1 706 ? -17.252 -2.586 22.273 1.00 77.12 706 LEU A N 1
ATOM 5560 C CA . LEU A 1 706 ? -18.010 -3.817 22.150 1.00 77.12 706 LEU A CA 1
ATOM 5561 C C . LEU A 1 706 ? -18.739 -4.050 23.473 1.00 77.12 706 LEU A C 1
ATOM 5563 O O . LEU A 1 706 ? -18.108 -4.057 24.527 1.00 77.12 706 LEU A O 1
ATOM 5567 N N . LYS A 1 707 ? -20.056 -4.239 23.423 1.00 73.75 707 LYS A N 1
ATOM 5568 C CA . LYS A 1 707 ? -20.908 -4.552 24.568 1.00 73.75 707 LYS A CA 1
ATOM 5569 C C . LYS A 1 707 ? -21.736 -5.797 24.268 1.00 73.75 707 LYS A C 1
ATOM 5571 O O . LYS A 1 707 ? -22.665 -5.759 23.469 1.00 73.75 707 LYS A O 1
ATOM 5576 N N . VAL A 1 708 ? -21.439 -6.891 24.953 1.00 70.44 708 VAL A N 1
ATOM 5577 C CA . VAL A 1 708 ? -22.171 -8.157 24.830 1.00 70.44 708 VAL A CA 1
ATOM 5578 C C . VAL A 1 708 ? -22.960 -8.376 26.112 1.00 70.44 708 VAL A C 1
ATOM 5580 O O . VAL A 1 708 ? -22.380 -8.317 27.188 1.00 70.44 708 VAL A O 1
ATOM 5583 N N . ILE A 1 709 ? -24.270 -8.602 26.025 1.00 66.81 709 ILE A N 1
ATOM 5584 C CA . ILE A 1 709 ? -25.115 -8.915 27.187 1.00 66.81 709 ILE A CA 1
ATOM 5585 C C . ILE A 1 709 ? -25.658 -10.332 27.006 1.00 66.81 709 ILE A C 1
ATOM 5587 O O . ILE A 1 709 ? -26.252 -10.623 25.970 1.00 66.81 709 ILE A O 1
ATOM 5591 N N . LYS A 1 710 ? -25.457 -11.205 27.994 1.00 60.75 710 LYS A N 1
ATOM 5592 C CA . LYS A 1 710 ? -25.937 -12.590 27.991 1.00 60.75 710 LYS A CA 1
ATOM 5593 C C . LYS A 1 710 ? -26.334 -13.025 29.400 1.00 60.75 710 LYS A C 1
ATOM 5595 O O . LYS A 1 710 ? -25.524 -12.923 30.312 1.00 60.75 710 LYS A O 1
ATOM 5600 N N . ASP A 1 711 ? -27.574 -13.486 29.576 1.00 59.00 711 ASP A N 1
ATOM 5601 C CA . ASP A 1 711 ? -28.084 -14.048 30.841 1.00 59.00 711 ASP A CA 1
ATOM 5602 C C . ASP A 1 711 ? -27.831 -13.147 32.068 1.00 59.00 711 ASP A C 1
ATOM 5604 O O . ASP A 1 711 ? -27.397 -13.566 33.143 1.00 59.00 711 ASP A O 1
ATOM 5608 N N . GLY A 1 712 ? -28.076 -11.849 31.873 1.00 56.94 712 GLY A N 1
ATOM 5609 C CA . GLY A 1 712 ? -27.867 -10.807 32.873 1.00 56.94 712 GLY A CA 1
ATOM 5610 C C . GLY A 1 712 ? -26.423 -10.326 32.991 1.00 56.94 712 GLY A C 1
ATOM 5611 O O . GLY A 1 712 ? -26.240 -9.235 33.508 1.00 56.94 712 GLY A O 1
ATOM 5612 N N . ILE A 1 713 ? -25.435 -11.060 32.463 1.00 62.25 713 ILE A N 1
ATOM 5613 C CA . ILE A 1 713 ? -24.011 -10.702 32.435 1.00 62.25 713 ILE A CA 1
ATOM 5614 C C . ILE A 1 713 ? -23.712 -9.760 31.270 1.00 62.25 713 ILE A C 1
ATOM 5616 O O . ILE A 1 713 ? -24.129 -10.000 30.143 1.00 62.25 713 ILE A O 1
ATOM 5620 N N . THR A 1 714 ? -22.936 -8.706 31.521 1.00 65.06 714 THR A N 1
ATOM 5621 C CA . THR A 1 714 ? -22.394 -7.834 30.470 1.00 65.06 714 THR A CA 1
ATOM 5622 C C . THR A 1 714 ? -20.896 -8.104 30.273 1.00 65.06 714 THR A C 1
ATOM 5624 O O . THR A 1 714 ? -20.171 -8.410 31.211 1.00 65.06 714 THR A O 1
ATOM 5627 N N . PHE A 1 715 ? -20.418 -8.012 29.041 1.00 71.06 715 PHE A N 1
ATOM 5628 C CA . PHE A 1 715 ? -19.012 -7.948 28.671 1.00 71.06 715 PHE A CA 1
ATOM 5629 C C . PHE A 1 715 ? -18.820 -6.634 27.926 1.00 71.06 715 PHE A C 1
ATOM 5631 O O . PHE A 1 715 ? -19.595 -6.318 27.025 1.00 71.06 715 PHE A O 1
ATOM 5638 N N . TYR A 1 716 ? -17.823 -5.851 28.319 1.00 72.88 716 TYR A N 1
ATOM 5639 C CA . TYR A 1 716 ? -17.554 -4.545 27.731 1.00 72.88 716 TYR A CA 1
ATOM 5640 C C . TYR A 1 716 ? -16.084 -4.476 27.321 1.00 72.88 716 TYR A C 1
ATOM 5642 O O . TYR A 1 716 ? -15.213 -5.000 28.010 1.00 72.88 716 TYR A O 1
ATOM 5650 N N . GLY A 1 717 ? -15.803 -3.874 26.177 1.00 74.44 717 GLY A N 1
ATOM 5651 C CA . GLY A 1 717 ? -14.454 -3.642 25.680 1.00 74.44 717 GLY A CA 1
ATOM 5652 C C . GLY A 1 717 ? -14.407 -2.318 24.949 1.00 74.44 717 GLY A C 1
ATOM 5653 O O . GLY A 1 717 ? -15.361 -1.980 24.257 1.00 74.44 717 GLY A O 1
ATOM 5654 N N . LYS A 1 718 ? -13.325 -1.559 25.104 1.00 76.88 718 LYS A N 1
ATOM 5655 C CA . LYS A 1 718 ? -13.139 -0.255 24.472 1.00 76.88 718 LYS A CA 1
ATOM 5656 C C . LYS A 1 718 ? -11.990 -0.336 23.478 1.00 76.88 718 LYS A C 1
ATOM 5658 O O . LYS A 1 718 ? -10.908 -0.814 23.796 1.00 76.88 718 LYS A O 1
ATOM 5663 N N . PHE A 1 719 ? -12.192 0.201 22.289 1.00 80.00 719 PHE A N 1
ATOM 5664 C CA . PHE A 1 719 ? -11.118 0.354 21.325 1.00 80.00 719 PHE A CA 1
ATOM 5665 C C . PHE A 1 719 ? -10.594 1.782 21.379 1.00 80.00 719 PHE A C 1
ATOM 5667 O O . PHE A 1 719 ? -11.360 2.747 21.392 1.00 80.00 719 PHE A O 1
ATOM 5674 N N . LEU A 1 720 ? -9.273 1.919 21.439 1.00 80.69 720 LEU A N 1
ATOM 5675 C CA . LEU A 1 720 ? -8.628 3.213 21.299 1.00 80.69 720 LEU A CA 1
ATOM 5676 C C . LEU A 1 720 ? -8.513 3.547 19.814 1.00 80.69 720 LEU A C 1
ATOM 5678 O O . LEU A 1 720 ? -8.234 2.682 18.986 1.00 80.69 720 LEU A O 1
ATOM 5682 N N . ASP A 1 721 ? -8.694 4.815 19.476 1.00 82.81 721 ASP A N 1
ATOM 5683 C CA . ASP A 1 721 ? -8.398 5.350 18.148 1.00 82.81 721 ASP A CA 1
ATOM 5684 C C . ASP A 1 721 ? -6.960 5.889 18.059 1.00 82.81 721 ASP A C 1
ATOM 5686 O O . ASP A 1 721 ? -6.644 6.834 17.330 1.00 82.81 721 ASP A O 1
ATOM 5690 N N . ARG A 1 722 ? -6.071 5.268 18.843 1.00 86.75 722 ARG A N 1
ATOM 5691 C CA . ARG A 1 722 ? -4.644 5.559 18.903 1.00 86.75 722 ARG A CA 1
ATOM 5692 C C . ARG A 1 722 ? -3.827 4.283 18.821 1.00 86.75 722 ARG A C 1
ATOM 5694 O O . ARG A 1 722 ? -4.183 3.254 19.388 1.00 86.75 722 ARG A O 1
ATOM 5701 N N . SER A 1 723 ? -2.678 4.419 18.187 1.00 91.50 723 SER A N 1
ATOM 5702 C CA . SER A 1 723 ? -1.629 3.416 18.065 1.00 91.50 723 SER A CA 1
ATOM 5703 C C . SER A 1 723 ? -0.262 4.078 18.232 1.00 91.50 723 SER A C 1
ATOM 5705 O O . SER A 1 723 ? -0.161 5.308 18.324 1.00 91.50 723 SER A O 1
ATOM 5707 N N . ILE A 1 724 ? 0.797 3.273 18.282 1.00 92.31 724 ILE A N 1
ATOM 5708 C CA . ILE A 1 724 ? 2.176 3.758 18.229 1.00 92.31 724 ILE A CA 1
ATOM 5709 C C . ILE A 1 724 ? 2.814 3.239 16.940 1.00 92.31 724 ILE A C 1
ATOM 5711 O O . ILE A 1 724 ? 2.949 2.036 16.739 1.00 92.31 724 ILE A O 1
ATOM 5715 N N . SER A 1 725 ? 3.200 4.168 16.073 1.00 93.06 725 SER A N 1
ATOM 5716 C CA . SER A 1 725 ? 3.916 3.938 14.821 1.00 93.06 725 SER A CA 1
ATOM 5717 C C . SER A 1 725 ? 5.333 4.488 14.971 1.00 93.06 725 SER A C 1
ATOM 5719 O O . SER A 1 725 ? 5.516 5.682 15.217 1.00 93.06 725 SER A O 1
ATOM 5721 N N . ASP A 1 726 ? 6.339 3.615 14.905 1.00 91.62 726 ASP A N 1
ATOM 5722 C CA . ASP A 1 726 ? 7.762 3.971 15.028 1.00 91.62 726 ASP A CA 1
ATOM 5723 C C . ASP A 1 726 ? 8.081 4.786 16.299 1.00 91.62 726 ASP A C 1
ATOM 5725 O O . ASP A 1 726 ? 8.822 5.772 16.281 1.00 91.62 726 ASP A O 1
ATOM 5729 N N . GLY A 1 727 ? 7.468 4.394 17.423 1.00 90.50 727 GLY A N 1
ATOM 5730 C CA . GLY A 1 727 ? 7.617 5.064 18.720 1.00 90.50 727 GLY A CA 1
ATOM 5731 C C . GLY A 1 727 ? 6.833 6.376 18.860 1.00 90.50 727 GLY A C 1
ATOM 5732 O O . GLY A 1 727 ? 6.997 7.082 19.855 1.00 90.50 727 GLY A O 1
ATOM 5733 N N . ARG A 1 728 ? 5.986 6.728 17.885 1.00 89.50 728 ARG A N 1
ATOM 5734 C CA . ARG A 1 728 ? 5.178 7.957 17.878 1.00 89.50 728 ARG A CA 1
ATOM 5735 C C . ARG A 1 728 ? 3.695 7.638 17.885 1.00 89.50 728 ARG A C 1
ATOM 5737 O O . ARG A 1 728 ? 3.250 6.709 17.226 1.00 89.50 728 ARG A O 1
ATOM 5744 N N . VAL A 1 729 ? 2.914 8.455 18.583 1.00 89.25 729 VAL A N 1
ATOM 5745 C CA . VAL A 1 729 ? 1.453 8.333 18.574 1.00 89.25 729 VAL A CA 1
ATOM 5746 C C . VAL A 1 729 ? 0.928 8.543 17.153 1.00 89.25 729 VAL A C 1
ATOM 5748 O O . VAL A 1 729 ? 1.303 9.501 16.479 1.00 89.25 729 VAL A O 1
ATOM 5751 N N . ALA A 1 730 ? 0.057 7.653 16.702 1.00 90.12 730 ALA A N 1
ATOM 5752 C CA . ALA A 1 730 ? -0.639 7.738 15.428 1.00 90.12 730 ALA A CA 1
ATOM 5753 C C . ALA A 1 730 ? -2.125 7.437 15.633 1.00 90.12 730 ALA A C 1
ATOM 5755 O O . ALA A 1 730 ? -2.511 6.760 16.588 1.00 90.12 730 ALA A O 1
ATOM 5756 N N . PHE A 1 731 ? -2.969 7.946 14.742 1.00 88.25 731 PHE A N 1
ATOM 5757 C CA . PHE A 1 731 ? -4.372 7.554 14.706 1.00 88.25 731 PHE A CA 1
ATOM 5758 C C . PHE A 1 731 ? -4.502 6.098 14.235 1.00 88.25 731 PHE A C 1
ATOM 5760 O O . PHE A 1 731 ? -3.790 5.669 13.325 1.00 88.25 731 PHE A O 1
ATOM 5767 N N . SER A 1 732 ? -5.406 5.347 14.859 1.00 89.00 732 SER A N 1
ATOM 5768 C CA . SER A 1 732 ? -5.828 4.023 14.397 1.00 89.00 732 SER A CA 1
ATOM 5769 C C . SER A 1 732 ? -7.336 3.989 14.215 1.00 89.00 732 SER A C 1
ATOM 5771 O O . SER A 1 732 ? -8.084 4.563 15.008 1.00 89.00 732 SER A O 1
ATOM 5773 N N . ARG A 1 733 ? -7.791 3.290 13.178 1.00 86.56 733 ARG A N 1
ATOM 5774 C CA . ARG A 1 733 ? -9.212 3.142 12.871 1.00 86.56 733 ARG A CA 1
ATOM 5775 C C . ARG A 1 733 ? -9.662 1.724 13.184 1.00 86.56 733 ARG A C 1
ATOM 5777 O O . ARG A 1 733 ? -9.070 0.767 12.697 1.00 86.56 733 ARG A O 1
ATOM 5784 N N . ASN A 1 734 ? -10.728 1.589 13.962 1.00 87.44 734 ASN A N 1
ATOM 5785 C CA . ASN A 1 734 ? -11.277 0.287 14.327 1.00 87.44 734 ASN A CA 1
ATOM 5786 C C . ASN A 1 734 ? -12.509 0.018 13.465 1.00 87.44 734 ASN A C 1
ATOM 5788 O O . ASN A 1 734 ? -13.412 0.844 13.430 1.00 87.44 734 ASN A O 1
ATOM 5792 N N . ILE A 1 735 ? -12.585 -1.108 12.767 1.00 85.81 735 ILE A N 1
ATOM 5793 C CA . ILE A 1 735 ? -13.689 -1.404 11.844 1.00 85.81 735 ILE A CA 1
ATOM 5794 C C . ILE A 1 735 ? -14.176 -2.836 12.004 1.00 85.81 735 ILE A C 1
ATOM 5796 O O . ILE A 1 735 ? -13.380 -3.753 12.176 1.00 85.81 735 ILE A O 1
ATOM 5800 N N . VAL A 1 736 ? -15.486 -3.047 11.893 1.00 85.94 736 VAL A N 1
ATOM 5801 C CA . VAL A 1 736 ? -16.029 -4.394 11.693 1.00 85.94 736 VAL A CA 1
ATOM 5802 C C . VAL A 1 736 ? -15.833 -4.759 10.225 1.00 85.94 736 VAL A C 1
ATOM 5804 O O . VAL A 1 736 ? -16.404 -4.109 9.354 1.00 85.94 736 VAL A O 1
ATOM 5807 N N . ILE A 1 737 ? -15.019 -5.777 9.947 1.00 84.88 737 ILE A N 1
ATOM 5808 C CA . ILE A 1 737 ? -14.719 -6.204 8.569 1.00 84.88 737 ILE A CA 1
ATOM 5809 C C . ILE A 1 737 ? -15.615 -7.346 8.092 1.00 84.88 737 ILE A C 1
ATOM 5811 O O . ILE A 1 737 ? -15.798 -7.509 6.889 1.00 84.88 737 ILE A O 1
ATOM 5815 N N . ASN A 1 738 ? -16.158 -8.150 9.010 1.00 83.44 738 ASN A N 1
ATOM 5816 C CA . ASN A 1 738 ? -17.050 -9.257 8.679 1.00 83.44 738 ASN A CA 1
ATOM 5817 C C . ASN A 1 738 ? -17.888 -9.677 9.897 1.00 83.44 738 ASN A C 1
ATOM 5819 O O . ASN A 1 738 ? -17.432 -9.576 11.040 1.00 83.44 738 ASN A O 1
ATOM 5823 N N . GLN A 1 739 ? -19.092 -10.185 9.641 1.00 80.56 739 GLN A N 1
ATOM 5824 C CA . GLN A 1 739 ? -19.963 -10.828 10.619 1.00 80.56 739 GLN A CA 1
ATOM 5825 C C . GLN A 1 739 ? -20.544 -12.098 9.996 1.00 80.56 739 GLN A C 1
ATOM 5827 O O . GLN A 1 739 ? -21.165 -12.051 8.937 1.00 80.56 739 GLN A O 1
ATOM 5832 N N . THR A 1 740 ? -20.323 -13.241 10.638 1.00 78.38 740 THR A N 1
ATOM 5833 C CA . THR A 1 740 ? -20.859 -14.526 10.163 1.00 78.38 740 THR A CA 1
ATOM 5834 C C . THR A 1 740 ? -22.268 -14.762 10.692 1.00 78.38 740 THR A C 1
ATOM 5836 O O . THR A 1 740 ? -22.621 -14.272 11.763 1.00 78.38 740 THR A O 1
ATOM 5839 N N . GLU A 1 741 ? -23.044 -15.591 9.991 1.00 68.12 741 GLU A N 1
ATOM 5840 C CA . GLU A 1 741 ? -24.379 -16.023 10.436 1.00 68.12 741 GLU A CA 1
ATOM 5841 C C . GLU A 1 741 ? -24.350 -16.723 11.806 1.00 68.12 741 GLU A C 1
ATOM 5843 O O . GLU A 1 741 ? -25.304 -16.624 12.569 1.00 68.12 741 GLU A O 1
ATOM 5848 N N . ASN A 1 742 ? -23.221 -17.353 12.150 1.00 66.44 742 ASN A N 1
ATOM 5849 C CA . ASN A 1 742 ? -22.988 -18.023 13.433 1.00 66.44 742 ASN A CA 1
ATOM 5850 C C . ASN A 1 742 ? -22.643 -17.052 14.579 1.00 66.44 742 ASN A C 1
ATOM 5852 O O . ASN A 1 742 ? -22.300 -17.497 15.672 1.00 66.44 742 ASN A O 1
ATOM 5856 N N . GLY A 1 743 ? -22.652 -15.739 14.325 1.00 74.44 743 GLY A N 1
ATOM 5857 C CA . GLY A 1 743 ? -22.386 -14.720 15.337 1.00 74.44 743 GLY A CA 1
ATOM 5858 C C . GLY A 1 743 ? -20.909 -14.357 15.531 1.00 74.44 743 GLY A C 1
ATOM 5859 O O . GLY A 1 743 ? -20.596 -13.513 16.364 1.00 74.44 743 GLY A O 1
ATOM 5860 N N . ASN A 1 744 ? -19.965 -14.920 14.768 1.00 82.31 744 ASN A N 1
ATOM 5861 C CA . ASN A 1 744 ? -18.574 -14.447 14.834 1.00 82.31 744 ASN A CA 1
ATOM 5862 C C . ASN A 1 744 ? -18.456 -13.053 14.225 1.00 82.31 744 ASN A C 1
ATOM 5864 O O . ASN A 1 744 ? -18.907 -12.837 13.096 1.00 82.31 744 ASN A O 1
ATOM 5868 N N . VAL A 1 745 ? -17.797 -12.145 14.940 1.00 85.38 745 VAL A N 1
ATOM 5869 C CA . VAL A 1 745 ? -17.523 -10.780 14.493 1.00 85.38 745 VAL A CA 1
ATOM 5870 C C . VAL A 1 745 ? -16.027 -10.553 14.411 1.00 85.38 745 VAL A C 1
ATOM 5872 O O . VAL A 1 745 ? -15.297 -10.786 15.373 1.00 85.38 745 VAL A O 1
ATOM 5875 N N . PHE A 1 746 ? -15.597 -10.057 13.253 1.00 88.88 746 PHE A N 1
ATOM 5876 C CA . PHE A 1 746 ? -14.211 -9.733 12.962 1.00 88.88 746 PHE A CA 1
ATOM 5877 C C . PHE A 1 746 ? -14.013 -8.223 13.020 1.00 88.88 746 PHE A C 1
ATOM 5879 O O . PHE A 1 746 ? -14.637 -7.476 12.261 1.00 88.88 746 PHE A O 1
ATOM 5886 N N . ILE A 1 747 ? -13.133 -7.780 13.913 1.00 89.06 747 ILE A N 1
ATOM 5887 C CA . ILE A 1 747 ? -12.813 -6.372 14.143 1.00 89.06 747 ILE A CA 1
ATOM 5888 C C . ILE A 1 747 ? -11.357 -6.152 13.748 1.00 89.06 747 ILE A C 1
ATOM 5890 O O . ILE A 1 747 ? -10.465 -6.808 14.283 1.00 89.06 747 ILE A O 1
ATOM 5894 N N . ALA A 1 748 ? -11.113 -5.233 12.820 1.00 91.38 748 ALA A N 1
ATOM 5895 C CA . ALA A 1 748 ? -9.772 -4.841 12.423 1.00 91.38 748 ALA A CA 1
ATOM 5896 C C . ALA A 1 748 ? -9.376 -3.502 13.050 1.00 91.38 748 ALA A C 1
ATOM 5898 O O . ALA A 1 748 ? -10.159 -2.555 13.032 1.00 91.38 748 ALA A O 1
ATOM 5899 N N . VAL A 1 749 ? -8.148 -3.427 13.558 1.00 92.12 749 VAL A N 1
ATOM 5900 C CA . VAL A 1 749 ? -7.491 -2.190 13.997 1.00 92.12 749 VAL A CA 1
ATOM 5901 C C . VAL A 1 749 ? -6.485 -1.800 12.919 1.00 92.12 749 VAL A C 1
ATOM 5903 O O . VAL A 1 749 ? -5.435 -2.429 12.804 1.00 92.12 749 VAL A O 1
ATOM 5906 N N . GLU A 1 750 ? -6.836 -0.816 12.096 1.00 91.00 750 GLU A N 1
ATOM 5907 C CA . GLU A 1 750 ? -6.025 -0.301 10.990 1.00 91.00 750 GLU A CA 1
ATOM 5908 C C . GLU A 1 750 ? -5.137 0.858 11.453 1.00 91.00 750 GLU A C 1
ATOM 5910 O O . GLU A 1 750 ? -5.581 1.736 12.197 1.00 91.00 750 GLU A O 1
ATOM 5915 N N . MET A 1 751 ? -3.889 0.882 10.991 1.00 91.44 751 MET A N 1
ATOM 5916 C CA . MET A 1 751 ? -2.924 1.933 11.299 1.00 91.44 751 MET A CA 1
ATOM 5917 C C . MET A 1 751 ? -1.974 2.205 10.112 1.00 91.44 751 MET A C 1
ATOM 5919 O O . MET A 1 751 ? -1.843 1.361 9.220 1.00 91.44 751 MET A O 1
ATOM 5923 N N . PRO A 1 752 ? -1.319 3.385 10.067 1.00 89.19 752 PRO A N 1
ATOM 5924 C CA . PRO A 1 752 ? -0.304 3.705 9.060 1.00 89.19 752 PRO A CA 1
ATOM 5925 C C . PRO A 1 752 ? 0.829 2.681 8.959 1.00 89.19 752 PRO A C 1
ATOM 5927 O O . PRO A 1 752 ? 1.035 1.863 9.853 1.00 89.19 752 PRO A O 1
ATOM 5930 N N . GLN A 1 753 ? 1.632 2.804 7.898 1.00 89.19 753 GLN A N 1
ATOM 5931 C CA . GLN A 1 753 ? 2.883 2.056 7.796 1.00 89.19 753 GLN A CA 1
ATOM 5932 C C . GLN A 1 753 ? 3.831 2.383 8.948 1.00 89.19 753 GLN A C 1
ATOM 5934 O O . GLN A 1 753 ? 4.053 3.549 9.282 1.00 89.19 753 GLN A O 1
ATOM 5939 N N . CYS A 1 754 ? 4.425 1.326 9.485 1.00 91.12 754 CYS A N 1
ATOM 5940 C CA . CYS A 1 754 ? 5.365 1.348 10.594 1.00 91.12 754 CYS A CA 1
ATOM 5941 C C . CYS A 1 754 ? 6.371 0.204 10.462 1.00 91.12 754 CYS A C 1
ATOM 5943 O O . CYS A 1 754 ? 6.030 -0.897 10.022 1.00 91.12 754 CYS A O 1
ATOM 5945 N N . GLN A 1 755 ? 7.612 0.466 10.865 1.00 91.00 755 GLN A N 1
ATOM 5946 C CA . GLN A 1 755 ? 8.645 -0.549 11.086 1.00 91.00 755 GLN A CA 1
ATOM 5947 C C . GLN A 1 755 ? 8.457 -1.237 12.438 1.00 91.00 755 GLN A C 1
ATOM 5949 O O . GLN A 1 755 ? 8.734 -2.431 12.568 1.00 91.00 755 GLN A O 1
ATOM 5954 N N . THR A 1 756 ? 7.968 -0.485 13.428 1.00 94.50 756 THR A N 1
ATOM 5955 C CA . THR A 1 756 ? 7.490 -1.002 14.714 1.00 94.50 756 THR A CA 1
ATOM 5956 C C . THR A 1 756 ? 6.095 -0.459 14.995 1.00 94.50 756 THR A C 1
ATOM 5958 O O . THR A 1 756 ? 5.914 0.757 15.087 1.00 94.50 756 THR A O 1
ATOM 5961 N N . CYS A 1 757 ? 5.127 -1.353 15.136 1.00 95.12 757 CYS A N 1
ATOM 5962 C CA . CYS A 1 757 ? 3.713 -1.039 15.279 1.00 95.12 757 CYS A CA 1
ATOM 5963 C C . CYS A 1 757 ? 3.208 -1.557 16.623 1.00 95.12 757 CYS A C 1
ATOM 5965 O O . CYS A 1 757 ? 3.404 -2.735 16.925 1.00 95.12 757 CYS A O 1
ATOM 5967 N N . GLU A 1 758 ? 2.520 -0.723 17.400 1.00 94.88 758 GLU A N 1
ATOM 5968 C CA . GLU A 1 758 ? 1.873 -1.146 18.644 1.00 94.88 758 GLU A CA 1
ATOM 5969 C C . GLU A 1 758 ? 0.418 -0.695 18.703 1.00 94.88 758 GLU A C 1
ATOM 5971 O O . GLU A 1 758 ? 0.089 0.450 18.379 1.00 94.88 758 GLU A O 1
ATOM 5976 N N . ILE A 1 759 ? -0.444 -1.599 19.164 1.00 92.69 759 ILE A N 1
ATOM 5977 C CA . ILE A 1 759 ? -1.870 -1.357 19.387 1.00 92.69 759 ILE A CA 1
ATOM 5978 C C . ILE A 1 759 ? -2.293 -1.854 20.771 1.00 92.69 759 ILE A C 1
ATOM 5980 O O . ILE A 1 759 ? -1.771 -2.854 21.270 1.00 92.69 759 ILE A O 1
ATOM 5984 N N . ASP A 1 760 ? -3.275 -1.178 21.363 1.00 86.06 760 ASP A N 1
ATOM 5985 C CA . ASP A 1 760 ? -3.876 -1.537 22.651 1.00 86.06 760 ASP A CA 1
ATOM 5986 C C . ASP A 1 760 ? -5.408 -1.470 22.552 1.00 86.06 760 ASP A C 1
ATOM 5988 O O . ASP A 1 760 ? -6.022 -0.428 22.814 1.00 86.06 760 ASP A O 1
ATOM 5992 N N . PRO A 1 761 ? -6.057 -2.549 22.086 1.00 66.62 761 PRO A N 1
ATOM 5993 C CA . PRO A 1 761 ? -7.496 -2.670 22.218 1.00 66.62 761 PRO A CA 1
ATOM 5994 C C . PRO A 1 761 ? -7.813 -2.942 23.703 1.00 66.62 761 PRO A C 1
ATOM 5996 O O . PRO A 1 761 ? -7.636 -4.044 24.220 1.00 66.62 761 PRO A O 1
ATOM 5999 N N . ASN A 1 762 ? -8.231 -1.904 24.420 1.00 64.50 762 ASN A N 1
ATOM 6000 C CA . ASN A 1 762 ? -8.425 -1.926 25.867 1.00 64.50 762 ASN A CA 1
ATOM 6001 C C . ASN A 1 762 ? -9.733 -2.643 26.287 1.00 64.50 762 ASN A C 1
ATOM 6003 O O . ASN A 1 762 ? -10.816 -2.053 26.312 1.00 64.50 762 ASN A O 1
ATOM 6007 N N . PHE A 1 763 ? -9.649 -3.912 26.699 1.00 58.59 763 PHE A N 1
ATOM 6008 C CA . PHE A 1 763 ? -10.802 -4.713 27.148 1.00 58.59 763 PHE A CA 1
ATOM 6009 C C . PHE A 1 763 ? -11.054 -4.660 28.663 1.00 58.59 763 PHE A C 1
ATOM 6011 O O . PHE A 1 763 ? -10.725 -5.573 29.414 1.00 58.59 763 PHE A O 1
ATOM 6018 N N . SER A 1 764 ? -11.738 -3.621 29.136 1.00 51.22 764 SER A N 1
ATOM 6019 C CA . SER A 1 764 ? -12.229 -3.589 30.523 1.00 51.22 764 SER A CA 1
ATOM 6020 C C . SER A 1 764 ? -13.543 -4.374 30.658 1.00 51.22 764 SER A C 1
ATOM 6022 O O . SER A 1 764 ? -14.615 -3.819 30.438 1.00 51.22 764 SER A O 1
ATOM 6024 N N . LEU A 1 765 ? -13.467 -5.666 30.990 1.00 52.28 765 LEU A N 1
ATOM 6025 C CA . LEU A 1 765 ? -14.625 -6.563 31.072 1.00 52.28 765 LEU A CA 1
ATOM 6026 C C . LEU A 1 765 ? -15.502 -6.297 32.315 1.00 52.28 765 LEU A C 1
ATOM 6028 O O . LEU A 1 765 ? -15.009 -6.338 33.439 1.00 52.28 765 LEU A O 1
ATOM 6032 N N . LEU A 1 766 ? -16.811 -6.082 32.124 1.00 52.88 766 LEU A N 1
ATOM 6033 C CA . LEU A 1 766 ? -17.745 -5.625 33.168 1.00 52.88 766 LEU A CA 1
ATOM 6034 C C . LEU A 1 766 ? -18.909 -6.589 33.429 1.00 52.88 766 LEU A C 1
ATOM 6036 O O . LEU A 1 766 ? -19.993 -6.398 32.886 1.00 52.88 766 LEU A O 1
ATOM 6040 N N . LEU A 1 767 ? -18.736 -7.568 34.321 1.00 50.50 767 LEU A N 1
ATOM 6041 C CA . LEU A 1 767 ? -19.837 -8.441 34.745 1.00 50.50 767 LEU A CA 1
ATOM 6042 C C . LEU A 1 767 ? -20.802 -7.672 35.672 1.00 50.50 767 LEU A C 1
ATOM 6044 O O . LEU A 1 767 ? -20.511 -7.489 36.851 1.00 50.50 767 LEU A O 1
ATOM 6048 N N . ASN A 1 768 ? -21.963 -7.249 35.171 1.00 48.88 768 ASN A N 1
ATOM 6049 C CA . ASN A 1 768 ? -23.104 -6.920 36.032 1.00 48.88 768 ASN A CA 1
ATOM 6050 C C . ASN A 1 768 ? -23.956 -8.190 36.202 1.00 48.88 768 ASN A C 1
ATOM 6052 O O . ASN A 1 768 ? -24.307 -8.772 35.193 1.00 48.88 768 ASN A O 1
ATOM 6056 N N . PRO A 1 769 ? -24.278 -8.674 37.410 1.00 42.22 769 PRO A N 1
ATOM 6057 C CA . PRO A 1 769 ? -25.261 -9.737 37.620 1.00 42.22 769 PRO A CA 1
ATOM 6058 C C . PRO A 1 769 ? -26.695 -9.217 37.835 1.00 42.22 769 PRO A C 1
ATOM 6060 O O . PRO A 1 769 ? -27.603 -10.039 37.929 1.00 42.22 769 PRO A O 1
ATOM 6063 N N . ASN A 1 770 ? -26.900 -7.896 37.917 1.00 42.34 770 ASN A N 1
ATOM 6064 C CA . ASN A 1 770 ? -28.176 -7.243 38.216 1.00 42.34 770 ASN A CA 1
ATOM 6065 C C . ASN A 1 770 ? -28.690 -6.428 37.023 1.00 42.34 770 ASN A C 1
ATOM 6067 O O . ASN A 1 770 ? -28.853 -5.209 37.098 1.00 42.34 770 ASN A O 1
ATOM 6071 N N . VAL A 1 771 ? -28.964 -7.102 35.911 1.00 44.53 771 VAL A N 1
ATOM 6072 C CA . VAL A 1 771 ? -30.030 -6.635 35.023 1.00 44.53 771 VAL A CA 1
ATOM 6073 C C . VAL A 1 771 ? -31.275 -7.376 35.491 1.00 44.53 771 VAL A C 1
ATOM 6075 O O . VAL A 1 771 ? -31.311 -8.604 35.419 1.00 44.53 771 VAL A O 1
ATOM 6078 N N . GLU A 1 772 ? -32.252 -6.652 36.048 1.00 39.34 772 GLU A N 1
ATOM 6079 C CA . GLU A 1 772 ? -33.602 -7.192 36.228 1.00 39.34 772 GLU A CA 1
ATOM 6080 C C . GLU A 1 772 ? -34.007 -7.811 34.889 1.00 39.34 772 GLU A C 1
ATOM 6082 O O . GLU A 1 772 ? -34.036 -7.120 33.869 1.00 39.34 772 GLU A O 1
ATOM 6087 N N . GLY A 1 773 ? -34.193 -9.134 34.871 1.00 35.03 773 GLY A N 1
ATOM 6088 C CA . GLY A 1 773 ? -34.546 -9.853 33.654 1.00 35.03 773 GLY A CA 1
ATOM 6089 C C . GLY A 1 773 ? -35.745 -9.185 32.991 1.00 35.03 773 GLY A C 1
ATOM 6090 O O . GLY A 1 773 ? -36.627 -8.695 33.696 1.00 35.03 773 GLY A O 1
ATOM 6091 N N . CYS A 1 774 ? -35.762 -9.145 31.653 1.00 40.28 774 CYS A N 1
ATOM 6092 C CA . CYS A 1 774 ? -36.891 -8.610 30.897 1.00 40.28 774 CYS A CA 1
ATOM 6093 C C . CYS A 1 774 ? -38.171 -9.270 31.447 1.00 40.28 774 CYS A C 1
ATOM 6095 O O . CYS A 1 774 ? -38.350 -10.489 31.386 1.00 40.28 774 CYS A O 1
ATOM 6097 N N . ASP A 1 775 ? -38.972 -8.449 32.134 1.00 36.22 775 ASP A N 1
ATOM 6098 C CA . ASP A 1 775 ? -40.038 -8.894 33.021 1.00 36.22 775 ASP A CA 1
ATOM 6099 C C . ASP A 1 775 ? -40.982 -9.774 32.203 1.00 36.22 775 ASP A C 1
ATOM 6101 O O . ASP A 1 775 ? -41.497 -9.353 31.159 1.00 36.22 775 ASP A O 1
ATOM 6105 N N . SER A 1 776 ? -41.117 -11.041 32.605 1.00 35.41 776 SER A N 1
ATOM 6106 C CA . SER A 1 776 ? -41.833 -12.045 31.819 1.00 35.41 776 SER A CA 1
ATOM 6107 C C . SER A 1 776 ? -43.190 -11.479 31.412 1.00 35.41 776 SER A C 1
ATOM 6109 O O . SER A 1 776 ? -43.945 -11.039 32.283 1.00 35.41 776 SER A O 1
ATOM 6111 N N . LYS A 1 777 ? -43.464 -11.450 30.094 1.00 38.53 777 LYS A N 1
ATOM 6112 C CA . LYS A 1 777 ? -44.710 -10.949 29.487 1.00 38.53 777 LYS A CA 1
ATOM 6113 C C . LYS A 1 777 ? -45.858 -11.166 30.459 1.00 38.53 777 LYS A C 1
ATOM 6115 O O . LYS A 1 777 ? -46.215 -12.317 30.733 1.00 38.53 777 LYS A O 1
ATOM 6120 N N . SER A 1 778 ? -46.377 -10.063 31.009 1.00 43.62 778 SER A N 1
ATOM 6121 C CA . SER A 1 778 ? -47.458 -10.113 31.988 1.00 43.62 778 SER A CA 1
ATOM 6122 C C . SER A 1 778 ? -48.507 -11.113 31.502 1.00 43.62 778 SER A C 1
ATOM 6124 O O . SER A 1 778 ? -48.854 -11.145 30.315 1.00 43.62 778 SER A O 1
ATOM 6126 N N . LYS A 1 779 ? -48.989 -11.977 32.402 1.00 47.12 779 LYS A N 1
ATOM 6127 C CA . LYS A 1 779 ? -49.966 -13.047 32.121 1.00 47.12 779 LYS A CA 1
ATOM 6128 C C . LYS A 1 779 ? -51.346 -12.508 31.683 1.00 47.12 779 LYS A C 1
ATOM 6130 O O . LYS A 1 779 ? -52.368 -13.149 31.914 1.00 47.12 779 LYS A O 1
ATOM 6135 N N . LEU A 1 780 ? -51.404 -11.341 31.041 1.00 55.16 780 LEU A N 1
ATOM 6136 C CA . LEU A 1 780 ? -52.592 -10.698 30.503 1.00 55.16 780 LEU A CA 1
ATOM 6137 C C . LEU A 1 780 ? -53.295 -11.584 29.471 1.00 55.16 780 LEU A C 1
ATOM 6139 O O . LEU A 1 780 ? -54.518 -11.652 29.479 1.00 55.16 780 LEU A O 1
ATOM 6143 N N . TRP A 1 781 ? -52.557 -12.323 28.633 1.00 56.66 781 TRP A N 1
ATOM 6144 C CA . TRP A 1 781 ? -53.173 -13.227 27.651 1.00 56.66 781 TRP A CA 1
ATOM 6145 C C . TRP A 1 781 ? -53.902 -14.401 28.321 1.00 56.66 781 TRP A C 1
ATOM 6147 O O . TRP A 1 781 ? -54.977 -14.789 27.873 1.00 56.66 781 TRP A O 1
ATOM 6157 N N . TRP A 1 782 ? -53.379 -14.900 29.447 1.00 58.62 782 TRP A N 1
ATOM 6158 C CA . TRP A 1 782 ? -54.047 -15.904 30.279 1.00 58.62 782 TRP A CA 1
ATOM 6159 C C . TRP A 1 782 ? -55.316 -15.343 30.933 1.00 58.62 782 TRP A C 1
ATOM 6161 O O . TRP A 1 782 ? -56.340 -16.021 30.967 1.00 58.62 782 TRP A O 1
ATOM 6171 N N . ILE A 1 783 ? -55.283 -14.090 31.398 1.00 63.59 783 ILE A N 1
ATOM 6172 C CA . ILE A 1 783 ? -56.451 -13.416 31.989 1.00 63.59 783 ILE A CA 1
ATOM 6173 C C . ILE A 1 783 ? -57.527 -13.139 30.926 1.00 63.59 783 ILE A C 1
ATOM 6175 O O . ILE A 1 783 ? -58.709 -13.361 31.183 1.00 63.59 783 ILE A O 1
ATOM 6179 N N . ILE A 1 784 ? -57.140 -12.720 29.716 1.00 66.94 784 ILE A N 1
ATOM 6180 C CA . ILE A 1 784 ? -58.061 -12.499 28.590 1.00 66.94 784 ILE A CA 1
ATOM 6181 C C . ILE A 1 784 ? -58.689 -13.825 28.143 1.00 66.94 784 ILE A C 1
ATOM 6183 O O . ILE A 1 784 ? -59.904 -13.893 27.970 1.00 66.94 784 ILE A O 1
ATOM 6187 N N . LEU A 1 785 ? -57.898 -14.898 28.030 1.00 67.69 785 LEU A N 1
ATOM 6188 C CA . LEU A 1 785 ? -58.392 -16.222 27.647 1.00 67.69 785 LEU A CA 1
ATOM 6189 C C . LEU A 1 785 ? -59.401 -16.767 28.673 1.00 67.69 785 LEU A C 1
ATOM 6191 O O . LEU A 1 785 ? -60.484 -17.211 28.297 1.00 67.69 785 LEU A O 1
ATOM 6195 N N . VAL A 1 786 ? -59.095 -16.662 29.971 1.00 72.19 786 VAL A N 1
ATOM 6196 C CA . VAL A 1 786 ? -60.001 -17.090 31.053 1.00 72.19 786 VAL A CA 1
ATOM 6197 C C . VAL A 1 786 ? -61.263 -16.218 31.109 1.00 72.19 786 VAL A C 1
ATOM 6199 O O . VAL A 1 786 ? -62.364 -16.744 31.272 1.00 72.19 786 VAL A O 1
ATOM 6202 N N . SER A 1 787 ? -61.140 -14.904 30.898 1.00 65.25 787 SER A N 1
ATOM 6203 C CA . SER A 1 787 ? -62.276 -13.971 30.860 1.00 65.25 787 SER A CA 1
ATOM 6204 C C . SER A 1 787 ? -63.231 -14.262 29.692 1.00 65.25 787 SER A C 1
ATOM 6206 O O . SER A 1 787 ? -64.446 -14.362 29.888 1.00 65.25 787 SER A O 1
ATOM 6208 N N . CYS A 1 788 ? -62.699 -14.498 28.487 1.00 73.44 788 CYS A N 1
ATOM 6209 C CA . CYS A 1 788 ? -63.504 -14.834 27.311 1.00 73.44 788 CYS A CA 1
ATOM 6210 C C . CYS A 1 788 ? -64.226 -16.181 27.465 1.00 73.44 788 CYS A C 1
ATOM 6212 O O . CYS A 1 788 ? -65.409 -16.279 27.135 1.00 73.44 788 CYS A O 1
ATOM 6214 N N . VAL A 1 789 ? -63.558 -17.206 28.005 1.00 73.38 789 VAL A N 1
ATOM 6215 C CA . VAL A 1 789 ? -64.165 -18.535 28.196 1.00 73.38 789 VAL A CA 1
ATOM 6216 C C . VAL A 1 789 ? -65.283 -18.492 29.246 1.00 73.38 789 VAL A C 1
ATOM 6218 O O . VAL A 1 789 ? -66.366 -19.032 29.008 1.00 73.38 789 VAL A O 1
ATOM 6221 N N . CYS A 1 790 ? -65.086 -17.783 30.362 1.00 69.88 790 CYS A N 1
ATOM 6222 C CA . CYS A 1 790 ? -66.130 -17.598 31.375 1.00 69.88 790 CYS A CA 1
ATOM 6223 C C . CYS A 1 790 ? -67.338 -16.810 30.836 1.00 69.88 790 CYS A C 1
ATOM 6225 O O . CYS A 1 790 ? -68.483 -17.161 31.134 1.00 69.88 790 CYS A O 1
ATOM 6227 N N . GLY A 1 791 ? -67.105 -15.794 29.995 1.00 70.81 791 GLY A N 1
ATOM 6228 C CA . GLY A 1 791 ? -68.172 -15.004 29.372 1.00 70.81 791 GLY A CA 1
ATOM 6229 C C . GLY A 1 791 ? -69.077 -15.825 28.446 1.00 70.81 791 GLY A C 1
ATOM 6230 O O . GLY A 1 791 ? -70.303 -15.730 28.530 1.00 70.81 791 GLY A O 1
ATOM 6231 N N . VAL A 1 792 ? -68.497 -16.688 27.604 1.00 78.56 792 VAL A N 1
ATOM 6232 C CA . VAL A 1 792 ? -69.264 -17.512 26.650 1.00 78.56 792 VAL A CA 1
ATOM 6233 C C . VAL A 1 792 ? -70.114 -18.568 27.367 1.00 78.56 792 VAL A C 1
ATOM 6235 O O . VAL A 1 792 ? -71.271 -18.783 26.996 1.00 78.56 792 VAL A O 1
ATOM 6238 N N . ILE A 1 793 ? -69.594 -19.180 28.436 1.00 77.50 793 ILE A N 1
ATOM 6239 C CA . ILE A 1 793 ? -70.337 -20.172 29.231 1.00 77.50 793 ILE A CA 1
ATOM 6240 C C . ILE A 1 793 ? -71.541 -19.521 29.932 1.00 77.50 793 ILE A C 1
ATOM 6242 O O . ILE A 1 793 ? -72.642 -20.079 29.922 1.00 77.50 793 ILE A O 1
ATOM 6246 N N . PHE A 1 794 ? -71.371 -18.316 30.487 1.00 76.62 794 PHE A N 1
ATOM 6247 C CA . PHE A 1 794 ? -72.445 -17.610 31.190 1.00 76.62 794 PHE A CA 1
ATOM 6248 C C . PHE A 1 794 ? -73.589 -17.184 30.254 1.00 76.62 794 PHE A C 1
ATOM 6250 O O . PHE A 1 794 ? -74.770 -17.328 30.593 1.00 76.62 794 PHE A O 1
ATOM 6257 N N . ILE A 1 795 ? -73.260 -16.716 29.045 1.00 78.62 795 ILE A N 1
ATOM 6258 C CA . ILE A 1 795 ? -74.256 -16.366 28.018 1.00 78.62 795 ILE A CA 1
ATOM 6259 C C . ILE A 1 795 ? -74.986 -17.624 27.518 1.00 78.62 795 ILE A C 1
ATOM 6261 O O . ILE A 1 795 ? -76.214 -17.609 27.390 1.00 78.62 795 ILE A O 1
ATOM 6265 N N . GLY A 1 796 ? -74.266 -18.732 27.308 1.00 75.75 796 GLY A N 1
ATOM 6266 C CA . GLY A 1 796 ? -74.856 -20.014 26.909 1.00 75.75 796 GLY A CA 1
ATOM 6267 C C . GLY A 1 796 ? -75.867 -20.550 27.929 1.00 75.75 796 GLY A C 1
ATOM 6268 O O . GLY A 1 796 ? -76.997 -20.887 27.567 1.00 75.75 796 GLY A O 1
ATOM 6269 N N . LEU A 1 797 ? -75.508 -20.554 29.217 1.00 76.94 797 LEU A N 1
ATOM 6270 C CA . LEU A 1 797 ? -76.399 -20.992 30.299 1.00 76.94 797 LEU A CA 1
ATOM 6271 C C . LEU A 1 797 ? -77.617 -20.070 30.459 1.00 76.94 797 LEU A C 1
ATOM 6273 O O . LEU A 1 797 ? -78.733 -20.551 30.678 1.00 76.94 797 LEU A O 1
ATOM 6277 N N . SER A 1 798 ? -77.435 -18.761 30.269 1.00 74.06 798 SER A N 1
ATOM 6278 C CA . SER A 1 798 ? -78.527 -17.784 30.322 1.00 74.06 798 SER A CA 1
ATOM 6279 C C . SER A 1 798 ? -79.544 -17.995 29.192 1.00 74.06 798 SER A C 1
ATOM 6281 O O . SER A 1 798 ? -80.752 -17.982 29.436 1.00 74.06 798 SER A O 1
ATOM 6283 N N . MET A 1 799 ? -79.090 -18.270 27.963 1.00 74.00 799 MET A N 1
ATOM 6284 C CA . MET A 1 799 ? -79.987 -18.553 26.834 1.00 74.00 799 MET A CA 1
ATOM 6285 C C . MET A 1 799 ? -80.760 -19.868 26.999 1.00 74.00 799 MET A C 1
ATOM 6287 O O . MET A 1 799 ? -81.959 -19.916 26.708 1.00 74.00 799 MET A O 1
ATOM 6291 N N . ILE A 1 800 ? -80.117 -20.914 27.530 1.00 75.81 800 ILE A N 1
ATOM 6292 C CA . ILE A 1 800 ? -80.777 -22.193 27.836 1.00 75.81 800 ILE A CA 1
ATOM 6293 C C . ILE A 1 800 ? -81.841 -22.005 28.930 1.00 75.81 800 ILE A C 1
ATOM 6295 O O . ILE A 1 800 ? -82.963 -22.503 28.795 1.00 75.81 800 ILE A O 1
ATOM 6299 N N . GLY A 1 801 ? -81.541 -21.220 29.972 1.00 74.19 801 GLY A N 1
ATOM 6300 C CA . GLY A 1 801 ? -82.497 -20.881 31.029 1.00 74.19 801 GLY A CA 1
ATOM 6301 C C . GLY A 1 801 ? -83.724 -20.125 30.506 1.00 74.19 801 GLY A C 1
ATOM 6302 O O . GLY A 1 801 ? -84.863 -20.487 30.815 1.00 74.19 801 GLY A O 1
ATOM 6303 N N . ILE A 1 802 ? -83.518 -19.125 29.643 1.00 75.88 802 ILE A N 1
ATOM 6304 C CA . ILE A 1 802 ? -84.610 -18.353 29.026 1.00 75.88 802 ILE A CA 1
ATOM 6305 C C . ILE A 1 802 ? -85.476 -19.243 28.123 1.00 75.88 802 ILE A C 1
ATOM 6307 O O . ILE A 1 802 ? -86.708 -19.141 28.150 1.00 75.88 802 ILE A O 1
ATOM 6311 N N . PHE A 1 803 ? -84.865 -20.149 27.356 1.00 75.56 803 PHE A N 1
ATOM 6312 C CA . PHE A 1 803 ? -85.595 -21.091 26.507 1.00 75.56 803 PHE A CA 1
ATOM 6313 C C . PHE A 1 803 ? -86.453 -22.063 27.334 1.00 75.56 803 PHE A C 1
ATOM 6315 O O . PHE A 1 803 ? -87.627 -22.282 27.020 1.00 75.56 803 PHE A O 1
ATOM 6322 N N . TYR A 1 804 ? -85.918 -22.576 28.446 1.00 75.06 804 TYR A N 1
ATOM 6323 C CA . TYR A 1 804 ? -86.652 -23.462 29.351 1.00 75.06 804 TYR A CA 1
ATOM 6324 C C . TYR A 1 804 ? -87.846 -22.758 30.023 1.00 75.06 804 TYR A C 1
ATOM 6326 O O . TYR A 1 804 ? -88.952 -23.306 30.078 1.00 75.06 804 TYR A O 1
ATOM 6334 N N . LEU A 1 805 ? -87.673 -21.502 30.453 1.00 70.81 805 LEU A N 1
ATOM 6335 C CA . LEU A 1 805 ? -88.749 -20.691 31.036 1.00 70.81 805 LEU A CA 1
ATOM 6336 C C . LEU A 1 805 ? -89.847 -20.350 30.016 1.00 70.81 805 LEU A C 1
ATOM 6338 O O . LEU A 1 805 ? -91.036 -20.412 30.347 1.00 70.81 805 LEU A O 1
ATOM 6342 N N . ARG A 1 806 ? -89.480 -20.056 28.759 1.00 68.31 806 ARG A N 1
ATOM 6343 C CA . ARG A 1 806 ? -90.450 -19.837 27.671 1.00 68.31 806 ARG A CA 1
ATOM 6344 C C . ARG A 1 806 ? -91.247 -21.104 27.353 1.00 68.31 806 ARG A C 1
ATOM 6346 O O . ARG A 1 806 ? -92.466 -21.016 27.195 1.00 68.31 806 ARG A O 1
ATOM 6353 N N . LYS A 1 807 ? -90.603 -22.278 27.351 1.00 68.56 807 LYS A N 1
ATOM 6354 C CA . LYS A 1 807 ? -91.278 -23.570 27.139 1.00 68.56 807 LYS A CA 1
ATOM 6355 C C . LYS A 1 807 ? -92.268 -23.882 28.269 1.00 68.56 807 LYS A C 1
ATOM 6357 O O . LYS A 1 807 ? -93.413 -24.228 27.992 1.00 68.56 807 LYS A O 1
ATOM 6362 N N . LYS A 1 808 ? -91.889 -23.650 29.534 1.00 67.00 808 LYS A N 1
ATOM 6363 C CA . LYS A 1 808 ? -92.775 -23.856 30.699 1.00 67.00 808 LYS A CA 1
ATOM 6364 C C . LYS A 1 808 ? -93.990 -22.916 30.692 1.00 67.00 808 LYS A C 1
ATOM 6366 O O . LYS A 1 808 ? -95.098 -23.348 31.005 1.00 67.00 808 LYS A O 1
ATOM 6371 N N . LYS A 1 809 ? -93.817 -21.652 30.279 1.00 62.81 809 LYS A N 1
ATOM 6372 C CA . LYS A 1 809 ? -94.919 -20.676 30.180 1.00 62.81 809 LYS A CA 1
ATOM 6373 C C . LYS A 1 809 ? -95.949 -21.066 29.110 1.00 62.81 809 LYS A C 1
ATOM 6375 O O . LYS A 1 809 ? -97.141 -20.855 29.318 1.00 62.81 809 LYS A O 1
ATOM 6380 N N . HIS A 1 810 ? -95.515 -21.680 28.006 1.00 60.94 810 HIS A N 1
ATOM 6381 C CA . HIS A 1 810 ? -96.418 -22.144 26.947 1.00 60.94 810 HIS A CA 1
ATOM 6382 C C . HIS A 1 810 ? -97.252 -23.362 27.378 1.00 60.94 810 HIS A C 1
ATOM 6384 O O . HIS A 1 810 ? -98.456 -23.405 27.127 1.00 60.94 810 HIS A O 1
ATOM 6390 N N . THR A 1 811 ? -96.649 -24.312 28.100 1.00 62.56 811 THR A N 1
ATOM 6391 C CA . THR A 1 811 ? -97.364 -25.488 28.626 1.00 62.56 811 THR A CA 1
ATOM 6392 C C . THR A 1 811 ? -98.380 -25.106 29.708 1.00 62.56 811 THR A C 1
ATOM 6394 O O . THR A 1 811 ? -99.497 -25.616 29.707 1.00 62.56 811 THR A O 1
ATOM 6397 N N . ILE A 1 812 ? -98.052 -24.150 30.588 1.00 63.34 812 ILE A N 1
ATOM 6398 C CA . ILE A 1 812 ? -98.992 -23.642 31.607 1.00 63.34 812 ILE A CA 1
ATOM 6399 C C . ILE A 1 812 ? -100.177 -22.908 30.957 1.00 63.34 812 ILE A C 1
ATOM 6401 O O . ILE A 1 812 ? -101.315 -23.083 31.391 1.00 63.34 812 ILE A O 1
ATOM 6405 N N . LYS A 1 813 ? -99.941 -22.141 29.881 1.00 61.00 813 LYS A N 1
ATOM 6406 C CA . LYS A 1 813 ? -101.005 -21.435 29.145 1.00 61.00 813 LYS A CA 1
ATOM 6407 C C . LYS A 1 813 ? -101.979 -22.404 28.456 1.00 61.00 813 LYS A C 1
ATOM 6409 O O . LYS A 1 813 ? -103.183 -22.172 28.493 1.00 61.00 813 LYS A O 1
ATOM 6414 N N . LEU A 1 814 ? -101.479 -23.517 27.911 1.00 60.53 814 LEU A N 1
ATOM 6415 C CA . LEU A 1 814 ? -102.306 -24.580 27.318 1.00 60.53 814 LEU A CA 1
ATOM 6416 C C . LEU A 1 814 ? -103.124 -25.351 28.370 1.00 60.53 814 LEU A C 1
ATOM 6418 O O . LEU A 1 814 ? -104.299 -25.634 28.145 1.00 60.53 814 LEU A O 1
ATOM 6422 N N . ILE A 1 815 ? -102.556 -25.619 29.552 1.00 62.81 815 ILE A N 1
ATOM 6423 C CA . ILE A 1 815 ? -103.291 -26.254 30.661 1.00 62.81 815 ILE A CA 1
ATOM 6424 C C . ILE A 1 815 ? -104.399 -25.327 31.190 1.00 62.81 815 ILE A C 1
ATOM 6426 O O . ILE A 1 815 ? -105.505 -25.799 31.455 1.00 62.81 815 ILE A O 1
ATOM 6430 N N . MET A 1 816 ? -104.148 -24.015 31.292 1.00 59.19 816 MET A N 1
ATOM 6431 C CA . MET A 1 816 ? -105.165 -23.034 31.697 1.00 59.19 816 MET A CA 1
ATOM 6432 C C . MET A 1 816 ? -106.302 -22.894 30.675 1.00 59.19 816 MET A C 1
ATOM 6434 O O . MET A 1 816 ? -107.455 -22.800 31.086 1.00 59.19 816 MET A O 1
ATOM 6438 N N . MET A 1 817 ? -106.016 -22.961 29.370 1.00 58.75 817 MET A N 1
ATOM 6439 C CA . MET A 1 817 ? -107.054 -22.948 28.328 1.00 58.75 817 MET A CA 1
ATOM 6440 C C . MET A 1 817 ? -107.901 -24.234 28.336 1.00 58.75 817 MET A C 1
ATOM 6442 O O . MET A 1 817 ? -109.122 -24.147 28.292 1.00 58.75 817 MET A O 1
ATOM 6446 N N . SER A 1 818 ? -107.300 -25.410 28.567 1.00 59.03 818 SER A N 1
ATOM 6447 C CA . SER A 1 818 ? -108.058 -26.675 28.681 1.00 59.03 818 SER A CA 1
ATOM 6448 C C . SER A 1 818 ? -108.975 -26.766 29.915 1.00 59.03 818 SER A C 1
ATOM 6450 O O . SER A 1 818 ? -109.944 -27.524 29.918 1.00 59.03 818 SER A O 1
ATOM 6452 N N . LYS A 1 819 ? -108.683 -26.001 30.980 1.00 57.53 819 LYS A N 1
ATOM 6453 C CA . LYS A 1 819 ? -109.529 -25.924 32.184 1.00 57.53 819 LYS A CA 1
ATOM 6454 C C . LYS A 1 819 ? -110.651 -24.887 32.061 1.00 57.53 819 LYS A C 1
ATOM 6456 O O . LYS A 1 819 ? -111.660 -25.034 32.740 1.00 57.53 819 LYS A O 1
ATOM 6461 N N . LEU A 1 820 ? -110.497 -23.881 31.199 1.00 56.81 820 LEU A N 1
ATOM 6462 C CA . LEU A 1 820 ? -111.525 -22.871 30.922 1.00 56.81 820 LEU A CA 1
ATOM 6463 C C . LEU A 1 820 ? -112.633 -23.401 29.996 1.00 56.81 820 LEU A C 1
ATOM 6465 O O . LEU A 1 820 ? -113.791 -23.044 30.195 1.00 56.81 820 LEU A O 1
ATOM 6469 N N . ASP A 1 821 ? -112.316 -24.326 29.086 1.00 57.00 821 ASP A N 1
ATOM 6470 C CA . ASP A 1 821 ? -113.322 -24.965 28.220 1.00 57.00 821 ASP A CA 1
ATOM 6471 C C . ASP A 1 821 ? -114.184 -26.012 28.952 1.00 57.00 821 ASP A C 1
ATOM 6473 O O . ASP A 1 821 ? -115.300 -26.292 28.530 1.00 57.00 821 ASP A O 1
ATOM 6477 N N . LYS A 1 822 ? -113.737 -26.528 30.109 1.00 54.53 822 LYS A N 1
ATOM 6478 C CA . LYS A 1 822 ? -114.536 -27.415 30.984 1.00 54.53 822 LYS A CA 1
ATOM 6479 C C . LYS A 1 822 ? -115.444 -26.687 31.986 1.00 54.53 822 LYS A C 1
ATOM 6481 O O . LYS A 1 822 ? -116.158 -27.345 32.731 1.00 54.53 822 LYS A O 1
ATOM 6486 N N . ILE A 1 823 ? -115.412 -25.353 32.027 1.00 56.44 823 ILE A N 1
ATOM 6487 C CA . ILE A 1 823 ? -116.295 -24.524 32.876 1.00 56.44 823 ILE A CA 1
ATOM 6488 C C . ILE A 1 823 ? -117.401 -23.852 32.028 1.00 56.44 823 ILE A C 1
ATOM 6490 O O . ILE A 1 823 ? -118.302 -23.215 32.563 1.00 56.44 823 ILE A O 1
ATOM 6494 N N . LYS A 1 824 ? -117.373 -24.027 30.698 1.00 51.66 824 LYS A N 1
ATOM 6495 C CA . LYS A 1 824 ? -118.379 -23.512 29.752 1.00 51.66 824 LYS A CA 1
ATOM 6496 C C . LYS A 1 824 ? -119.194 -24.604 29.032 1.00 51.66 824 LYS A C 1
ATOM 6498 O O . LYS A 1 824 ? -119.798 -24.305 28.004 1.00 51.66 824 LYS A O 1
ATOM 6503 N N . SER A 1 825 ? -119.253 -25.826 29.574 1.00 43.41 825 SER A N 1
ATOM 6504 C CA . SER A 1 825 ? -120.205 -26.874 29.157 1.00 43.41 825 SER A CA 1
ATOM 6505 C C . SER A 1 825 ? -121.115 -27.283 30.300 1.00 43.41 825 SER A C 1
ATOM 6507 O O . SER A 1 825 ? -120.535 -27.673 31.343 1.00 43.41 825 SER A O 1
#

Foldseek 3Di:
DDDDDDDDDDDDDDDDDDQFADPLQLVLVLVLCVQLVVVQADSPDRDPCNRCPRDDPDAWDWDQDPVPRHIFTQEGEGEGHDDDDPDDDDRDHPAHQEYAYAYYLDPDADQEDDDDPPDANARHQEYHYYAHEHEAEYEYEDACVRHVRHQYYAYYYPYYPYEYEYHDDYPNHAYYHDEDQHYAYPEPVRCQRYQDYHYANDDDDDDDDDDAREDAAADRQYAEEDHAYPADGQHEHHHYQRYEEEDHPRNLNHVYYHHHNYHYPYYDARPDDDDDDADADPDQDWDKDFDAQLADDDPPQFDPQKDAPDGRTMITGRDPDQWDWDFFGGSGNVVSRGDIDTYHYWNWDFDDWDWDDDQQKIKIKTFTAGDLCWKKFKDKQRDGQDIDRGDGTIDIGIHGHADQDWDWIFIWIDTPRDIYTDIDTDADPDDFFQFWDEAEQQWFKIKTFGAQDQHFFPPKWKDKQNFTFAWDDDHRTMTMTTDGGDDFFFIWIWIATSNYIATDRFWYGYHYDLPPQLQLDDVSCLCVQAHRDSNFGDGDPQFDDRSRPFGDDDPKDFDDDQFFPWRWIDDPRDIKTKGWFKKFKAARVRHGPDIDGQGGWHWDWDADPQKIKIKIWGPDPDPQKTKIKIKIAGQAWDWDDDQNDTDIAHGPFIWIKMKMARDDDPHSRIWMKTKMKIAQADDPPPDPDPDDQFDADPRHRFTQKGWHADQQWIWIWGFDQWKAAANHITGWGKHFPDADPRRMTMIMTIRGDHNMIMGIRGGRTGTHNDDPPPPPDPCVVVVVVVVVVVVVVVVVVVVVVVVVVVVVVVVVVVVVVVVVVVVVD

pLDDT: mean 70.93, std 18.22, range [21.44, 97.12]